Protein AF-0000000076920485 (afdb_homodimer)

Structure (mmCIF, N/CA/C/O backbone):
data_AF-0000000076920485-model_v1
#
loop_
_entity.id
_entity.type
_entity.pdbx_description
1 polymer 'UDENN domain-containing protein'
#
loop_
_atom_site.group_PDB
_atom_site.id
_atom_site.type_symbol
_atom_site.label_atom_id
_atom_site.label_alt_id
_atom_site.label_comp_id
_atom_site.label_asym_id
_atom_site.label_entity_id
_atom_site.label_seq_id
_atom_site.pdbx_PDB_ins_code
_atom_site.Cartn_x
_atom_site.Cartn_y
_atom_site.Cartn_z
_atom_site.occupancy
_atom_site.B_iso_or_equiv
_atom_site.auth_seq_id
_atom_site.auth_comp_id
_atom_site.auth_asym_id
_atom_site.auth_atom_id
_atom_site.pdbx_PDB_model_num
ATOM 1 N N . MET A 1 1 ? -26.672 44.281 3.887 1 27.25 1 MET A N 1
ATOM 2 C CA . MET A 1 1 ? -25.656 43.719 2.992 1 27.25 1 MET A CA 1
ATOM 3 C C . MET A 1 1 ? -25.281 42.312 3.418 1 27.25 1 MET A C 1
ATOM 5 O O . MET A 1 1 ? -24.922 42.094 4.574 1 27.25 1 MET A O 1
ATOM 9 N N . ALA A 1 2 ? -25.828 41.281 2.961 1 38.94 2 ALA A N 1
ATOM 10 C CA . ALA A 1 2 ? -25.734 39.875 3.312 1 38.94 2 ALA A CA 1
ATOM 11 C C . ALA A 1 2 ? -24.297 39.469 3.551 1 38.94 2 ALA A C 1
ATOM 13 O O . ALA A 1 2 ? -23.438 39.625 2.68 1 38.94 2 ALA A O 1
ATOM 14 N N . SER A 1 3 ? -23.688 39.5 4.605 1 44.69 3 SER A N 1
ATOM 15 C CA . SER A 1 3 ? -22.328 39.188 5.043 1 44.69 3 SER A CA 1
ATOM 16 C C . SER A 1 3 ? -21.781 37.969 4.312 1 44.69 3 SER A C 1
ATOM 18 O O . SER A 1 3 ? -22.266 36.844 4.516 1 44.69 3 SER A O 1
ATOM 20 N N . THR A 1 4 ? -21.484 38.062 2.986 1 57.53 4 THR A N 1
ATOM 21 C CA . THR A 1 4 ? -21.016 37.031 2.053 1 57.53 4 THR A CA 1
ATOM 22 C C . THR A 1 4 ? -19.859 36.25 2.66 1 57.53 4 THR A C 1
ATOM 24 O O . THR A 1 4 ? -18.875 36.844 3.127 1 57.53 4 THR A O 1
ATOM 27 N N . SER A 1 5 ? -20.031 35 3.072 1 82.06 5 SER A N 1
ATOM 28 C CA . SER A 1 5 ? -19.047 34.094 3.629 1 82.06 5 SER A CA 1
ATOM 29 C C . SER A 1 5 ? -17.844 33.938 2.701 1 82.06 5 SER A C 1
ATOM 31 O O . SER A 1 5 ? -17.984 34 1.479 1 82.06 5 SER A O 1
ATOM 33 N N . ARG A 1 6 ? -16.672 34.312 3.15 1 90.19 6 ARG A N 1
ATOM 34 C CA . ARG A 1 6 ? -15.406 34.25 2.428 1 90.19 6 ARG A CA 1
ATOM 35 C C . ARG A 1 6 ? -14.648 32.969 2.727 1 90.19 6 ARG A C 1
ATOM 37 O O . ARG A 1 6 ? -14.82 32.375 3.793 1 90.19 6 ARG A O 1
ATOM 44 N N . ILE A 1 7 ? -13.836 32.562 1.721 1 93.25 7 ILE A N 1
ATOM 45 C CA . ILE A 1 7 ? -13.016 31.391 1.906 1 93.25 7 ILE A CA 1
ATOM 46 C C . ILE A 1 7 ? -11.898 31.688 2.904 1 93.25 7 ILE A C 1
ATOM 48 O O . ILE A 1 7 ? -11.711 30.953 3.879 1 93.25 7 ILE A O 1
ATOM 52 N N . PHE A 1 8 ? -11.234 32.844 2.59 1 94.69 8 PHE A N 1
ATOM 53 C CA . PHE A 1 8 ? -10.148 33.281 3.453 1 94.69 8 PHE A CA 1
ATOM 54 C C . PHE A 1 8 ? -10.648 34.312 4.453 1 94.69 8 PHE A C 1
ATOM 56 O O . PHE A 1 8 ? -11.188 35.344 4.062 1 94.69 8 PHE A O 1
ATOM 63 N N . GLU A 1 9 ? -10.391 34.062 5.664 1 92 9 GLU A N 1
ATOM 64 C CA . GLU A 1 9 ? -10.906 34.969 6.668 1 92 9 GLU A CA 1
ATOM 65 C C . GLU A 1 9 ? -9.773 35.781 7.301 1 92 9 GLU A C 1
ATOM 67 O O . GLU A 1 9 ? -9.922 36.969 7.551 1 92 9 GLU A O 1
ATOM 72 N N . TYR A 1 10 ? -8.656 35 7.59 1 92.5 10 TYR A N 1
ATOM 73 C CA . TYR A 1 10 ? -7.5 35.688 8.172 1 92.5 10 TYR A CA 1
ATOM 74 C C . TYR A 1 10 ? -6.207 35.219 7.52 1 92.5 10 TYR A C 1
ATOM 76 O O . TYR A 1 10 ? -6.121 34.094 7.051 1 92.5 10 TYR A O 1
ATOM 84 N N . PHE A 1 11 ? -5.352 36.188 7.383 1 96.31 11 PHE A N 1
ATOM 85 C CA . PHE A 1 11 ? -3.943 35.844 7.176 1 96.31 11 PHE A CA 1
ATOM 86 C C . PHE A 1 11 ? -3.119 36.25 8.398 1 96.31 11 PHE A C 1
ATOM 88 O O . PHE A 1 11 ? -3.156 37.375 8.852 1 96.31 11 PHE A O 1
ATOM 95 N N . VAL A 1 12 ? -2.434 35.281 8.938 1 95.81 12 VAL A N 1
ATOM 96 C CA . VAL A 1 12 ? -1.739 35.5 10.203 1 95.81 12 VAL A CA 1
ATOM 97 C C . VAL A 1 12 ? -0.276 35.094 10.07 1 95.81 12 VAL A C 1
ATOM 99 O O . VAL A 1 12 ? 0.039 34.125 9.375 1 95.81 12 VAL A O 1
ATOM 102 N N . VAL A 1 13 ? 0.6 35.844 10.648 1 97.19 13 VAL A N 1
ATOM 103 C CA . VAL A 1 13 ? 2.018 35.531 10.758 1 97.19 13 VAL A CA 1
ATOM 104 C C . VAL A 1 13 ? 2.385 35.281 12.219 1 97.19 13 VAL A C 1
ATOM 106 O O . VAL A 1 13 ? 2.115 36.125 13.078 1 97.19 13 VAL A O 1
ATOM 109 N N . CYS A 1 14 ? 2.934 34.125 12.445 1 97.44 14 CYS A N 1
ATOM 110 C CA . CYS A 1 14 ? 3.342 33.75 13.805 1 97.44 14 CYS A CA 1
ATOM 111 C C . CYS A 1 14 ? 4.836 33.469 13.859 1 97.44 14 CYS A C 1
ATOM 113 O O . CYS A 1 14 ? 5.438 33.094 12.852 1 97.44 14 CYS A O 1
ATOM 115 N N . GLY A 1 15 ? 5.48 33.625 14.992 1 97.38 15 GLY A N 1
ATOM 116 C CA . GLY A 1 15 ? 6.898 33.375 15.195 1 97.38 15 GLY A CA 1
ATOM 117 C C . GLY A 1 15 ? 7.43 33.938 16.5 1 97.38 15 GLY A C 1
ATOM 118 O O . GLY A 1 15 ? 6.734 33.906 17.516 1 97.38 15 GLY A O 1
ATOM 119 N N . LEU A 1 16 ? 8.688 34.375 16.438 1 95.75 16 LEU A N 1
ATOM 120 C CA . LEU A 1 16 ? 9.336 34.938 17.609 1 95.75 16 LEU A CA 1
ATOM 121 C C . LEU A 1 16 ? 8.891 36.375 17.828 1 95.75 16 LEU A C 1
ATOM 123 O O . LEU A 1 16 ? 9.188 37.25 17.016 1 95.75 16 LEU A O 1
ATOM 127 N N . GLY A 1 17 ? 8.156 36.625 18.891 1 92.62 17 GLY A N 1
ATOM 128 C CA . GLY A 1 17 ? 7.707 37.969 19.234 1 92.62 17 GLY A CA 1
ATOM 129 C C . GLY A 1 17 ? 8.719 38.781 20.031 1 92.62 17 GLY A C 1
ATOM 130 O O . GLY A 1 17 ? 9.805 38.281 20.344 1 92.62 17 GLY A O 1
ATOM 131 N N . PRO A 1 18 ? 8.359 39.969 20.281 1 91.81 18 PRO A N 1
ATOM 132 C CA . PRO A 1 18 ? 9.266 40.812 21.062 1 91.81 18 PRO A CA 1
ATOM 133 C C . PRO A 1 18 ? 9.453 40.344 22.5 1 91.81 18 PRO A C 1
ATOM 135 O O . PRO A 1 18 ? 10.484 40.625 23.109 1 91.81 18 PRO A O 1
ATOM 138 N N . GLU A 1 19 ? 8.453 39.75 23.031 1 92.56 19 GLU A N 1
ATOM 139 C CA . GLU A 1 19 ? 8.586 39.156 24.359 1 92.56 19 GLU A CA 1
ATOM 140 C C . GLU A 1 19 ? 8.984 37.688 24.25 1 92.56 19 GLU A C 1
ATOM 142 O O . GLU A 1 19 ? 8.117 36.812 24.125 1 92.56 19 GLU A O 1
ATOM 147 N N . ILE A 1 20 ? 10.227 37.438 24.484 1 94.38 20 ILE A N 1
ATOM 148 C CA . ILE A 1 20 ? 10.734 36.094 24.312 1 94.38 20 ILE A CA 1
ATOM 149 C C . ILE A 1 20 ? 10.547 35.312 25.609 1 94.38 20 ILE A C 1
ATOM 151 O O . ILE A 1 20 ? 10.906 35.781 26.688 1 94.38 20 ILE A O 1
ATOM 155 N N . ARG A 1 21 ? 9.906 34.188 25.484 1 93.44 21 ARG A N 1
ATOM 156 C CA . ARG A 1 21 ? 9.703 33.281 26.609 1 93.44 21 ARG A CA 1
ATOM 157 C C . ARG A 1 21 ? 9.969 31.844 26.203 1 93.44 21 ARG A C 1
ATOM 159 O O . ARG A 1 21 ? 9.555 31.406 25.125 1 93.44 21 ARG A O 1
ATOM 166 N N . ALA A 1 22 ? 10.734 31.172 27.062 1 93.44 22 ALA A N 1
ATOM 167 C CA . ALA A 1 22 ? 10.945 29.75 26.828 1 93.44 22 ALA A CA 1
ATOM 168 C C . ALA A 1 22 ? 9.648 28.969 27 1 93.44 22 ALA A C 1
ATOM 170 O O . ALA A 1 22 ? 8.68 29.469 27.578 1 93.44 22 ALA A O 1
ATOM 171 N N . LEU A 1 23 ? 9.586 27.734 26.531 1 90.25 23 LEU A N 1
ATOM 172 C CA . LEU A 1 23 ? 8.383 26.906 26.594 1 90.25 23 LEU A CA 1
ATOM 173 C C . LEU A 1 23 ? 7.992 26.641 28.047 1 90.25 23 LEU A C 1
ATOM 175 O O . LEU A 1 23 ? 6.816 26.438 28.359 1 90.25 23 LEU A O 1
ATOM 179 N N . ASP A 1 24 ? 9.039 26.641 28.891 1 85.25 24 ASP A N 1
ATOM 180 C CA . ASP A 1 24 ? 8.781 26.375 30.297 1 85.25 24 ASP A CA 1
ATOM 181 C C . ASP A 1 24 ? 8.32 27.641 31.016 1 85.25 24 ASP A C 1
ATOM 183 O O . ASP A 1 24 ? 7.969 27.594 32.188 1 85.25 24 ASP A O 1
ATOM 187 N N . GLY A 1 25 ? 8.32 28.797 30.375 1 85.81 25 GLY A N 1
ATOM 188 C CA . GLY A 1 25 ? 7.781 30.016 30.969 1 85.81 25 GLY A CA 1
ATOM 189 C C . GLY A 1 25 ? 8.852 31.016 31.344 1 85.81 25 GLY A C 1
ATOM 190 O O . GLY A 1 25 ? 8.547 32.156 31.672 1 85.81 25 GLY A O 1
ATOM 191 N N . LEU A 1 26 ? 10.078 30.672 31.25 1 90.62 26 LEU A N 1
ATOM 192 C CA . LEU A 1 26 ? 11.172 31.562 31.609 1 90.62 26 LEU A CA 1
ATOM 193 C C . LEU A 1 26 ? 11.32 32.688 30.594 1 90.62 26 LEU A C 1
ATOM 195 O O . LEU A 1 26 ? 11.406 32.438 29.391 1 90.62 26 LEU A O 1
ATOM 199 N N . LYS A 1 27 ? 11.359 33.844 31.156 1 91.38 27 LYS A N 1
ATOM 200 C CA . LYS A 1 27 ? 11.453 35.031 30.281 1 91.38 27 LYS A CA 1
ATOM 201 C C . LYS A 1 27 ? 12.891 35.25 29.828 1 91.38 27 LYS A C 1
ATOM 203 O O . LYS A 1 27 ? 13.836 35.031 30.594 1 91.38 27 LYS A O 1
ATOM 208 N N . GLY A 1 28 ? 13.016 35.656 28.562 1 91.88 28 GLY A N 1
ATOM 209 C CA . GLY A 1 28 ? 14.336 36 28.047 1 91.88 28 GLY A CA 1
ATOM 210 C C . GLY A 1 28 ? 14.891 34.969 27.078 1 91.88 28 GLY A C 1
ATOM 211 O O . GLY A 1 28 ? 14.219 34 26.734 1 91.88 28 GLY A O 1
ATOM 212 N N . PHE A 1 29 ? 16.078 35.312 26.516 1 93.69 29 PHE A N 1
ATOM 213 C CA . PHE A 1 29 ? 16.781 34.438 25.594 1 93.69 29 PHE A CA 1
ATOM 214 C C . PHE A 1 29 ? 17.719 33.5 26.344 1 93.69 29 PHE A C 1
ATOM 216 O O . PHE A 1 29 ? 18.625 33.938 27.062 1 93.69 29 PHE A O 1
ATOM 223 N N . HIS A 1 30 ? 17.594 32.25 26.297 1 92.94 30 HIS A N 1
ATOM 224 C CA . HIS A 1 30 ? 18.359 31.25 27.062 1 92.94 30 HIS A CA 1
ATOM 225 C C . HIS A 1 30 ? 19.203 30.375 26.141 1 92.94 30 HIS A C 1
ATOM 227 O O . HIS A 1 30 ? 19.516 29.234 26.484 1 92.94 30 HIS A O 1
ATOM 233 N N . GLY A 1 31 ? 19.391 30.844 24.922 1 91.94 31 GLY A N 1
ATOM 234 C CA . GLY A 1 31 ? 20.234 30.094 24 1 91.94 31 GLY A CA 1
ATOM 235 C C . GLY A 1 31 ? 19.484 29.625 22.766 1 91.94 31 GLY A C 1
ATOM 236 O O . GLY A 1 31 ? 18.266 29.578 22.766 1 91.94 31 GLY A O 1
ATOM 237 N N . ALA A 1 32 ? 20.234 29.172 21.781 1 90.69 32 ALA A N 1
ATOM 238 C CA . ALA A 1 32 ? 19.672 28.781 20.484 1 90.69 32 ALA A CA 1
ATOM 239 C C . ALA A 1 32 ? 19.109 27.359 20.547 1 90.69 32 ALA A C 1
ATOM 241 O O . ALA A 1 32 ? 18.266 26.984 19.734 1 90.69 32 ALA A O 1
ATOM 242 N N . GLU A 1 33 ? 19.547 26.578 21.453 1 89.94 33 GLU A N 1
ATOM 243 C CA . GLU A 1 33 ? 19.141 25.172 21.547 1 89.94 33 GLU A CA 1
ATOM 244 C C . GLU A 1 33 ? 17.797 25.047 22.266 1 89.94 33 GLU A C 1
ATOM 246 O O . GLU A 1 33 ? 17.141 24 22.172 1 89.94 33 GLU A O 1
ATOM 251 N N . GLU A 1 34 ? 17.375 26.156 22.797 1 92.06 34 GLU A N 1
ATOM 252 C CA . GLU A 1 34 ? 16.109 26.141 23.547 1 92.06 34 GLU A CA 1
ATOM 253 C C . GLU A 1 34 ? 14.93 26.422 22.625 1 92.06 34 GLU A C 1
ATOM 255 O O . GLU A 1 34 ? 15.094 27.016 21.547 1 92.06 34 GLU A O 1
ATOM 260 N N . MET A 1 35 ? 13.789 25.922 23.078 1 94.88 35 MET A N 1
ATOM 261 C CA . MET A 1 35 ? 12.547 26.219 22.375 1 94.88 35 MET A CA 1
ATOM 262 C C . MET A 1 35 ? 11.797 27.375 23.031 1 94.88 35 MET A C 1
ATOM 264 O O . MET A 1 35 ? 11.75 27.469 24.266 1 94.88 35 MET A O 1
ATOM 268 N N . TYR A 1 36 ? 11.25 28.234 22.203 1 96.19 36 TYR A N 1
ATOM 269 C CA . TYR A 1 36 ? 10.586 29.438 22.703 1 96.19 36 TYR A CA 1
ATOM 270 C C . TYR A 1 36 ? 9.109 29.453 22.312 1 96.19 36 TYR A C 1
ATOM 272 O O . TYR A 1 36 ? 8.711 28.766 21.375 1 96.19 36 TYR A O 1
ATOM 280 N N . MET A 1 37 ? 8.336 30.219 23.031 1 95.19 37 MET A N 1
ATOM 281 C CA . MET A 1 37 ? 6.906 30.328 22.781 1 95.19 37 MET A CA 1
ATOM 282 C C . MET A 1 37 ? 6.629 31.188 21.562 1 95.19 37 MET A C 1
ATOM 284 O O . MET A 1 37 ? 7.191 32.281 21.422 1 95.19 37 MET A O 1
ATOM 288 N N . PRO A 1 38 ? 5.82 30.609 20.672 1 96.5 38 PRO A N 1
ATOM 289 C CA . PRO A 1 38 ? 5.445 31.438 19.516 1 96.5 38 PRO A CA 1
ATOM 290 C C . PRO A 1 38 ? 4.461 32.531 19.875 1 96.5 38 PRO A C 1
ATOM 292 O O . PRO A 1 38 ? 3.703 32.406 20.844 1 96.5 38 PRO A O 1
ATOM 295 N N . ALA A 1 39 ? 4.449 33.594 19.094 1 95 39 ALA A N 1
ATOM 296 C CA . ALA A 1 39 ? 3.564 34.75 19.297 1 95 39 ALA A CA 1
ATOM 297 C C . ALA A 1 39 ? 3.025 35.281 17.953 1 95 39 ALA A C 1
ATOM 299 O O . ALA A 1 39 ? 3.547 34.906 16.891 1 95 39 ALA A O 1
ATOM 300 N N . PHE A 1 40 ? 1.935 36.062 18.047 1 93.81 40 PHE A N 1
ATOM 301 C CA . PHE A 1 40 ? 1.434 36.781 16.875 1 93.81 40 PHE A CA 1
ATOM 302 C C . PHE A 1 40 ? 2.418 37.844 16.438 1 93.81 40 PHE A C 1
ATOM 304 O O . PHE A 1 40 ? 2.902 38.625 17.25 1 93.81 40 PHE A O 1
ATOM 311 N N . ILE A 1 41 ? 2.725 37.812 15.18 1 93.56 41 ILE A N 1
ATOM 312 C CA . ILE A 1 41 ? 3.637 38.812 14.641 1 93.56 41 ILE A CA 1
ATOM 313 C C . ILE A 1 41 ? 2.857 39.812 13.797 1 93.56 41 ILE A C 1
ATOM 315 O O . ILE A 1 41 ? 3.027 41.031 13.961 1 93.56 41 ILE A O 1
ATOM 319 N N . ASP A 1 42 ? 2.1 39.344 12.805 1 92.75 42 ASP A N 1
ATOM 320 C CA . ASP A 1 42 ? 1.286 40.188 11.922 1 92.75 42 ASP A CA 1
ATOM 321 C C . ASP A 1 42 ? -0.025 39.469 11.57 1 92.75 42 ASP A C 1
ATOM 323 O O . ASP A 1 42 ? -0.145 38.25 11.719 1 92.75 42 ASP A O 1
ATOM 327 N N . GLN A 1 43 ? -0.914 40.281 11.188 1 92.06 43 GLN A N 1
ATOM 328 C CA . GLN A 1 43 ? -2.186 39.688 10.773 1 92.06 43 GLN A CA 1
ATOM 329 C C . GLN A 1 43 ? -2.949 40.625 9.844 1 92.06 43 GLN A C 1
ATOM 331 O O . GLN A 1 43 ? -2.734 41.844 9.859 1 92.06 43 GLN A O 1
ATOM 336 N N . PHE A 1 44 ? -3.734 40.062 9.062 1 92 44 PHE A N 1
ATOM 337 C CA . PHE A 1 44 ? -4.734 40.781 8.266 1 92 44 PHE A CA 1
ATOM 338 C C . PHE A 1 44 ? -6.059 40.031 8.273 1 92 44 PHE A C 1
ATOM 340 O O . PHE A 1 44 ? -6.094 38.812 8.047 1 92 44 PHE A O 1
ATOM 347 N N . PRO A 1 45 ? -7.266 40.562 8.406 1 88.88 45 PRO A N 1
ATOM 348 C CA . PRO A 1 45 ? -7.445 42 8.758 1 88.88 45 PRO A CA 1
ATOM 349 C C . PRO A 1 45 ? -6.926 42.312 10.148 1 88.88 45 PRO A C 1
ATOM 351 O O . PRO A 1 45 ? -6.688 41.438 10.961 1 88.88 45 PRO A O 1
ATOM 354 N N . HIS A 1 46 ? -6.738 43.594 10.406 1 83.19 46 HIS A N 1
ATOM 355 C CA . HIS A 1 46 ? -6.215 44 11.703 1 83.19 46 HIS A CA 1
ATOM 356 C C . HIS A 1 46 ? -7.211 43.719 12.82 1 83.19 46 HIS A C 1
ATOM 358 O O . HIS A 1 46 ? -8.422 43.656 12.578 1 83.19 46 HIS A O 1
ATOM 364 N N . SER A 1 47 ? -6.82 43.312 13.984 1 69.19 47 SER A N 1
ATOM 365 C CA . SER A 1 47 ? -7.621 42.875 15.125 1 69.19 47 SER A CA 1
ATOM 366 C C . SER A 1 47 ? -8.773 43.844 15.391 1 69.19 47 SER A C 1
ATOM 368 O O . SER A 1 47 ? -9.867 43.438 15.773 1 69.19 47 SER A O 1
ATOM 370 N N . GLY A 1 48 ? -8.641 45 15.203 1 62.75 48 GLY A N 1
ATOM 371 C CA . GLY A 1 48 ? -9.664 45.969 15.531 1 62.75 48 GLY A CA 1
ATOM 372 C C . GLY A 1 48 ? -10.719 46.125 14.453 1 62.75 48 GLY A C 1
ATOM 373 O O . GLY A 1 48 ? -11.57 47 14.523 1 62.75 48 GLY A O 1
ATOM 374 N N . HIS A 1 49 ? -10.586 45.062 13.656 1 59.38 49 HIS A N 1
ATOM 375 C CA . HIS A 1 49 ? -11.562 45.219 12.578 1 59.38 49 HIS A CA 1
ATOM 376 C C . HIS A 1 49 ? -12.93 44.688 13 1 59.38 49 HIS A C 1
ATOM 378 O O . HIS A 1 49 ? -13.047 43.625 13.617 1 59.38 49 HIS A O 1
ATOM 384 N N . ALA A 1 50 ? -13.859 45.469 13.086 1 53.5 50 ALA A N 1
ATOM 385 C CA . ALA A 1 50 ? -15.227 45.25 13.562 1 53.5 50 ALA A CA 1
ATOM 386 C C . ALA A 1 50 ? -15.859 44.031 12.922 1 53.5 50 ALA A C 1
ATOM 388 O O . ALA A 1 50 ? -16.656 43.344 13.555 1 53.5 50 ALA A O 1
ATOM 389 N N . LEU A 1 51 ? -15.492 43.719 11.758 1 56.62 51 LEU A N 1
ATOM 390 C CA . LEU A 1 51 ? -16.266 42.75 10.992 1 56.62 51 LEU A CA 1
ATOM 391 C C . LEU A 1 51 ? -15.734 41.344 11.234 1 56.62 51 LEU A C 1
ATOM 393 O O . LEU A 1 51 ? -16.453 40.375 11.008 1 56.62 51 LEU A O 1
ATOM 397 N N . TYR A 1 52 ? -14.477 41.344 11.797 1 64.06 52 TYR A N 1
ATOM 398 C CA . TYR A 1 52 ? -13.914 40 11.898 1 64.06 52 TYR A CA 1
ATOM 399 C C . TYR A 1 52 ? -13.531 39.688 13.336 1 64.06 52 TYR A C 1
ATOM 401 O O . TYR A 1 52 ? -12.828 40.469 13.984 1 64.06 52 TYR A O 1
ATOM 409 N N . PRO A 1 53 ? -14.195 38.656 13.836 1 70.69 53 PRO A N 1
ATOM 410 C CA . PRO A 1 53 ? -13.719 38.219 15.156 1 70.69 53 PRO A CA 1
ATOM 411 C C . PRO A 1 53 ? -12.234 37.875 15.156 1 70.69 53 PRO A C 1
ATOM 413 O O . PRO A 1 53 ? -11.695 37.438 14.141 1 70.69 53 PRO A O 1
ATOM 416 N N . PRO A 1 54 ? -11.562 38.25 16.172 1 77.88 54 PRO A N 1
ATOM 417 C CA . PRO A 1 54 ? -10.133 37.969 16.25 1 77.88 54 PRO A CA 1
ATOM 418 C C . PRO A 1 54 ? -9.836 36.469 16.203 1 77.88 54 PRO A C 1
ATOM 420 O O . PRO A 1 54 ? -10.68 35.656 16.594 1 77.88 54 PRO A O 1
ATOM 423 N N . PRO A 1 55 ? -8.68 36.156 15.57 1 82.5 55 PRO A N 1
ATOM 424 C CA . PRO A 1 55 ? -8.289 34.75 15.602 1 82.5 55 PRO A CA 1
ATOM 425 C C . PRO A 1 55 ? -8.109 34.219 17.016 1 82.5 55 PRO A C 1
ATOM 427 O O . PRO A 1 55 ? -7.91 35 17.953 1 82.5 55 PRO A O 1
ATOM 430 N N . PRO A 1 56 ? -8.234 32.969 17.172 1 84.31 56 PRO A N 1
ATOM 431 C CA . PRO A 1 56 ? -8.055 32.375 18.5 1 84.31 56 PRO A CA 1
ATOM 432 C C . PRO A 1 56 ? -6.676 32.688 19.094 1 84.31 56 PRO A C 1
ATOM 434 O O . PRO A 1 56 ? -5.664 32.562 18.391 1 84.31 56 PRO A O 1
ATOM 437 N N . PRO A 1 57 ? -6.672 33.031 20.344 1 84.94 57 PRO A N 1
ATOM 438 C CA . PRO A 1 57 ? -5.41 33.406 20.969 1 84.94 57 PRO A CA 1
ATOM 439 C C . PRO A 1 57 ? -4.391 32.281 20.984 1 84.94 57 PRO A C 1
ATOM 441 O O . PRO A 1 57 ? -3.182 32.531 21.031 1 84.94 57 PRO A O 1
ATOM 444 N N . GLN A 1 58 ? -4.762 31.047 20.906 1 89 58 GLN A N 1
ATOM 445 C CA . GLN A 1 58 ? -3.869 29.906 20.969 1 89 58 GLN A CA 1
ATOM 446 C C . GLN A 1 58 ? -3.305 29.562 19.578 1 89 58 GLN A C 1
ATOM 448 O O . GLN A 1 58 ? -2.482 28.656 19.453 1 89 58 GLN A O 1
ATOM 453 N N . LEU A 1 59 ? -3.678 30.312 18.625 1 93.69 59 LEU A N 1
ATOM 454 C CA . LEU A 1 59 ? -3.348 29.984 17.234 1 93.69 59 LEU A CA 1
ATOM 455 C C . LEU A 1 59 ? -1.838 29.859 17.062 1 93.69 59 LEU A C 1
ATOM 457 O O . LEU A 1 59 ? -1.361 28.922 16.422 1 93.69 59 LEU A O 1
ATOM 461 N N . PRO A 1 60 ? -1.026 30.797 17.656 1 95.56 60 PRO A N 1
ATOM 462 C CA . PRO A 1 60 ? 0.419 30.672 17.453 1 95.56 60 PRO A CA 1
ATOM 463 C C . PRO A 1 60 ? 0.984 29.359 17.984 1 95.56 60 PRO A C 1
ATOM 465 O O . PRO A 1 60 ? 1.813 28.719 17.312 1 95.56 60 PRO A O 1
ATOM 468 N N . THR A 1 61 ? 0.491 28.891 19.078 1 94.88 61 THR A N 1
ATOM 469 C CA . THR A 1 61 ? 0.951 27.641 19.672 1 94.88 61 THR A CA 1
ATOM 470 C C . THR A 1 61 ? 0.51 26.453 18.828 1 94.88 61 THR A C 1
ATOM 472 O O . THR A 1 61 ? 1.208 25.438 18.766 1 94.88 61 THR A O 1
ATOM 475 N N . CYS A 1 62 ? -0.608 26.609 18.203 1 95.44 62 CYS A N 1
ATOM 476 C CA . CYS A 1 62 ? -1.165 25.516 17.422 1 95.44 62 CYS A CA 1
ATOM 477 C C . CYS A 1 62 ? -0.463 25.391 16.078 1 95.44 62 CYS A C 1
ATOM 479 O O . CYS A 1 62 ? -0.277 24.281 15.562 1 95.44 62 CYS A O 1
ATOM 481 N N . VAL A 1 63 ? -0.057 26.516 15.461 1 97.31 63 VAL A N 1
ATOM 482 C CA . VAL A 1 63 ? 0.503 26.484 14.117 1 97.31 63 VAL A CA 1
ATOM 483 C C . VAL A 1 63 ? 1.994 26.172 14.18 1 97.31 63 VAL A C 1
ATOM 485 O O . VAL A 1 63 ? 2.582 25.719 13.195 1 97.31 63 VAL A O 1
ATOM 488 N N . LEU A 1 64 ? 2.621 26.422 15.273 1 97.75 64 LEU A N 1
ATOM 489 C CA . LEU A 1 64 ? 3.982 26 15.578 1 97.75 64 LEU A CA 1
ATOM 490 C C . LEU A 1 64 ? 4 25.078 16.797 1 97.75 64 LEU A C 1
ATOM 492 O O . LEU A 1 64 ? 4.488 25.453 17.859 1 97.75 64 LEU A O 1
ATOM 496 N N . PRO A 1 65 ? 3.611 23.859 16.516 1 95.88 65 PRO A N 1
ATOM 497 C CA . PRO A 1 65 ? 3.34 22.953 17.641 1 95.88 65 PRO A CA 1
ATOM 498 C C . PRO A 1 65 ? 4.598 22.609 18.438 1 95.88 65 PRO A C 1
ATOM 500 O O . PRO A 1 65 ? 4.508 22.281 19.625 1 95.88 65 PRO A O 1
ATOM 503 N N . ALA A 1 66 ? 5.758 22.641 17.906 1 94.75 66 ALA A N 1
ATOM 504 C CA . ALA A 1 66 ? 7.004 22.328 18.609 1 94.75 66 ALA A CA 1
ATOM 505 C C . ALA A 1 66 ? 7.562 23.562 19.312 1 94.75 66 ALA A C 1
ATOM 507 O O . ALA A 1 66 ? 8.438 23.453 20.172 1 94.75 66 ALA A O 1
ATOM 508 N N . GLY A 1 67 ? 7.008 24.719 18.969 1 95.38 67 GLY A N 1
ATOM 509 C CA . GLY A 1 67 ? 7.582 25.984 19.422 1 95.38 67 GLY A CA 1
ATOM 510 C C . GLY A 1 67 ? 8.477 26.641 18.375 1 95.38 67 GLY A C 1
ATOM 511 O O . GLY A 1 67 ? 8.367 26.344 17.188 1 95.38 67 GLY A O 1
ATOM 512 N N . VAL A 1 68 ? 9.219 27.625 18.844 1 96.81 68 VAL A N 1
ATOM 513 C CA . VAL A 1 68 ? 10.102 28.375 17.953 1 96.81 68 VAL A CA 1
ATOM 514 C C . VAL A 1 68 ? 11.562 28.109 18.312 1 96.81 68 VAL A C 1
ATOM 516 O O . VAL A 1 68 ? 11.945 28.219 19.469 1 96.81 68 VAL A O 1
ATOM 519 N N . ARG A 1 69 ? 12.281 27.719 17.344 1 95.12 69 ARG A N 1
ATOM 520 C CA . ARG A 1 69 ? 13.711 27.484 17.516 1 95.12 69 ARG A CA 1
ATOM 521 C C . ARG A 1 69 ? 14.531 28.547 16.781 1 95.12 69 ARG A C 1
ATOM 523 O O . ARG A 1 69 ? 14.078 29.094 15.773 1 95.12 69 ARG A O 1
ATOM 530 N N . ILE A 1 70 ? 15.711 28.859 17.328 1 95.5 70 ILE A N 1
ATOM 531 C CA . ILE A 1 70 ? 16.625 29.812 16.719 1 95.5 70 ILE A CA 1
ATOM 532 C C . ILE A 1 70 ? 17.766 29.062 16.031 1 95.5 70 ILE A C 1
ATOM 534 O O . ILE A 1 70 ? 18.281 28.078 16.562 1 95.5 70 ILE A O 1
ATOM 538 N N . TYR A 1 71 ? 18.062 29.469 14.82 1 94.62 71 TYR A N 1
ATOM 539 C CA . TYR A 1 71 ? 19.062 28.781 14 1 94.62 71 TYR A CA 1
ATOM 540 C C . TYR A 1 71 ? 20.188 29.719 13.586 1 94.62 71 TYR A C 1
ATOM 542 O O . TYR A 1 71 ? 19.984 30.938 13.547 1 94.62 71 TYR A O 1
ATOM 550 N N . SER A 1 72 ? 21.328 29.125 13.25 1 91.19 72 SER A N 1
ATOM 551 C CA . SER A 1 72 ? 22.469 29.906 12.75 1 91.19 72 SER A CA 1
ATOM 552 C C . SER A 1 72 ? 22.453 29.969 11.227 1 91.19 72 SER A C 1
ATOM 554 O O . SER A 1 72 ? 23.188 30.766 10.633 1 91.19 72 SER A O 1
ATOM 556 N N . SER A 1 73 ? 21.641 29.078 10.695 1 88.31 73 SER A N 1
ATOM 557 C CA . SER A 1 73 ? 21.562 29.078 9.234 1 88.31 73 SER A CA 1
ATOM 558 C C . SER A 1 73 ? 20.109 29.016 8.758 1 88.31 73 SER A C 1
ATOM 560 O O . SER A 1 73 ? 19.25 28.469 9.453 1 88.31 73 SER A O 1
ATOM 562 N N . ARG A 1 74 ? 19.922 29.656 7.578 1 85.69 74 ARG A N 1
ATOM 563 C CA . ARG A 1 74 ? 18.578 29.703 7.016 1 85.69 74 ARG A CA 1
ATOM 564 C C . ARG A 1 74 ? 18.234 28.406 6.281 1 85.69 74 ARG A C 1
ATOM 566 O O . ARG A 1 74 ? 17.375 27.656 6.719 1 85.69 74 ARG A O 1
ATOM 573 N N . LEU A 1 75 ? 18.859 28.203 5.086 1 84 75 LEU A N 1
ATOM 574 C CA . LEU A 1 75 ? 18.609 27.062 4.215 1 84 75 LEU A CA 1
ATOM 575 C C . LEU A 1 75 ? 19.906 26.328 3.883 1 84 75 LEU A C 1
ATOM 577 O O . LEU A 1 75 ? 20.906 26.953 3.555 1 84 75 LEU A O 1
ATOM 581 N N . ASP A 1 76 ? 19.844 25.047 4.242 1 82.12 76 ASP A N 1
ATOM 582 C CA . ASP A 1 76 ? 20.922 24.172 3.82 1 82.12 76 ASP A CA 1
ATOM 583 C C . ASP A 1 76 ? 20.453 23.203 2.736 1 82.12 76 ASP A C 1
ATOM 585 O O . ASP A 1 76 ? 19.609 22.328 2.988 1 82.12 76 ASP A O 1
ATOM 589 N N . ALA A 1 77 ? 20.984 23.328 1.617 1 77.44 77 ALA A N 1
ATOM 590 C CA . ALA A 1 77 ? 20.594 22.531 0.468 1 77.44 77 ALA A CA 1
ATOM 591 C C . ALA A 1 77 ? 20.781 21.031 0.747 1 77.44 77 ALA A C 1
ATOM 593 O O . ALA A 1 77 ? 20.062 20.203 0.203 1 77.44 77 ALA A O 1
ATOM 594 N N . ASN A 1 78 ? 21.641 20.719 1.564 1 78.56 78 ASN A N 1
ATOM 595 C CA . ASN A 1 78 ? 21.984 19.328 1.803 1 78.56 78 ASN A CA 1
ATOM 596 C C . ASN A 1 78 ? 21.234 18.766 3.004 1 78.56 78 ASN A C 1
ATOM 598 O O . ASN A 1 78 ? 21.359 17.578 3.322 1 78.56 78 ASN A O 1
ATOM 602 N N . ASP A 1 79 ? 20.406 19.641 3.531 1 81.94 79 ASP A N 1
ATOM 603 C CA . ASP A 1 79 ? 19.656 19.219 4.707 1 81.94 79 ASP A CA 1
ATOM 604 C C . ASP A 1 79 ? 18.172 19.531 4.555 1 81.94 79 ASP A C 1
ATOM 606 O O . ASP A 1 79 ? 17.734 20.641 4.844 1 81.94 79 ASP A O 1
ATOM 610 N N . VAL A 1 80 ? 17.438 18.547 4.285 1 79.25 80 VAL A N 1
ATOM 611 C CA . VAL A 1 80 ? 16.016 18.656 3.973 1 79.25 80 VAL A CA 1
ATOM 612 C C . VAL A 1 80 ? 15.258 19.172 5.195 1 79.25 80 VAL A C 1
ATOM 614 O O . VAL A 1 80 ? 14.188 19.766 5.066 1 79.25 80 VAL A O 1
ATOM 617 N N . SER A 1 81 ? 15.852 19.047 6.316 1 80.25 81 SER A N 1
ATOM 618 C CA . SER A 1 81 ? 15.18 19.469 7.539 1 80.25 81 SER A CA 1
ATOM 619 C C . SER A 1 81 ? 15.086 20.984 7.625 1 80.25 81 SER A C 1
ATOM 621 O O . SER A 1 81 ? 14.297 21.531 8.406 1 80.25 81 SER A O 1
ATOM 623 N N . THR A 1 82 ? 15.836 21.688 6.801 1 88.25 82 THR A N 1
ATOM 624 C CA . THR A 1 82 ? 15.852 23.141 6.84 1 88.25 82 THR A CA 1
ATOM 625 C C . THR A 1 82 ? 14.812 23.719 5.875 1 88.25 82 THR A C 1
ATOM 627 O O . THR A 1 82 ? 14.555 24.922 5.879 1 88.25 82 THR A O 1
ATOM 630 N N . TYR A 1 83 ? 14.156 22.875 5.121 1 88.62 83 TYR A N 1
ATOM 631 C CA . TYR A 1 83 ? 13.203 23.328 4.113 1 88.62 83 TYR A CA 1
ATOM 632 C C . TYR A 1 83 ? 11.883 23.75 4.75 1 88.62 83 TYR A C 1
ATOM 634 O O . TYR A 1 83 ? 11.531 23.25 5.824 1 88.62 83 TYR A O 1
ATOM 642 N N . PRO A 1 84 ? 11.234 24.656 4.047 1 93.06 84 PRO A N 1
ATOM 643 C CA . PRO A 1 84 ? 9.906 25.016 4.543 1 93.06 84 PRO A CA 1
ATOM 644 C C . PRO A 1 84 ? 8.938 23.844 4.574 1 93.06 84 PRO A C 1
ATOM 646 O O . PRO A 1 84 ? 8.984 22.984 3.693 1 93.06 84 PRO A O 1
ATOM 649 N N . ARG A 1 85 ? 8.102 23.875 5.531 1 94.25 85 ARG A N 1
ATOM 650 C CA . ARG A 1 85 ? 7.109 22.812 5.699 1 94.25 85 ARG A CA 1
ATOM 651 C C . ARG A 1 85 ? 5.695 23.359 5.551 1 94.25 85 ARG A C 1
ATOM 653 O O . ARG A 1 85 ? 5.398 24.469 6.008 1 94.25 85 ARG A O 1
ATOM 660 N N . SER A 1 86 ? 4.891 22.656 4.848 1 96.12 86 SER A N 1
ATOM 661 C CA . SER A 1 86 ? 3.486 23 4.66 1 96.12 86 SER A CA 1
ATOM 662 C C . SER A 1 86 ? 2.57 21.953 5.273 1 96.12 86 SER A C 1
ATOM 664 O O . SER A 1 86 ? 2.707 20.75 4.988 1 96.12 86 SER A O 1
ATOM 666 N N . TYR A 1 87 ? 1.668 22.344 6.164 1 97 87 TYR A N 1
ATOM 667 C CA . TYR A 1 87 ? 0.774 21.375 6.789 1 97 87 TYR A CA 1
ATOM 668 C C . TYR A 1 87 ? -0.537 22.031 7.203 1 97 87 TYR A C 1
ATOM 670 O O . TYR A 1 87 ? -0.564 23.219 7.547 1 97 87 TYR A O 1
ATOM 678 N N . PRO A 1 88 ? -1.615 21.312 7.102 1 97.94 88 PRO A N 1
ATOM 679 C CA . PRO A 1 88 ? -2.912 21.797 7.586 1 97.94 88 PRO A CA 1
ATOM 680 C C . PRO A 1 88 ? -3.15 21.469 9.055 1 97.94 88 PRO A C 1
ATOM 682 O O . PRO A 1 88 ? -2.646 20.469 9.562 1 97.94 88 PRO A O 1
ATOM 685 N N . ILE A 1 89 ? -3.914 22.312 9.711 1 97 89 ILE A N 1
ATOM 686 C CA . ILE A 1 89 ? -4.355 22.031 11.07 1 97 89 ILE A CA 1
ATOM 687 C C . ILE A 1 89 ? -5.836 22.375 11.219 1 97 89 ILE A C 1
ATOM 689 O O . ILE A 1 89 ? -6.383 23.141 10.414 1 97 89 ILE A O 1
ATOM 693 N N . VAL A 1 90 ? -6.461 21.781 12.133 1 96.81 90 VAL A N 1
ATOM 694 C CA . VAL A 1 90 ? -7.859 22.047 12.445 1 96.81 90 VAL A CA 1
ATOM 695 C C . VAL A 1 90 ? -7.996 22.375 13.93 1 96.81 90 VAL A C 1
ATOM 697 O O . VAL A 1 90 ? -7.504 21.641 14.781 1 96.81 90 VAL A O 1
ATOM 700 N N . LEU A 1 91 ? -8.578 23.5 14.156 1 93.5 91 LEU A N 1
ATOM 701 C CA . LEU A 1 91 ? -8.867 23.891 15.531 1 93.5 91 LEU A CA 1
ATOM 702 C C . LEU A 1 91 ? -10.352 23.75 15.836 1 93.5 91 LEU A C 1
ATOM 704 O O . LEU A 1 91 ? -11.188 23.828 14.93 1 93.5 91 LEU A O 1
ATOM 708 N N . THR A 1 92 ? -10.648 23.484 17 1 88.94 92 THR A N 1
ATOM 709 C CA . THR A 1 92 ? -12.031 23.406 17.438 1 88.94 92 THR A CA 1
ATOM 710 C C . THR A 1 92 ? -12.328 24.484 18.469 1 88.94 92 THR A C 1
ATOM 712 O O . THR A 1 92 ? -11.656 24.594 19.5 1 88.94 92 THR A O 1
ATOM 715 N N . GLU A 1 93 ? -13.32 25.234 18.141 1 81.75 93 GLU A N 1
ATOM 716 C CA . GLU A 1 93 ? -13.734 26.297 19.047 1 81.75 93 GLU A CA 1
ATOM 717 C C . GLU A 1 93 ? -14.625 25.766 20.156 1 81.75 93 GLU A C 1
ATOM 719 O O . GLU A 1 93 ? -15 24.594 20.156 1 81.75 93 GLU A O 1
ATOM 724 N N . GLY A 1 94 ? -14.922 26.688 21.141 1 73.31 94 GLY A N 1
ATOM 725 C CA . GLY A 1 94 ? -15.742 26.297 22.266 1 73.31 94 GLY A CA 1
ATOM 726 C C . GLY A 1 94 ? -17.125 25.828 21.875 1 73.31 94 GLY A C 1
ATOM 727 O O . GLY A 1 94 ? -17.703 24.938 22.516 1 73.31 94 GLY A O 1
ATOM 728 N N . ASP A 1 95 ? -17.625 26.406 20.781 1 75.44 95 ASP A N 1
ATOM 729 C CA . ASP A 1 95 ? -18.969 26.047 20.344 1 75.44 95 ASP A CA 1
ATOM 730 C C . ASP A 1 95 ? -18.953 24.797 19.469 1 75.44 95 ASP A C 1
ATOM 732 O O . ASP A 1 95 ? -19.984 24.375 18.953 1 75.44 95 ASP A O 1
ATOM 736 N N . GLY A 1 96 ? -17.766 24.25 19.297 1 77.81 96 GLY A N 1
ATOM 737 C CA . GLY A 1 96 ? -17.656 23.016 18.516 1 77.81 96 GLY A CA 1
ATOM 738 C C . GLY A 1 96 ? -17.375 23.281 17.047 1 77.81 96 GLY A C 1
ATOM 739 O O . GLY A 1 96 ? -17.078 22.344 16.297 1 77.81 96 GLY A O 1
ATOM 740 N N . SER A 1 97 ? -17.453 24.516 16.719 1 85.5 97 SER A N 1
ATOM 741 C CA . SER A 1 97 ? -17.156 24.844 15.328 1 85.5 97 SER A CA 1
ATOM 742 C C . SER A 1 97 ? -15.68 24.641 15.008 1 85.5 97 SER A C 1
ATOM 744 O O . SER A 1 97 ? -14.82 24.797 15.883 1 85.5 97 SER A O 1
ATOM 746 N N . LYS A 1 98 ? -15.445 24.312 13.82 1 91.44 98 LYS A N 1
ATOM 747 C CA . LYS A 1 98 ? -14.078 24 13.422 1 91.44 98 LYS A CA 1
ATOM 748 C C . LYS A 1 98 ? -13.469 25.156 12.625 1 91.44 98 LYS A C 1
ATOM 750 O O . LYS A 1 98 ? -14.172 25.844 11.891 1 91.44 98 LYS A O 1
ATOM 755 N N . ILE A 1 99 ? -12.25 25.422 12.867 1 93.44 99 ILE A N 1
ATOM 756 C CA . ILE A 1 99 ? -11.445 26.359 12.102 1 93.44 99 ILE A CA 1
ATOM 757 C C . ILE A 1 99 ? -10.352 25.625 11.344 1 93.44 99 ILE A C 1
ATOM 759 O O . ILE A 1 99 ? -9.617 24.812 11.922 1 93.44 99 ILE A O 1
ATOM 763 N N . TYR A 1 100 ? -10.312 25.891 10.078 1 95.94 100 TYR A N 1
ATOM 764 C CA . TYR A 1 100 ? -9.336 25.234 9.219 1 95.94 100 TYR A CA 1
ATOM 765 C C . TYR A 1 100 ? -8.188 26.188 8.891 1 95.94 100 TYR A C 1
ATOM 767 O O . TYR A 1 100 ? -8.414 27.328 8.5 1 95.94 100 TYR A O 1
ATOM 775 N N . VAL A 1 101 ? -7 25.688 9.117 1 97.38 101 VAL A N 1
ATOM 776 C CA . VAL A 1 101 ? -5.836 26.547 8.945 1 97.38 101 VAL A CA 1
ATOM 777 C C . VAL A 1 101 ? -4.805 25.859 8.055 1 97.38 101 VAL A C 1
ATOM 779 O O . VAL A 1 101 ? -4.535 24.672 8.219 1 97.38 101 VAL A O 1
ATOM 782 N N . SER A 1 102 ? -4.297 26.5 7.078 1 97.75 102 SER A N 1
ATOM 783 C CA . SER A 1 102 ? -3.127 26.062 6.324 1 97.75 102 SER A CA 1
ATOM 784 C C . SER A 1 102 ? -1.867 26.797 6.785 1 97.75 102 SER A C 1
ATOM 786 O O . SER A 1 102 ? -1.875 28.016 6.945 1 97.75 102 SER A O 1
ATOM 788 N N . CYS A 1 103 ? -0.82 26.047 6.961 1 98 103 CYS A N 1
ATOM 789 C CA . CYS A 1 103 ? 0.383 26.609 7.555 1 98 103 CYS A CA 1
ATOM 790 C C . CYS A 1 103 ? 1.601 26.359 6.676 1 98 103 CYS A C 1
ATOM 792 O O . CYS A 1 103 ? 1.716 25.297 6.059 1 98 103 CYS A O 1
ATOM 794 N N . ILE A 1 104 ? 2.486 27.328 6.609 1 97.25 104 ILE A N 1
ATOM 795 C CA . ILE A 1 104 ? 3.842 27.141 6.105 1 97.25 104 ILE A CA 1
ATOM 796 C C . ILE A 1 104 ? 4.848 27.625 7.145 1 97.25 104 ILE A C 1
ATOM 798 O O . ILE A 1 104 ? 4.855 28.812 7.504 1 97.25 104 ILE A O 1
ATOM 802 N N . ALA A 1 105 ? 5.609 26.719 7.641 1 96.88 105 ALA A N 1
ATOM 803 C CA . ALA A 1 105 ? 6.66 27.047 8.602 1 96.88 105 ALA A CA 1
ATOM 804 C C . ALA A 1 105 ? 8.031 27.078 7.926 1 96.88 105 ALA A C 1
ATOM 806 O O . ALA A 1 105 ? 8.352 26.203 7.121 1 96.88 105 ALA A O 1
ATOM 807 N N . PHE A 1 106 ? 8.82 28.078 8.203 1 95.31 106 PHE A N 1
ATOM 808 C CA . PHE A 1 106 ? 10.125 28.25 7.578 1 95.31 106 PHE A CA 1
ATOM 809 C C . PHE A 1 106 ? 11.047 29.078 8.469 1 95.31 106 PHE A C 1
ATOM 811 O O . PHE A 1 106 ? 10.602 29.672 9.445 1 95.31 106 PHE A O 1
ATOM 818 N N . ARG A 1 107 ? 12.32 29.047 8.172 1 95.31 107 ARG A N 1
ATOM 819 C CA . ARG A 1 107 ? 13.305 29.844 8.898 1 95.31 107 ARG A CA 1
ATOM 820 C C . ARG A 1 107 ? 13.406 31.25 8.312 1 95.31 107 ARG A C 1
ATOM 822 O O . ARG A 1 107 ? 13.617 31.422 7.113 1 95.31 107 ARG A O 1
ATOM 829 N N . ASP A 1 108 ? 13.164 32.188 9.086 1 96.19 108 ASP A N 1
ATOM 830 C CA . ASP A 1 108 ? 13.227 33.594 8.664 1 96.19 108 ASP A CA 1
ATOM 831 C C . ASP A 1 108 ? 14.156 34.406 9.57 1 96.19 108 ASP A C 1
ATOM 833 O O . ASP A 1 108 ? 14.289 34.094 10.758 1 96.19 108 ASP A O 1
ATOM 837 N N . PRO A 1 109 ? 14.859 35.438 9.008 1 95.81 109 PRO A N 1
ATOM 838 C CA . PRO A 1 109 ? 15.75 36.25 9.828 1 95.81 109 PRO A CA 1
ATOM 839 C C . PRO A 1 109 ? 15.023 36.906 10.992 1 95.81 109 PRO A C 1
ATOM 841 O O . PRO A 1 109 ? 13.891 37.375 10.828 1 95.81 109 PRO A O 1
ATOM 844 N N . ILE A 1 110 ? 15.719 37 12.172 1 95.31 110 ILE A N 1
ATOM 845 C CA . ILE A 1 110 ? 15.156 37.688 13.336 1 95.31 110 ILE A CA 1
ATOM 846 C C . ILE A 1 110 ? 15.305 39.188 13.172 1 95.31 110 ILE A C 1
ATOM 848 O O . ILE A 1 110 ? 16.312 39.688 12.656 1 95.31 110 ILE A O 1
ATOM 852 N N . CYS A 1 111 ? 14.289 39.906 13.633 1 91.81 111 CYS A N 1
ATOM 853 C CA . CYS A 1 111 ? 14.32 41.375 13.531 1 91.81 111 CYS A CA 1
ATOM 854 C C . CYS A 1 111 ? 15.516 41.938 14.281 1 91.81 111 CYS A C 1
ATOM 856 O O . CYS A 1 111 ? 15.859 41.469 15.359 1 91.81 111 CYS A O 1
ATOM 858 N N . GLU A 1 112 ? 16.062 42.938 13.805 1 90.88 112 GLU A N 1
ATOM 859 C CA . GLU A 1 112 ? 17.281 43.562 14.352 1 90.88 112 GLU A CA 1
ATOM 860 C C . GLU A 1 112 ? 17.031 44.094 15.758 1 90.88 112 GLU A C 1
ATOM 862 O O . GLU A 1 112 ? 17.906 44.031 16.625 1 90.88 112 GLU A O 1
ATOM 867 N N . ASP A 1 113 ? 15.898 44.688 15.984 1 90.69 113 ASP A N 1
ATOM 868 C CA . ASP A 1 113 ? 15.594 45.25 17.297 1 90.69 113 ASP A CA 1
ATOM 869 C C . ASP A 1 113 ? 15.539 44.156 18.359 1 90.69 113 ASP A C 1
ATOM 871 O O . ASP A 1 113 ? 15.953 44.375 19.5 1 90.69 113 ASP A O 1
ATOM 875 N N . ILE A 1 114 ? 15.062 43 17.969 1 92.88 114 ILE A N 1
ATOM 876 C CA . ILE A 1 114 ? 15 41.875 18.891 1 92.88 114 ILE A CA 1
ATOM 877 C C . ILE A 1 114 ? 16.406 41.344 19.141 1 92.88 114 ILE A C 1
ATOM 879 O O . ILE A 1 114 ? 16.75 41 20.281 1 92.88 114 ILE A O 1
ATOM 883 N N . ILE A 1 115 ? 17.234 41.281 18.109 1 93.12 115 ILE A N 1
ATOM 884 C CA . ILE A 1 115 ? 18.609 40.781 18.203 1 93.12 115 ILE A CA 1
ATOM 885 C C . ILE A 1 115 ? 19.391 41.656 19.172 1 93.12 115 ILE A C 1
ATOM 887 O O . ILE A 1 115 ? 20.109 41.156 20.031 1 93.12 115 ILE A O 1
ATOM 891 N N . GLU A 1 116 ? 19.203 42.938 19.031 1 91.75 116 GLU A N 1
ATOM 892 C CA . GLU A 1 116 ? 19.922 43.906 19.859 1 91.75 116 GLU A CA 1
ATOM 893 C C . GLU A 1 116 ? 19.438 43.844 21.312 1 91.75 116 GLU A C 1
ATOM 895 O O . GLU A 1 116 ? 20.25 43.875 22.234 1 91.75 116 GLU A O 1
ATOM 900 N N . ALA A 1 117 ? 18.141 43.812 21.453 1 92.12 117 ALA A N 1
ATOM 901 C CA . ALA A 1 117 ? 17.562 43.875 22.781 1 92.12 117 ALA A CA 1
ATOM 902 C C . ALA A 1 117 ? 17.953 42.625 23.594 1 92.12 117 ALA A C 1
ATOM 904 O O . ALA A 1 117 ? 18.281 42.719 24.781 1 92.12 117 ALA A O 1
ATOM 905 N N . TYR A 1 118 ? 17.969 41.469 23.016 1 93.81 118 TYR A N 1
ATOM 906 C CA . TYR A 1 118 ? 18.203 40.219 23.734 1 93.81 118 TYR A CA 1
ATOM 907 C C . TYR A 1 118 ? 19.625 39.719 23.516 1 93.81 118 TYR A C 1
ATOM 909 O O . TYR A 1 118 ? 20 38.656 24 1 93.81 118 TYR A O 1
ATOM 917 N N . GLN A 1 119 ? 20.453 40.469 22.734 1 92.19 119 GLN A N 1
ATOM 918 C CA . GLN A 1 119 ? 21.844 40.125 22.453 1 92.19 119 GLN A CA 1
ATOM 919 C C . GLN A 1 119 ? 21.969 38.75 21.812 1 92.19 119 GLN A C 1
ATOM 921 O O . GLN A 1 119 ? 22.766 37.938 22.25 1 92.19 119 GLN A O 1
ATOM 926 N N . ILE A 1 120 ? 21.125 38.5 20.891 1 93.81 120 ILE A N 1
ATOM 927 C CA . ILE A 1 120 ? 21.188 37.281 20.094 1 93.81 120 ILE A CA 1
ATOM 928 C C . ILE A 1 120 ? 22.281 37.406 19.047 1 93.81 120 ILE A C 1
ATOM 930 O O . ILE A 1 120 ? 22.562 38.5 18.562 1 93.81 120 ILE A O 1
ATOM 934 N N . PRO A 1 121 ? 22.984 36.312 18.766 1 92.31 121 PRO A N 1
ATOM 935 C CA . PRO A 1 121 ? 24 36.375 17.719 1 92.31 121 PRO A CA 1
ATOM 936 C C . PRO A 1 121 ? 23.469 37 16.422 1 92.31 121 PRO A C 1
ATOM 938 O O . PRO A 1 121 ? 22.328 36.688 16.016 1 92.31 121 PRO A O 1
ATOM 941 N N . VAL A 1 122 ? 24.328 37.688 15.758 1 89.75 122 VAL A N 1
ATOM 942 C CA . VAL A 1 122 ? 23.953 38.375 14.523 1 89.75 122 VAL A CA 1
ATOM 943 C C . VAL A 1 122 ? 23.656 37.344 13.438 1 89.75 122 VAL A C 1
ATOM 945 O O . VAL A 1 122 ? 24.266 36.281 13.406 1 89.75 122 VAL A O 1
ATOM 948 N N . ASN A 1 123 ? 22.75 37.594 12.562 1 90.38 123 ASN A N 1
ATOM 949 C CA . ASN A 1 123 ? 22.375 36.75 11.43 1 90.38 123 ASN A CA 1
ATOM 950 C C . ASN A 1 123 ? 21.719 35.469 11.891 1 90.38 123 ASN A C 1
ATOM 952 O O . ASN A 1 123 ? 22.047 34.375 11.375 1 90.38 123 ASN A O 1
ATOM 956 N N . SER A 1 124 ? 21 35.562 12.953 1 95.06 124 SER A N 1
ATOM 957 C CA . SER A 1 124 ? 20.25 34.438 13.445 1 95.06 124 SER A CA 1
ATOM 958 C C . SER A 1 124 ? 18.859 34.344 12.797 1 95.06 124 SER A C 1
ATOM 960 O O . SER A 1 124 ? 18.328 35.375 12.352 1 95.06 124 SER A O 1
ATOM 962 N N . PHE A 1 125 ? 18.406 33.125 12.664 1 96 125 PHE A N 1
ATOM 963 C CA . PHE A 1 125 ? 17.109 32.875 12.07 1 96 125 PHE A CA 1
ATOM 964 C C . PHE A 1 125 ? 16.172 32.188 13.07 1 96 125 PHE A C 1
ATOM 966 O O . PHE A 1 125 ? 16.641 31.516 13.992 1 96 125 PHE A O 1
ATOM 973 N N . ALA A 1 126 ? 14.922 32.438 12.93 1 96.56 126 ALA A N 1
ATOM 974 C CA . ALA A 1 126 ? 13.93 31.812 13.789 1 96.56 126 ALA A CA 1
ATOM 975 C C . ALA A 1 126 ? 12.789 31.219 12.961 1 96.56 126 ALA A C 1
ATOM 977 O O . ALA A 1 126 ? 12.539 31.656 11.844 1 96.56 126 ALA A O 1
ATOM 978 N N . ASP A 1 127 ? 12.164 30.234 13.547 1 96.81 127 ASP A N 1
ATOM 979 C CA . ASP A 1 127 ? 10.977 29.672 12.914 1 96.81 127 ASP A CA 1
ATOM 980 C C . ASP A 1 127 ? 9.875 30.719 12.789 1 96.81 127 ASP A C 1
ATOM 982 O O . ASP A 1 127 ? 9.586 31.438 13.742 1 96.81 127 ASP A O 1
ATOM 986 N N . LYS A 1 128 ? 9.375 30.875 11.68 1 97.31 128 LYS A N 1
ATOM 987 C CA . LYS A 1 128 ? 8.219 31.719 11.367 1 97.31 128 LYS A CA 1
ATOM 988 C C . LYS A 1 128 ? 7.152 30.922 10.617 1 97.31 128 LYS A C 1
ATOM 990 O O . LYS A 1 128 ? 7.465 29.969 9.906 1 97.31 128 LYS A O 1
ATOM 995 N N . CYS A 1 129 ? 5.895 31.203 10.867 1 98.19 129 CYS A N 1
ATOM 996 C CA . CYS A 1 129 ? 4.797 30.484 10.227 1 98.19 129 CYS A CA 1
ATOM 997 C C . CYS A 1 129 ? 3.77 31.453 9.656 1 98.19 129 CYS A C 1
ATOM 999 O O . CYS A 1 129 ? 3.287 32.344 10.359 1 98.19 129 CYS A O 1
ATOM 1001 N N . ILE A 1 130 ? 3.484 31.359 8.383 1 98.12 130 ILE A N 1
ATOM 1002 C CA . ILE A 1 130 ? 2.389 32.094 7.77 1 98.12 130 ILE A CA 1
ATOM 1003 C C . ILE A 1 130 ? 1.18 31.188 7.594 1 98.12 130 ILE A C 1
ATOM 1005 O O . ILE A 1 130 ? 1.331 30 7.309 1 98.12 130 ILE A O 1
ATOM 1009 N N . CYS A 1 131 ? -0.023 31.766 7.758 1 97.5 131 CYS A N 1
ATOM 1010 C CA . CYS A 1 131 ? -1.2 30.906 7.766 1 97.5 131 CYS A CA 1
ATOM 1011 C C . CYS A 1 131 ? -2.391 31.594 7.117 1 97.5 131 CYS A C 1
ATOM 1013 O O . CYS A 1 131 ? -2.559 32.812 7.262 1 97.5 131 CYS A O 1
ATOM 1015 N N . PHE A 1 132 ? -3.148 30.844 6.383 1 97.25 132 PHE A N 1
ATOM 1016 C CA . PHE A 1 132 ? -4.516 31.219 6.043 1 97.25 132 PHE A CA 1
ATOM 1017 C C . PHE A 1 132 ? -5.508 30.547 6.992 1 97.25 132 PHE A C 1
ATOM 1019 O O . PHE A 1 132 ? -5.344 29.391 7.348 1 97.25 132 PHE A O 1
ATOM 1026 N N . VAL A 1 133 ? -6.469 31.281 7.457 1 95.19 133 VAL A N 1
ATOM 1027 C CA . VAL A 1 133 ? -7.492 30.781 8.367 1 95.19 133 VAL A CA 1
ATOM 1028 C C . VAL A 1 133 ? -8.859 30.828 7.695 1 95.19 133 VAL A C 1
ATOM 1030 O O . VAL A 1 133 ? -9.188 31.812 7.02 1 95.19 133 VAL A O 1
ATOM 1033 N N . SER A 1 134 ? -9.617 29.734 7.832 1 94.12 134 SER A N 1
ATOM 1034 C CA . SER A 1 134 ? -10.953 29.672 7.25 1 94.12 134 SER A CA 1
ATOM 1035 C C . SER A 1 134 ? -11.898 28.859 8.133 1 94.12 134 SER A C 1
ATOM 1037 O O . SER A 1 134 ? -11.461 27.969 8.867 1 94.12 134 SER A O 1
ATOM 1039 N N . HIS A 1 135 ? -13.195 29.219 8.07 1 91.94 135 HIS A N 1
ATOM 1040 C CA . HIS A 1 135 ? -14.195 28.391 8.742 1 91.94 135 HIS A CA 1
ATOM 1041 C C . HIS A 1 135 ? -14.805 27.375 7.793 1 91.94 135 HIS A C 1
ATOM 1043 O O . HIS A 1 135 ? -15.641 26.562 8.195 1 91.94 135 HIS A O 1
ATOM 1049 N N . SER A 1 136 ? -14.297 27.391 6.582 1 91.69 136 SER A N 1
ATOM 1050 C CA . SER A 1 136 ? -14.727 26.391 5.598 1 91.69 136 SER A CA 1
ATOM 1051 C C . SER A 1 136 ? -13.641 25.359 5.359 1 91.69 136 SER A C 1
ATOM 1053 O O . SER A 1 136 ? -12.445 25.672 5.34 1 91.69 136 SER A O 1
ATOM 1055 N N . PRO A 1 137 ? -14.102 24.141 5.18 1 92.81 137 PRO A N 1
ATOM 1056 C CA . PRO A 1 137 ? -13.117 23.062 5.012 1 92.81 137 PRO A CA 1
ATOM 1057 C C . PRO A 1 137 ? -12.508 23.031 3.615 1 92.81 137 PRO A C 1
ATOM 1059 O O . PRO A 1 137 ? -12.516 22 2.949 1 92.81 137 PRO A O 1
ATOM 1062 N N . CYS A 1 138 ? -11.844 24.094 3.215 1 93.44 138 CYS A N 1
ATOM 1063 C CA . CYS A 1 138 ? -11.195 24.234 1.917 1 93.44 138 CYS A CA 1
ATOM 1064 C C . CYS A 1 138 ? -9.688 24 2.039 1 93.44 138 CYS A C 1
ATOM 1066 O O . CYS A 1 138 ? -8.898 24.906 1.747 1 93.44 138 CYS A O 1
ATOM 1068 N N . PHE A 1 139 ? -9.344 22.781 2.289 1 95.56 139 PHE A N 1
ATOM 1069 C CA . PHE A 1 139 ? -7.957 22.438 2.59 1 95.56 139 PHE A CA 1
ATOM 1070 C C . PHE A 1 139 ? -7.062 22.703 1.384 1 95.56 139 PHE A C 1
ATOM 1072 O O . PHE A 1 139 ? -6.023 23.359 1.506 1 95.56 139 PHE A O 1
ATOM 1079 N N . GLN A 1 140 ? -7.465 22.297 0.258 1 93.06 140 GLN A N 1
ATOM 1080 C CA . GLN A 1 140 ? -6.621 22.359 -0.931 1 93.06 140 GLN A CA 1
ATOM 1081 C C . GLN A 1 140 ? -6.414 23.812 -1.385 1 93.06 140 GLN A C 1
ATOM 1083 O O . GLN A 1 140 ? -5.293 24.203 -1.696 1 93.06 140 GLN A O 1
ATOM 1088 N N . VAL A 1 141 ? -7.453 24.516 -1.453 1 94.25 141 VAL A N 1
ATOM 1089 C CA . VAL A 1 141 ? -7.375 25.891 -1.928 1 94.25 141 VAL A CA 1
ATOM 1090 C C . VAL A 1 141 ? -6.527 26.719 -0.969 1 94.25 141 VAL A C 1
ATOM 1092 O O . VAL A 1 141 ? -5.75 27.578 -1.399 1 94.25 141 VAL A O 1
ATOM 1095 N N . LEU A 1 142 ? -6.742 26.484 0.31 1 96.75 142 LEU A N 1
ATOM 1096 C CA . LEU A 1 142 ? -5.941 27.188 1.305 1 96.75 142 LEU A CA 1
ATOM 1097 C C . LEU A 1 142 ? -4.457 26.891 1.131 1 96.75 142 LEU A C 1
ATOM 1099 O O . LEU A 1 142 ? -3.625 27.797 1.163 1 96.75 142 LEU A O 1
ATOM 1103 N N . ARG A 1 143 ? -4.188 25.688 0.948 1 95.62 143 ARG A N 1
ATOM 1104 C CA . ARG A 1 143 ? -2.805 25.25 0.781 1 95.62 143 ARG A CA 1
ATOM 1105 C C . ARG A 1 143 ? -2.195 25.844 -0.484 1 95.62 143 ARG A C 1
ATOM 1107 O O . ARG A 1 143 ? -1.1 26.406 -0.445 1 95.62 143 ARG A O 1
ATOM 1114 N N . ASP A 1 144 ? -2.873 25.75 -1.591 1 93 144 ASP A N 1
ATOM 1115 C CA . ASP A 1 144 ? -2.365 26.234 -2.871 1 93 144 ASP A CA 1
ATOM 1116 C C . ASP A 1 144 ? -2.135 27.75 -2.83 1 93 144 ASP A C 1
ATOM 1118 O O . ASP A 1 144 ? -1.122 28.234 -3.334 1 93 144 ASP A O 1
ATOM 1122 N N . ALA A 1 145 ? -3.084 28.391 -2.311 1 95.56 145 ALA A N 1
ATOM 1123 C CA . ALA A 1 145 ? -2.975 29.844 -2.215 1 95.56 145 ALA A CA 1
ATOM 1124 C C . ALA A 1 145 ? -1.785 30.25 -1.349 1 95.56 145 ALA A C 1
ATOM 1126 O O . ALA A 1 145 ? -1.029 31.156 -1.706 1 95.56 145 ALA A O 1
ATOM 1127 N N . LEU A 1 146 ? -1.669 29.609 -0.219 1 96.69 146 LEU A N 1
ATOM 1128 C CA . LEU A 1 146 ? -0.588 29.938 0.703 1 96.69 146 LEU A CA 1
ATOM 1129 C C . LEU A 1 146 ? 0.77 29.625 0.08 1 96.69 146 LEU A C 1
ATOM 1131 O O . LEU A 1 146 ? 1.724 30.391 0.257 1 96.69 146 LEU A O 1
ATOM 1135 N N . GLU A 1 147 ? 0.87 28.547 -0.562 1 94.25 147 GLU A N 1
ATOM 1136 C CA . GLU A 1 147 ? 2.117 28.172 -1.224 1 94.25 147 GLU A CA 1
ATOM 1137 C C . GLU A 1 147 ? 2.486 29.188 -2.311 1 94.25 147 GLU A C 1
ATOM 1139 O O . GLU A 1 147 ? 3.66 29.516 -2.48 1 94.25 147 GLU A O 1
ATOM 1144 N N . GLU A 1 148 ? 1.479 29.625 -3.006 1 92.25 148 GLU A N 1
ATOM 1145 C CA . GLU A 1 148 ? 1.736 30.625 -4.031 1 92.25 148 GLU A CA 1
ATOM 1146 C C . GLU A 1 148 ? 2.244 31.922 -3.414 1 92.25 148 GLU A C 1
ATOM 1148 O O . GLU A 1 148 ? 3.143 32.562 -3.959 1 92.25 148 GLU A O 1
ATOM 1153 N N . ILE A 1 149 ? 1.634 32.344 -2.352 1 94.25 149 ILE A N 1
ATOM 1154 C CA . ILE A 1 149 ? 2.068 33.531 -1.653 1 94.25 149 ILE A CA 1
ATOM 1155 C C . ILE A 1 149 ? 3.525 33.375 -1.218 1 94.25 149 ILE A C 1
ATOM 1157 O O . ILE A 1 149 ? 4.324 34.312 -1.368 1 94.25 149 ILE A O 1
ATOM 1161 N N . PHE A 1 150 ? 3.844 32.25 -0.692 1 94.31 150 PHE A N 1
ATOM 1162 C CA . PHE A 1 150 ? 5.195 31.984 -0.216 1 94.31 150 PHE A CA 1
ATOM 1163 C C . PHE A 1 150 ? 6.195 32.031 -1.365 1 94.31 150 PHE A C 1
ATOM 1165 O O . PHE A 1 150 ? 7.266 32.625 -1.238 1 94.31 150 PHE A O 1
ATOM 1172 N N . VAL A 1 151 ? 5.84 31.391 -2.453 1 90.5 151 VAL A N 1
ATOM 1173 C CA . VAL A 1 151 ? 6.715 31.359 -3.619 1 90.5 151 VAL A CA 1
ATOM 1174 C C . VAL A 1 151 ? 6.914 32.781 -4.16 1 90.5 151 VAL A C 1
ATOM 1176 O O . VAL A 1 151 ? 8.023 33.156 -4.543 1 90.5 151 VAL A O 1
ATOM 1179 N N . LEU A 1 152 ? 5.887 33.5 -4.172 1 89.56 152 LEU A N 1
ATOM 1180 C CA . LEU A 1 152 ? 5.941 34.875 -4.652 1 89.56 152 LEU A CA 1
ATOM 1181 C C . LEU A 1 152 ? 6.859 35.719 -3.771 1 89.56 152 LEU A C 1
ATOM 1183 O O . LEU A 1 152 ? 7.59 36.594 -4.273 1 89.56 152 LEU A O 1
ATOM 1187 N N . CYS A 1 153 ? 6.797 35.531 -2.531 1 91.94 153 CYS A N 1
ATOM 1188 C CA . CYS A 1 153 ? 7.578 36.281 -1.567 1 91.94 153 CYS A CA 1
ATOM 1189 C C . CYS A 1 153 ? 9.07 36.094 -1.784 1 91.94 153 CYS A C 1
ATOM 1191 O O . CYS A 1 153 ? 9.852 37.031 -1.729 1 91.94 153 CYS A O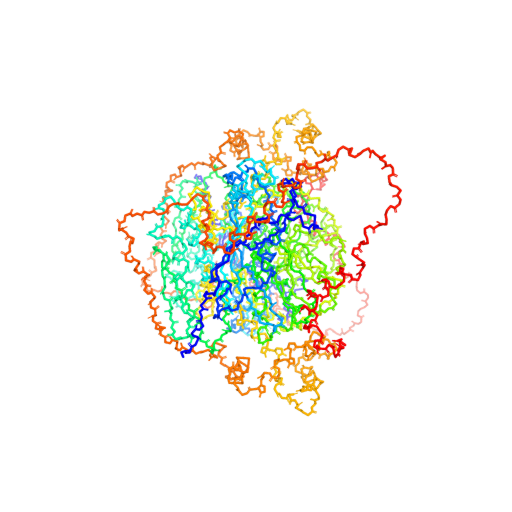 1
ATOM 1193 N N . PHE A 1 154 ? 9.453 34.844 -2.066 1 88.88 154 PHE A N 1
ATOM 1194 C CA . PHE A 1 154 ? 10.875 34.562 -2.066 1 88.88 154 PHE A CA 1
ATOM 1195 C C . PHE A 1 154 ? 11.375 34.281 -3.48 1 88.88 154 PHE A C 1
ATOM 1197 O O . PHE A 1 154 ? 12.516 33.844 -3.672 1 88.88 154 PHE A O 1
ATOM 1204 N N . SER A 1 155 ? 10.539 34.531 -4.438 1 85.62 155 SER A N 1
ATOM 1205 C CA . SER A 1 155 ? 10.953 34.406 -5.832 1 85.62 155 SER A CA 1
ATOM 1206 C C . SER A 1 155 ? 11.906 35.531 -6.234 1 85.62 155 SER A C 1
ATOM 1208 O O . SER A 1 155 ? 11.719 36.688 -5.848 1 85.62 155 SER A O 1
ATOM 1210 N N . PRO A 1 156 ? 12.891 35.125 -7.059 1 85.19 156 PRO A N 1
ATOM 1211 C CA . PRO A 1 156 ? 13.789 36.156 -7.555 1 85.19 156 PRO A CA 1
ATOM 1212 C C . PRO A 1 156 ? 13.117 37.094 -8.547 1 85.19 156 PRO A C 1
ATOM 1214 O O . PRO A 1 156 ? 13.547 38.25 -8.711 1 85.19 156 PRO A O 1
ATOM 1217 N N . ALA A 1 157 ? 12.078 36.625 -9.18 1 83.44 157 ALA A N 1
ATOM 1218 C CA . ALA A 1 157 ? 11.359 37.438 -10.156 1 83.44 157 ALA A CA 1
ATOM 1219 C C . ALA A 1 157 ? 10.531 38.5 -9.461 1 83.44 157 ALA A C 1
ATOM 1221 O O . ALA A 1 157 ? 10.172 39.531 -10.07 1 83.44 157 ALA A O 1
ATOM 1222 N N . GLY A 1 158 ? 10.344 38.375 -8.203 1 82.44 158 GLY A N 1
ATOM 1223 C CA . GLY A 1 158 ? 9.617 39.344 -7.406 1 82.44 158 GLY A CA 1
ATOM 1224 C C . GLY A 1 158 ? 8.125 39.344 -7.703 1 82.44 158 GLY A C 1
ATOM 1225 O O . GLY A 1 158 ? 7.656 38.656 -8.594 1 82.44 158 GLY A O 1
ATOM 1226 N N . CYS A 1 159 ? 7.363 40.219 -6.922 1 87.38 159 CYS A N 1
ATOM 1227 C CA . CYS A 1 159 ? 5.922 40.375 -7.051 1 87.38 159 CYS A CA 1
ATOM 1228 C C . CYS A 1 159 ? 5.586 41.656 -7.816 1 87.38 159 CYS A C 1
ATOM 1230 O O . CYS A 1 159 ? 6.332 42.625 -7.758 1 87.38 159 CYS A O 1
ATOM 1232 N N . SER A 1 160 ? 4.48 41.594 -8.539 1 86.31 160 SER A N 1
ATOM 1233 C CA . SER A 1 160 ? 4.023 42.781 -9.281 1 86.31 160 SER A CA 1
ATOM 1234 C C . SER A 1 160 ? 3.484 43.844 -8.336 1 86.31 160 SER A C 1
ATOM 1236 O O . SER A 1 160 ? 3.436 45.031 -8.695 1 86.31 160 SER A O 1
ATOM 1238 N N . LYS A 1 161 ? 3.037 43.406 -7.188 1 89.31 161 LYS A N 1
ATOM 1239 C CA . LYS A 1 161 ? 2.516 44.281 -6.121 1 89.31 161 LYS A CA 1
ATOM 1240 C C . LYS A 1 161 ? 3.129 43.906 -4.773 1 89.31 161 LYS A C 1
ATOM 1242 O O . LYS A 1 161 ? 3.678 42.812 -4.609 1 89.31 161 LYS A O 1
ATOM 1247 N N . PRO A 1 162 ? 3.066 45 -3.898 1 91.12 162 PRO A N 1
ATOM 1248 C CA . PRO A 1 162 ? 3.521 44.594 -2.564 1 91.12 162 PRO A CA 1
ATOM 1249 C C . PRO A 1 162 ? 2.791 43.375 -2.037 1 91.12 162 PRO A C 1
ATOM 1251 O O . PRO A 1 162 ? 1.576 43.25 -2.215 1 91.12 162 PRO A O 1
ATOM 1254 N N . LEU A 1 163 ? 3.482 42.5 -1.443 1 93.88 163 LEU A N 1
ATOM 1255 C CA . LEU A 1 163 ? 2.961 41.219 -1.033 1 93.88 163 LEU A CA 1
ATOM 1256 C C . LEU A 1 163 ? 1.699 41.375 -0.19 1 93.88 163 LEU A C 1
ATOM 1258 O O . LEU A 1 163 ? 0.72 40.656 -0.384 1 93.88 163 LEU A O 1
ATOM 1262 N N . TRP A 1 164 ? 1.646 42.312 0.749 1 94.12 164 TRP A N 1
ATOM 1263 C CA . TRP A 1 164 ? 0.521 42.469 1.661 1 94.12 164 TRP A CA 1
ATOM 1264 C C . TRP A 1 164 ? -0.711 42.969 0.917 1 94.12 164 TRP A C 1
ATOM 1266 O O . TRP A 1 164 ? -1.842 42.75 1.36 1 94.12 164 TRP A O 1
ATOM 1276 N N . ASP A 1 165 ? -0.537 43.688 -0.198 1 92.69 165 ASP A N 1
ATOM 1277 C CA . ASP A 1 165 ? -1.668 44.094 -1.033 1 92.69 165 ASP A CA 1
ATOM 1278 C C . ASP A 1 165 ? -2.311 42.875 -1.696 1 92.69 165 ASP A C 1
ATOM 1280 O O . ASP A 1 165 ? -3.535 42.812 -1.832 1 92.69 165 ASP A O 1
ATOM 1284 N N . ILE A 1 166 ? -1.419 42 -2.125 1 93.19 166 ILE A N 1
ATOM 1285 C CA . ILE A 1 166 ? -1.9 40.781 -2.725 1 93.19 166 ILE A CA 1
ATOM 1286 C C . ILE A 1 166 ? -2.686 39.969 -1.69 1 93.19 166 ILE A C 1
ATOM 1288 O O . ILE A 1 166 ? -3.785 39.5 -1.975 1 93.19 166 ILE A O 1
ATOM 1292 N N . ILE A 1 167 ? -2.127 39.844 -0.5 1 95.25 167 ILE A N 1
ATOM 1293 C CA . ILE A 1 167 ? -2.75 39.094 0.589 1 95.25 167 ILE A CA 1
ATOM 1294 C C . ILE A 1 167 ? -4.094 39.719 0.942 1 95.25 167 ILE A C 1
ATOM 1296 O O . ILE A 1 167 ? -5.102 39.031 1.072 1 95.25 167 ILE A O 1
ATOM 1300 N N . SER A 1 168 ? -4.098 41.031 1.119 1 93.06 168 SER A N 1
ATOM 1301 C CA . SER A 1 168 ? -5.32 41.75 1.48 1 93.06 168 SER A CA 1
ATOM 1302 C C . SER A 1 168 ? -6.406 41.531 0.43 1 93.06 168 SER A C 1
ATOM 1304 O O . SER A 1 168 ? -7.586 41.406 0.768 1 93.06 168 SER A O 1
ATOM 1306 N N . HIS A 1 169 ? -6.016 41.531 -0.787 1 92.44 169 HIS A N 1
ATOM 1307 C CA . HIS A 1 169 ? -6.973 41.344 -1.874 1 92.44 169 HIS A CA 1
ATOM 1308 C C . HIS A 1 169 ? -7.617 39.969 -1.812 1 92.44 169 HIS A C 1
ATOM 1310 O O . HIS A 1 169 ? -8.836 39.844 -1.964 1 92.44 169 HIS A O 1
ATOM 1316 N N . VAL A 1 170 ? -6.824 38.969 -1.662 1 94.12 170 VAL A N 1
ATOM 1317 C CA . VAL A 1 170 ? -7.312 37.594 -1.63 1 94.12 170 VAL A CA 1
ATOM 1318 C C . VAL A 1 170 ? -8.266 37.406 -0.45 1 94.12 170 VAL A C 1
ATOM 1320 O O . VAL A 1 170 ? -9.359 36.844 -0.606 1 94.12 170 VAL A O 1
ATOM 1323 N N . VAL A 1 171 ? -7.887 37.875 0.724 1 93.75 171 VAL A N 1
ATOM 1324 C CA . VAL A 1 171 ? -8.656 37.688 1.95 1 93.75 171 VAL A CA 1
ATOM 1325 C C . VAL A 1 171 ? -9.961 38.469 1.862 1 93.75 171 VAL A C 1
ATOM 1327 O O . VAL A 1 171 ? -11.008 38.031 2.334 1 93.75 171 VAL A O 1
ATOM 1330 N N . SER A 1 172 ? -9.977 39.594 1.167 1 91.44 172 SER A N 1
ATOM 1331 C CA . SER A 1 172 ? -11.117 40.5 1.18 1 91.44 172 SER A CA 1
ATOM 1332 C C . SER A 1 172 ? -12.094 40.188 0.049 1 91.44 172 SER A C 1
ATOM 1334 O O . SER A 1 172 ? -13.281 40.5 0.137 1 91.44 172 SER A O 1
ATOM 1336 N N . ASN A 1 173 ? -11.648 39.531 -0.973 1 92.31 173 ASN A N 1
ATOM 1337 C CA . ASN A 1 173 ? -12.484 39.594 -2.17 1 92.31 173 ASN A CA 1
ATOM 1338 C C . ASN A 1 173 ? -12.898 38.188 -2.605 1 92.31 173 ASN A C 1
ATOM 1340 O O . ASN A 1 173 ? -13.828 38.031 -3.4 1 92.31 173 ASN A O 1
ATOM 1344 N N . VAL A 1 174 ? -12.289 37.188 -2.186 1 93.88 174 VAL A N 1
ATOM 1345 C CA . VAL A 1 174 ? -12.594 35.844 -2.682 1 93.88 174 VAL A CA 1
ATOM 1346 C C . VAL A 1 174 ? -13.773 35.281 -1.9 1 93.88 174 VAL A C 1
ATOM 1348 O O . VAL A 1 174 ? -13.625 34.906 -0.73 1 93.88 174 VAL A O 1
ATOM 1351 N N . PRO A 1 175 ? -14.883 35.062 -2.467 1 93.75 175 PRO A N 1
ATOM 1352 C CA . PRO A 1 175 ? -16.062 34.562 -1.771 1 93.75 175 PRO A CA 1
ATOM 1353 C C . PRO A 1 175 ? -16.078 33.031 -1.67 1 93.75 175 PRO A C 1
ATOM 1355 O O . PRO A 1 175 ? -15.359 32.375 -2.402 1 93.75 175 PRO A O 1
ATOM 1358 N N . LEU A 1 176 ? -16.859 32.562 -0.787 1 93.38 176 LEU A N 1
ATOM 1359 C CA . LEU A 1 176 ? -17.141 31.125 -0.709 1 93.38 176 LEU A CA 1
ATOM 1360 C C . LEU A 1 176 ? -18.062 30.688 -1.84 1 93.38 176 LEU A C 1
ATOM 1362 O O . LEU A 1 176 ? -19.109 31.297 -2.064 1 93.38 176 LEU A O 1
ATOM 1366 N N . PRO A 1 177 ? -17.656 29.688 -2.553 1 92.69 177 PRO A N 1
ATOM 1367 C CA . PRO A 1 177 ? -18.531 29.219 -3.629 1 92.69 177 PRO A CA 1
ATOM 1368 C C . PRO A 1 177 ? -19.859 28.656 -3.109 1 92.69 177 PRO A C 1
ATOM 1370 O O . PRO A 1 177 ? -19.875 28 -2.064 1 92.69 177 PRO A O 1
ATOM 1373 N N . THR A 1 178 ? -20.875 28.906 -3.865 1 91.31 178 THR A N 1
ATOM 1374 C CA . THR A 1 178 ? -22.156 28.281 -3.572 1 91.31 178 THR A CA 1
ATOM 1375 C C . THR A 1 178 ? -22.141 26.797 -3.965 1 91.31 178 THR A C 1
ATOM 1377 O O . THR A 1 178 ? -21.812 26.453 -5.105 1 91.31 178 THR A O 1
ATOM 1380 N N . PRO A 1 179 ? -22.5 26 -3.104 1 88.5 179 PRO A N 1
ATOM 1381 C CA . PRO A 1 179 ? -22.438 24.562 -3.359 1 88.5 179 PRO A CA 1
ATOM 1382 C C . PRO A 1 179 ? -23.188 24.156 -4.637 1 88.5 179 PRO A C 1
ATOM 1384 O O . PRO A 1 179 ? -24.375 24.422 -4.773 1 88.5 179 PRO A O 1
ATOM 1387 N N . GLY A 1 180 ? -22.469 23.547 -5.496 1 87.69 180 GLY A N 1
ATOM 1388 C CA . GLY A 1 180 ? -23.031 23 -6.719 1 87.69 180 GLY A CA 1
ATOM 1389 C C . GLY A 1 180 ? -23.422 24.047 -7.73 1 87.69 180 GLY A C 1
ATOM 1390 O O . GLY A 1 180 ? -23.906 23.734 -8.812 1 87.69 180 GLY A O 1
ATOM 1391 N N . LYS A 1 181 ? -23.141 25.266 -7.496 1 89.25 181 LYS A N 1
ATOM 1392 C CA . LYS A 1 181 ? -23.656 26.328 -8.359 1 89.25 181 LYS A CA 1
ATOM 1393 C C . LYS A 1 181 ? -22.531 27.078 -9.055 1 89.25 181 LYS A C 1
ATOM 1395 O O . LYS A 1 181 ? -22.625 27.391 -10.242 1 89.25 181 LYS A O 1
ATOM 1400 N N . ASP A 1 182 ? -21.562 27.297 -8.242 1 91.06 182 ASP A N 1
ATOM 1401 C CA . ASP A 1 182 ? -20.578 28.156 -8.875 1 91.06 182 ASP A CA 1
ATOM 1402 C C . ASP A 1 182 ? -19.156 27.656 -8.586 1 91.06 182 ASP A C 1
ATOM 1404 O O . ASP A 1 182 ? -18.938 26.891 -7.645 1 91.06 182 ASP A O 1
ATOM 1408 N N . ARG A 1 183 ? -18.281 28.062 -9.484 1 93.38 183 ARG A N 1
ATOM 1409 C CA . ARG A 1 183 ? -16.828 27.922 -9.352 1 93.38 183 ARG A CA 1
ATOM 1410 C C . ARG A 1 183 ? -16.156 29.297 -9.32 1 93.38 183 ARG A C 1
ATOM 1412 O O . ARG A 1 183 ? -16.375 30.125 -10.211 1 93.38 183 ARG A O 1
ATOM 1419 N N . VAL A 1 184 ? -15.391 29.5 -8.281 1 94.94 184 VAL A N 1
ATOM 1420 C CA . VAL A 1 184 ? -14.766 30.812 -8.102 1 94.94 184 VAL A CA 1
ATOM 1421 C C . VAL A 1 184 ? -13.328 30.766 -8.617 1 94.94 184 VAL A C 1
ATOM 1423 O O . VAL A 1 184 ? -12.539 29.906 -8.195 1 94.94 184 VAL A O 1
ATOM 1426 N N . LEU A 1 185 ? -13.039 31.641 -9.562 1 95.5 185 LEU A N 1
ATOM 1427 C CA . LEU A 1 185 ? -11.688 31.781 -10.094 1 95.5 185 LEU A CA 1
ATOM 1428 C C . LEU A 1 185 ? -11.039 33.062 -9.578 1 95.5 185 LEU A C 1
ATOM 1430 O O . LEU A 1 185 ? -11.656 34.125 -9.609 1 95.5 185 LEU A O 1
ATOM 1434 N N . PHE A 1 186 ? -9.875 32.969 -9.039 1 94.56 186 PHE A N 1
ATOM 1435 C CA . PHE A 1 186 ? -9.148 34.125 -8.562 1 94.56 186 PHE A CA 1
ATOM 1436 C C . PHE A 1 186 ? -7.656 34 -8.812 1 94.56 186 PHE A C 1
ATOM 1438 O O . PHE A 1 186 ? -7.164 32.875 -9.062 1 94.56 186 PHE A O 1
ATOM 1445 N N . ALA A 1 187 ? -6.977 35.062 -8.828 1 91.88 187 ALA A N 1
ATOM 1446 C CA . ALA A 1 187 ? -5.555 35 -9.164 1 91.88 187 ALA A CA 1
ATOM 1447 C C . ALA A 1 187 ? -4.703 35.531 -8.008 1 91.88 187 ALA A C 1
ATOM 1449 O O . ALA A 1 187 ? -5.113 36.438 -7.293 1 91.88 187 ALA A O 1
ATOM 1450 N N . ILE A 1 188 ? -3.66 34.906 -7.75 1 91.81 188 ILE A N 1
ATOM 1451 C CA . ILE A 1 188 ? -2.564 35.406 -6.926 1 91.81 188 ILE A CA 1
ATOM 1452 C C . ILE A 1 188 ? -1.364 35.75 -7.809 1 91.81 188 ILE A C 1
ATOM 1454 O O . ILE A 1 188 ? -0.615 34.844 -8.219 1 91.81 188 ILE A O 1
ATOM 1458 N N . ASP A 1 189 ? -1.23 37.031 -8.031 1 88.19 189 ASP A N 1
ATOM 1459 C CA . ASP A 1 189 ? -0.263 37.5 -9.008 1 88.19 189 ASP A CA 1
ATOM 1460 C C . ASP A 1 189 ? -0.473 36.844 -10.367 1 88.19 189 ASP A C 1
ATOM 1462 O O . ASP A 1 189 ? -1.537 36.969 -10.977 1 88.19 189 ASP A O 1
ATOM 1466 N N . ASN A 1 190 ? 0.411 35.844 -10.828 1 82.56 190 ASN A N 1
ATOM 1467 C CA . ASN A 1 190 ? 0.297 35.219 -12.141 1 82.56 190 ASN A CA 1
ATOM 1468 C C . ASN A 1 190 ? -0.234 33.812 -12.047 1 82.56 190 ASN A C 1
ATOM 1470 O O . ASN A 1 190 ? -0.361 33.125 -13.062 1 82.56 190 ASN A O 1
ATOM 1474 N N . CYS A 1 191 ? -0.688 33.469 -10.867 1 88.44 191 CYS A N 1
ATOM 1475 C CA . CYS A 1 191 ? -1.166 32.094 -10.688 1 88.44 191 CYS A CA 1
ATOM 1476 C C . CYS A 1 191 ? -2.682 32.062 -10.547 1 88.44 191 CYS A C 1
ATOM 1478 O O . CYS A 1 191 ? -3.236 32.719 -9.648 1 88.44 191 CYS A O 1
ATOM 1480 N N . LEU A 1 192 ? -3.332 31.312 -11.398 1 93 192 LEU A N 1
ATOM 1481 C CA . LEU A 1 192 ? -4.785 31.188 -11.359 1 93 192 LEU A CA 1
ATOM 1482 C C . LEU A 1 192 ? -5.203 30 -10.5 1 93 192 LEU A C 1
ATOM 1484 O O . LEU A 1 192 ? -4.695 28.891 -10.672 1 93 192 LEU A O 1
ATOM 1488 N N . LEU A 1 193 ? -6.023 30.234 -9.555 1 94.25 193 LEU A N 1
ATOM 1489 C CA . LEU A 1 193 ? -6.551 29.219 -8.664 1 94.25 193 LEU A CA 1
ATOM 1490 C C . LEU A 1 193 ? -8.07 29.141 -8.758 1 94.25 193 LEU A C 1
ATOM 1492 O O . LEU A 1 193 ? -8.711 30.062 -9.266 1 94.25 193 LEU A O 1
ATOM 1496 N N . SER A 1 194 ? -8.617 28.062 -8.391 1 94.5 194 SER A N 1
ATOM 1497 C CA . SER A 1 194 ? -10.062 27.875 -8.43 1 94.5 194 SER A CA 1
ATOM 1498 C C . SER A 1 194 ? -10.555 27.156 -7.18 1 94.5 194 SER A C 1
ATOM 1500 O O . SER A 1 194 ? -9.805 26.406 -6.543 1 94.5 194 SER A O 1
ATOM 1502 N N . ALA A 1 195 ? -11.766 27.422 -6.809 1 93.62 195 ALA A N 1
ATOM 1503 C CA . ALA A 1 195 ? -12.43 26.766 -5.684 1 93.62 195 ALA A CA 1
ATOM 1504 C C . ALA A 1 195 ? -13.859 26.375 -6.039 1 93.62 195 ALA A C 1
ATOM 1506 O O . ALA A 1 195 ? -14.562 27.125 -6.723 1 93.62 195 ALA A O 1
ATOM 1507 N N . GLU A 1 196 ? -14.211 25.188 -5.691 1 91.5 196 GLU A N 1
ATOM 1508 C CA . GLU A 1 196 ? -15.562 24.688 -5.906 1 91.5 196 GLU A CA 1
ATOM 1509 C C . GLU A 1 196 ? -16 23.781 -4.762 1 91.5 196 GLU A C 1
ATOM 1511 O O . GLU A 1 196 ? -15.172 23.203 -4.055 1 91.5 196 GLU A O 1
ATOM 1516 N N . THR A 1 197 ? -17.281 23.766 -4.527 1 89.44 197 THR A N 1
ATOM 1517 C CA . THR A 1 197 ? -17.875 22.891 -3.525 1 89.44 197 THR A CA 1
ATOM 1518 C C . THR A 1 197 ? -18.969 22.031 -4.141 1 89.44 197 THR A C 1
ATOM 1520 O O . THR A 1 197 ? -19.781 22.516 -4.938 1 89.44 197 THR A O 1
ATOM 1523 N N . PRO A 1 198 ? -18.984 20.781 -3.791 1 87.44 198 PRO A N 1
ATOM 1524 C CA . PRO A 1 198 ? -20.031 19.922 -4.332 1 87.44 198 PRO A CA 1
ATOM 1525 C C . PRO A 1 198 ? -21.422 20.297 -3.836 1 87.44 198 PRO A C 1
ATOM 1527 O O . PRO A 1 198 ? -21.562 20.984 -2.822 1 87.44 198 PRO A O 1
ATOM 1530 N N . PRO A 1 199 ? -22.422 19.797 -4.551 1 87.31 199 PRO A N 1
ATOM 1531 C CA . PRO A 1 199 ? -23.797 20.062 -4.109 1 87.31 199 PRO A CA 1
ATOM 1532 C C . PRO A 1 199 ? -24.109 19.438 -2.75 1 87.31 199 PRO A C 1
ATOM 1534 O O . PRO A 1 199 ? -23.469 18.453 -2.352 1 87.31 199 PRO A O 1
ATOM 1537 N N . LYS A 1 200 ? -25.125 19.906 -2.148 1 84.38 200 LYS A N 1
ATOM 1538 C CA . LYS A 1 200 ? -25.516 19.469 -0.814 1 84.38 200 LYS A CA 1
ATOM 1539 C C . LYS A 1 200 ? -26.062 18.047 -0.854 1 84.38 200 LYS A C 1
ATOM 1541 O O . LYS A 1 200 ? -26.078 17.344 0.161 1 84.38 200 LYS A O 1
ATOM 1546 N N . GLU A 1 201 ? -26.484 17.656 -2.016 1 86.56 201 GLU A N 1
ATOM 1547 C CA . GLU A 1 201 ? -27.109 16.344 -2.176 1 86.56 201 GLU A CA 1
ATOM 1548 C C . GLU A 1 201 ? -26.047 15.25 -2.301 1 86.56 201 GLU A C 1
ATOM 1550 O O . GLU A 1 201 ? -26.359 14.055 -2.266 1 86.56 201 GLU A O 1
ATOM 1555 N N . TRP A 1 202 ? -24.891 15.664 -2.291 1 89.19 202 TRP A N 1
ATOM 1556 C CA . TRP A 1 202 ? -23.797 14.719 -2.402 1 89.19 202 TRP A CA 1
ATOM 1557 C C . TRP A 1 202 ? -23.188 14.406 -1.032 1 89.19 202 TRP A C 1
ATOM 1559 O O . TRP A 1 202 ? -23.75 14.82 -0.005 1 89.19 202 TRP A O 1
ATOM 1569 N N . LEU A 1 203 ? -22.125 13.594 -1.05 1 92.62 203 LEU A N 1
ATOM 1570 C CA . LEU A 1 203 ? -21.391 13.367 0.188 1 92.62 203 LEU A CA 1
ATOM 1571 C C . LEU A 1 203 ? -20.812 14.664 0.725 1 92.62 203 LEU A C 1
ATOM 1573 O O . LEU A 1 203 ? -20.5 15.578 -0.046 1 92.62 203 LEU A O 1
ATOM 1577 N N . PRO A 1 204 ? -20.781 14.75 2.035 1 92.25 204 PRO A N 1
ATOM 1578 C CA . PRO A 1 204 ? -20.188 15.969 2.59 1 92.25 204 PRO A CA 1
ATOM 1579 C C . PRO A 1 204 ? -18.844 16.328 1.94 1 92.25 204 PRO A C 1
ATOM 1581 O O . PRO A 1 204 ? -18.047 15.438 1.632 1 92.25 204 PRO A O 1
ATOM 1584 N N . HIS A 1 205 ? -18.609 17.547 1.786 1 91.25 205 HIS A N 1
ATOM 1585 C CA . HIS A 1 205 ? -17.422 18.031 1.094 1 91.25 205 HIS A CA 1
ATOM 1586 C C . HIS A 1 205 ? -16.156 17.625 1.836 1 91.25 205 HIS A C 1
ATOM 1588 O O . HIS A 1 205 ? -15.969 17.984 3 1 91.25 205 HIS A O 1
ATOM 1594 N N . ALA A 1 206 ? -15.422 16.828 1.16 1 91.62 206 ALA A N 1
ATOM 1595 C CA . ALA A 1 206 ? -14.094 16.453 1.654 1 91.62 206 ALA A CA 1
ATOM 1596 C C . ALA A 1 206 ? -13 17 0.742 1 91.62 206 ALA A C 1
ATOM 1598 O O . ALA A 1 206 ? -12.719 16.422 -0.312 1 91.62 206 ALA A O 1
ATOM 1599 N N . ASP A 1 207 ? -12.375 18.047 1.031 1 93.56 207 ASP A N 1
ATOM 1600 C CA . ASP A 1 207 ? -11.336 18.656 0.208 1 93.56 207 ASP A CA 1
ATOM 1601 C C . ASP A 1 207 ? -9.961 18.094 0.559 1 93.56 207 ASP A C 1
ATOM 1603 O O . ASP A 1 207 ? -9 18.844 0.724 1 93.56 207 ASP A O 1
ATOM 1607 N N . ILE A 1 208 ? -9.898 16.766 0.825 1 95.19 208 ILE A N 1
ATOM 1608 C CA . ILE A 1 208 ? -8.641 16.094 1.122 1 95.19 208 ILE A CA 1
ATOM 1609 C C . ILE A 1 208 ? -8.562 14.781 0.341 1 95.19 208 ILE A C 1
ATOM 1611 O O . ILE A 1 208 ? -9.586 14.25 -0.092 1 95.19 208 ILE A O 1
ATOM 1615 N N . SER A 1 209 ? -7.348 14.367 0.14 1 95.81 209 SER A N 1
ATOM 1616 C CA . SER A 1 209 ? -7.148 13.031 -0.416 1 95.81 209 SER A CA 1
ATOM 1617 C C . SER A 1 209 ? -7.168 11.969 0.678 1 95.81 209 SER A C 1
ATOM 1619 O O . SER A 1 209 ? -6.617 12.18 1.761 1 95.81 209 SER A O 1
ATOM 1621 N N . PHE A 1 210 ? -7.766 10.867 0.389 1 97.88 210 PHE A N 1
ATOM 1622 C CA . PHE A 1 210 ? -7.812 9.758 1.335 1 97.88 210 PHE A CA 1
ATOM 1623 C C . PHE A 1 210 ? -6.645 8.805 1.111 1 97.88 210 PHE A C 1
ATOM 1625 O O . PHE A 1 210 ? -6.449 7.867 1.882 1 97.88 210 PHE A O 1
ATOM 1632 N N . GLN A 1 211 ? -5.859 9.07 0.096 1 96.19 211 GLN A N 1
ATOM 1633 C CA . GLN A 1 211 ? -4.773 8.18 -0.302 1 96.19 211 GLN A CA 1
ATOM 1634 C C . GLN A 1 211 ? -3.77 7.992 0.833 1 96.19 211 GLN A C 1
ATOM 1636 O O . GLN A 1 211 ? -3.357 6.867 1.125 1 96.19 211 GLN A O 1
ATOM 1641 N N . PRO A 1 212 ? -3.357 9.07 1.543 1 97.38 212 PRO A N 1
ATOM 1642 C CA . PRO A 1 212 ? -2.383 8.875 2.619 1 97.38 212 PRO A CA 1
ATOM 1643 C C . PRO A 1 212 ? -2.883 7.922 3.703 1 97.38 212 PRO A C 1
ATOM 1645 O O . PRO A 1 212 ? -2.096 7.16 4.27 1 97.38 212 PRO A O 1
ATOM 1648 N N . LEU A 1 213 ? -4.129 7.961 3.955 1 98.44 213 LEU A N 1
ATOM 1649 C CA . LEU A 1 213 ? -4.711 7.078 4.961 1 98.44 213 LEU A CA 1
ATOM 1650 C C . LEU A 1 213 ? -4.5 5.617 4.59 1 98.44 213 LEU A C 1
ATOM 1652 O O . LEU A 1 213 ? -4.023 4.824 5.406 1 98.44 213 LEU A O 1
ATOM 1656 N N . VAL A 1 214 ? -4.75 5.297 3.309 1 97.69 214 VAL A N 1
ATOM 1657 C CA . VAL A 1 214 ? -4.719 3.904 2.877 1 97.69 214 VAL A CA 1
ATOM 1658 C C . VAL A 1 214 ? -3.283 3.498 2.545 1 97.69 214 VAL A C 1
ATOM 1660 O O . VAL A 1 214 ? -3.008 2.322 2.289 1 97.69 214 VAL A O 1
ATOM 1663 N N . GLN A 1 215 ? -2.41 4.418 2.502 1 96.25 215 GLN A N 1
ATOM 1664 C CA . GLN A 1 215 ? -0.995 4.113 2.32 1 96.25 215 GLN A CA 1
ATOM 1665 C C . GLN A 1 215 ? -0.312 3.855 3.66 1 96.25 215 GLN A C 1
ATOM 1667 O O . GLN A 1 215 ? 0.626 3.059 3.744 1 96.25 215 GLN A O 1
ATOM 1672 N N . CYS A 1 216 ? -0.814 4.531 4.73 1 97.75 216 CYS A N 1
ATOM 1673 C CA . CYS A 1 216 ? -0.194 4.418 6.047 1 97.75 216 CYS A CA 1
ATOM 1674 C C . CYS A 1 216 ? -0.717 3.197 6.793 1 97.75 216 CYS A C 1
ATOM 1676 O O . CYS A 1 216 ? 0.012 2.584 7.574 1 97.75 216 CYS A O 1
ATOM 1678 N N . LEU A 1 217 ? -1.955 2.891 6.547 1 98 217 LEU A N 1
ATOM 1679 C CA . LEU A 1 217 ? -2.582 1.766 7.23 1 98 217 LEU A CA 1
ATOM 1680 C C . LEU A 1 217 ? -3.076 0.728 6.227 1 98 217 LEU A C 1
ATOM 1682 O O . LEU A 1 217 ? -3.74 1.072 5.246 1 98 217 LEU A O 1
ATOM 1686 N N . ASP A 1 218 ? -2.729 -0.523 6.508 1 96.94 218 ASP A N 1
ATOM 1687 C CA . ASP A 1 218 ? -3.303 -1.565 5.664 1 96.94 218 ASP A CA 1
ATOM 1688 C C . ASP A 1 218 ? -4.797 -1.73 5.934 1 96.94 218 ASP A C 1
ATOM 1690 O O . ASP A 1 218 ? -5.348 -1.078 6.82 1 96.94 218 ASP A O 1
ATOM 1694 N N . VAL A 1 219 ? -5.445 -2.561 5.195 1 97.69 219 VAL A N 1
ATOM 1695 C CA . VAL A 1 219 ? -6.902 -2.643 5.191 1 97.69 219 VAL A CA 1
ATOM 1696 C C . VAL A 1 219 ? -7.398 -3.057 6.574 1 97.69 219 VAL A C 1
ATOM 1698 O O . VAL A 1 219 ? -8.383 -2.506 7.078 1 97.69 219 VAL A O 1
ATOM 1701 N N . ASP A 1 220 ? -6.77 -3.957 7.215 1 97.38 220 ASP A N 1
ATOM 1702 C CA . ASP A 1 220 ? -7.219 -4.457 8.508 1 97.38 220 ASP A CA 1
ATOM 1703 C C . ASP A 1 220 ? -7.039 -3.4 9.602 1 97.38 220 ASP A C 1
ATOM 1705 O O . ASP A 1 220 ? -7.902 -3.24 10.461 1 97.38 220 ASP A O 1
ATOM 1709 N N . LYS A 1 221 ? -5.926 -2.693 9.547 1 98 221 LYS A N 1
ATOM 1710 C CA . LYS A 1 221 ? -5.695 -1.625 10.516 1 98 221 LYS A CA 1
ATOM 1711 C C . LYS A 1 221 ? -6.637 -0.449 10.273 1 98 221 LYS A C 1
ATOM 1713 O O . LYS A 1 221 ? -7.059 0.225 11.211 1 98 221 LYS A O 1
ATOM 1718 N N . LEU A 1 222 ? -6.898 -0.178 9.008 1 98.56 222 LEU A N 1
ATOM 1719 C CA . LEU A 1 222 ? -7.871 0.861 8.688 1 98.56 222 LEU A CA 1
ATOM 1720 C C . LEU A 1 222 ? -9.234 0.538 9.289 1 98.56 222 LEU A C 1
ATOM 1722 O O . LEU A 1 222 ? -9.859 1.396 9.914 1 98.56 222 LEU A O 1
ATOM 1726 N N . ILE A 1 223 ? -9.664 -0.693 9.156 1 98.56 223 ILE A N 1
ATOM 1727 C CA . ILE A 1 223 ? -10.953 -1.109 9.68 1 98.56 223 ILE A CA 1
ATOM 1728 C C . ILE A 1 223 ? -10.938 -1.054 11.203 1 98.56 223 ILE A C 1
ATOM 1730 O O . ILE A 1 223 ? -11.93 -0.666 11.828 1 98.56 223 ILE A O 1
ATOM 1734 N N . GLN A 1 224 ? -9.828 -1.412 11.758 1 98.38 224 GLN A N 1
ATOM 1735 C CA . GLN A 1 224 ? -9.688 -1.354 13.203 1 98.38 224 GLN A CA 1
ATOM 1736 C C . GLN A 1 224 ? -9.797 0.082 13.711 1 98.38 224 GLN A C 1
ATOM 1738 O O . GLN A 1 224 ? -10.484 0.347 14.695 1 98.38 224 GLN A O 1
ATOM 1743 N N . LEU A 1 225 ? -9.078 0.954 13.078 1 98.75 225 LEU A N 1
ATOM 1744 C CA . LEU A 1 225 ? -9.164 2.365 13.438 1 98.75 225 LEU A CA 1
ATOM 1745 C C . LEU A 1 225 ? -10.586 2.887 13.258 1 98.75 225 LEU A C 1
ATOM 1747 O O . LEU A 1 225 ? -11.117 3.568 14.141 1 98.75 225 LEU A O 1
ATOM 1751 N N . PHE A 1 226 ? -11.148 2.529 12.156 1 98.75 226 PHE A N 1
ATOM 1752 C CA . PHE A 1 226 ? -12.523 2.922 11.859 1 98.75 226 PHE A CA 1
ATOM 1753 C C . PHE A 1 226 ? -13.469 2.473 12.977 1 98.75 226 PHE A C 1
ATOM 1755 O O . PHE A 1 226 ? -14.289 3.254 13.445 1 98.75 226 PHE A O 1
ATOM 1762 N N . THR A 1 227 ? -13.328 1.26 13.391 1 98.75 227 THR A N 1
ATOM 1763 C CA . THR A 1 227 ? -14.188 0.691 14.43 1 98.75 227 THR A CA 1
ATOM 1764 C C . THR A 1 227 ? -13.961 1.395 15.766 1 98.75 227 THR A C 1
ATOM 1766 O O . THR A 1 227 ? -14.914 1.687 16.484 1 98.75 227 THR A O 1
ATOM 1769 N N . ALA A 1 228 ? -12.742 1.625 16.031 1 98.69 228 ALA A N 1
ATOM 1770 C CA . ALA A 1 228 ? -12.414 2.316 17.281 1 98.69 228 ALA A CA 1
ATOM 1771 C C . ALA A 1 228 ? -13.039 3.705 17.328 1 98.69 228 ALA A C 1
ATOM 1773 O O . ALA A 1 228 ? -13.562 4.129 18.359 1 98.69 228 ALA A O 1
ATOM 1774 N N . VAL A 1 229 ? -12.977 4.438 16.219 1 98.69 229 VAL A N 1
ATOM 1775 C CA . VAL A 1 229 ? -13.555 5.777 16.125 1 98.69 229 VAL A CA 1
ATOM 1776 C C . VAL A 1 229 ? -15.07 5.699 16.219 1 98.69 229 VAL A C 1
ATOM 1778 O O . VAL A 1 229 ? -15.695 6.488 16.938 1 98.69 229 VAL A O 1
ATOM 1781 N N . LEU A 1 230 ? -15.594 4.75 15.523 1 98.44 230 LEU A N 1
ATOM 1782 C CA . LEU A 1 230 ? -17.047 4.566 15.523 1 98.44 230 LEU A CA 1
ATOM 1783 C C . LEU A 1 230 ? -17.562 4.305 16.938 1 98.44 230 LEU A C 1
ATOM 1785 O O . LEU A 1 230 ? -18.641 4.758 17.297 1 98.44 230 LEU A O 1
ATOM 1789 N N . LEU A 1 231 ? -16.812 3.6 17.719 1 98.25 231 LEU A N 1
ATOM 1790 C CA . LEU A 1 231 ? -17.203 3.227 19.078 1 98.25 231 LEU A CA 1
ATOM 1791 C C . LEU A 1 231 ? -16.75 4.273 20.078 1 98.25 231 LEU A C 1
ATOM 1793 O O . LEU A 1 231 ? -16.812 4.047 21.297 1 98.25 231 LEU A O 1
ATOM 1797 N N . GLU A 1 232 ? -16.266 5.34 19.609 1 97.94 232 GLU A N 1
ATOM 1798 C CA . GLU A 1 232 ? -15.922 6.516 20.406 1 97.94 232 GLU A CA 1
ATOM 1799 C C . GLU A 1 232 ? -14.875 6.184 21.469 1 97.94 232 GLU A C 1
ATOM 1801 O O . GLU A 1 232 ? -15.062 6.496 22.656 1 97.94 232 GLU A O 1
ATOM 1806 N N . ARG A 1 233 ? -13.781 5.523 21.016 1 97.94 233 ARG A N 1
ATOM 1807 C CA . ARG A 1 233 ? -12.633 5.27 21.891 1 97.94 233 ARG A CA 1
ATOM 1808 C C . ARG A 1 233 ? -11.727 6.488 21.969 1 97.94 233 ARG A C 1
ATOM 1810 O O . ARG A 1 233 ? -11.961 7.492 21.297 1 97.94 233 ARG A O 1
ATOM 1817 N N . ARG A 1 234 ? -10.773 6.449 22.906 1 97.69 234 ARG A N 1
ATOM 1818 C CA . ARG A 1 234 ? -9.703 7.441 22.938 1 97.69 234 ARG A CA 1
ATOM 1819 C C . ARG A 1 234 ? -8.625 7.129 21.906 1 97.69 234 ARG A C 1
ATOM 1821 O O . ARG A 1 234 ? -7.836 6.203 22.094 1 97.69 234 ARG A O 1
ATOM 1828 N N . ILE A 1 235 ? -8.57 7.949 20.875 1 98.5 235 ILE A N 1
ATOM 1829 C CA . ILE A 1 235 ? -7.703 7.656 19.734 1 98.5 235 ILE A CA 1
ATOM 1830 C C . ILE A 1 235 ? -6.539 8.641 19.719 1 98.5 235 ILE A C 1
ATOM 1832 O O . ILE A 1 235 ? -6.746 9.859 19.703 1 98.5 235 ILE A O 1
ATOM 1836 N N . LEU A 1 236 ? -5.332 8.148 19.672 1 98.5 236 LEU A N 1
ATOM 1837 C CA . LEU A 1 236 ? -4.133 8.969 19.547 1 98.5 236 LEU A CA 1
ATOM 1838 C C . LEU A 1 236 ? -3.357 8.594 18.281 1 98.5 236 LEU A C 1
ATOM 1840 O O . LEU A 1 236 ? -2.795 7.5 18.203 1 98.5 236 LEU A O 1
ATOM 1844 N N . LEU A 1 237 ? -3.316 9.445 17.312 1 98.69 237 LEU A N 1
ATOM 1845 C CA . LEU A 1 237 ? -2.531 9.25 16.094 1 98.69 237 LEU A CA 1
ATOM 1846 C C . LEU A 1 237 ? -1.105 9.758 16.281 1 98.69 237 LEU A C 1
ATOM 1848 O O . LEU A 1 237 ? -0.894 10.844 16.828 1 98.69 237 LEU A O 1
ATOM 1852 N N . ARG A 1 238 ? -0.158 9 15.875 1 98.38 238 ARG A N 1
ATOM 1853 C CA . ARG A 1 238 ? 1.252 9.367 15.969 1 98.38 238 ARG A CA 1
ATOM 1854 C C . ARG A 1 238 ? 1.916 9.328 14.594 1 98.38 238 ARG A C 1
ATOM 1856 O O . ARG A 1 238 ? 1.703 8.398 13.82 1 98.38 238 ARG A O 1
ATOM 1863 N N . SER A 1 239 ? 2.656 10.359 14.273 1 98.19 239 SER A N 1
ATOM 1864 C CA . SER A 1 239 ? 3.402 10.445 13.023 1 98.19 239 SER A CA 1
ATOM 1865 C C . SER A 1 239 ? 4.508 11.492 13.109 1 98.19 239 SER A C 1
ATOM 1867 O O . SER A 1 239 ? 4.441 12.406 13.93 1 98.19 239 SER A O 1
ATOM 1869 N N . ASN A 1 240 ? 5.504 11.359 12.297 1 96.31 240 ASN A N 1
ATOM 1870 C CA . ASN A 1 240 ? 6.551 12.375 12.227 1 96.31 240 ASN A CA 1
ATOM 1871 C C . ASN A 1 240 ? 6.238 13.43 11.164 1 96.31 240 ASN A C 1
ATOM 1873 O O . ASN A 1 240 ? 7.07 14.289 10.867 1 96.31 240 ASN A O 1
ATOM 1877 N N . LYS A 1 241 ? 5.07 13.359 10.578 1 96.75 241 LYS A N 1
ATOM 1878 C CA . LYS A 1 241 ? 4.562 14.336 9.617 1 96.75 241 LYS A CA 1
ATOM 1879 C C . LYS A 1 241 ? 3.291 15.008 10.133 1 96.75 241 LYS A C 1
ATOM 1881 O O . LYS A 1 241 ? 2.303 14.328 10.422 1 96.75 241 LYS A O 1
ATOM 1886 N N . TYR A 1 242 ? 3.27 16.25 10.195 1 97.31 242 TYR A N 1
ATOM 1887 C CA . TYR A 1 242 ? 2.102 16.969 10.688 1 97.31 242 TYR A CA 1
ATOM 1888 C C . TYR A 1 242 ? 0.917 16.797 9.742 1 97.31 242 TYR A C 1
ATOM 1890 O O . TYR A 1 242 ? -0.216 16.609 10.188 1 97.31 242 TYR A O 1
ATOM 1898 N N . THR A 1 243 ? 1.165 16.844 8.492 1 97.5 243 THR A N 1
ATOM 1899 C CA . THR A 1 243 ? 0.102 16.766 7.492 1 97.5 243 THR A CA 1
ATOM 1900 C C . THR A 1 243 ? -0.67 15.453 7.645 1 97.5 243 THR A C 1
ATOM 1902 O O . THR A 1 243 ? -1.896 15.43 7.516 1 97.5 243 THR A O 1
ATOM 1905 N N . LEU A 1 244 ? 0.015 14.398 7.934 1 98.38 244 LEU A N 1
ATOM 1906 C CA . LEU A 1 244 ? -0.63 13.094 8.062 1 98.38 244 LEU A CA 1
ATOM 1907 C C . LEU A 1 244 ? -1.602 13.086 9.234 1 98.38 244 LEU A C 1
ATOM 1909 O O . LEU A 1 244 ? -2.664 12.461 9.164 1 98.38 244 LEU A O 1
ATOM 1913 N N . LEU A 1 245 ? -1.186 13.688 10.266 1 98.56 245 LEU A N 1
ATOM 1914 C CA . LEU A 1 245 ? -2.033 13.719 11.453 1 98.56 245 LEU A CA 1
ATOM 1915 C C . LEU A 1 245 ? -3.389 14.336 11.141 1 98.56 245 LEU A C 1
ATOM 1917 O O . LEU A 1 245 ? -4.43 13.789 11.508 1 98.56 245 LEU A O 1
ATOM 1921 N N . THR A 1 246 ? -3.365 15.398 10.445 1 98.31 246 THR A N 1
ATOM 1922 C CA . THR A 1 246 ? -4.602 16.094 10.109 1 98.31 246 THR A CA 1
ATOM 1923 C C . THR A 1 246 ? -5.375 15.336 9.031 1 98.31 246 THR A C 1
ATOM 1925 O O . THR A 1 246 ? -6.59 15.148 9.148 1 98.31 246 THR A O 1
ATOM 1928 N N . LEU A 1 247 ? -4.707 14.898 8.016 1 98.12 247 LEU A N 1
ATOM 1929 C CA . LEU A 1 247 ? -5.379 14.258 6.891 1 98.12 247 LEU A CA 1
ATOM 1930 C C . LEU A 1 247 ? -6.059 12.969 7.328 1 98.12 247 LEU A C 1
ATOM 1932 O O . LEU A 1 247 ? -7.191 12.688 6.93 1 98.12 247 LEU A O 1
ATOM 1936 N N . VAL A 1 248 ? -5.367 12.188 8.109 1 98.62 248 VAL A N 1
ATOM 1937 C CA . VAL A 1 248 ? -5.926 10.914 8.555 1 98.62 248 VAL A CA 1
ATOM 1938 C C . VAL A 1 248 ? -7.109 11.164 9.484 1 98.62 248 VAL A C 1
ATOM 1940 O O . VAL A 1 248 ? -8.133 10.484 9.383 1 98.62 248 VAL A O 1
ATOM 1943 N N . SER A 1 249 ? -6.973 12.117 10.375 1 98.44 249 SER A N 1
ATOM 1944 C CA . SER A 1 249 ? -8.078 12.453 11.258 1 98.44 249 SER A CA 1
ATOM 1945 C C . SER A 1 249 ? -9.305 12.898 10.469 1 98.44 249 SER A C 1
ATOM 1947 O O . SER A 1 249 ? -10.422 12.438 10.734 1 98.44 249 SER A O 1
ATOM 1949 N N . GLU A 1 250 ? -9.094 13.766 9.547 1 97.88 250 GLU A N 1
ATOM 1950 C CA . GLU A 1 250 ? -10.195 14.25 8.719 1 97.88 250 GLU A CA 1
ATOM 1951 C C . GLU A 1 250 ? -10.805 13.125 7.891 1 97.88 250 GLU A C 1
ATOM 1953 O O . GLU A 1 250 ? -12.023 13.039 7.762 1 97.88 250 GLU A O 1
ATOM 1958 N N . ALA A 1 251 ? -9.953 12.328 7.336 1 98.5 251 ALA A N 1
ATOM 1959 C CA . ALA A 1 251 ? -10.43 11.242 6.477 1 98.5 251 ALA A CA 1
ATOM 1960 C C . ALA A 1 251 ? -11.344 10.297 7.246 1 98.5 251 ALA A C 1
ATOM 1962 O O . ALA A 1 251 ? -12.414 9.93 6.762 1 98.5 251 ALA A O 1
ATOM 1963 N N . ILE A 1 252 ? -10.898 9.891 8.391 1 98.56 252 ILE A N 1
ATOM 1964 C CA . ILE A 1 252 ? -11.68 8.93 9.164 1 98.56 252 ILE A CA 1
ATOM 1965 C C . ILE A 1 252 ? -13.016 9.562 9.562 1 98.56 252 ILE A C 1
ATOM 1967 O O . ILE A 1 252 ? -14.039 8.875 9.625 1 98.56 252 ILE A O 1
ATOM 1971 N N . CYS A 1 253 ? -13.031 10.852 9.875 1 97.69 253 CYS A N 1
ATOM 1972 C CA . CYS A 1 253 ? -14.266 11.547 10.195 1 97.69 253 CYS A CA 1
ATOM 1973 C C . CYS A 1 253 ? -15.242 11.492 9.031 1 97.69 253 CYS A C 1
ATOM 1975 O O . CYS A 1 253 ? -16.453 11.414 9.234 1 97.69 253 CYS A O 1
ATOM 1977 N N . HIS A 1 254 ? -14.719 11.531 7.832 1 97.81 254 HIS A N 1
ATOM 1978 C CA . HIS A 1 254 ? -15.578 11.445 6.656 1 97.81 254 HIS A CA 1
ATOM 1979 C C . HIS A 1 254 ? -16.047 10.016 6.43 1 97.81 254 HIS A C 1
ATOM 1981 O O . HIS A 1 254 ? -17.156 9.797 5.926 1 97.81 254 HIS A O 1
ATOM 1987 N N . LEU A 1 255 ? -15.25 9.094 6.832 1 98.62 255 LEU A N 1
ATOM 1988 C CA . LEU A 1 255 ? -15.586 7.695 6.562 1 98.62 255 LEU A CA 1
ATOM 1989 C C . LEU A 1 255 ? -16.672 7.207 7.516 1 98.62 255 LEU A C 1
ATOM 1991 O O . LEU A 1 255 ? -17.359 6.234 7.215 1 98.62 255 LEU A O 1
ATOM 1995 N N . ILE A 1 256 ? -16.844 7.84 8.648 1 98.44 256 ILE A N 1
ATOM 1996 C CA . ILE A 1 256 ? -17.875 7.375 9.57 1 98.44 256 ILE A CA 1
ATOM 1997 C C . ILE A 1 256 ? -19.203 8.008 9.203 1 98.44 256 ILE A C 1
ATOM 1999 O O . ILE A 1 256 ? -20.234 7.727 9.836 1 98.44 256 ILE A O 1
ATOM 2003 N N . TYR A 1 257 ? -19.219 8.883 8.195 1 96.94 257 TYR A N 1
ATOM 2004 C CA . TYR A 1 257 ? -20.484 9.391 7.695 1 96.94 257 TYR A CA 1
ATOM 2005 C C . TYR A 1 257 ? -21.453 8.242 7.418 1 96.94 257 TYR A C 1
ATOM 2007 O O . TYR A 1 257 ? -21.078 7.242 6.801 1 96.94 257 TYR A O 1
ATOM 2015 N N . PRO A 1 258 ? -22.688 8.375 7.914 1 96.06 258 PRO A N 1
ATOM 2016 C CA . PRO A 1 258 ? -23.438 9.578 8.281 1 96.06 258 PRO A CA 1
ATOM 2017 C C . PRO A 1 258 ? -23.297 9.93 9.766 1 96.06 258 PRO A C 1
ATOM 2019 O O . PRO A 1 258 ? -23.844 10.945 10.219 1 96.06 258 PRO A O 1
ATOM 2022 N N . ILE A 1 259 ? -22.562 9.117 10.469 1 97.25 259 ILE A N 1
ATOM 2023 C CA . ILE A 1 259 ? -22.297 9.43 11.867 1 97.25 259 ILE A CA 1
ATOM 2024 C C . ILE A 1 259 ? -21.266 10.547 11.953 1 97.25 259 ILE A C 1
ATOM 2026 O O . ILE A 1 259 ? -20.391 10.664 11.086 1 97.25 259 ILE A O 1
ATOM 2030 N N . ARG A 1 260 ? -21.453 11.367 12.945 1 95.56 260 ARG A N 1
ATOM 2031 C CA . ARG A 1 260 ? -20.516 12.461 13.148 1 95.56 260 ARG A CA 1
ATOM 2032 C C . ARG A 1 260 ? -19.75 12.289 14.461 1 95.56 260 ARG A C 1
ATOM 2034 O O . ARG A 1 260 ? -20.328 11.852 15.461 1 95.56 260 ARG A O 1
ATOM 2041 N N . TRP A 1 261 ? -18.531 12.594 14.398 1 95.75 261 TRP A N 1
ATOM 2042 C CA . TRP A 1 261 ? -17.75 12.602 15.641 1 95.75 261 TRP A CA 1
ATOM 2043 C C . TRP A 1 261 ? -18.219 13.719 16.562 1 95.75 261 TRP A C 1
ATOM 2045 O O . TRP A 1 261 ? -18.234 14.891 16.172 1 95.75 261 TRP A O 1
ATOM 2055 N N . GLN A 1 262 ? -18.578 13.383 17.766 1 92.19 262 GLN A N 1
ATOM 2056 C CA . GLN A 1 262 ? -19.234 14.312 18.672 1 92.19 262 GLN A CA 1
ATOM 2057 C C . GLN A 1 262 ? -18.297 14.719 19.812 1 92.19 262 GLN A C 1
ATOM 2059 O O . GLN A 1 262 ? -18.688 15.477 20.703 1 92.19 262 GLN A O 1
ATOM 2064 N N . HIS A 1 263 ? -17.109 14.266 19.75 1 94.12 263 HIS A N 1
ATOM 2065 C CA . HIS A 1 263 ? -16.234 14.414 20.906 1 94.12 263 HIS A CA 1
ATOM 2066 C C . HIS A 1 263 ? -15.008 15.258 20.562 1 94.12 263 HIS A C 1
ATOM 2068 O O . HIS A 1 263 ? -14.969 15.906 19.516 1 94.12 263 HIS A O 1
ATOM 2074 N N . VAL A 1 264 ? -14.078 15.281 21.453 1 93.75 264 VAL A N 1
ATOM 2075 C CA . VAL A 1 264 ? -12.891 16.109 21.328 1 93.75 264 VAL A CA 1
ATOM 2076 C C . VAL A 1 264 ? -12.141 15.742 20.047 1 93.75 264 VAL A C 1
ATOM 2078 O O . VAL A 1 264 ? -11.93 14.555 19.766 1 93.75 264 VAL A O 1
ATOM 2081 N N . TYR A 1 265 ? -11.805 16.828 19.359 1 96 265 TYR A N 1
ATOM 2082 C CA . TYR A 1 265 ? -11.133 16.641 18.078 1 96 265 TYR A CA 1
ATOM 2083 C C . TYR A 1 265 ? -9.961 17.609 17.953 1 96 265 TYR A C 1
ATOM 2085 O O . TYR A 1 265 ? -10.164 18.812 17.734 1 96 265 TYR A O 1
ATOM 2093 N N . ILE A 1 266 ? -8.711 17.094 18.062 1 95.44 266 ILE A N 1
ATOM 2094 C CA . ILE A 1 266 ? -7.492 17.891 17.953 1 95.44 266 ILE A CA 1
ATOM 2095 C C . ILE A 1 266 ? -6.465 17.141 17.109 1 95.44 266 ILE A C 1
ATOM 2097 O O . ILE A 1 266 ? -5.566 16.484 17.641 1 95.44 266 ILE A O 1
ATOM 2101 N N . PRO A 1 267 ? -6.438 17.344 15.859 1 97 267 PRO A N 1
ATOM 2102 C CA . PRO A 1 267 ? -5.574 16.562 14.977 1 97 267 PRO A CA 1
ATOM 2103 C C . PRO A 1 267 ? -4.09 16.75 15.281 1 97 267 PRO A C 1
ATOM 2105 O O . PRO A 1 267 ? -3.281 15.852 15.016 1 97 267 PRO A O 1
ATOM 2108 N N . ILE A 1 268 ? -3.734 17.953 15.781 1 97.44 268 ILE A N 1
ATOM 2109 C CA . ILE A 1 268 ? -2.344 18.203 16.141 1 97.44 268 ILE A CA 1
ATOM 2110 C C . ILE A 1 268 ? -2.283 18.875 17.516 1 97.44 268 ILE A C 1
ATOM 2112 O O . ILE A 1 268 ? -2.68 20.031 17.672 1 97.44 268 ILE A O 1
ATOM 2116 N N . ILE A 1 269 ? -1.756 18.141 18.422 1 95.38 269 ILE A N 1
ATOM 2117 C CA . ILE A 1 269 ? -1.516 18.703 19.734 1 95.38 269 ILE A CA 1
ATOM 2118 C C . ILE A 1 269 ? -0.118 19.312 19.797 1 95.38 269 ILE A C 1
ATOM 2120 O O . ILE A 1 269 ? 0.836 18.75 19.266 1 95.38 269 ILE A O 1
ATOM 2124 N N . PHE A 1 270 ? -0.032 20.453 20.328 1 92.5 270 PHE A N 1
ATOM 2125 C CA . PHE A 1 270 ? 1.282 21.047 20.547 1 92.5 270 PHE A CA 1
ATOM 2126 C C . PHE A 1 270 ? 2.016 20.328 21.688 1 92.5 270 PHE A C 1
ATOM 2128 O O . PHE A 1 270 ? 1.393 19.672 22.516 1 92.5 270 PHE A O 1
ATOM 2135 N N . SER A 1 271 ? 3.291 20.484 21.719 1 88.62 271 SER A N 1
ATOM 2136 C CA . SER A 1 271 ? 4.164 19.734 22.609 1 88.62 271 SER A CA 1
ATOM 2137 C C . SER A 1 271 ? 3.811 19.984 24.078 1 88.62 271 SER A C 1
ATOM 2139 O O . SER A 1 271 ? 3.857 19.062 24.891 1 88.62 271 SER A O 1
ATOM 2141 N N . SER A 1 272 ? 3.414 21.188 24.438 1 84.81 272 SER A N 1
ATOM 2142 C CA . SER A 1 272 ? 3.096 21.531 25.812 1 84.81 272 SER A CA 1
ATOM 2143 C C . SER A 1 272 ? 1.717 21.016 26.203 1 84.81 272 SER A C 1
ATOM 2145 O O . SER A 1 272 ? 1.348 21.047 27.391 1 84.81 272 SER A O 1
ATOM 2147 N N . GLY A 1 273 ? 0.979 20.484 25.266 1 88 273 GLY A N 1
ATOM 2148 C CA . GLY A 1 273 ? -0.364 19.984 25.516 1 88 273 GLY A CA 1
ATOM 2149 C C . GLY A 1 273 ? -0.431 18.469 25.625 1 88 273 GLY A C 1
ATOM 2150 O O . GLY A 1 273 ? -1.502 17.875 25.453 1 88 273 GLY A O 1
ATOM 2151 N N . VAL A 1 274 ? 0.653 17.828 25.922 1 90.69 274 VAL A N 1
ATOM 2152 C CA . VAL A 1 274 ? 0.737 16.375 25.969 1 90.69 274 VAL A CA 1
ATOM 2153 C C . VAL A 1 274 ? -0.18 15.836 27.062 1 90.69 274 VAL A C 1
ATOM 2155 O O . VAL A 1 274 ? -0.722 14.734 26.922 1 90.69 274 VAL A O 1
ATOM 2158 N N . ASP A 1 275 ? -0.474 16.578 28.016 1 89.5 275 ASP A N 1
ATOM 2159 C CA . ASP A 1 275 ? -1.292 16.156 29.156 1 89.5 275 ASP A CA 1
ATOM 2160 C C . ASP A 1 275 ? -2.744 15.945 28.734 1 89.5 275 ASP A C 1
ATOM 2162 O O . ASP A 1 275 ? -3.51 15.289 29.438 1 89.5 275 ASP A O 1
ATOM 2166 N N . TYR A 1 276 ? -3.131 16.484 27.594 1 90.25 276 TYR A N 1
ATOM 2167 C CA . TYR A 1 276 ? -4.484 16.281 27.078 1 90.25 276 TYR A CA 1
ATOM 2168 C C . TYR A 1 276 ? -4.793 14.812 26.891 1 90.25 276 TYR A C 1
ATOM 2170 O O . TYR A 1 276 ? -5.957 14.406 26.906 1 90.25 276 TYR A O 1
ATOM 2178 N N . ILE A 1 277 ? -3.816 14 26.75 1 93.75 277 ILE A N 1
ATOM 2179 C CA . ILE A 1 277 ? -3.955 12.578 26.469 1 93.75 277 ILE A CA 1
ATOM 2180 C C . ILE A 1 277 ? -4.566 11.875 27.688 1 93.75 277 ILE A C 1
ATOM 2182 O O . ILE A 1 277 ? -5.215 10.836 27.547 1 93.75 277 ILE A O 1
ATOM 2186 N N . ASP A 1 278 ? -4.504 12.422 28.859 1 91.75 278 ASP A N 1
ATOM 2187 C CA . ASP A 1 278 ? -4.98 11.805 30.094 1 91.75 278 ASP A CA 1
ATOM 2188 C C . ASP A 1 278 ? -6.48 12.031 30.281 1 91.75 278 ASP A C 1
ATOM 2190 O O . ASP A 1 278 ? -7.082 11.516 31.219 1 91.75 278 ASP A O 1
ATOM 2194 N N . ALA A 1 279 ? -7.043 12.766 29.359 1 89.81 279 ALA A N 1
ATOM 2195 C CA . ALA A 1 279 ? -8.477 13.023 29.453 1 89.81 279 ALA A CA 1
ATOM 2196 C C . ALA A 1 279 ? -9.266 11.719 29.469 1 89.81 279 ALA A C 1
ATOM 2198 O O . ALA A 1 279 ? -8.945 10.781 28.734 1 89.81 279 ALA A O 1
ATOM 2199 N N . PRO A 1 280 ? -10.328 11.57 30.266 1 89.88 280 PRO A N 1
ATOM 2200 C CA . PRO A 1 280 ? -11.07 10.32 30.422 1 89.88 280 PRO A CA 1
ATOM 2201 C C . PRO A 1 280 ? -12.203 10.172 29.406 1 89.88 280 PRO A C 1
ATOM 2203 O O . PRO A 1 280 ? -12.852 9.125 29.344 1 89.88 280 PRO A O 1
ATOM 2206 N N . THR A 1 281 ? -12.453 11.172 28.625 1 93.62 281 THR A N 1
ATOM 2207 C CA . THR A 1 281 ? -13.516 11.156 27.625 1 93.62 281 THR A CA 1
ATOM 2208 C C . THR A 1 281 ? -12.961 10.781 26.25 1 93.62 281 THR A C 1
ATOM 2210 O O . THR A 1 281 ? -11.758 10.898 26.016 1 93.62 281 THR A O 1
ATOM 2213 N N . PRO A 1 282 ? -13.875 10.328 25.406 1 95.81 282 PRO A N 1
ATOM 2214 C CA . PRO A 1 282 ? -13.406 10 24.062 1 95.81 282 PRO A CA 1
ATOM 2215 C C . PRO A 1 282 ? -12.797 11.195 23.328 1 95.81 282 PRO A C 1
ATOM 2217 O O . PRO A 1 282 ? -13.25 12.328 23.5 1 95.81 282 PRO A O 1
ATOM 2220 N N . TYR A 1 283 ? -11.727 10.938 22.594 1 97 283 TYR A N 1
ATOM 2221 C CA . TYR A 1 283 ? -11.086 11.984 21.812 1 97 283 TYR A CA 1
ATOM 2222 C C . TYR A 1 283 ? -10.414 11.414 20.578 1 97 283 TYR A C 1
ATOM 2224 O O . TYR A 1 283 ? -10.188 10.203 20.484 1 97 283 TYR A O 1
ATOM 2232 N N . MET A 1 284 ? -10.242 12.188 19.641 1 97.44 284 MET A N 1
ATOM 2233 C CA . MET A 1 284 ? -9.359 11.961 18.5 1 97.44 284 MET A CA 1
ATOM 2234 C C . MET A 1 284 ? -8.266 13.023 18.438 1 97.44 284 MET A C 1
ATOM 2236 O O . MET A 1 284 ? -8.547 14.18 18.109 1 97.44 284 MET A O 1
ATOM 2240 N N . MET A 1 285 ? -7.074 12.625 18.75 1 97.75 285 MET A N 1
ATOM 2241 C CA . MET A 1 285 ? -5.961 13.57 18.859 1 97.75 285 MET A CA 1
ATOM 2242 C C . MET A 1 285 ? -4.75 13.062 18.078 1 97.75 285 MET A C 1
ATOM 2244 O O . MET A 1 285 ? -4.625 11.859 17.828 1 97.75 285 MET A O 1
ATOM 2248 N N . GLY A 1 286 ? -3.943 13.961 17.594 1 98.25 286 GLY A N 1
ATOM 2249 C CA . GLY A 1 286 ? -2.68 13.648 16.938 1 98.25 286 GLY A CA 1
ATOM 2250 C C . GLY A 1 286 ? -1.479 14.242 17.641 1 98.25 286 GLY A C 1
ATOM 2251 O O . GLY A 1 286 ? -1.55 15.359 18.172 1 98.25 286 GLY A O 1
ATOM 2252 N N . LEU A 1 287 ? -0.464 13.539 17.719 1 97.75 287 LEU A N 1
ATOM 2253 C CA . LEU A 1 287 ? 0.773 13.969 18.359 1 97.75 287 LEU A CA 1
ATOM 2254 C C . LEU A 1 287 ? 1.987 13.547 17.547 1 97.75 287 LEU A C 1
ATOM 2256 O O . LEU A 1 287 ? 2.104 12.383 17.156 1 97.75 287 LEU A O 1
ATOM 2260 N N . HIS A 1 288 ? 2.828 14.523 17.297 1 97.44 288 HIS A N 1
ATOM 2261 C CA . HIS A 1 288 ? 4.062 14.227 16.578 1 97.44 288 HIS A CA 1
ATOM 2262 C C . HIS A 1 288 ? 4.875 13.156 17.297 1 97.44 288 HIS A C 1
ATOM 2264 O O . HIS A 1 288 ? 4.98 13.164 18.531 1 97.44 288 HIS A O 1
ATOM 2270 N N . SER A 1 289 ?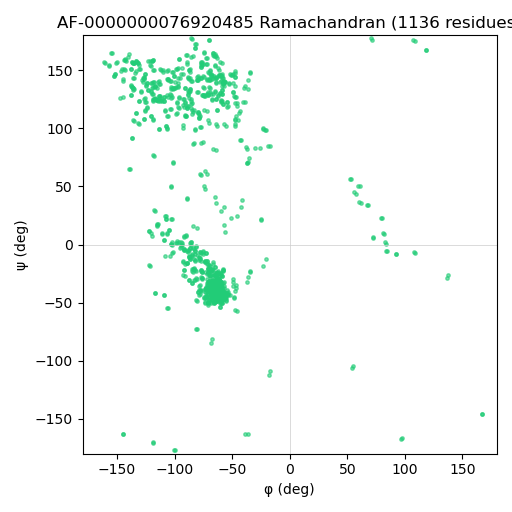 5.461 12.273 16.547 1 96 289 SER A N 1
ATOM 2271 C CA . SER A 1 289 ? 6.148 11.117 17.109 1 96 289 SER A CA 1
ATOM 2272 C C . SER A 1 289 ? 7.395 11.547 17.891 1 96 289 SER A C 1
ATOM 2274 O O . SER A 1 289 ? 7.883 10.805 18.75 1 96 289 SER A O 1
ATOM 2276 N N . GLY A 1 290 ? 7.926 12.695 17.625 1 93.88 290 GLY A N 1
ATOM 2277 C CA . GLY A 1 290 ? 9.102 13.195 18.328 1 93.88 290 GLY A CA 1
ATOM 2278 C C . GLY A 1 290 ? 8.805 13.648 19.734 1 93.88 290 GLY A C 1
ATOM 2279 O O . GLY A 1 290 ? 9.727 13.836 20.531 1 93.88 290 GLY A O 1
ATOM 2280 N N . VAL A 1 291 ? 7.547 13.828 20.031 1 94.5 291 VAL A N 1
ATOM 2281 C CA . VAL A 1 291 ? 7.168 14.289 21.375 1 94.5 291 VAL A CA 1
ATOM 2282 C C . VAL A 1 291 ? 7.188 13.117 22.344 1 94.5 291 VAL A C 1
ATOM 2284 O O . VAL A 1 291 ? 6.609 12.062 22.078 1 94.5 291 VAL A O 1
ATOM 2287 N N . ASP A 1 292 ? 7.816 13.305 23.438 1 92.75 292 ASP A N 1
ATOM 2288 C CA . ASP A 1 292 ? 7.945 12.281 24.469 1 92.75 292 ASP A CA 1
ATOM 2289 C C . ASP A 1 292 ? 6.613 12.062 25.188 1 92.75 292 ASP A C 1
ATOM 2291 O O . ASP A 1 292 ? 5.984 13.016 25.641 1 92.75 292 ASP A O 1
ATOM 2295 N N . THR A 1 293 ? 6.203 10.836 25.297 1 92.75 293 THR A N 1
ATOM 2296 C CA . THR A 1 293 ? 4.934 10.5 25.922 1 92.75 293 THR A CA 1
ATOM 2297 C C . THR A 1 293 ? 5.16 9.68 27.203 1 92.75 293 THR A C 1
ATOM 2299 O O . THR A 1 293 ? 4.254 9 27.672 1 92.75 293 THR A O 1
ATOM 2302 N N . SER A 1 294 ? 6.289 9.656 27.781 1 90.5 294 SER A N 1
ATOM 2303 C CA . SER A 1 294 ? 6.633 8.844 28.938 1 90.5 294 SER A CA 1
ATOM 2304 C C . SER A 1 294 ? 5.891 9.312 30.188 1 90.5 294 SER A C 1
ATOM 2306 O O . SER A 1 294 ? 5.688 8.539 31.125 1 90.5 294 SER A O 1
ATOM 2308 N N . THR A 1 295 ? 5.465 10.5 30.234 1 87.06 295 THR A N 1
ATOM 2309 C CA . THR A 1 295 ? 4.84 11.086 31.406 1 87.06 295 THR A CA 1
ATOM 2310 C C . THR A 1 295 ? 3.338 10.812 31.422 1 87.06 295 THR A C 1
ATOM 2312 O O . THR A 1 295 ? 2.648 11.133 32.406 1 87.06 295 THR A O 1
ATOM 2315 N N . VAL A 1 296 ? 2.826 10.312 30.328 1 89.06 296 VAL A N 1
ATOM 2316 C CA . VAL A 1 296 ? 1.383 10.109 30.25 1 89.06 296 VAL A CA 1
ATOM 2317 C C . VAL A 1 296 ? 1.067 8.617 30.219 1 89.06 296 VAL A C 1
ATOM 2319 O O . VAL A 1 296 ? 1.899 7.812 29.797 1 89.06 296 VAL A O 1
ATOM 2322 N N . THR A 1 297 ? -0.098 8.297 30.75 1 87.81 297 THR A N 1
ATOM 2323 C CA . THR A 1 297 ? -0.566 6.918 30.75 1 87.81 297 THR A CA 1
ATOM 2324 C C . THR A 1 297 ? -1.329 6.609 29.453 1 87.81 297 THR A C 1
ATOM 2326 O O . THR A 1 297 ? -2.211 7.371 29.062 1 87.81 297 THR A O 1
ATOM 2329 N N . MET A 1 298 ? -1.001 5.586 28.922 1 91.62 298 MET A N 1
ATOM 2330 C CA . MET A 1 298 ? -1.61 5.227 27.641 1 91.62 298 MET A CA 1
ATOM 2331 C C . MET A 1 298 ? -2.645 4.121 27.828 1 91.62 298 MET A C 1
ATOM 2333 O O . MET A 1 298 ? -3.137 3.555 26.844 1 91.62 298 MET A O 1
ATOM 2337 N N . ASP A 1 299 ? -3.004 3.85 29.016 1 92.44 299 ASP A N 1
ATOM 2338 C CA . ASP A 1 299 ? -3.99 2.807 29.281 1 92.44 299 ASP A CA 1
ATOM 2339 C C . ASP A 1 299 ? -5.348 3.17 28.688 1 92.44 299 ASP A C 1
ATOM 2341 O O . ASP A 1 299 ? -5.867 4.262 28.922 1 92.44 299 ASP A O 1
ATOM 2345 N N . GLY A 1 300 ? -5.883 2.311 27.891 1 94.31 300 GLY A N 1
ATOM 2346 C CA . GLY A 1 300 ? -7.188 2.518 27.281 1 94.31 300 GLY A CA 1
ATOM 2347 C C . GLY A 1 300 ? -7.125 3.355 26.016 1 94.31 300 GLY A C 1
ATOM 2348 O O . GLY A 1 300 ? -8.148 3.58 25.359 1 94.31 300 GLY A O 1
ATOM 2349 N N . VAL A 1 301 ? -5.961 3.859 25.719 1 97.44 301 VAL A N 1
ATOM 2350 C CA . VAL A 1 301 ? -5.801 4.695 24.531 1 97.44 301 VAL A CA 1
ATOM 2351 C C . VAL A 1 301 ? -5.469 3.822 23.328 1 97.44 301 VAL A C 1
ATOM 2353 O O . VAL A 1 301 ? -4.66 2.895 23.438 1 97.44 301 VAL A O 1
ATOM 2356 N N . VAL A 1 302 ? -6.195 4.004 22.266 1 98.44 302 VAL A N 1
ATOM 2357 C CA . VAL A 1 302 ? -5.855 3.359 21 1 98.44 302 VAL A CA 1
ATOM 2358 C C . VAL A 1 302 ? -4.789 4.176 20.281 1 98.44 302 VAL A C 1
ATOM 2360 O O . VAL A 1 302 ? -5.098 5.16 19.609 1 98.44 302 VAL A O 1
ATOM 2363 N N . VAL A 1 303 ? -3.568 3.791 20.375 1 98.44 303 VAL A N 1
ATOM 2364 C CA . VAL A 1 303 ? -2.453 4.504 19.766 1 98.44 303 VAL A CA 1
ATOM 2365 C C . VAL A 1 303 ? -2.227 3.986 18.344 1 98.44 303 VAL A C 1
ATOM 2367 O O . VAL A 1 303 ? -1.942 2.803 18.141 1 98.44 303 VAL A O 1
ATOM 2370 N N . VAL A 1 304 ? -2.375 4.82 17.406 1 98.75 304 VAL A N 1
ATOM 2371 C CA . VAL A 1 304 ? -2.203 4.477 16 1 98.75 304 VAL A CA 1
ATOM 2372 C C . VAL A 1 304 ? -0.896 5.066 15.477 1 98.75 304 VAL A C 1
ATOM 2374 O O . VAL A 1 304 ? -0.774 6.285 15.328 1 98.75 304 VAL A O 1
ATOM 2377 N N . ASP A 1 305 ? 0.03 4.262 15.203 1 98.19 305 ASP A N 1
ATOM 2378 C CA . ASP A 1 305 ? 1.301 4.684 14.625 1 98.19 305 ASP A CA 1
ATOM 2379 C C . ASP A 1 305 ? 1.235 4.668 13.094 1 98.19 305 ASP A C 1
ATOM 2381 O O . ASP A 1 305 ? 1.283 3.604 12.477 1 98.19 305 ASP A O 1
ATOM 2385 N N . LEU A 1 306 ? 1.256 5.809 12.484 1 98.31 306 LEU A N 1
ATOM 2386 C CA . LEU A 1 306 ? 1.049 5.926 11.047 1 98.31 306 LEU A CA 1
ATOM 2387 C C . LEU A 1 306 ? 2.34 5.645 10.289 1 98.31 306 LEU A C 1
ATOM 2389 O O . LEU A 1 306 ? 2.314 5.406 9.078 1 98.31 306 LEU A O 1
ATOM 2393 N N . GLU A 1 307 ? 3.451 5.629 10.961 1 96.06 307 GLU A N 1
ATOM 2394 C CA . GLU A 1 307 ? 4.738 5.375 10.32 1 96.06 307 GLU A CA 1
ATOM 2395 C C . GLU A 1 307 ? 4.98 3.881 10.141 1 96.06 307 GLU A C 1
ATOM 2397 O O . GLU A 1 307 ? 5.605 3.461 9.164 1 96.06 307 GLU A O 1
ATOM 2402 N N . TYR A 1 308 ? 4.426 3.098 11.047 1 95.56 308 TYR A N 1
ATOM 2403 C CA . TYR A 1 308 ? 4.812 1.69 11.062 1 95.56 308 TYR A CA 1
ATOM 2404 C C . TYR A 1 308 ? 3.594 0.791 10.891 1 95.56 308 TYR A C 1
ATOM 2406 O O . TYR A 1 308 ? 3.68 -0.424 11.086 1 95.56 308 TYR A O 1
ATOM 2414 N N . ASN A 1 309 ? 2.475 1.359 10.539 1 96.62 309 ASN A N 1
ATOM 2415 C CA . ASN A 1 309 ? 1.272 0.557 10.344 1 96.62 309 ASN A CA 1
ATOM 2416 C C . ASN A 1 309 ? 0.975 -0.317 11.555 1 96.62 309 ASN A C 1
ATOM 2418 O O . ASN A 1 309 ? 0.851 -1.536 11.43 1 96.62 309 ASN A O 1
ATOM 2422 N N . ARG A 1 310 ? 0.86 0.38 12.719 1 97.06 310 ARG A N 1
ATOM 2423 C CA . ARG A 1 310 ? 0.693 -0.368 13.953 1 97.06 310 ARG A CA 1
ATOM 2424 C C . ARG A 1 310 ? -0.367 0.275 14.844 1 97.06 310 ARG A C 1
ATOM 2426 O O . ARG A 1 310 ? -0.434 1.502 14.953 1 97.06 310 ARG A O 1
ATOM 2433 N N . ILE A 1 311 ? -1.216 -0.505 15.391 1 97.88 311 ILE A N 1
ATOM 2434 C CA . ILE A 1 311 ? -2.191 -0.058 16.375 1 97.88 311 ILE A CA 1
ATOM 2435 C C . ILE A 1 311 ? -1.966 -0.797 17.703 1 97.88 311 ILE A C 1
ATOM 2437 O O . ILE A 1 311 ? -1.919 -2.029 17.719 1 97.88 311 ILE A O 1
ATOM 2441 N N . THR A 1 312 ? -1.775 -0.065 18.734 1 97.06 312 THR A N 1
ATOM 2442 C CA . THR A 1 312 ? -1.581 -0.625 20.078 1 97.06 312 THR A CA 1
ATOM 2443 C C . THR A 1 312 ? -2.682 -0.158 21.016 1 97.06 312 THR A C 1
ATOM 2445 O O . THR A 1 312 ? -3.014 1.028 21.062 1 97.06 312 THR A O 1
ATOM 2448 N N . THR A 1 313 ? -3.277 -1.043 21.672 1 96.31 313 THR A N 1
ATOM 2449 C CA . THR A 1 313 ? -4.305 -0.712 22.656 1 96.31 313 THR A CA 1
ATOM 2450 C C . THR A 1 313 ? -4.363 -1.771 23.75 1 96.31 313 THR A C 1
ATOM 2452 O O . THR A 1 313 ? -4 -2.928 23.531 1 96.31 313 THR A O 1
ATOM 2455 N N . THR A 1 314 ? -4.672 -1.389 24.969 1 93.75 314 THR A N 1
ATOM 2456 C CA . THR A 1 314 ? -4.824 -2.311 26.094 1 93.75 314 THR A CA 1
ATOM 2457 C C . THR A 1 314 ? -6.262 -2.814 26.188 1 93.75 314 THR A C 1
ATOM 2459 O O . THR A 1 314 ? -6.531 -3.822 26.828 1 93.75 314 THR A O 1
ATOM 2462 N N . GLU A 1 315 ? -7.133 -2.098 25.5 1 91.69 315 GLU A N 1
ATOM 2463 C CA . GLU A 1 315 ? -8.539 -2.498 25.516 1 91.69 315 GLU A CA 1
ATOM 2464 C C . GLU A 1 315 ? -8.938 -3.146 24.203 1 91.69 315 GLU A C 1
ATOM 2466 O O . GLU A 1 315 ? -8.523 -2.697 23.125 1 91.69 315 GLU A O 1
ATOM 2471 N N . ASP A 1 316 ? -9.703 -4.098 24.375 1 90.88 316 ASP A N 1
ATOM 2472 C CA . ASP A 1 316 ? -10.133 -4.82 23.188 1 90.88 316 ASP A CA 1
ATOM 2473 C C . ASP A 1 316 ? -11.164 -4.012 22.391 1 90.88 316 ASP A C 1
ATOM 2475 O O . ASP A 1 316 ? -12.031 -3.363 22.984 1 90.88 316 ASP A O 1
ATOM 2479 N N . ILE A 1 317 ? -11.023 -3.951 21.141 1 95.94 317 ILE A N 1
ATOM 2480 C CA . ILE A 1 317 ? -12.016 -3.389 20.234 1 95.94 317 ILE A CA 1
ATOM 2481 C C . ILE A 1 317 ? -12.852 -4.512 19.625 1 95.94 317 ILE A C 1
ATOM 2483 O O . ILE A 1 317 ? -12.328 -5.348 18.875 1 95.94 317 ILE A O 1
ATOM 2487 N N . PRO A 1 318 ? -14.109 -4.535 19.984 1 96.12 318 PRO A N 1
ATOM 2488 C CA . PRO A 1 318 ? -14.938 -5.609 19.422 1 96.12 318 PRO A CA 1
ATOM 2489 C C . PRO A 1 318 ? -14.961 -5.602 17.891 1 96.12 318 PRO A C 1
ATOM 2491 O O . PRO A 1 318 ? -15.055 -4.535 17.281 1 96.12 318 PRO A O 1
ATOM 2494 N N . PRO A 1 319 ? -14.891 -6.738 17.359 1 93.5 319 PRO A N 1
ATOM 2495 C CA . PRO A 1 319 ? -14.852 -6.793 15.891 1 93.5 319 PRO A CA 1
ATOM 2496 C C . PRO A 1 319 ? -16.219 -6.57 15.258 1 93.5 319 PRO A C 1
ATOM 2498 O O . PRO A 1 319 ? -17.25 -6.867 15.875 1 93.5 319 PRO A O 1
ATOM 2501 N N . ILE A 1 320 ? -16.172 -6.094 14.039 1 96.56 320 ILE A N 1
ATOM 2502 C CA . ILE A 1 320 ? -17.359 -6.004 13.195 1 96.56 320 ILE A CA 1
ATOM 2503 C C . ILE A 1 320 ? -17.891 -7.402 12.898 1 96.56 320 ILE A C 1
ATOM 2505 O O . ILE A 1 320 ? -17.109 -8.352 12.742 1 96.56 320 ILE A O 1
ATOM 2509 N N . PRO A 1 321 ? -19.219 -7.555 12.93 1 95.06 321 PRO A N 1
ATOM 2510 C CA . PRO A 1 321 ? -19.766 -8.859 12.539 1 95.06 321 PRO A CA 1
ATOM 2511 C C . PRO A 1 321 ? -19.156 -9.383 11.242 1 95.06 321 PRO A C 1
ATOM 2513 O O . PRO A 1 321 ? -18.891 -8.609 10.32 1 95.06 321 PRO A O 1
ATOM 2516 N N . GLU A 1 322 ? -19.047 -10.633 11.094 1 93.62 322 GLU A N 1
ATOM 2517 C CA . GLU A 1 322 ? -18.25 -11.305 10.062 1 93.62 322 GLU A CA 1
ATOM 2518 C C . GLU A 1 322 ? -18.75 -10.938 8.672 1 93.62 322 GLU A C 1
ATOM 2520 O O . GLU A 1 322 ? -17.953 -10.656 7.773 1 93.62 322 GLU A O 1
ATOM 2525 N N . SER A 1 323 ? -20.016 -11.008 8.469 1 93.25 323 SER A N 1
ATOM 2526 C CA . SER A 1 323 ? -20.578 -10.734 7.145 1 93.25 323 SER A CA 1
ATOM 2527 C C . SER A 1 323 ? -20.234 -9.328 6.684 1 93.25 323 SER A C 1
ATOM 2529 O O . SER A 1 323 ? -19.766 -9.133 5.555 1 93.25 323 SER A O 1
ATOM 2531 N N . GLU A 1 324 ? -20.484 -8.312 7.559 1 96.19 324 GLU A N 1
ATOM 2532 C CA . GLU A 1 324 ? -20.203 -6.918 7.223 1 96.19 324 GLU A CA 1
ATOM 2533 C C . GLU A 1 324 ? -18.703 -6.668 7.148 1 96.19 324 GLU A C 1
ATOM 2535 O O . GLU A 1 324 ? -18.234 -5.863 6.336 1 96.19 324 GLU A O 1
ATOM 2540 N N . HIS A 1 325 ? -17.969 -7.375 8.023 1 97.06 325 HIS A N 1
ATOM 2541 C CA . HIS A 1 325 ? -16.516 -7.262 7.996 1 97.06 325 HIS A CA 1
ATOM 2542 C C . HIS A 1 325 ? -15.953 -7.746 6.664 1 97.06 325 HIS A C 1
ATOM 2544 O O . HIS A 1 325 ? -15.102 -7.082 6.07 1 97.06 325 HIS A O 1
ATOM 2550 N N . SER A 1 326 ? -16.438 -8.906 6.199 1 96.25 326 SER A N 1
ATOM 2551 C CA . SER A 1 326 ? -16 -9.484 4.938 1 96.25 326 SER A CA 1
ATOM 2552 C C . SER A 1 326 ? -16.359 -8.594 3.758 1 96.25 326 SER A C 1
ATOM 2554 O O . SER A 1 326 ? -15.57 -8.445 2.82 1 96.25 326 SER A O 1
ATOM 2556 N N . PHE A 1 327 ? -17.516 -8.039 3.84 1 96.69 327 PHE A N 1
ATOM 2557 C CA . PHE A 1 327 ? -17.938 -7.102 2.809 1 96.69 327 PHE A CA 1
ATOM 2558 C C . PHE A 1 327 ? -17 -5.902 2.74 1 96.69 327 PHE A C 1
ATOM 2560 O O . PHE A 1 327 ? -16.5 -5.566 1.669 1 96.69 327 PHE A O 1
ATOM 2567 N N . LEU A 1 328 ? -16.797 -5.258 3.898 1 98.06 328 LEU A N 1
ATOM 2568 C CA . LEU A 1 328 ? -15.992 -4.047 3.984 1 98.06 328 LEU A CA 1
ATOM 2569 C C . LEU A 1 328 ? -14.562 -4.316 3.521 1 98.06 328 LEU A C 1
ATOM 2571 O O . LEU A 1 328 ? -14.039 -3.594 2.67 1 98.06 328 LEU A O 1
ATOM 2575 N N . ARG A 1 329 ? -13.961 -5.336 4.035 1 97.94 329 ARG A N 1
ATOM 2576 C CA . ARG A 1 329 ? -12.586 -5.695 3.693 1 97.94 329 ARG A CA 1
ATOM 2577 C C . ARG A 1 329 ? -12.461 -6.02 2.209 1 97.94 329 ARG A C 1
ATOM 2579 O O . ARG A 1 329 ? -11.523 -5.57 1.547 1 97.94 329 ARG A O 1
ATOM 2586 N N . GLY A 1 330 ? -13.438 -6.82 1.709 1 96.44 330 GLY A N 1
ATOM 2587 C CA . GLY A 1 330 ? -13.422 -7.203 0.307 1 96.44 330 GLY A CA 1
ATOM 2588 C C . GLY A 1 330 ? -13.523 -6.023 -0.639 1 96.44 330 GLY A C 1
ATOM 2589 O O . GLY A 1 330 ? -12.773 -5.938 -1.615 1 96.44 330 GLY A O 1
ATOM 2590 N N . GLU A 1 331 ? -14.414 -5.082 -0.347 1 97.56 331 GLU A N 1
ATOM 2591 C CA . GLU A 1 331 ? -14.633 -3.92 -1.204 1 97.56 331 GLU A CA 1
ATOM 2592 C C . GLU A 1 331 ? -13.438 -2.973 -1.163 1 97.56 331 GLU A C 1
ATOM 2594 O O . GLU A 1 331 ? -13.078 -2.373 -2.18 1 97.56 331 GLU A O 1
ATOM 2599 N N . ILE A 1 332 ? -12.859 -2.809 0.018 1 98.12 332 ILE A N 1
ATOM 2600 C CA . ILE A 1 332 ? -11.695 -1.935 0.139 1 98.12 332 ILE A CA 1
ATOM 2601 C C . ILE A 1 332 ? -10.523 -2.525 -0.64 1 98.12 332 ILE A C 1
ATOM 2603 O O . ILE A 1 332 ? -9.812 -1.807 -1.345 1 98.12 332 ILE A O 1
ATOM 2607 N N . LEU A 1 333 ? -10.32 -3.846 -0.526 1 96.62 333 LEU A N 1
ATOM 2608 C CA . LEU A 1 333 ? -9.227 -4.504 -1.231 1 96.62 333 LEU A CA 1
ATOM 2609 C C . LEU A 1 333 ? -9.406 -4.391 -2.742 1 96.62 333 LEU A C 1
ATOM 2611 O O . LEU A 1 333 ? -8.438 -4.172 -3.473 1 96.62 333 LEU A O 1
ATOM 2615 N N . LYS A 1 334 ? -10.625 -4.562 -3.201 1 94.88 334 LYS A N 1
ATOM 2616 C CA . LYS A 1 334 ? -10.906 -4.422 -4.625 1 94.88 334 LYS A CA 1
ATOM 2617 C C . LYS A 1 334 ? -10.555 -3.023 -5.121 1 94.88 334 LYS A C 1
ATOM 2619 O O . LYS A 1 334 ? -10.094 -2.859 -6.254 1 94.88 334 LYS A O 1
ATOM 2624 N N . LEU A 1 335 ? -10.812 -2.07 -4.266 1 95.62 335 LEU A N 1
ATOM 2625 C CA . LEU A 1 335 ? -10.508 -0.686 -4.617 1 95.62 335 LEU A CA 1
ATOM 2626 C C . LEU A 1 335 ? -9.008 -0.438 -4.617 1 95.62 335 LEU A C 1
ATOM 2628 O O . LEU A 1 335 ? -8.477 0.196 -5.535 1 95.62 335 LEU A O 1
ATOM 2632 N N . LEU A 1 336 ? -8.328 -0.931 -3.617 1 94.69 336 LEU A N 1
ATOM 2633 C CA . LEU A 1 336 ? -6.922 -0.604 -3.396 1 94.69 336 LEU A CA 1
ATOM 2634 C C . LEU A 1 336 ? -6.023 -1.426 -4.312 1 94.69 336 LEU A C 1
ATOM 2636 O O . LEU A 1 336 ? -5.016 -0.923 -4.812 1 94.69 336 LEU A O 1
ATOM 2640 N N . GLN A 1 337 ? -6.402 -2.705 -4.449 1 93.06 337 GLN A N 1
ATOM 2641 C CA . GLN A 1 337 ? -5.52 -3.627 -5.152 1 93.06 337 GLN A CA 1
ATOM 2642 C C . GLN A 1 337 ? -6.312 -4.566 -6.059 1 93.06 337 GLN A C 1
ATOM 2644 O O . GLN A 1 337 ? -6.27 -5.785 -5.887 1 93.06 337 GLN A O 1
ATOM 2649 N N . PRO A 1 338 ? -6.93 -4.004 -7.031 1 91.44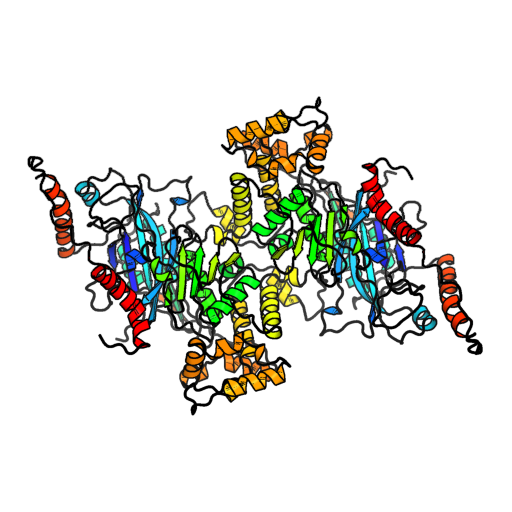 338 PRO A N 1
ATOM 2650 C CA . PRO A 1 338 ? -7.715 -4.844 -7.934 1 91.44 338 PRO A CA 1
ATOM 2651 C C . PRO A 1 338 ? -6.871 -5.895 -8.648 1 91.44 338 PRO A C 1
ATOM 2653 O O . PRO A 1 338 ? -7.348 -6.996 -8.922 1 91.44 338 PRO A O 1
ATOM 2656 N N . ASN A 1 339 ? -5.59 -5.59 -8.93 1 90.94 339 ASN A N 1
ATOM 2657 C CA . ASN A 1 339 ? -4.695 -6.523 -9.602 1 90.94 339 ASN A CA 1
ATOM 2658 C C . ASN A 1 339 ? -4.414 -7.754 -8.742 1 90.94 339 ASN A C 1
ATOM 2660 O O . ASN A 1 339 ? -4.293 -8.867 -9.258 1 90.94 339 ASN A O 1
ATOM 2664 N N . VAL A 1 340 ? -4.336 -7.582 -7.484 1 93.38 340 VAL A N 1
ATOM 2665 C CA . VAL A 1 340 ? -4.062 -8.688 -6.574 1 93.38 340 VAL A CA 1
ATOM 2666 C C . VAL A 1 340 ? -5.324 -9.523 -6.379 1 93.38 340 VAL A C 1
ATOM 2668 O O . VAL A 1 340 ? -5.262 -10.758 -6.352 1 93.38 340 VAL A O 1
ATOM 2671 N N . VAL A 1 341 ? -6.453 -8.844 -6.277 1 91.81 341 VAL A N 1
ATOM 2672 C CA . VAL A 1 341 ? -7.727 -9.523 -6.043 1 91.81 341 VAL A CA 1
ATOM 2673 C C . VAL A 1 341 ? -8.039 -10.445 -7.219 1 91.81 341 VAL A C 1
ATOM 2675 O O . VAL A 1 341 ? -8.508 -11.57 -7.02 1 91.81 341 VAL A O 1
ATOM 2678 N N . ALA A 1 342 ? -7.691 -10.023 -8.406 1 89.19 342 ALA A N 1
ATOM 2679 C CA . ALA A 1 342 ? -8.039 -10.781 -9.602 1 89.19 342 ALA A CA 1
ATOM 2680 C C . ALA A 1 342 ? -6.809 -11.469 -10.195 1 89.19 342 ALA A C 1
ATOM 2682 O O . ALA A 1 342 ? -6.785 -11.797 -11.383 1 89.19 342 ALA A O 1
ATOM 2683 N N . ILE A 1 343 ? -5.84 -11.672 -9.445 1 92.06 343 ILE A N 1
ATOM 2684 C CA . ILE A 1 343 ? -4.52 -12.023 -9.961 1 92.06 343 ILE A CA 1
ATOM 2685 C C . ILE A 1 343 ? -4.562 -13.414 -10.594 1 92.06 343 ILE A C 1
ATOM 2687 O O . ILE A 1 343 ? -3.814 -13.695 -11.531 1 92.06 343 ILE A O 1
ATOM 2691 N N . ASP A 1 344 ? -5.398 -14.305 -10.117 1 92.38 344 ASP A N 1
ATOM 2692 C CA . ASP A 1 344 ? -5.473 -15.664 -10.656 1 92.38 344 ASP A CA 1
ATOM 2693 C C . ASP A 1 344 ? -6.43 -15.727 -11.844 1 92.38 344 ASP A C 1
ATOM 2695 O O . ASP A 1 344 ? -6.457 -16.719 -12.57 1 92.38 344 ASP A O 1
ATOM 2699 N N . TYR A 1 345 ? -7.172 -14.688 -12.07 1 86.31 345 TYR A N 1
ATOM 2700 C CA . TYR A 1 345 ? -8.203 -14.758 -13.094 1 86.31 345 TYR A CA 1
ATOM 2701 C C . TYR A 1 345 ? -7.645 -14.359 -14.461 1 86.31 345 TYR A C 1
ATOM 2703 O O . TYR A 1 345 ? -6.766 -13.5 -14.547 1 86.31 345 TYR A O 1
ATOM 2711 N N . MET A 1 346 ? -8.141 -15.023 -15.461 1 80.62 346 MET A N 1
ATOM 2712 C CA . MET A 1 346 ? -7.691 -14.734 -16.828 1 80.62 346 MET A CA 1
ATOM 2713 C C . MET A 1 346 ? -8.219 -13.375 -17.281 1 80.62 346 MET A C 1
ATOM 2715 O O . MET A 1 346 ? -9.328 -12.977 -16.922 1 80.62 346 MET A O 1
ATOM 2719 N N . LYS A 1 347 ? -7.359 -12.562 -17.812 1 62.88 347 LYS A N 1
ATOM 2720 C CA . LYS A 1 347 ? -7.75 -11.266 -18.375 1 62.88 347 LYS A CA 1
ATOM 2721 C C . LYS A 1 347 ? -8.797 -11.43 -19.469 1 62.88 347 LYS A C 1
ATOM 2723 O O . LYS A 1 347 ? -8.477 -11.383 -20.656 1 62.88 347 LYS A O 1
ATOM 2728 N N . ILE A 1 348 ? -9.438 -12.445 -19.594 1 55.47 348 ILE A N 1
ATOM 2729 C CA . ILE A 1 348 ? -10.312 -12.68 -20.75 1 55.47 348 ILE A CA 1
ATOM 2730 C C . ILE A 1 348 ? -11.344 -11.562 -20.844 1 55.47 348 ILE A C 1
ATOM 2732 O O . ILE A 1 348 ? -11.93 -11.164 -19.844 1 55.47 348 ILE A O 1
ATOM 2736 N N . ASN A 1 349 ? -11.148 -10.609 -21.797 1 45.78 349 ASN A N 1
ATOM 2737 C CA . ASN A 1 349 ? -12.273 -9.797 -22.25 1 45.78 349 ASN A CA 1
ATOM 2738 C C . ASN A 1 349 ? -13.602 -10.523 -22.047 1 45.78 349 ASN A C 1
ATOM 2740 O O . ASN A 1 349 ? -14.234 -10.938 -23.016 1 45.78 349 ASN A O 1
ATOM 2744 N N . LEU A 1 350 ? -13.625 -11.422 -21.219 1 41.62 350 LEU A N 1
ATOM 2745 C CA . LEU A 1 350 ? -15.008 -11.891 -21.297 1 41.62 350 LEU A CA 1
ATOM 2746 C C . LEU A 1 350 ? -15.984 -10.727 -21.219 1 41.62 350 LEU A C 1
ATOM 2748 O O . LEU A 1 350 ? -15.688 -9.695 -20.625 1 41.62 350 LEU A O 1
ATOM 2752 N N . GLY A 1 351 ? -16.953 -10.609 -21.859 1 37.19 351 GLY A N 1
ATOM 2753 C CA . GLY A 1 351 ? -17.953 -9.555 -21.906 1 37.19 351 GLY A CA 1
ATOM 2754 C C . GLY A 1 351 ? -17.922 -8.656 -20.688 1 37.19 351 GLY A C 1
ATOM 2755 O O . GLY A 1 351 ? -17.375 -7.555 -20.734 1 37.19 351 GLY A O 1
ATOM 2756 N N . SER A 1 352 ? -19.047 -8.688 -19.75 1 37.5 352 SER A N 1
ATOM 2757 C CA . SER A 1 352 ? -19.656 -7.852 -18.703 1 37.5 352 SER A CA 1
ATOM 2758 C C . SER A 1 352 ? -18.719 -7.691 -17.516 1 37.5 352 SER A C 1
ATOM 2760 O O . SER A 1 352 ? -18.953 -6.871 -16.625 1 37.5 352 SER A O 1
ATOM 2762 N N . MET A 1 353 ? -18.219 -8.711 -17.062 1 37.72 353 MET A N 1
ATOM 2763 C CA . MET A 1 353 ? -17.875 -8.641 -15.656 1 37.72 353 MET A CA 1
ATOM 2764 C C . MET A 1 353 ? -16.734 -7.66 -15.422 1 37.72 353 MET A C 1
ATOM 2766 O O . MET A 1 353 ? -16.797 -6.832 -14.508 1 37.72 353 MET A O 1
ATOM 2770 N N . GLY A 1 354 ? -15.336 -7.992 -15.625 1 40.59 354 GLY A N 1
ATOM 2771 C CA . GLY A 1 354 ? -14.125 -7.516 -14.984 1 40.59 354 GLY A CA 1
ATOM 2772 C C . GLY A 1 354 ? -13.609 -6.211 -15.562 1 40.59 354 GLY A C 1
ATOM 2773 O O . GLY A 1 354 ? -12.484 -5.801 -15.281 1 40.59 354 GLY A O 1
ATOM 2774 N N . ASP A 1 355 ? -13.992 -5.727 -16.578 1 41.62 355 ASP A N 1
ATOM 2775 C CA . ASP A 1 355 ? -13.492 -4.535 -17.25 1 41.62 355 ASP A CA 1
ATOM 2776 C C . ASP A 1 355 ? -13.336 -3.373 -16.281 1 41.62 355 ASP A C 1
ATOM 2778 O O . ASP A 1 355 ? -12.391 -2.592 -16.375 1 41.62 355 ASP A O 1
ATOM 2782 N N . TYR A 1 356 ? -14.438 -3.113 -15.68 1 40.59 356 TYR A N 1
ATOM 2783 C CA . TYR A 1 356 ? -14.422 -1.909 -14.859 1 40.59 356 TYR A CA 1
ATOM 2784 C C . TYR A 1 356 ? -13.273 -1.944 -13.859 1 40.59 356 TYR A C 1
ATOM 2786 O O . TYR A 1 356 ? -12.617 -0.925 -13.617 1 40.59 356 TYR A O 1
ATOM 2794 N N . SER A 1 357 ? -13.109 -3.084 -13.266 1 44.81 357 SER A N 1
ATOM 2795 C CA . SER A 1 357 ? -12.133 -3.189 -12.18 1 44.81 357 SER A CA 1
ATOM 2796 C C . SER A 1 357 ? -10.703 -3.08 -12.711 1 44.81 357 SER A C 1
ATOM 2798 O O . SER A 1 357 ? -9.836 -2.5 -12.055 1 44.81 357 SER A O 1
ATOM 2800 N N . LEU A 1 358 ? -10.531 -3.607 -13.969 1 49.41 358 LEU A N 1
ATOM 2801 C CA . LEU A 1 358 ? -9.188 -3.625 -14.539 1 49.41 358 LEU A CA 1
ATOM 2802 C C . LEU A 1 358 ? -8.75 -2.225 -14.953 1 49.41 358 LEU A C 1
ATOM 2804 O O . LEU A 1 358 ? -7.578 -1.873 -14.836 1 49.41 358 LEU A O 1
ATOM 2808 N N . ARG A 1 359 ? -9.695 -1.564 -15.641 1 46.88 359 ARG A N 1
ATOM 2809 C CA . ARG A 1 359 ? -9.367 -0.213 -16.078 1 46.88 359 ARG A CA 1
ATOM 2810 C C . ARG A 1 359 ? -8.969 0.669 -14.898 1 46.88 359 ARG A C 1
ATOM 2812 O O . ARG A 1 359 ? -8.094 1.529 -15.023 1 46.88 359 ARG A O 1
ATOM 2819 N N . THR A 1 360 ? -9.727 0.585 -13.836 1 47.16 360 THR A N 1
ATOM 2820 C CA . THR A 1 360 ? -9.43 1.394 -12.664 1 47.16 360 THR A CA 1
ATOM 2821 C C . THR A 1 360 ? -8.078 1.003 -12.062 1 47.16 360 THR A C 1
ATOM 2823 O O . THR A 1 360 ? -7.5 1.757 -11.281 1 47.16 360 THR A O 1
ATOM 2826 N N . ALA A 1 361 ? -7.68 -0.371 -12.32 1 53.59 361 ALA A N 1
ATOM 2827 C CA . ALA A 1 361 ? -6.477 -0.924 -11.703 1 53.59 361 ALA A CA 1
ATOM 2828 C C . ALA A 1 361 ? -5.23 -0.167 -12.148 1 53.59 361 ALA A C 1
ATOM 2830 O O . ALA A 1 361 ? -4.262 -0.052 -11.391 1 53.59 361 ALA A O 1
ATOM 2831 N N . THR A 1 362 ? -5.375 0.454 -13.344 1 62.03 362 THR A N 1
ATOM 2832 C CA . THR A 1 362 ? -4.125 1.019 -13.836 1 62.03 362 THR A CA 1
ATOM 2833 C C . THR A 1 362 ? -4.043 2.51 -13.516 1 62.03 362 THR A C 1
ATOM 2835 O O . THR A 1 362 ? -3.016 3.146 -13.766 1 62.03 362 THR A O 1
ATOM 2838 N N . LYS A 1 363 ? -5.168 2.863 -12.828 1 74.69 363 LYS A N 1
ATOM 2839 C CA . LYS A 1 363 ? -5.16 4.316 -12.688 1 74.69 363 LYS A CA 1
ATOM 2840 C C . LYS A 1 363 ? -4.594 4.738 -11.336 1 74.69 363 LYS A C 1
ATOM 2842 O O . LYS A 1 363 ? -4.734 4.016 -10.352 1 74.69 363 LYS A O 1
ATOM 2847 N N . SER A 1 364 ? -3.896 5.805 -11.375 1 85.88 364 SER A N 1
ATOM 2848 C CA . SER A 1 364 ? -3.385 6.41 -10.148 1 85.88 364 SER A CA 1
ATOM 2849 C C . SER A 1 364 ? -4.523 6.898 -9.258 1 85.88 364 SER A C 1
ATOM 2851 O O . SER A 1 364 ? -5.625 7.164 -9.734 1 85.88 364 SER A O 1
ATOM 2853 N N . TRP A 1 365 ? -4.383 7.008 -7.969 1 91 365 TRP A N 1
ATOM 2854 C CA . TRP A 1 365 ? -5.398 7.434 -7.008 1 91 365 TRP A CA 1
ATOM 2855 C C . TRP A 1 365 ? -5.898 8.836 -7.332 1 91 365 TRP A C 1
ATOM 2857 O O . TRP A 1 365 ? -5.105 9.75 -7.582 1 91 365 TRP A O 1
ATOM 2867 N N . GLY A 1 366 ? -7.191 9.023 -7.41 1 91.12 366 GLY A N 1
ATOM 2868 C CA . GLY A 1 366 ? -7.801 10.312 -7.691 1 91.12 366 GLY A CA 1
ATOM 2869 C C . GLY A 1 366 ? -9.109 10.523 -6.949 1 91.12 366 GLY A C 1
ATOM 2870 O O . GLY A 1 366 ? -9.383 9.859 -5.953 1 91.12 366 GLY A O 1
ATOM 2871 N N . GLN A 1 367 ? -9.82 11.438 -7.383 1 91.75 367 GLN A N 1
ATOM 2872 C CA . GLN A 1 367 ? -11.086 11.812 -6.75 1 91.75 367 GLN A CA 1
ATOM 2873 C C . GLN A 1 367 ? -12.094 10.672 -6.809 1 91.75 367 GLN A C 1
ATOM 2875 O O . GLN A 1 367 ? -12.898 10.492 -5.891 1 91.75 367 GLN A O 1
ATOM 2880 N N . ASP A 1 368 ? -12 9.969 -7.832 1 92.56 368 ASP A N 1
ATOM 2881 C CA . ASP A 1 368 ? -12.906 8.836 -7.969 1 92.56 368 ASP A CA 1
ATOM 2882 C C . ASP A 1 368 ? -12.648 7.789 -6.891 1 92.56 368 ASP A C 1
ATOM 2884 O O . ASP A 1 368 ? -13.578 7.184 -6.367 1 92.56 368 ASP A O 1
ATOM 2888 N N . HIS A 1 369 ? -11.375 7.516 -6.637 1 95.38 369 HIS A N 1
ATOM 2889 C CA . HIS A 1 369 ? -11.031 6.574 -5.578 1 95.38 369 HIS A CA 1
ATOM 2890 C C . HIS A 1 369 ? -11.523 7.062 -4.219 1 95.38 369 HIS A C 1
ATOM 2892 O O . HIS A 1 369 ? -12.039 6.277 -3.422 1 95.38 369 HIS A O 1
ATOM 2898 N N . ASP A 1 370 ? -11.352 8.367 -3.984 1 97 370 ASP A N 1
ATOM 2899 C CA . ASP A 1 370 ? -11.844 8.945 -2.742 1 97 370 ASP A CA 1
ATOM 2900 C C . ASP A 1 370 ? -13.352 8.742 -2.598 1 97 370 ASP A C 1
ATOM 2902 O O . ASP A 1 370 ? -13.828 8.367 -1.527 1 97 370 ASP A O 1
ATOM 2906 N N . PHE A 1 371 ? -14.031 9.023 -3.67 1 96.06 371 PHE A N 1
ATOM 2907 C CA . PHE A 1 371 ? -15.484 8.883 -3.689 1 96.06 371 PHE A CA 1
ATOM 2908 C C . PHE A 1 371 ? -15.883 7.43 -3.438 1 96.06 371 PHE A C 1
ATOM 2910 O O . PHE A 1 371 ? -16.781 7.16 -2.629 1 96.06 371 PHE A O 1
ATOM 2917 N N . GLN A 1 372 ? -15.219 6.504 -4.105 1 96.69 372 GLN A N 1
ATOM 2918 C CA . GLN A 1 372 ? -15.555 5.09 -3.977 1 96.69 372 GLN A CA 1
ATOM 2919 C C . GLN A 1 372 ? -15.305 4.594 -2.557 1 96.69 372 GLN A C 1
ATOM 2921 O O . GLN A 1 372 ? -16.078 3.797 -2.023 1 96.69 372 GLN A O 1
ATOM 2926 N N . LEU A 1 373 ? -14.211 5.023 -2.006 1 98.38 373 LEU A N 1
ATOM 2927 C CA . LEU A 1 373 ? -13.906 4.621 -0.638 1 98.38 373 LEU A CA 1
ATOM 2928 C C . LEU A 1 373 ? -15.008 5.066 0.318 1 98.38 373 LEU A C 1
ATOM 2930 O O . LEU A 1 373 ? -15.461 4.285 1.157 1 98.38 373 LEU A O 1
ATOM 2934 N N . ARG A 1 374 ? -15.422 6.281 0.202 1 98.31 374 ARG A N 1
ATOM 2935 C CA . ARG A 1 374 ? -16.484 6.809 1.05 1 98.31 374 ARG A CA 1
ATOM 2936 C C . ARG A 1 374 ? -17.797 6.07 0.812 1 98.31 374 ARG A C 1
ATOM 2938 O O . ARG A 1 374 ? -18.547 5.797 1.755 1 98.31 374 ARG A O 1
ATOM 2945 N N . LEU A 1 375 ? -18.062 5.793 -0.43 1 97.94 375 LEU A N 1
ATOM 2946 C CA . LEU A 1 375 ? -19.281 5.066 -0.763 1 97.94 375 LEU A CA 1
ATOM 2947 C C . LEU A 1 375 ? -19.266 3.668 -0.157 1 97.94 375 LEU A C 1
ATOM 2949 O O . LEU A 1 375 ? -20.297 3.164 0.28 1 97.94 375 LEU A O 1
ATOM 2953 N N . ILE A 1 376 ? -18.109 3.023 -0.138 1 98.44 376 ILE A N 1
ATOM 2954 C CA . ILE A 1 376 ? -17.969 1.698 0.453 1 98.44 376 ILE A CA 1
ATOM 2955 C C . ILE A 1 376 ? -18.375 1.742 1.925 1 98.44 376 ILE A C 1
ATOM 2957 O O . ILE A 1 376 ? -19.125 0.881 2.395 1 98.44 376 ILE A O 1
ATOM 2961 N N . PHE A 1 377 ? -17.938 2.73 2.645 1 98.69 377 PHE A N 1
ATOM 2962 C CA . PHE A 1 377 ? -18.25 2.832 4.062 1 98.69 377 PHE A CA 1
ATOM 2963 C C . PHE A 1 377 ? -19.719 3.186 4.27 1 98.69 377 PHE A C 1
ATOM 2965 O O . PHE A 1 377 ? -20.344 2.734 5.23 1 98.69 377 PHE A O 1
ATOM 2972 N N . LEU A 1 378 ? -20.25 4.008 3.338 1 98.38 378 LEU A N 1
ATOM 2973 C CA . LEU A 1 378 ? -21.688 4.289 3.418 1 98.38 378 LEU A CA 1
ATOM 2974 C C . LEU A 1 378 ? -22.5 3.014 3.215 1 98.38 378 LEU A C 1
ATOM 2976 O O . LEU A 1 378 ? -23.516 2.807 3.887 1 98.38 378 LEU A O 1
ATOM 2980 N N . ARG A 1 379 ? -22.094 2.186 2.289 1 97.94 379 ARG A N 1
ATOM 2981 C CA . ARG A 1 379 ? -22.75 0.907 2.053 1 97.94 379 ARG A CA 1
ATOM 2982 C C . ARG A 1 379 ? -22.641 -0.002 3.271 1 97.94 379 ARG A C 1
ATOM 2984 O O . ARG A 1 379 ? -23.562 -0.752 3.584 1 97.94 379 ARG A O 1
ATOM 2991 N N . PHE A 1 380 ? -21.562 0.033 3.941 1 98.19 380 PHE A N 1
ATOM 2992 C CA . PHE A 1 380 ? -21.375 -0.69 5.195 1 98.19 380 PHE A CA 1
ATOM 2993 C C . PHE A 1 380 ? -22.438 -0.275 6.215 1 98.19 380 PHE A C 1
ATOM 2995 O O . PHE A 1 380 ? -23.062 -1.125 6.852 1 98.19 380 PHE A O 1
ATOM 3002 N N . PHE A 1 381 ? -22.641 0.984 6.348 1 98.12 381 PHE A N 1
ATOM 3003 C CA . PHE A 1 381 ? -23.625 1.489 7.293 1 98.12 381 PHE A CA 1
ATOM 3004 C C . PHE A 1 381 ? -25.031 1.071 6.875 1 98.12 381 PHE A C 1
ATOM 3006 O O . PHE A 1 381 ? -25.891 0.814 7.727 1 98.12 381 PHE A O 1
ATOM 3013 N N . ALA A 1 382 ? -25.203 1.058 5.559 1 97.12 382 ALA A N 1
ATOM 3014 C CA . ALA A 1 382 ? -26.516 0.615 5.066 1 97.12 382 ALA A CA 1
ATOM 3015 C C . ALA A 1 382 ? -26.797 -0.824 5.488 1 97.12 382 ALA A C 1
ATOM 3017 O O . ALA A 1 382 ? -27.938 -1.186 5.746 1 97.12 382 ALA A O 1
ATOM 3018 N N . GLN A 1 383 ? -25.734 -1.597 5.613 1 95.31 383 GLN A N 1
ATOM 3019 C CA . GLN A 1 383 ? -25.891 -2.996 6 1 95.31 383 GLN A CA 1
ATOM 3020 C C . GLN A 1 383 ? -26.062 -3.135 7.508 1 95.31 383 GLN A C 1
ATOM 3022 O O . GLN A 1 383 ? -27 -3.787 7.973 1 95.31 383 GLN A O 1
ATOM 3027 N N . ILE A 1 384 ? -25.25 -2.508 8.25 1 95.31 384 ILE A N 1
ATOM 3028 C CA . ILE A 1 384 ? -25.25 -2.689 9.695 1 95.31 384 ILE A CA 1
ATOM 3029 C C . ILE A 1 384 ? -26.516 -2.084 10.297 1 95.31 384 ILE A C 1
ATOM 3031 O O . ILE A 1 384 ? -27.016 -2.568 11.312 1 95.31 384 ILE A O 1
ATOM 3035 N N . MET A 1 385 ? -27.078 -1.08 9.633 1 95.69 385 MET A N 1
ATOM 3036 C CA . MET A 1 385 ? -28.266 -0.382 10.141 1 95.69 385 MET A CA 1
ATOM 3037 C C . MET A 1 385 ? -29.5 -0.752 9.336 1 95.69 385 MET A C 1
ATOM 3039 O O . MET A 1 385 ? -30.469 0.015 9.281 1 95.69 385 MET A O 1
ATOM 3043 N N . SER A 1 386 ? -29.438 -1.843 8.773 1 93.81 386 SER A N 1
ATOM 3044 C CA . SER A 1 386 ? -30.594 -2.266 7.977 1 93.81 386 SER A CA 1
ATOM 3045 C C . SER A 1 386 ? -31.859 -2.311 8.82 1 93.81 386 SER A C 1
ATOM 3047 O O . SER A 1 386 ? -31.891 -2.961 9.867 1 93.81 386 SER A O 1
ATOM 3049 N N . GLY A 1 387 ? -32.875 -1.542 8.43 1 92.62 387 GLY A N 1
ATOM 3050 C CA . GLY A 1 387 ? -34.156 -1.58 9.078 1 92.62 387 GLY A CA 1
ATOM 3051 C C . GLY A 1 387 ? -34.219 -0.77 10.359 1 92.62 387 GLY A C 1
ATOM 3052 O O . GLY A 1 387 ? -35.219 -0.846 11.102 1 92.62 387 GLY A O 1
ATOM 3053 N N . TYR A 1 388 ? -33.25 0.006 10.664 1 94.75 388 TYR A N 1
ATOM 3054 C CA . TYR A 1 388 ? -33.156 0.715 11.938 1 94.75 388 TYR A CA 1
ATOM 3055 C C . TYR A 1 388 ? -34.344 1.657 12.102 1 94.75 388 TYR A C 1
ATOM 3057 O O . TYR A 1 388 ? -34.781 1.933 13.219 1 94.75 388 TYR A O 1
ATOM 3065 N N . ARG A 1 389 ? -34.938 2.139 11.016 1 91.94 389 ARG A N 1
ATOM 3066 C CA . ARG A 1 389 ? -36.031 3.115 11.031 1 91.94 389 ARG A CA 1
ATOM 3067 C C . ARG A 1 389 ? -37.281 2.543 11.711 1 91.94 389 ARG A C 1
ATOM 3069 O O . ARG A 1 389 ? -38.062 3.285 12.289 1 91.94 389 ARG A O 1
ATOM 3076 N N . ASN A 1 390 ? -37.406 1.241 11.711 1 93.62 390 ASN A N 1
ATOM 3077 C CA . ASN A 1 390 ? -38.531 0.568 12.305 1 93.62 390 ASN A CA 1
ATOM 3078 C C . ASN A 1 390 ? -38.469 0.545 13.828 1 93.62 390 ASN A C 1
ATOM 3080 O O . ASN A 1 390 ? -39.469 0.256 14.5 1 93.62 390 ASN A O 1
ATOM 3084 N N . PHE A 1 391 ? -37.406 0.956 14.289 1 94.62 391 PHE A N 1
ATOM 3085 C CA . PHE A 1 391 ? -37.188 0.801 15.727 1 94.62 391 PHE A CA 1
ATOM 3086 C C . PHE A 1 391 ? -37 2.154 16.391 1 94.62 391 PHE A C 1
ATOM 3088 O O . PHE A 1 391 ? -36.562 2.225 17.547 1 94.62 391 PHE A O 1
ATOM 3095 N N . ILE A 1 392 ? -37.219 3.15 15.609 1 91.5 392 ILE A N 1
ATOM 3096 C CA . ILE A 1 392 ? -37.188 4.496 16.172 1 91.5 392 ILE A CA 1
ATOM 3097 C C . ILE A 1 392 ? -38.469 4.719 17 1 91.5 392 ILE A C 1
ATOM 3099 O O . ILE A 1 392 ? -39.594 4.5 16.516 1 91.5 392 ILE A O 1
ATOM 3103 N N . ASP A 1 393 ? -38.312 4.898 18.219 1 87.94 393 ASP A N 1
ATOM 3104 C CA . ASP A 1 393 ? -39.438 5.082 19.156 1 87.94 393 ASP A CA 1
ATOM 3105 C C . ASP A 1 393 ? -39.25 6.363 19.969 1 87.94 393 ASP A C 1
ATOM 3107 O O . ASP A 1 393 ? -38.531 6.383 20.953 1 87.94 393 ASP A O 1
ATOM 3111 N N . ASN A 1 394 ? -40.031 7.301 19.656 1 80.94 394 ASN A N 1
ATOM 3112 C CA . ASN A 1 394 ? -39.906 8.602 20.297 1 80.94 394 ASN A CA 1
ATOM 3113 C C . ASN A 1 394 ? -40.469 8.57 21.719 1 80.94 394 ASN A C 1
ATOM 3115 O O . ASN A 1 394 ? -40.219 9.492 22.516 1 80.94 394 ASN A O 1
ATOM 3119 N N . ALA A 1 395 ? -41.031 7.535 22.078 1 84.44 395 ALA A N 1
ATOM 3120 C CA . ALA A 1 395 ? -41.594 7.387 23.438 1 84.44 395 ALA A CA 1
ATOM 3121 C C . ALA A 1 395 ? -40.5 6.957 24.422 1 84.44 395 ALA A C 1
ATOM 3123 O O . ALA A 1 395 ? -40.656 7.168 25.625 1 84.44 395 ALA A O 1
ATOM 3124 N N . LEU A 1 396 ? -39.531 6.434 23.906 1 85.25 396 LEU A N 1
ATOM 3125 C CA . LEU A 1 396 ? -38.406 5.988 24.734 1 85.25 396 LEU A CA 1
ATOM 3126 C C . LEU A 1 396 ? -37.438 7.121 24.953 1 85.25 396 LEU A C 1
ATOM 3128 O O . LEU A 1 396 ? -37.188 7.941 24.062 1 85.25 396 LEU A O 1
ATOM 3132 N N . PRO A 1 397 ? -36.938 7.113 26.094 1 82 397 PRO A N 1
ATOM 3133 C CA . PRO A 1 397 ? -35.969 8.164 26.391 1 82 397 PRO A CA 1
ATOM 3134 C C . PRO A 1 397 ? -34.781 8.148 25.422 1 82 397 PRO A C 1
ATOM 3136 O O . PRO A 1 397 ? -34.25 9.211 25.078 1 82 397 PRO A O 1
ATOM 3139 N N . THR A 1 398 ? -34.406 7.02 24.984 1 82.88 398 THR A N 1
ATOM 3140 C CA . THR A 1 398 ? -33.281 6.93 24.094 1 82.88 398 THR A CA 1
ATOM 3141 C C . THR A 1 398 ? -33.688 7.199 22.656 1 82.88 398 THR A C 1
ATOM 3143 O O . THR A 1 398 ? -32.844 7.484 21.797 1 82.88 398 THR A O 1
ATOM 3146 N N . GLY A 1 399 ? -34.938 7.059 22.375 1 87.38 399 GLY A N 1
ATOM 3147 C CA . GLY A 1 399 ? -35.469 7.293 21.047 1 87.38 399 GLY A CA 1
ATOM 3148 C C . GLY A 1 399 ? -35.312 6.102 20.125 1 87.38 399 GLY A C 1
ATOM 3149 O O . GLY A 1 399 ? -35.656 6.18 18.938 1 87.38 399 GLY A O 1
ATOM 3150 N N . PHE A 1 400 ? -34.75 5 20.672 1 93.5 400 PHE A N 1
ATOM 3151 C CA . PHE A 1 400 ? -34.438 3.84 19.844 1 93.5 400 PHE A CA 1
ATOM 3152 C C . PHE A 1 400 ? -34.594 2.549 20.625 1 93.5 400 PHE A C 1
ATOM 3154 O O . PHE A 1 400 ? -34.125 2.432 21.75 1 93.5 400 PHE A O 1
ATOM 3161 N N . ASN A 1 401 ? -35.344 1.652 20.125 1 94.31 401 ASN A N 1
ATOM 3162 C CA . ASN A 1 401 ? -35.531 0.344 20.75 1 94.31 401 ASN A CA 1
ATOM 3163 C C . ASN A 1 401 ? -34.406 -0.612 20.375 1 94.31 401 ASN A C 1
ATOM 3165 O O . ASN A 1 401 ? -34.562 -1.477 19.516 1 94.31 401 ASN A O 1
ATOM 3169 N N . ALA A 1 402 ? -33.375 -0.542 21.141 1 93.56 402 ALA A N 1
ATOM 3170 C CA . ALA A 1 402 ? -32.125 -1.275 20.859 1 93.56 402 ALA A CA 1
ATOM 3171 C C . ALA A 1 402 ? -32.375 -2.781 20.938 1 93.56 402 ALA A C 1
ATOM 3173 O O . ALA A 1 402 ? -31.859 -3.541 20.109 1 93.56 402 ALA A O 1
ATOM 3174 N N . GLN A 1 403 ? -33.062 -3.232 21.828 1 92.81 403 GLN A N 1
ATOM 3175 C CA . GLN A 1 403 ? -33.281 -4.656 22.062 1 92.81 403 GLN A CA 1
ATOM 3176 C C . GLN A 1 403 ? -34.031 -5.293 20.906 1 92.81 403 GLN A C 1
ATOM 3178 O O . GLN A 1 403 ? -33.656 -6.363 20.422 1 92.81 403 GLN A O 1
ATOM 3183 N N . ALA A 1 404 ? -35.062 -4.625 20.531 1 94.69 404 ALA A N 1
ATOM 3184 C CA . ALA A 1 404 ? -35.844 -5.145 19.438 1 94.69 404 ALA A CA 1
ATOM 3185 C C . ALA A 1 404 ? -35.062 -5.168 18.141 1 94.69 404 ALA A C 1
ATOM 3187 O O . ALA A 1 404 ? -35.188 -6.086 17.328 1 94.69 404 ALA A O 1
ATOM 3188 N N . PHE A 1 405 ? -34.312 -4.145 17.938 1 95.94 405 PHE A N 1
ATOM 3189 C CA . PHE A 1 405 ? -33.469 -4.055 16.75 1 95.94 405 PHE A CA 1
ATOM 3190 C C . PHE A 1 405 ? -32.469 -5.203 16.719 1 95.94 405 PHE A C 1
ATOM 3192 O O . PHE A 1 405 ? -32.312 -5.863 15.68 1 95.94 405 PHE A O 1
ATOM 3199 N N . LEU A 1 406 ? -31.812 -5.539 17.859 1 95.75 406 LEU A N 1
ATOM 3200 C CA . LEU A 1 406 ? -30.797 -6.586 17.953 1 95.75 406 LEU A CA 1
ATOM 3201 C C . LEU A 1 406 ? -31.422 -7.965 17.781 1 95.75 406 LEU A C 1
ATOM 3203 O O . LEU A 1 406 ? -30.828 -8.852 17.172 1 95.75 406 LEU A O 1
ATOM 3207 N N . LYS A 1 407 ? -32.594 -8.117 18.281 1 95.56 407 LYS A N 1
ATOM 3208 C CA . LYS A 1 407 ? -33.312 -9.383 18.125 1 95.56 407 LYS A CA 1
ATOM 3209 C C . LYS A 1 407 ? -33.656 -9.656 16.672 1 95.56 407 LYS A C 1
ATOM 3211 O O . LYS A 1 407 ? -33.531 -10.789 16.203 1 95.56 407 LYS A O 1
ATOM 3216 N N . LYS A 1 408 ? -34.094 -8.664 16.031 1 95.06 408 LYS A N 1
ATOM 3217 C CA . LYS A 1 408 ? -34.406 -8.805 14.617 1 95.06 408 LYS A CA 1
ATOM 3218 C C . LYS A 1 408 ? -33.156 -9.18 13.828 1 95.06 408 LYS A C 1
ATOM 3220 O O . LYS A 1 408 ? -33.188 -10.055 12.961 1 95.06 408 LYS A O 1
ATOM 3225 N N . ARG A 1 409 ? -32.062 -8.508 14.141 1 93.81 409 ARG A N 1
ATOM 3226 C CA . ARG A 1 409 ? -30.812 -8.797 13.453 1 93.81 409 ARG A CA 1
ATOM 3227 C C . ARG A 1 409 ? -30.344 -10.211 13.75 1 93.81 409 ARG A C 1
ATOM 3229 O O . ARG A 1 409 ? -29.828 -10.898 12.867 1 93.81 409 ARG A O 1
ATOM 3236 N N . SER A 1 410 ? -30.469 -10.602 14.953 1 94.44 410 SER A N 1
ATOM 3237 C CA . SER A 1 410 ? -30.094 -11.953 15.367 1 94.44 410 SER A CA 1
ATOM 3238 C C . SER A 1 410 ? -30.828 -13.008 14.539 1 94.44 410 SER A C 1
ATOM 3240 O O . SER A 1 410 ? -30.219 -13.992 14.109 1 94.44 410 SER A O 1
ATOM 3242 N N . ARG A 1 411 ? -32.062 -12.828 14.273 1 94 411 ARG A N 1
ATOM 3243 C CA . ARG A 1 411 ? -32.875 -13.75 13.477 1 94 411 ARG A CA 1
ATOM 3244 C C . ARG A 1 411 ? -32.438 -13.734 12.016 1 94 411 ARG A C 1
ATOM 3246 O O . ARG A 1 411 ? -32.344 -14.789 11.375 1 94 411 ARG A O 1
ATOM 3253 N N . ALA A 1 412 ? -32.125 -12.594 11.547 1 91.44 412 ALA A N 1
ATOM 3254 C CA . ALA A 1 412 ? -31.797 -12.43 10.141 1 91.44 412 ALA A CA 1
ATOM 3255 C C . ALA A 1 412 ? -30.422 -13.023 9.836 1 91.44 412 ALA A C 1
ATOM 3257 O O . ALA A 1 412 ? -30.203 -13.562 8.75 1 91.44 412 ALA A O 1
ATOM 3258 N N . THR A 1 413 ? -29.453 -12.906 10.75 1 90.81 413 THR A N 1
ATOM 3259 C CA . THR A 1 413 ? -28.078 -13.32 10.484 1 90.81 413 THR A CA 1
ATOM 3260 C C . THR A 1 413 ? -27.781 -14.664 11.141 1 90.81 413 THR A C 1
ATOM 3262 O O . THR A 1 413 ? -26.703 -15.234 10.945 1 90.81 413 THR A O 1
ATOM 3265 N N . ASN A 1 414 ? -28.609 -15.164 11.898 1 91.88 414 ASN A N 1
ATOM 3266 C CA . ASN A 1 414 ? -28.453 -16.422 12.625 1 91.88 414 ASN A CA 1
ATOM 3267 C C . ASN A 1 414 ? -27.281 -16.359 13.594 1 91.88 414 ASN A C 1
ATOM 3269 O O . ASN A 1 414 ? -26.5 -17.312 13.68 1 91.88 414 ASN A O 1
ATOM 3273 N N . GLN A 1 415 ? -27.078 -15.18 14.188 1 91.25 415 GLN A N 1
ATOM 3274 C CA . GLN A 1 415 ? -26.047 -14.961 15.195 1 91.25 415 GLN A CA 1
ATOM 3275 C C . GLN A 1 415 ? -26.656 -14.531 16.531 1 91.25 415 GLN A C 1
ATOM 3277 O O . GLN A 1 415 ? -27.625 -13.766 16.547 1 91.25 415 GLN A O 1
ATOM 3282 N N . PRO A 1 416 ? -26.156 -15.125 17.516 1 92.19 416 PRO A N 1
ATOM 3283 C CA . PRO A 1 416 ? -26.688 -14.711 18.828 1 92.19 416 PRO A CA 1
ATOM 3284 C C . PRO A 1 416 ? -26.438 -13.242 19.125 1 92.19 416 PRO A C 1
ATOM 3286 O O . PRO A 1 416 ? -25.422 -12.68 18.688 1 92.19 416 PRO A O 1
ATOM 3289 N N . VAL A 1 417 ? -27.312 -12.641 19.891 1 91.44 417 VAL A N 1
ATOM 3290 C CA . VAL A 1 417 ? -27.25 -11.219 20.234 1 91.44 417 VAL A CA 1
ATOM 3291 C C . VAL A 1 417 ? -25.953 -10.93 20.984 1 91.44 417 VAL A C 1
ATOM 3293 O O . VAL A 1 417 ? -25.344 -9.875 20.812 1 91.44 417 VAL A O 1
ATOM 3296 N N . GLU A 1 418 ? -25.453 -11.898 21.703 1 88.88 418 GLU A N 1
ATOM 3297 C CA . GLU A 1 418 ? -24.266 -11.742 22.547 1 88.88 418 GLU A CA 1
ATOM 3298 C C . GLU A 1 418 ? -23 -11.594 21.703 1 88.88 418 GLU A C 1
ATOM 3300 O O . GLU A 1 418 ? -22 -11.023 22.156 1 88.88 418 GLU A O 1
ATOM 3305 N N . SER A 1 419 ? -23.141 -12.039 20.469 1 89.38 419 SER A N 1
ATOM 3306 C CA . SER A 1 419 ? -21.969 -12 19.594 1 89.38 419 SER A CA 1
ATOM 3307 C C . SER A 1 419 ? -21.875 -10.656 18.875 1 89.38 419 SER A C 1
ATOM 3309 O O . SER A 1 419 ? -20.828 -10.344 18.297 1 89.38 419 SER A O 1
ATOM 3311 N N . MET A 1 420 ? -22.859 -9.812 19.062 1 92.56 420 MET A N 1
ATOM 3312 C CA . MET A 1 420 ? -22.906 -8.539 18.344 1 92.56 420 MET A CA 1
ATOM 3313 C C . MET A 1 420 ? -22.484 -7.387 19.234 1 92.56 420 MET A C 1
ATOM 3315 O O . MET A 1 420 ? -23.156 -6.363 19.297 1 92.56 420 MET A O 1
ATOM 3319 N N . LEU A 1 421 ? -21.391 -7.562 19.875 1 94.62 421 LEU A N 1
ATOM 3320 C CA . LEU A 1 421 ? -20.922 -6.59 20.844 1 94.62 421 LEU A CA 1
ATOM 3321 C C . LEU A 1 421 ? -20.656 -5.242 20.188 1 94.62 421 LEU A C 1
ATOM 3323 O O . LEU A 1 421 ? -20.938 -4.191 20.781 1 94.62 421 LEU A O 1
ATOM 3327 N N . MET A 1 422 ? -20.062 -5.246 19.047 1 97.06 422 MET A N 1
ATOM 3328 C CA . MET A 1 422 ? -19.719 -4.012 18.344 1 97.06 422 MET A CA 1
ATOM 3329 C C . MET A 1 422 ? -20.984 -3.203 18.016 1 97.06 422 MET A C 1
ATOM 3331 O O . MET A 1 422 ? -21 -1.983 18.203 1 97.06 422 MET A O 1
ATOM 3335 N N . ILE A 1 423 ? -22.062 -3.83 17.609 1 96.75 423 ILE A N 1
ATOM 3336 C CA . ILE A 1 423 ? -23.312 -3.152 17.266 1 96.75 423 ILE A CA 1
ATOM 3337 C C . ILE A 1 423 ? -23.969 -2.617 18.531 1 96.75 423 ILE A C 1
ATOM 3339 O O . ILE A 1 423 ? -24.516 -1.509 18.547 1 96.75 423 ILE A O 1
ATOM 3343 N N . MET A 1 424 ? -23.938 -3.432 19.562 1 96 424 MET A N 1
ATOM 3344 C CA . MET A 1 424 ? -24.5 -3.025 20.844 1 96 424 MET A CA 1
ATOM 3345 C C . MET A 1 424 ? -23.844 -1.747 21.344 1 96 424 MET A C 1
ATOM 3347 O O . MET A 1 424 ? -24.531 -0.825 21.797 1 96 424 MET A O 1
ATOM 3351 N N . GLN A 1 425 ? -22.531 -1.697 21.234 1 96.88 425 GLN A N 1
ATOM 3352 C CA . GLN A 1 425 ? -21.797 -0.515 21.672 1 96.88 425 GLN A CA 1
ATOM 3353 C C . GLN A 1 425 ? -22.047 0.666 20.734 1 96.88 425 GLN A C 1
ATOM 3355 O O . GLN A 1 425 ? -22.156 1.809 21.172 1 96.88 425 GLN A O 1
ATOM 3360 N N . PHE A 1 426 ? -22.234 0.379 19.547 1 97.88 426 PHE A N 1
ATOM 3361 C CA . PHE A 1 426 ? -22.422 1.413 18.531 1 97.88 426 PHE A CA 1
ATOM 3362 C C . PHE A 1 426 ? -23.734 2.146 18.75 1 97.88 426 PHE A C 1
ATOM 3364 O O . PHE A 1 426 ? -23.781 3.379 18.719 1 97.88 426 PHE A O 1
ATOM 3371 N N . ILE A 1 427 ? -24.766 1.445 19 1 96.06 427 ILE A N 1
ATOM 3372 C CA . ILE A 1 427 ? -26.109 2.031 19.094 1 96.06 427 ILE A CA 1
ATOM 3373 C C . ILE A 1 427 ? -26.219 2.834 20.391 1 96.06 427 ILE A C 1
ATOM 3375 O O . ILE A 1 427 ? -27.172 3.611 20.562 1 96.06 427 ILE A O 1
ATOM 3379 N N . GLU A 1 428 ? -25.203 2.725 21.219 1 94.94 428 GLU A N 1
ATOM 3380 C CA . GLU A 1 428 ? -25.219 3.471 22.469 1 94.94 428 GLU A CA 1
ATOM 3381 C C . GLU A 1 428 ? -24.297 4.695 22.391 1 94.94 428 GLU A C 1
ATOM 3383 O O . GLU A 1 428 ? -24.25 5.5 23.328 1 94.94 428 GLU A O 1
ATOM 3388 N N . THR A 1 429 ? -23.688 4.898 21.312 1 96.75 429 THR A N 1
ATOM 3389 C CA . THR A 1 429 ? -22.75 6.004 21.156 1 96.75 429 THR A CA 1
ATOM 3390 C C . THR A 1 429 ? -23.484 7.328 20.984 1 96.75 429 THR A C 1
ATOM 3392 O O . THR A 1 429 ? -24.656 7.344 20.609 1 96.75 429 THR A O 1
ATOM 3395 N N . GLN A 1 430 ? -22.797 8.344 21.297 1 96.25 430 GLN A N 1
ATOM 3396 C CA . GLN A 1 430 ? -23.359 9.68 21.094 1 96.25 430 GLN A CA 1
ATOM 3397 C C . GLN A 1 430 ? -23.547 9.977 19.609 1 96.25 430 GLN A C 1
ATOM 3399 O O . GLN A 1 430 ? -24.469 10.688 19.219 1 96.25 430 GLN A O 1
ATOM 3404 N N . GLY A 1 431 ? -22.672 9.453 18.844 1 96.56 431 GLY A N 1
ATOM 3405 C CA . GLY A 1 431 ? -22.781 9.625 17.406 1 96.56 431 GLY A CA 1
ATOM 3406 C C . GLY A 1 431 ? -24.062 9.055 16.828 1 96.56 431 GLY A C 1
ATOM 3407 O O . GLY A 1 431 ? -24.703 9.695 15.992 1 96.56 431 GLY A O 1
ATOM 3408 N N . PHE A 1 432 ? -24.406 7.914 17.281 1 96.56 432 PHE A N 1
ATOM 3409 C CA . PHE A 1 432 ? -25.625 7.281 16.797 1 96.56 432 PHE A CA 1
ATOM 3410 C C . PHE A 1 432 ? -26.859 8.062 17.266 1 96.56 432 PHE A C 1
ATOM 3412 O O . PHE A 1 432 ? -27.781 8.297 16.469 1 96.56 432 PHE A O 1
ATOM 3419 N N . LEU A 1 433 ? -26.859 8.445 18.469 1 94 433 LEU A N 1
ATOM 3420 C CA . LEU A 1 433 ? -27.984 9.18 19.016 1 94 433 LEU A CA 1
ATOM 3421 C C . LEU A 1 433 ? -28.141 10.531 18.328 1 94 433 LEU A C 1
ATOM 3423 O O . LEU A 1 433 ? -29.266 10.961 18.047 1 94 433 LEU A O 1
ATOM 3427 N N . ASP A 1 434 ? -27.031 11.141 18.078 1 93.94 434 ASP A N 1
ATOM 3428 C CA . ASP A 1 434 ? -27.062 12.391 17.328 1 93.94 434 ASP A CA 1
ATOM 3429 C C . ASP A 1 434 ? -27.656 12.18 15.938 1 93.94 434 ASP A C 1
ATOM 3431 O O . ASP A 1 434 ? -28.422 13.008 15.461 1 93.94 434 ASP A O 1
ATOM 3435 N N . TYR A 1 435 ? -27.266 11.141 15.336 1 94.5 435 TYR A N 1
ATOM 3436 C CA . TYR A 1 435 ? -27.781 10.82 14.008 1 94.5 435 TYR A CA 1
ATOM 3437 C C . TYR A 1 435 ? -29.297 10.648 14.031 1 94.5 435 TYR A C 1
ATOM 3439 O O . TYR A 1 435 ? -30 11.164 13.164 1 94.5 435 TYR A O 1
ATOM 3447 N N . LEU A 1 436 ? -29.828 9.992 15.031 1 92.12 436 LEU A N 1
ATOM 3448 C CA . LEU A 1 436 ? -31.266 9.773 15.164 1 92.12 436 LEU A CA 1
ATOM 3449 C C . LEU A 1 436 ? -32 11.094 15.352 1 92.12 436 LEU A C 1
ATOM 3451 O O . LEU A 1 436 ? -33.094 11.297 14.789 1 92.12 436 LEU A O 1
ATOM 3455 N N . GLU A 1 437 ? -31.359 11.883 16.062 1 89.81 437 GLU A N 1
ATOM 3456 C CA . GLU A 1 437 ? -31.953 13.195 16.297 1 89.81 437 GLU A CA 1
ATOM 3457 C C . GLU A 1 437 ? -32 14.023 15.023 1 89.81 437 GLU A C 1
ATOM 3459 O O . GLU A 1 437 ? -33 14.719 14.766 1 89.81 437 GLU A O 1
ATOM 3464 N N . ARG A 1 438 ? -31.016 13.953 14.281 1 89.19 438 ARG A N 1
ATOM 3465 C CA . ARG A 1 438 ? -30.953 14.703 13.031 1 89.19 438 ARG A CA 1
ATOM 3466 C C . ARG A 1 438 ? -31.953 14.172 12.023 1 89.19 438 ARG A C 1
ATOM 3468 O O . ARG A 1 438 ? -32.531 14.945 11.234 1 89.19 438 ARG A O 1
ATOM 3475 N N . CYS A 1 439 ? -32.156 12.93 12.031 1 85.25 439 CYS A N 1
ATOM 3476 C CA . CYS A 1 439 ? -33.125 12.32 11.109 1 85.25 439 CYS A CA 1
ATOM 3477 C C . CYS A 1 439 ? -34.531 12.781 11.406 1 85.25 439 CYS A C 1
ATOM 3479 O O . CYS A 1 439 ? -35.406 12.766 10.523 1 85.25 439 CYS A O 1
ATOM 3481 N N . ASN A 1 440 ? -34.75 13.141 12.594 1 79.88 440 ASN A N 1
ATOM 3482 C CA . ASN A 1 440 ? -36.062 13.609 12.984 1 79.88 440 ASN A CA 1
ATOM 3483 C C . ASN A 1 440 ? -36.312 15.047 12.531 1 79.88 440 ASN A C 1
ATOM 3485 O O . ASN A 1 440 ? -37.469 15.5 12.492 1 79.88 440 ASN A O 1
ATOM 3489 N N . ASN A 1 441 ? -35.219 15.602 12.133 1 77.5 441 ASN A N 1
ATOM 3490 C CA . ASN A 1 441 ? -35.344 16.953 11.609 1 77.5 441 ASN A CA 1
ATOM 3491 C C . ASN A 1 441 ? -35.656 16.953 10.117 1 77.5 441 ASN A C 1
ATOM 3493 O O . ASN A 1 441 ? -35.125 16.141 9.367 1 77.5 441 ASN A O 1
ATOM 3497 N N . ALA A 1 442 ? -36.625 17.703 9.711 1 64.62 442 ALA A N 1
ATOM 3498 C CA . ALA A 1 442 ? -37.188 17.703 8.367 1 64.62 442 ALA A CA 1
ATOM 3499 C C . ALA A 1 442 ? -36.125 17.938 7.312 1 64.62 442 ALA A C 1
ATOM 3501 O O . ALA A 1 442 ? -36.094 17.25 6.285 1 64.62 442 ALA A O 1
ATOM 3502 N N . GLU A 1 443 ? -35.281 18.875 7.418 1 64.69 443 GLU A N 1
ATOM 3503 C CA . GLU A 1 443 ? -34.281 19.234 6.398 1 64.69 443 GLU A CA 1
ATOM 3504 C C . GLU A 1 443 ? -33.312 18.094 6.164 1 64.69 443 GLU A C 1
ATOM 3506 O O . GLU A 1 443 ? -32.969 17.766 5.02 1 64.69 443 GLU A O 1
ATOM 3511 N N . GLU A 1 444 ? -32.938 17.531 7.223 1 65.56 444 GLU A N 1
ATOM 3512 C CA . GLU A 1 444 ? -31.953 16.469 7.129 1 65.56 444 GLU A CA 1
ATOM 3513 C C . GLU A 1 444 ? -32.594 15.18 6.609 1 65.56 444 GLU A C 1
ATOM 3515 O O . GLU A 1 444 ? -31.906 14.375 5.965 1 65.56 444 GLU A O 1
ATOM 3520 N N . PHE A 1 445 ? -33.75 15.156 6.812 1 67.75 445 PHE A N 1
ATOM 3521 C CA . PHE A 1 445 ? -34.469 13.953 6.395 1 67.75 445 PHE A CA 1
ATOM 3522 C C . PHE A 1 445 ? -34.5 13.836 4.875 1 67.75 445 PHE A C 1
ATOM 3524 O O . PHE A 1 445 ? -34.312 12.75 4.324 1 67.75 445 PHE A O 1
ATOM 3531 N N . THR A 1 446 ? -34.562 14.969 4.336 1 70.56 446 THR A N 1
ATOM 3532 C CA . THR A 1 446 ? -34.688 14.938 2.887 1 70.56 446 THR A CA 1
ATOM 3533 C C . THR A 1 446 ? -33.375 14.539 2.221 1 70.56 446 THR A C 1
ATOM 3535 O O . THR A 1 446 ? -33.375 13.914 1.156 1 70.56 446 THR A O 1
ATOM 3538 N N . ASN A 1 447 ? -32.344 14.727 2.832 1 83.12 447 ASN A N 1
ATOM 3539 C CA . ASN A 1 447 ? -31.062 14.461 2.188 1 83.12 447 ASN A CA 1
ATOM 3540 C C . ASN A 1 447 ? -30.297 13.352 2.9 1 83.12 447 ASN A C 1
ATOM 3542 O O . ASN A 1 447 ? -29.062 13.32 2.85 1 83.12 447 ASN A O 1
ATOM 3546 N N . ASN A 1 448 ? -31.031 12.5 3.488 1 90.38 448 ASN A N 1
ATOM 3547 C CA . ASN A 1 448 ? -30.375 11.398 4.184 1 90.38 448 ASN A CA 1
ATOM 3548 C C . ASN A 1 448 ? -29.891 10.328 3.211 1 90.38 448 ASN A C 1
ATOM 3550 O O . ASN A 1 448 ? -30.672 9.484 2.768 1 90.38 448 ASN A O 1
ATOM 3554 N N . LEU A 1 449 ? -28.672 10.312 2.92 1 93.62 449 LEU A N 1
ATOM 3555 C CA . LEU A 1 449 ? -28.078 9.438 1.908 1 93.62 449 LEU A CA 1
ATOM 3556 C C . LEU A 1 449 ? -28.156 7.98 2.342 1 93.62 449 LEU A C 1
ATOM 3558 O O . LEU A 1 449 ? -28.25 7.082 1.502 1 93.62 449 LEU A O 1
ATOM 3562 N N . LEU A 1 450 ? -28.094 7.754 3.66 1 95.69 450 LEU A N 1
ATOM 3563 C CA . LEU A 1 450 ? -28.188 6.383 4.152 1 95.69 450 LEU A CA 1
ATOM 3564 C C . LEU A 1 450 ? -29.547 5.781 3.83 1 95.69 450 LEU A C 1
ATOM 3566 O O . LEU A 1 450 ? -29.641 4.652 3.334 1 95.69 450 LEU A O 1
ATOM 3570 N N . ASP A 1 451 ? -30.594 6.512 4.125 1 93.81 451 ASP A N 1
ATOM 3571 C CA . ASP A 1 451 ? -31.953 6.051 3.84 1 93.81 451 ASP A CA 1
ATOM 3572 C C . ASP A 1 451 ? -32.156 5.844 2.342 1 93.81 451 ASP A C 1
ATOM 3574 O O . ASP A 1 451 ? -32.75 4.852 1.924 1 93.81 451 ASP A O 1
ATOM 3578 N N . LYS A 1 452 ? -31.688 6.844 1.608 1 93.69 452 LYS A N 1
ATOM 3579 C CA . LYS A 1 452 ? -31.797 6.734 0.157 1 93.69 452 LYS A CA 1
ATOM 3580 C C . LYS A 1 452 ? -31.078 5.48 -0.352 1 93.69 452 LYS A C 1
ATOM 3582 O O . LYS A 1 452 ? -31.578 4.801 -1.251 1 93.69 452 LYS A O 1
ATOM 3587 N N . LEU A 1 453 ? -29.953 5.207 0.212 1 96.38 453 LEU A N 1
ATOM 3588 C CA . LEU A 1 453 ? -29.172 4.047 -0.198 1 96.38 453 LEU A CA 1
ATOM 3589 C C . LEU A 1 453 ? -29.875 2.752 0.175 1 96.38 453 LEU A C 1
ATOM 3591 O O . LEU A 1 453 ? -29.906 1.806 -0.616 1 96.38 453 LEU A O 1
ATOM 3595 N N . GLN A 1 454 ? -30.406 2.656 1.379 1 95.25 454 GLN A N 1
ATOM 3596 C CA . GLN A 1 454 ? -31.141 1.475 1.812 1 95.25 454 GLN A CA 1
ATOM 3597 C C . GLN A 1 454 ? -32.375 1.241 0.933 1 95.25 454 GLN A C 1
ATOM 3599 O O . GLN A 1 454 ? -32.688 0.102 0.576 1 95.25 454 GLN A O 1
ATOM 3604 N N . ASP A 1 455 ? -33.031 2.295 0.589 1 94.44 455 ASP A N 1
ATOM 3605 C CA . ASP A 1 455 ? -34.188 2.197 -0.287 1 94.44 455 ASP A CA 1
ATOM 3606 C C . ASP A 1 455 ? -33.812 1.717 -1.681 1 94.44 455 ASP A C 1
ATOM 3608 O O . ASP A 1 455 ? -34.469 0.868 -2.268 1 94.44 455 ASP A O 1
ATOM 3612 N N . ALA A 1 456 ? -32.781 2.301 -2.178 1 94.38 456 ALA A N 1
ATOM 3613 C CA . ALA A 1 456 ? -32.281 1.917 -3.502 1 94.38 456 ALA A CA 1
ATOM 3614 C C . ALA A 1 456 ? -31.875 0.447 -3.531 1 94.38 456 ALA A C 1
ATOM 3616 O O . ALA A 1 456 ? -32.188 -0.27 -4.484 1 94.38 456 ALA A O 1
ATOM 3617 N N . THR A 1 457 ? -31.203 -0.003 -2.559 1 92.44 457 THR A N 1
ATOM 3618 C CA . THR A 1 457 ? -30.75 -1.39 -2.463 1 92.44 457 THR A CA 1
ATOM 3619 C C . THR A 1 457 ? -31.953 -2.334 -2.369 1 92.44 457 THR A C 1
ATOM 3621 O O . THR A 1 457 ? -31.938 -3.416 -2.957 1 92.44 457 THR A O 1
ATOM 3624 N N . GLY A 1 458 ? -32.938 -1.96 -1.608 1 91.75 458 GLY A N 1
ATOM 3625 C CA . GLY A 1 458 ? -34.156 -2.748 -1.498 1 91.75 458 GLY A CA 1
ATOM 3626 C C . GLY A 1 458 ? -34.875 -2.924 -2.822 1 91.75 458 GLY A C 1
ATOM 3627 O O . GLY A 1 458 ? -35.531 -3.945 -3.049 1 91.75 458 GLY A O 1
ATOM 3628 N N . ARG A 1 459 ? -34.688 -1.982 -3.736 1 93.69 459 ARG A N 1
ATOM 3629 C CA . ARG A 1 459 ? -35.312 -2.021 -5.047 1 93.69 459 ARG A CA 1
ATOM 3630 C C . ARG A 1 459 ? -34.375 -2.656 -6.086 1 93.69 459 ARG A C 1
ATOM 3632 O O . ARG A 1 459 ? -34.719 -2.693 -7.273 1 93.69 459 ARG A O 1
ATOM 3639 N N . GLY A 1 460 ? -33.219 -2.994 -5.656 1 91.19 460 GLY A N 1
ATOM 3640 C CA . GLY A 1 460 ? -32.25 -3.619 -6.559 1 91.19 460 GLY A CA 1
ATOM 3641 C C . GLY A 1 460 ? -31.547 -2.625 -7.461 1 91.19 460 GLY A C 1
ATOM 3642 O O . GLY A 1 460 ? -31.078 -2.988 -8.539 1 91.19 460 GLY A O 1
ATOM 3643 N N . GLN A 1 461 ? -31.531 -1.362 -6.996 1 91.75 461 GLN A N 1
ATOM 3644 C CA . GLN A 1 461 ? -30.875 -0.32 -7.781 1 91.75 461 GLN A CA 1
ATOM 3645 C C . GLN A 1 461 ? -29.406 -0.195 -7.422 1 91.75 461 GLN A C 1
ATOM 3647 O O . GLN A 1 461 ? -28.969 -0.682 -6.375 1 91.75 461 GLN A O 1
ATOM 3652 N N . SER A 1 462 ? -28.672 0.462 -8.32 1 91.69 462 SER A N 1
ATOM 3653 C CA . SER A 1 462 ? -27.266 0.725 -8.078 1 91.69 462 SER A CA 1
ATOM 3654 C C . SER A 1 462 ? -27.062 1.748 -6.961 1 91.69 462 SER A C 1
ATOM 3656 O O . SER A 1 462 ? -27.859 2.691 -6.836 1 91.69 462 SER A O 1
ATOM 3658 N N . PRO A 1 463 ? -26.094 1.525 -6.207 1 91.88 463 PRO A N 1
ATOM 3659 C CA . PRO A 1 463 ? -25.797 2.49 -5.145 1 91.88 463 PRO A CA 1
ATOM 3660 C C . PRO A 1 463 ? -25.531 3.895 -5.68 1 91.88 463 PRO A C 1
ATOM 3662 O O . PRO A 1 463 ? -25.719 4.879 -4.957 1 91.88 463 PRO A O 1
ATOM 3665 N N . LEU A 1 464 ? -25.188 4.059 -6.875 1 91.69 464 LEU A N 1
ATOM 3666 C CA . LEU A 1 464 ? -24.859 5.348 -7.469 1 91.69 464 LEU A CA 1
ATOM 3667 C C . LEU A 1 464 ? -26.125 6.125 -7.809 1 91.69 464 LEU A C 1
ATOM 3669 O O . LEU A 1 464 ? -26.078 7.332 -8.047 1 91.69 464 LEU A O 1
ATOM 3673 N N . ALA A 1 465 ? -27.219 5.457 -7.723 1 91.25 465 ALA A N 1
ATOM 3674 C CA . ALA A 1 465 ? -28.5 6.055 -8.094 1 91.25 465 ALA A CA 1
ATOM 3675 C C . ALA A 1 465 ? -28.938 7.098 -7.074 1 91.25 465 ALA A C 1
ATOM 3677 O O . ALA A 1 465 ? -29.812 7.922 -7.355 1 91.25 465 ALA A O 1
ATOM 3678 N N . ILE A 1 466 ? -28.328 7.047 -5.941 1 92.56 466 ILE A N 1
ATOM 3679 C CA . ILE A 1 466 ? -28.781 7.941 -4.879 1 92.56 466 ILE A CA 1
ATOM 3680 C C . ILE A 1 466 ? -28.234 9.344 -5.125 1 92.56 466 ILE A C 1
ATOM 3682 O O . ILE A 1 466 ? -28.672 10.312 -4.492 1 92.56 466 ILE A O 1
ATOM 3686 N N . PHE A 1 467 ? -27.281 9.477 -6.027 1 90.56 467 PHE A N 1
ATOM 3687 C CA . PHE A 1 467 ? -26.688 10.773 -6.344 1 90.56 467 PHE A CA 1
ATOM 3688 C C . PHE A 1 467 ? -27.312 11.367 -7.598 1 90.56 467 PHE A C 1
ATOM 3690 O O . PHE A 1 467 ? -27.766 10.633 -8.477 1 90.56 467 PHE A O 1
ATOM 3697 N N . PRO A 1 468 ? -27.297 12.633 -7.59 1 82.94 468 PRO A N 1
ATOM 3698 C CA . PRO A 1 468 ? -27.891 13.25 -8.781 1 82.94 468 PRO A CA 1
ATOM 3699 C C . PRO A 1 468 ? -27.109 12.938 -10.055 1 82.94 468 PRO A C 1
ATOM 3701 O O . PRO A 1 468 ? -25.875 12.859 -10.031 1 82.94 468 PRO A O 1
ATOM 3704 N N . SER A 1 469 ? -27.719 12.523 -11.133 1 74.56 469 SER A N 1
ATOM 3705 C CA . SER A 1 469 ? -27.109 12.125 -12.398 1 74.56 469 SER A CA 1
ATOM 3706 C C . SER A 1 469 ? -26.5 13.32 -13.125 1 74.56 469 SER A C 1
ATOM 3708 O O . SER A 1 469 ? -25.422 13.203 -13.711 1 74.56 469 SER A O 1
ATOM 3710 N N . HIS A 1 470 ? -27.344 14.359 -13.211 1 67.94 470 HIS A N 1
ATOM 3711 C CA . HIS A 1 470 ? -26.906 15.484 -14.016 1 67.94 470 HIS A CA 1
ATOM 3712 C C . HIS A 1 470 ? -26.5 16.672 -13.141 1 67.94 470 HIS A C 1
ATOM 3714 O O . HIS A 1 470 ? -27.297 17.141 -12.336 1 67.94 470 HIS A O 1
ATOM 3720 N N . VAL A 1 471 ? -25.141 16.766 -12.977 1 65.75 471 VAL A N 1
ATOM 3721 C CA . VAL A 1 471 ? -24.719 17.984 -12.297 1 65.75 471 VAL A CA 1
ATOM 3722 C C . VAL A 1 471 ? -24.438 19.078 -13.32 1 65.75 471 VAL A C 1
ATOM 3724 O O . VAL A 1 471 ? -23.656 18.875 -14.258 1 65.75 471 VAL A O 1
ATOM 3727 N N . ALA A 1 472 ? -25.297 20.125 -13.32 1 73.88 472 ALA A N 1
ATOM 3728 C CA . ALA A 1 472 ? -25.078 21.266 -14.203 1 73.88 472 ALA A CA 1
ATOM 3729 C C . ALA A 1 472 ? -23.656 21.797 -14.047 1 73.88 472 ALA A C 1
ATOM 3731 O O . ALA A 1 472 ? -23.031 21.656 -12.992 1 73.88 472 ALA A O 1
ATOM 3732 N N . ASP A 1 473 ? -23.172 22.281 -15.195 1 83.69 473 ASP A N 1
ATOM 3733 C CA . ASP A 1 473 ? -21.859 22.938 -15.133 1 83.69 473 ASP A CA 1
ATOM 3734 C C . ASP A 1 473 ? -21.891 24.141 -14.211 1 83.69 473 ASP A C 1
ATOM 3736 O O . ASP A 1 473 ? -22.812 24.969 -14.281 1 83.69 473 ASP A O 1
ATOM 3740 N N . PRO A 1 474 ? -21 24.234 -13.344 1 87.19 474 PRO A N 1
ATOM 3741 C CA . PRO A 1 474 ? -20.984 25.359 -12.406 1 87.19 474 PRO A CA 1
ATOM 3742 C C . PRO A 1 474 ? -20.766 26.703 -13.102 1 87.19 474 PRO A C 1
ATOM 3744 O O . PRO A 1 474 ? -20.047 26.766 -14.102 1 87.19 474 PRO A O 1
ATOM 3747 N N . GLU A 1 475 ? -21.391 27.672 -12.633 1 92.06 475 GLU A N 1
ATOM 3748 C CA . GLU A 1 475 ? -21.156 29.047 -13.094 1 92.06 475 GLU A CA 1
ATOM 3749 C C . GLU A 1 475 ? -19.797 29.547 -12.641 1 92.06 475 GLU A C 1
ATOM 3751 O O . GLU A 1 475 ? -19.422 29.406 -11.477 1 92.06 475 GLU A O 1
ATOM 3756 N N . ILE A 1 476 ? -19.141 30.156 -13.555 1 93 476 ILE A N 1
ATOM 3757 C CA . ILE A 1 476 ? -17.797 30.625 -13.234 1 93 476 ILE A CA 1
ATOM 3758 C C . ILE A 1 476 ? -17.859 32.062 -12.719 1 93 476 ILE A C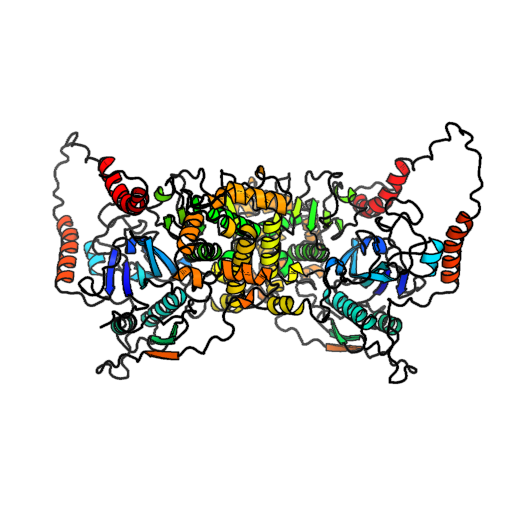 1
ATOM 3760 O O . ILE A 1 476 ? -18.375 32.938 -13.398 1 93 476 ILE A O 1
ATOM 3764 N N . ILE A 1 477 ? -17.453 32.281 -11.547 1 92.38 477 ILE A N 1
ATOM 3765 C CA . ILE A 1 477 ? -17.297 33.625 -10.961 1 92.38 477 ILE A CA 1
ATOM 3766 C C . ILE A 1 477 ? -15.82 34 -10.945 1 92.38 477 ILE A C 1
ATOM 3768 O O . ILE A 1 477 ? -15.008 33.344 -10.289 1 92.38 477 ILE A O 1
ATOM 3772 N N . THR A 1 478 ? -15.461 35 -11.641 1 93.06 478 THR A N 1
ATOM 3773 C CA . THR A 1 478 ? -14.07 35.438 -11.719 1 93.06 478 THR A CA 1
ATOM 3774 C C . THR A 1 478 ? -13.852 36.688 -10.844 1 93.06 478 THR A C 1
ATOM 3776 O O . THR A 1 478 ? -14.586 37.656 -10.953 1 93.06 478 THR A O 1
ATOM 3779 N N . ILE A 1 479 ? -12.898 36.594 -9.992 1 90.12 479 ILE A N 1
ATOM 3780 C CA . ILE A 1 479 ? -12.531 37.719 -9.156 1 90.12 479 ILE A CA 1
ATOM 3781 C C . ILE A 1 479 ? -11.445 38.531 -9.844 1 90.12 479 ILE A C 1
ATOM 3783 O O . ILE A 1 479 ? -10.375 38.031 -10.172 1 90.12 479 ILE A O 1
ATOM 3787 N N . ALA A 1 480 ? -11.773 39.812 -10.055 1 80.44 480 ALA A N 1
ATOM 3788 C CA . ALA A 1 480 ? -10.883 40.688 -10.781 1 80.44 480 ALA A CA 1
ATOM 3789 C C . ALA A 1 480 ? -9.633 41.031 -9.969 1 80.44 480 ALA A C 1
ATOM 3791 O O . ALA A 1 480 ? -9.68 41.031 -8.734 1 80.44 480 ALA A O 1
ATOM 3792 N N . ASP A 1 481 ? -8.586 41.219 -10.719 1 77.19 481 ASP A N 1
ATOM 3793 C CA . ASP A 1 481 ? -7.332 41.594 -10.07 1 77.19 481 ASP A CA 1
ATOM 3794 C C . ASP A 1 481 ? -7.402 43 -9.523 1 77.19 481 ASP A C 1
ATOM 3796 O O . ASP A 1 481 ? 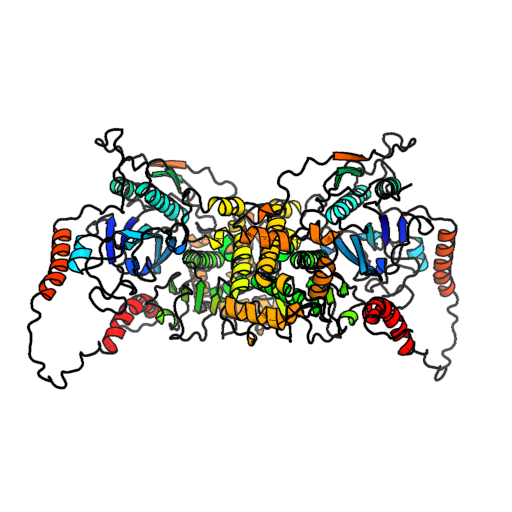-8.172 43.844 -10.023 1 77.19 481 ASP A O 1
ATOM 3800 N N . SER A 1 482 ? -6.82 43.219 -8.352 1 67.88 482 SER A N 1
ATOM 3801 C CA . SER A 1 482 ? -6.809 44.562 -7.766 1 67.88 482 SER A CA 1
ATOM 3802 C C . SER A 1 482 ? -6.027 45.531 -8.641 1 67.88 482 SER A C 1
ATOM 3804 O O . SER A 1 482 ? -4.91 45.25 -9.07 1 67.88 482 SER A O 1
ATOM 3806 N N . GLU A 1 483 ? -6.59 46.406 -9.445 1 61.72 483 GLU A N 1
ATOM 3807 C CA . GLU A 1 483 ? -5.875 47.469 -10.164 1 61.72 483 GLU A CA 1
ATOM 3808 C C . GLU A 1 483 ? -5.25 48.469 -9.203 1 61.72 483 GLU A C 1
ATOM 3810 O O . GLU A 1 483 ? -5.949 49.062 -8.375 1 61.72 483 GLU A O 1
ATOM 3815 N N . ILE A 1 484 ? -4.168 48.25 -8.633 1 57.69 484 ILE A N 1
ATOM 3816 C CA . ILE A 1 484 ? -3.598 49.375 -7.867 1 57.69 484 ILE A CA 1
ATOM 3817 C C . ILE A 1 484 ? -3.107 50.438 -8.82 1 57.69 484 ILE A C 1
ATOM 3819 O O . ILE A 1 484 ? -2.303 50.188 -9.719 1 57.69 484 ILE A O 1
ATOM 3823 N N . GLU A 1 485 ? -3.752 51.531 -8.953 1 53.53 485 GLU A N 1
ATOM 3824 C CA . GLU A 1 485 ? -3.494 52.719 -9.758 1 53.53 485 GLU A CA 1
ATOM 3825 C C . GLU A 1 485 ? -2.002 53.031 -9.82 1 53.53 485 GLU A C 1
ATOM 3827 O O . GLU A 1 485 ? -1.516 53.594 -10.812 1 53.53 485 GLU A O 1
ATOM 3832 N N . GLY A 1 486 ? -1.187 52.75 -8.805 1 50.16 486 GLY A N 1
ATOM 3833 C CA . GLY A 1 486 ? 0.147 53.312 -8.695 1 50.16 486 GLY A CA 1
ATOM 3834 C C . GLY A 1 486 ? 1.246 52.312 -9.055 1 50.16 486 GLY A C 1
ATOM 3835 O O . GLY A 1 486 ? 2.426 52.594 -8.82 1 50.16 486 GLY A O 1
ATOM 3836 N N . SER A 1 487 ? 0.95 51.156 -9.211 1 54.81 487 SER A N 1
ATOM 3837 C CA . SER A 1 487 ? 2.078 50.281 -9.469 1 54.81 487 SER A CA 1
ATOM 3838 C C . SER A 1 487 ? 2.584 50.406 -10.898 1 54.81 487 SER A C 1
ATOM 3840 O O . SER A 1 487 ? 1.818 50.25 -11.852 1 54.81 487 SER A O 1
ATOM 3842 N N . GLU A 1 488 ? 3.467 51.344 -11.117 1 54.25 488 GLU A N 1
ATOM 3843 C CA . GLU A 1 488 ? 4.117 51.469 -12.422 1 54.25 488 GLU A CA 1
ATOM 3844 C C . GLU A 1 488 ? 4.441 50.094 -13.008 1 54.25 488 GLU A C 1
ATOM 3846 O O . GLU A 1 488 ? 4.992 49.219 -12.32 1 54.25 488 GLU A O 1
ATOM 3851 N N . PRO A 1 489 ? 3.943 49.875 -14.109 1 58.16 489 PRO A N 1
ATOM 3852 C CA . PRO A 1 489 ? 4.312 48.688 -14.867 1 58.16 489 PRO A CA 1
ATOM 3853 C C . PRO A 1 489 ? 5.824 48.469 -14.93 1 58.16 489 PRO A C 1
ATOM 3855 O O . PRO A 1 489 ? 6.566 49.375 -15.266 1 58.16 489 PRO A O 1
ATOM 3858 N N . GLY A 1 490 ? 6.43 47.5 -14.156 1 65.5 490 GLY A N 1
ATOM 3859 C CA . GLY A 1 490 ? 7.852 47.219 -14.203 1 65.5 490 GLY A CA 1
ATOM 3860 C C . GLY A 1 490 ? 8.477 47.031 -12.828 1 65.5 490 GLY A C 1
ATOM 3861 O O . GLY A 1 490 ? 9.57 46.5 -12.703 1 65.5 490 GLY A O 1
ATOM 3862 N N . ASN A 1 491 ? 7.848 47.719 -11.805 1 75.38 491 ASN A N 1
ATOM 3863 C CA . ASN A 1 491 ? 8.523 47.656 -10.516 1 75.38 491 ASN A CA 1
ATOM 3864 C C . ASN A 1 491 ? 8.219 46.312 -9.812 1 75.38 491 ASN A C 1
ATOM 3866 O O . ASN A 1 491 ? 7.051 45.969 -9.648 1 75.38 491 ASN A O 1
ATOM 3870 N N . ARG A 1 492 ? 9.148 45.562 -9.664 1 85.75 492 ARG A N 1
ATOM 3871 C CA . ARG A 1 492 ? 9.023 44.25 -8.984 1 85.75 492 ARG A CA 1
ATOM 3872 C C . ARG A 1 492 ? 9.5 44.344 -7.539 1 85.75 492 ARG A C 1
ATOM 3874 O O . ARG A 1 492 ? 10.422 45.125 -7.23 1 85.75 492 ARG A O 1
ATOM 3881 N N . HIS A 1 493 ? 8.742 43.781 -6.664 1 89.12 493 HIS A N 1
ATOM 3882 C CA . HIS A 1 493 ? 9.07 43.75 -5.242 1 89.12 493 HIS A CA 1
ATOM 3883 C C . HIS A 1 493 ? 9.734 42.438 -4.848 1 89.12 493 HIS A C 1
ATOM 3885 O O . HIS A 1 493 ? 9.148 41.375 -5.02 1 89.12 493 HIS A O 1
ATOM 3891 N N . CYS A 1 494 ? 10.93 42.531 -4.383 1 88.94 494 CYS A N 1
ATOM 3892 C CA . CYS A 1 494 ? 11.664 41.375 -3.926 1 88.94 494 CYS A CA 1
ATOM 3893 C C . CYS A 1 494 ? 11.898 41.406 -2.422 1 88.94 494 CYS A C 1
ATOM 3895 O O . CYS A 1 494 ? 12.172 42.5 -1.871 1 88.94 494 CYS A O 1
ATOM 3897 N N . TYR A 1 495 ? 11.727 40.281 -1.815 1 91.38 495 TYR A N 1
ATOM 3898 C CA . TYR A 1 495 ? 11.875 40.25 -0.365 1 91.38 495 TYR A CA 1
ATOM 3899 C C . TYR A 1 495 ? 12.914 39.219 0.051 1 91.38 495 TYR A C 1
ATOM 3901 O O . TYR A 1 495 ? 12.992 38.125 -0.535 1 91.38 495 TYR A O 1
ATOM 3909 N N . LYS A 1 496 ? 13.758 39.562 1.03 1 88.19 496 LYS A N 1
ATOM 3910 C CA . LYS A 1 496 ? 14.711 38.625 1.62 1 88.19 496 LYS A CA 1
ATOM 3911 C C . LYS A 1 496 ? 14.117 37.906 2.836 1 88.19 496 LYS A C 1
ATOM 3913 O O . LYS A 1 496 ? 14.594 36.844 3.246 1 88.19 496 LYS A O 1
ATOM 3918 N N . SER A 1 497 ? 13.211 38.594 3.43 1 92.94 497 SER A N 1
ATOM 3919 C CA . SER A 1 497 ? 12.422 38.062 4.543 1 92.94 497 SER A CA 1
ATOM 3920 C C . SER A 1 497 ? 10.938 38.375 4.352 1 92.94 497 SER A C 1
ATOM 3922 O O . SER A 1 497 ? 10.57 39.188 3.504 1 92.94 497 SER A O 1
ATOM 3924 N N . PHE A 1 498 ? 10.172 37.625 4.98 1 94.94 498 PHE A N 1
ATOM 3925 C CA . PHE A 1 498 ? 8.75 37.938 4.871 1 94.94 498 PHE A CA 1
ATOM 3926 C C . PHE A 1 498 ? 8.461 39.344 5.383 1 94.94 498 PHE A C 1
ATOM 3928 O O . PHE A 1 498 ? 8.797 39.688 6.523 1 94.94 498 PHE A O 1
ATOM 3935 N N . PRO A 1 499 ? 7.906 40.062 4.59 1 93.31 499 PRO A N 1
ATOM 3936 C CA . PRO A 1 499 ? 7.746 41.469 4.949 1 93.31 499 PRO A CA 1
ATOM 3937 C C . PRO A 1 499 ? 6.766 41.688 6.102 1 93.31 499 PRO A C 1
ATOM 3939 O O . PRO A 1 499 ? 5.797 40.938 6.238 1 93.31 499 PRO A O 1
ATOM 3942 N N . ALA A 1 500 ? 7.051 42.656 6.883 1 90.94 500 ALA A N 1
ATOM 3943 C CA . ALA A 1 500 ? 6.141 43.031 7.961 1 90.94 500 ALA A CA 1
ATOM 3944 C C . ALA A 1 500 ? 4.988 43.906 7.438 1 90.94 500 ALA A C 1
ATOM 3946 O O . ALA A 1 500 ? 5.156 44.656 6.484 1 90.94 500 ALA A O 1
ATOM 3947 N N . ASN A 1 501 ? 3.91 43.656 8.031 1 88.81 501 ASN A N 1
ATOM 3948 C CA . ASN A 1 501 ? 2.762 44.5 7.703 1 88.81 501 ASN A CA 1
ATOM 3949 C C . ASN A 1 501 ? 2.875 45.875 8.359 1 88.81 501 ASN A C 1
ATOM 3951 O O . ASN A 1 501 ? 3.629 46.031 9.312 1 88.81 501 ASN A O 1
ATOM 3955 N N . ALA A 1 502 ? 2.236 46.812 7.773 1 82.81 502 ALA A N 1
ATOM 3956 C CA . ALA A 1 502 ? 2.242 48.156 8.344 1 82.81 502 ALA A CA 1
ATOM 3957 C C . ALA A 1 502 ? 1.66 48.156 9.758 1 82.81 502 ALA A C 1
ATOM 3959 O O . ALA A 1 502 ? 0.551 47.656 9.977 1 82.81 502 ALA A O 1
ATOM 3960 N N . ARG A 1 503 ? 2.502 48.656 10.727 1 84 503 ARG A N 1
ATOM 3961 C CA . ARG A 1 503 ? 2.061 48.719 12.117 1 84 503 ARG A CA 1
ATOM 3962 C C . ARG A 1 503 ? 1.444 50.062 12.453 1 84 503 ARG A C 1
ATOM 3964 O O . ARG A 1 503 ? 1.868 51.094 11.93 1 84 503 ARG A O 1
ATOM 3971 N N . THR A 1 504 ? 0.485 50 13.32 1 82.69 504 THR A N 1
ATOM 3972 C CA . THR A 1 504 ? -0.072 51.219 13.836 1 82.69 504 THR A CA 1
ATOM 3973 C C . THR A 1 504 ? 0.888 51.875 14.828 1 82.69 504 THR A C 1
ATOM 3975 O O . THR A 1 504 ? 1.833 51.25 15.297 1 82.69 504 THR A O 1
ATOM 3978 N N . GLU A 1 505 ? 0.651 53.094 15.133 1 86.19 505 GLU A N 1
ATOM 3979 C CA . GLU A 1 505 ? 1.485 53.812 16.094 1 86.19 505 GLU A CA 1
ATOM 3980 C C . GLU A 1 505 ? 1.427 53.156 17.469 1 86.19 505 GLU A C 1
ATOM 3982 O O . GLU A 1 505 ? 2.438 53.094 18.172 1 86.19 505 GLU A O 1
ATOM 3987 N N . GLU A 1 506 ? 0.28 52.781 17.766 1 84.88 506 GLU A N 1
ATOM 3988 C CA . GLU A 1 506 ? 0.093 52.156 19.062 1 84.88 506 GLU A CA 1
ATOM 3989 C C . GLU A 1 506 ? 0.875 50.844 19.156 1 84.88 506 GLU A C 1
ATOM 3991 O O . GLU A 1 506 ? 1.461 50.531 20.203 1 84.88 506 GLU A O 1
ATOM 3996 N N . GLN A 1 507 ? 0.848 50.094 18.125 1 83.5 507 GLN A N 1
ATOM 3997 C CA . GLN A 1 507 ? 1.559 48.812 18.094 1 83.5 507 GLN A CA 1
ATOM 3998 C C . GLN A 1 507 ? 3.068 49.031 18.156 1 83.5 507 GLN A C 1
ATOM 4000 O O . GLN A 1 507 ? 3.777 48.281 18.812 1 83.5 507 GLN A O 1
ATOM 4005 N N . GLU A 1 508 ? 3.463 50.031 17.531 1 86.94 508 GLU A N 1
ATOM 4006 C CA . GLU A 1 508 ? 4.887 50.344 17.516 1 86.94 508 GLU A CA 1
ATOM 4007 C C . GLU A 1 508 ? 5.367 50.812 18.891 1 86.94 508 GLU A C 1
ATOM 4009 O O . GLU A 1 508 ? 6.457 50.438 19.328 1 86.94 508 GLU A O 1
ATOM 4014 N N . GLU A 1 509 ? 4.555 51.594 19.5 1 89.12 509 GLU A N 1
ATOM 4015 C CA . GLU A 1 509 ? 4.906 52.062 20.828 1 89.12 509 GLU A CA 1
ATOM 4016 C C . GLU A 1 509 ? 4.957 50.906 21.844 1 89.12 509 GLU A C 1
ATOM 4018 O O . GLU A 1 509 ? 5.836 50.875 22.703 1 89.12 509 GLU A O 1
ATOM 4023 N N . LYS A 1 510 ? 4.047 50.125 21.719 1 87.88 510 LYS A N 1
ATOM 4024 C CA . LYS A 1 510 ? 4.02 48.969 22.609 1 87.88 510 LYS A CA 1
ATOM 4025 C C . LYS A 1 510 ? 5.242 48.094 22.406 1 87.88 510 LYS A C 1
ATOM 4027 O O . LYS A 1 510 ? 5.84 47.625 23.359 1 87.88 510 LYS A O 1
ATOM 4032 N N . ARG A 1 511 ? 5.562 47.812 21.203 1 89.5 511 ARG A N 1
ATOM 4033 C CA . ARG A 1 511 ? 6.727 47.031 20.875 1 89.5 511 ARG A CA 1
ATOM 4034 C C . ARG A 1 511 ? 8.008 47.625 21.422 1 89.5 511 ARG A C 1
ATOM 4036 O O . ARG A 1 511 ? 8.828 46.938 22.031 1 89.5 511 ARG A O 1
ATOM 4043 N N . LYS A 1 512 ? 8.117 48.906 21.328 1 89.19 512 LYS A N 1
ATOM 4044 C CA . LYS A 1 512 ? 9.289 49.625 21.828 1 89.19 512 LYS A CA 1
ATOM 4045 C C . LYS A 1 512 ? 9.383 49.531 23.344 1 89.19 512 LYS A C 1
ATOM 4047 O O . LYS A 1 512 ? 10.477 49.406 23.906 1 89.19 512 LYS A O 1
ATOM 4052 N N . SER A 1 513 ? 8.227 49.625 23.891 1 90.38 513 SER A N 1
ATOM 4053 C CA . SER A 1 513 ? 8.188 49.594 25.344 1 90.38 513 SER A CA 1
ATOM 4054 C C . SER A 1 513 ? 8.617 48.219 25.859 1 90.38 513 SER A C 1
ATOM 4056 O O . SER A 1 513 ? 9.336 48.125 26.859 1 90.38 513 SER A O 1
ATOM 4058 N N . ILE A 1 514 ? 8.203 47.219 25.188 1 88.62 514 ILE A N 1
ATOM 4059 C CA . ILE A 1 514 ? 8.539 45.844 25.594 1 88.62 514 ILE A CA 1
ATOM 4060 C C . ILE A 1 514 ? 10.047 45.625 25.453 1 88.62 514 ILE A C 1
ATOM 4062 O O . ILE A 1 514 ? 10.68 45.062 26.359 1 88.62 514 ILE A O 1
ATOM 4066 N N . LEU A 1 515 ? 10.625 46.125 24.438 1 89.94 515 LEU A N 1
ATOM 4067 C CA . LEU A 1 515 ? 12.039 45.906 24.141 1 89.94 515 LEU A CA 1
ATOM 4068 C C . LEU A 1 515 ? 12.922 46.75 25.031 1 89.94 515 LEU A C 1
ATOM 4070 O O . LEU A 1 515 ? 14.047 46.375 25.375 1 89.94 515 LEU A O 1
ATOM 4074 N N . ALA A 1 516 ? 12.406 47.875 25.453 1 87.44 516 ALA A N 1
ATOM 4075 C CA . ALA A 1 516 ? 13.141 48.75 26.359 1 87.44 516 ALA A CA 1
ATOM 4076 C C . ALA A 1 516 ? 13.281 48.125 27.734 1 87.44 516 ALA A C 1
ATOM 4078 O O . ALA A 1 516 ? 14.289 48.344 28.422 1 87.44 516 ALA A O 1
ATOM 4079 N N . LEU A 1 517 ? 12.273 47.5 28.109 1 83.62 517 LEU A N 1
ATOM 4080 C CA . LEU A 1 517 ? 12.273 46.844 29.406 1 83.62 517 LEU A CA 1
ATOM 4081 C C . LEU A 1 517 ? 13.32 45.75 29.469 1 83.62 517 LEU A C 1
ATOM 4083 O O . LEU A 1 517 ? 13.867 45.438 30.531 1 83.62 517 LEU A O 1
ATOM 4087 N N . VAL A 1 518 ? 13.578 45.125 28.422 1 81.31 518 VAL A N 1
ATOM 4088 C CA . VAL A 1 518 ? 14.57 44.062 28.344 1 81.31 518 VAL A CA 1
ATOM 4089 C C . VAL A 1 518 ? 15.977 44.656 28.422 1 81.31 518 VAL A C 1
ATOM 4091 O O . VAL A 1 518 ? 16.844 44.125 29.141 1 81.31 518 VAL A O 1
ATOM 4094 N N . GLY A 1 519 ? 16.359 45.906 27.781 1 64.81 519 GLY A N 1
ATOM 4095 C CA . GLY A 1 519 ? 17.641 46.562 27.781 1 64.81 519 GLY A CA 1
ATOM 4096 C C . GLY A 1 519 ? 17.984 47.219 29.109 1 64.81 519 GLY A C 1
ATOM 4097 O O . GLY A 1 519 ? 19.156 47.25 29.5 1 64.81 519 GLY A O 1
ATOM 4098 N N . GLY A 1 520 ? 17.062 48.094 29.781 1 56.78 520 GLY A N 1
ATOM 4099 C CA . GLY A 1 520 ? 17.312 48.719 31.062 1 56.78 520 GLY A CA 1
ATOM 4100 C C . GLY A 1 520 ? 17.609 47.75 32.188 1 56.78 520 GLY A C 1
ATOM 4101 O O . GLY A 1 520 ? 18.344 48.062 33.125 1 56.78 520 GLY A O 1
ATOM 4102 N N . ALA A 1 521 ? 17.016 46.719 32.156 1 49.75 521 ALA A N 1
ATOM 4103 C CA . ALA A 1 521 ? 17.266 45.719 33.219 1 49.75 521 ALA A CA 1
ATOM 4104 C C . ALA A 1 521 ? 18.672 45.188 33.125 1 49.75 521 ALA A C 1
ATOM 4106 O O . ALA A 1 521 ? 19.219 44.688 34.094 1 49.75 521 ALA A O 1
ATOM 4107 N N . SER A 1 522 ? 19.328 45.438 31.969 1 44.28 522 SER A N 1
ATOM 4108 C CA . SER A 1 522 ? 20.672 44.906 31.891 1 44.28 522 SER A CA 1
ATOM 4109 C C . SER A 1 522 ? 21.688 45.812 32.594 1 44.28 522 SER A C 1
ATOM 4111 O O . SER A 1 522 ? 22.844 45.438 32.781 1 44.28 522 SER A O 1
ATOM 4113 N N . LYS A 1 523 ? 21.641 47.281 32.781 1 41.75 523 LYS A N 1
ATOM 4114 C CA . LYS A 1 523 ? 22.688 48.094 33.406 1 41.75 523 LYS A CA 1
ATOM 4115 C C . LYS A 1 523 ? 22.719 47.906 34.906 1 41.75 523 LYS A C 1
ATOM 4117 O O . LYS A 1 523 ? 23.672 48.312 35.562 1 41.75 523 LYS A O 1
ATOM 4122 N N . GLN A 1 524 ? 21.766 47.969 35.75 1 36.12 524 GLN A N 1
ATOM 4123 C CA . GLN A 1 524 ? 21.906 48.031 37.219 1 36.12 524 GLN A CA 1
ATOM 4124 C C . GLN A 1 524 ? 22.328 46.688 37.781 1 36.12 524 GLN A C 1
ATOM 4126 O O . GLN A 1 524 ? 21.5 45.969 38.375 1 36.12 524 GLN A O 1
ATOM 4131 N N . VAL A 1 525 ? 23.312 46.031 37.25 1 34.56 525 VAL A N 1
ATOM 4132 C CA . VAL A 1 525 ? 23.75 44.938 38.125 1 34.56 525 VAL A CA 1
ATOM 4133 C C . VAL A 1 525 ? 24.516 45.5 39.312 1 34.56 525 VAL A C 1
ATOM 4135 O O . VAL A 1 525 ? 25.625 46.031 39.156 1 34.56 525 VAL A O 1
ATOM 4138 N N . PRO A 1 526 ? 24 46.312 40.25 1 30.53 526 PRO A N 1
ATOM 4139 C CA . PRO A 1 526 ? 24.734 46.562 41.5 1 30.53 526 PRO A CA 1
ATOM 4140 C C . PRO A 1 526 ? 25.422 45.312 42.031 1 30.53 526 PRO A C 1
ATOM 4142 O O . PRO A 1 526 ? 24.984 44.188 41.719 1 30.53 526 PRO A O 1
ATOM 4145 N N . SER A 1 527 ? 26.75 45.5 42.5 1 32.19 527 SER A N 1
ATOM 4146 C CA . SER A 1 527 ? 27.609 44.562 43.219 1 32.19 527 SER A CA 1
ATOM 4147 C C . SER A 1 527 ? 26.969 44.156 44.531 1 32.19 527 SER A C 1
ATOM 4149 O O . SER A 1 527 ? 27.25 44.75 45.594 1 32.19 527 SER A O 1
ATOM 4151 N N . SER A 1 528 ? 25.75 44.094 44.812 1 26.98 528 SER A N 1
ATOM 4152 C CA . SER A 1 528 ? 25.297 43.812 46.188 1 26.98 528 SER A CA 1
ATOM 4153 C C . SER A 1 528 ? 26.094 42.688 46.812 1 26.98 528 SER A C 1
ATOM 4155 O O . SER A 1 528 ? 26.438 41.688 46.156 1 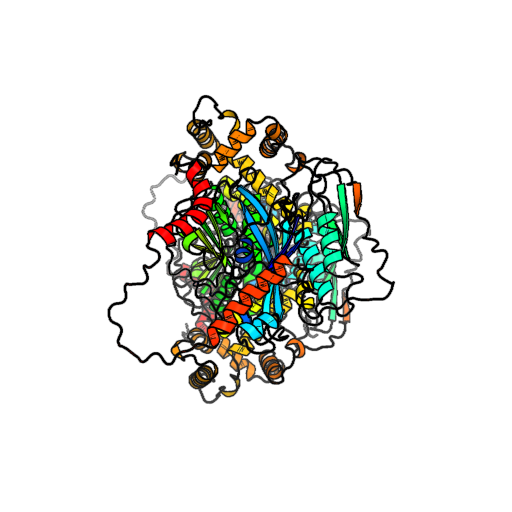26.98 528 SER A O 1
ATOM 4157 N N . PRO A 1 529 ? 26.969 43 47.938 1 31.06 529 PRO A N 1
ATOM 4158 C CA . PRO A 1 529 ? 27.625 41.938 48.75 1 31.06 529 PRO A CA 1
ATOM 4159 C C . PRO A 1 529 ? 26.75 40.719 48.938 1 31.06 529 PRO A C 1
ATOM 4161 O O . PRO A 1 529 ? 25.516 40.812 48.812 1 31.06 529 PRO A O 1
ATOM 4164 N N . ALA A 1 530 ? 27.312 39.5 48.906 1 28.33 530 ALA A N 1
ATOM 4165 C CA . ALA A 1 530 ? 26.719 38.188 49.094 1 28.33 530 ALA A CA 1
ATOM 4166 C C . ALA A 1 530 ? 25.891 38.125 50.375 1 28.33 530 ALA A C 1
ATOM 4168 O O . ALA A 1 530 ? 26.391 37.812 51.438 1 28.33 530 ALA A O 1
ATOM 4169 N N . VAL A 1 531 ? 25.391 39.25 50.938 1 27.98 531 VAL A N 1
ATOM 4170 C CA . VAL A 1 531 ? 24.734 38.781 52.156 1 27.98 531 VAL A CA 1
ATOM 4171 C C . VAL A 1 531 ? 23.906 37.562 51.844 1 27.98 531 VAL A C 1
ATOM 4173 O O . VAL A 1 531 ? 23.188 37.5 50.844 1 27.98 531 VAL A O 1
ATOM 4176 N N . ARG A 1 532 ? 24.266 36.375 52.531 1 27.56 532 ARG A N 1
ATOM 4177 C CA . ARG A 1 532 ? 23.672 35.062 52.719 1 27.56 532 ARG A CA 1
ATOM 4178 C C . ARG A 1 532 ? 22.172 35.156 52.969 1 27.56 532 ARG A C 1
ATOM 4180 O O . ARG A 1 532 ? 21.734 35.375 54.094 1 27.56 532 ARG A O 1
ATOM 4187 N N . ILE A 1 533 ? 21.578 36.094 52.25 1 25.34 533 ILE A N 1
ATOM 4188 C CA . ILE A 1 533 ? 20.172 36.25 52.594 1 25.34 533 ILE A CA 1
ATOM 4189 C C . ILE A 1 533 ? 19.5 34.906 52.719 1 25.34 533 ILE A C 1
ATOM 4191 O O . ILE A 1 533 ? 19.641 34.062 51.844 1 25.34 533 ILE A O 1
ATOM 4195 N N . SER A 1 534 ? 19.188 34.5 53.938 1 24.73 534 SER A N 1
ATOM 4196 C CA . SER A 1 534 ? 18.422 33.375 54.531 1 24.73 534 SER A CA 1
ATOM 4197 C C . SER A 1 534 ? 17.219 33.031 53.656 1 24.73 534 SER A C 1
ATOM 4199 O O . SER A 1 534 ? 16.859 33.781 52.75 1 24.73 534 SER A O 1
ATOM 4201 N N . GLY A 1 535 ? 16.234 32.25 54.281 1 24.3 535 GLY A N 1
ATOM 4202 C CA . GLY A 1 535 ? 15.211 31.359 53.75 1 24.3 535 GLY A CA 1
ATOM 4203 C C . GLY A 1 535 ? 14.172 32.062 52.906 1 24.3 535 GLY A C 1
ATOM 4204 O O . GLY A 1 535 ? 13.109 32.438 53.375 1 24.3 535 GLY A O 1
ATOM 4205 N N . GLY A 1 536 ? 14.5 33.031 52.156 1 24.16 536 GLY A N 1
ATOM 4206 C CA . GLY A 1 536 ? 13.422 33.844 51.594 1 24.16 536 GLY A CA 1
ATOM 4207 C C . GLY A 1 536 ? 12.336 33 50.969 1 24.16 536 GLY A C 1
ATOM 4208 O O . GLY A 1 536 ? 12.578 31.875 50.531 1 24.16 536 GLY A O 1
ATOM 4209 N N . PRO A 1 537 ? 11.117 33.312 51.438 1 26 537 PRO A N 1
ATOM 4210 C CA . PRO A 1 537 ? 10.031 32.375 51.094 1 26 537 PRO A CA 1
ATOM 4211 C C . PRO A 1 537 ? 10.023 32 49.625 1 26 537 PRO A C 1
ATOM 4213 O O . PRO A 1 537 ? 10.539 32.75 48.781 1 26 537 PRO A O 1
ATOM 4216 N N . LYS A 1 538 ? 10.023 30.75 49.375 1 27.09 538 LYS A N 1
ATOM 4217 C CA . LYS A 1 538 ? 9.789 29.891 48.219 1 27.09 538 LYS A CA 1
ATOM 4218 C C . LYS A 1 538 ? 8.875 30.562 47.188 1 27.09 538 LYS A C 1
ATOM 4220 O O . LYS A 1 538 ? 7.758 30.969 47.531 1 27.09 538 LYS A O 1
ATOM 4225 N N . ALA A 1 539 ? 9.422 31.312 46.438 1 31.09 539 ALA A N 1
ATOM 4226 C CA . ALA A 1 539 ? 8.617 31.75 45.312 1 31.09 539 ALA A CA 1
ATOM 4227 C C . ALA A 1 539 ? 7.41 30.844 45.094 1 31.09 539 ALA A C 1
ATOM 4229 O O . ALA A 1 539 ? 7.562 29.625 44.906 1 31.09 539 ALA A O 1
ATOM 4230 N N . GLU A 1 540 ? 6.406 31.188 45.844 1 27.39 540 GLU A N 1
ATOM 4231 C CA . GLU A 1 540 ? 5.188 30.391 45.844 1 27.39 540 GLU A CA 1
ATOM 4232 C C . GLU A 1 540 ? 4.883 29.859 44.438 1 27.39 540 GLU A C 1
ATOM 4234 O O . GLU A 1 540 ? 4.762 30.641 43.5 1 27.39 540 GLU A O 1
ATOM 4239 N N . SER A 1 541 ? 5.562 28.75 44.125 1 29.45 541 SER A N 1
ATOM 4240 C CA . SER A 1 541 ? 5.207 27.875 43.031 1 29.45 541 SER A CA 1
ATOM 4241 C C . SER A 1 541 ? 3.74 28.031 42.625 1 29.45 541 SER A C 1
ATOM 4243 O O . SER A 1 541 ? 2.871 28.125 43.5 1 29.45 541 SER A O 1
ATOM 4245 N N . LEU A 1 542 ? 3.629 28.781 41.625 1 31.17 542 LEU A N 1
ATOM 4246 C CA . LEU A 1 542 ? 2.193 28.812 41.344 1 31.17 542 LEU A CA 1
ATOM 4247 C C . LEU A 1 542 ? 1.513 27.594 41.969 1 31.17 542 LEU A C 1
ATOM 4249 O O . LEU A 1 542 ? 2.061 26.484 41.938 1 31.17 542 LEU A O 1
ATOM 4253 N N . SER A 1 543 ? 0.915 27.734 43.094 1 32.78 543 SER A N 1
ATOM 4254 C CA . SER A 1 543 ? 0.296 26.609 43.781 1 32.78 543 SER A CA 1
ATOM 4255 C C . SER A 1 543 ? -0.313 25.609 42.781 1 32.78 543 SER A C 1
ATOM 4257 O O . SER A 1 543 ? -0.541 25.953 41.625 1 32.78 543 SER A O 1
ATOM 4259 N N . PRO A 1 544 ? -0.301 24.406 43.094 1 35.91 544 PRO A N 1
ATOM 4260 C CA . PRO A 1 544 ? -1.046 23.422 42.312 1 35.91 544 PRO A CA 1
ATOM 4261 C C . PRO A 1 544 ? -2.357 23.984 41.75 1 35.91 544 PRO A C 1
ATOM 4263 O O . PRO A 1 544 ? -2.844 23.516 40.719 1 35.91 544 PRO A O 1
ATOM 4266 N N . ARG A 1 545 ? -2.855 25.016 42.406 1 33.97 545 ARG A N 1
ATOM 4267 C CA . ARG A 1 545 ? -4.172 25.531 42.062 1 33.97 545 ARG A CA 1
ATOM 4268 C C . ARG A 1 545 ? -4.102 26.406 40.781 1 33.97 545 ARG A C 1
ATOM 4270 O O . ARG A 1 545 ? -4.992 26.344 39.938 1 33.97 545 ARG A O 1
ATOM 4277 N N . GLU A 1 546 ? -3.037 27.156 40.719 1 39.69 546 GLU A N 1
ATOM 4278 C CA . GLU A 1 546 ? -3.014 28.109 39.594 1 39.69 546 GLU A CA 1
ATOM 4279 C C . GLU A 1 546 ? -2.643 27.422 38.312 1 39.69 546 GLU A C 1
ATOM 4281 O O . GLU A 1 546 ? -3.176 27.75 37.25 1 39.69 546 GLU A O 1
ATOM 4286 N N . ARG A 1 547 ? -1.701 26.562 38.281 1 37.94 547 ARG A N 1
ATOM 4287 C CA . ARG A 1 547 ? -1.449 25.688 37.125 1 37.94 547 ARG A CA 1
ATOM 4288 C C . ARG A 1 547 ? -2.707 24.906 36.75 1 37.94 547 ARG A C 1
ATOM 4290 O O . ARG A 1 547 ? -2.963 24.688 35.562 1 37.94 547 ARG A O 1
ATOM 4297 N N . ALA A 1 548 ? -3.51 24.422 37.812 1 36.69 548 ALA A N 1
ATOM 4298 C CA . ALA A 1 548 ? -4.816 23.812 37.594 1 36.69 548 ALA A CA 1
ATOM 4299 C C . ALA A 1 548 ? -5.785 24.797 36.938 1 36.69 548 ALA A C 1
ATOM 4301 O O . ALA A 1 548 ? -6.586 24.406 36.094 1 36.69 548 ALA A O 1
ATOM 4302 N N . ALA A 1 549 ? -5.652 26.078 37.281 1 35.69 549 ALA A N 1
ATOM 4303 C CA . ALA A 1 549 ? -6.613 27.016 36.719 1 35.69 549 ALA A CA 1
ATOM 4304 C C . ALA A 1 549 ? -6.348 27.25 35.25 1 35.69 549 ALA A C 1
ATOM 4306 O O . ALA A 1 549 ? -7.285 27.344 34.438 1 35.69 549 ALA A O 1
ATOM 4307 N N . GLU A 1 550 ? -5.074 27.453 34.875 1 37.34 550 GLU A N 1
ATOM 4308 C CA . GLU A 1 550 ? -4.777 27.641 33.469 1 37.34 550 GLU A CA 1
ATOM 4309 C C . GLU A 1 550 ? -5.039 26.359 32.656 1 37.34 550 GLU A C 1
ATOM 4311 O O . GLU A 1 550 ? -5.5 26.422 31.531 1 37.34 550 GLU A O 1
ATOM 4316 N N . ARG A 1 551 ? -4.633 25.234 33.25 1 34.94 551 ARG A N 1
ATOM 4317 C CA . ARG A 1 551 ? -5.117 23.969 32.719 1 34.94 551 ARG A CA 1
ATOM 4318 C C . ARG A 1 551 ? -6.641 23.938 32.656 1 34.94 551 ARG A C 1
ATOM 4320 O O . ARG A 1 551 ? -7.227 23.391 31.719 1 34.94 551 ARG A O 1
ATOM 4327 N N . GLU A 1 552 ? -7.27 24.438 33.719 1 37.22 552 GLU A N 1
ATOM 4328 C CA . GLU A 1 552 ? -8.727 24.453 33.812 1 37.22 552 GLU A CA 1
ATOM 4329 C C . GLU A 1 552 ? -9.32 25.375 32.75 1 37.22 552 GLU A C 1
ATOM 4331 O O . GLU A 1 552 ? -10.398 25.094 32.219 1 37.22 552 GLU A O 1
ATOM 4336 N N . ARG A 1 553 ? -8.727 26.531 32.438 1 37.28 553 ARG A N 1
ATOM 4337 C CA . ARG A 1 553 ? -9.273 27.344 31.375 1 37.28 553 ARG A CA 1
ATOM 4338 C C . ARG A 1 553 ? -9.141 26.641 30.016 1 37.28 553 ARG A C 1
ATOM 4340 O O . ARG A 1 553 ? -10.055 26.688 29.203 1 37.28 553 ARG A O 1
ATOM 4347 N N . MET A 1 554 ? -7.961 26.156 29.656 1 37.16 554 MET A N 1
ATOM 4348 C CA . MET A 1 554 ? -7.832 25.391 28.406 1 37.16 554 MET A CA 1
ATOM 4349 C C . MET A 1 554 ? -8.609 24.094 28.5 1 37.16 554 MET A C 1
ATOM 4351 O O . MET A 1 554 ? -9.25 23.672 27.531 1 37.16 554 MET A O 1
ATOM 4355 N N . VAL A 1 555 ? -8.539 23.359 29.641 1 37.28 555 VAL A N 1
ATOM 4356 C CA . VAL A 1 555 ? -9.453 22.266 29.984 1 37.28 555 VAL A CA 1
ATOM 4357 C C . VAL A 1 555 ? -10.875 22.812 30.109 1 37.28 555 VAL A C 1
ATOM 4359 O O . VAL A 1 555 ? -11.844 22.125 29.797 1 37.28 555 VAL A O 1
ATOM 4362 N N . LEU A 1 556 ? -11.109 24 30.656 1 34.75 556 LEU A N 1
ATOM 4363 C CA . LEU A 1 556 ? -12.438 24.594 30.641 1 34.75 556 LEU A CA 1
ATOM 4364 C C . LEU A 1 556 ? -12.969 24.734 29.219 1 34.75 556 LEU A C 1
ATOM 4366 O O . LEU A 1 556 ? -14.148 24.484 28.969 1 34.75 556 LEU A O 1
ATOM 4370 N N . ASP A 1 557 ? -12.055 25.172 28.312 1 36.25 557 ASP A N 1
ATOM 4371 C CA . ASP A 1 557 ? -12.539 25.156 26.938 1 36.25 557 ASP A CA 1
ATOM 4372 C C . ASP A 1 557 ? -12.75 23.719 26.453 1 36.25 557 ASP A C 1
ATOM 4374 O O . ASP A 1 557 ? -13.719 23.438 25.75 1 36.25 557 ASP A O 1
ATOM 4378 N N . ILE A 1 558 ? -11.852 22.891 26.672 1 35.94 558 ILE A N 1
ATOM 4379 C CA . ILE A 1 558 ? -12.141 21.469 26.453 1 35.94 558 ILE A CA 1
ATOM 4380 C C . ILE A 1 558 ? -13.18 20.984 27.453 1 35.94 558 ILE A C 1
ATOM 4382 O O . ILE A 1 558 ? -14.07 20.203 27.109 1 35.94 558 ILE A O 1
ATOM 4386 N N . LYS A 1 559 ? -13.148 21.344 28.734 1 33.78 559 LYS A N 1
ATOM 4387 C CA . LYS A 1 559 ? -14.094 21.062 29.812 1 33.78 559 LYS A CA 1
ATOM 4388 C C . LYS A 1 559 ? -15.43 21.766 29.562 1 33.78 559 LYS A C 1
ATOM 4390 O O . LYS A 1 559 ? -16.469 21.328 30.062 1 33.78 559 LYS A O 1
ATOM 4395 N N . VAL A 1 560 ? -15.43 23.062 29.125 1 34.78 560 VAL A N 1
ATOM 4396 C CA . VAL A 1 560 ? -16.766 23.578 28.906 1 34.78 560 VAL A CA 1
ATOM 4397 C C . VAL A 1 560 ? -17.578 22.594 28.078 1 34.78 560 VAL A C 1
ATOM 4399 O O . VAL A 1 560 ? -18.766 22.359 28.344 1 34.78 560 VAL A O 1
ATOM 4402 N N . LYS A 1 561 ? -16.922 22.125 27.031 1 31.94 561 LYS A N 1
ATOM 4403 C CA . LYS A 1 561 ? -17.766 21.156 26.344 1 31.94 561 LYS A CA 1
ATOM 4404 C C . LYS A 1 561 ? -17.891 19.875 27.156 1 31.94 561 LYS A C 1
ATOM 4406 O O . LYS A 1 561 ? -18.844 19.109 26.969 1 31.94 561 LYS A O 1
ATOM 4411 N N . LEU A 1 562 ? -16.875 19.547 27.922 1 31.22 562 LEU A N 1
ATOM 4412 C CA . LEU A 1 562 ? -17.188 18.438 28.828 1 31.22 562 LEU A CA 1
ATOM 4413 C C . LEU A 1 562 ? -18.234 18.859 29.859 1 31.22 562 LEU A C 1
ATOM 4415 O O . LEU A 1 562 ? -18.953 18.031 30.406 1 31.22 562 LEU A O 1
ATOM 4419 N N . GLN A 1 563 ? -18.156 20.078 30.406 1 30.59 563 GLN A N 1
ATOM 4420 C CA . GLN A 1 563 ? -19.109 20.5 31.438 1 30.59 563 GLN A CA 1
ATOM 4421 C C . GLN A 1 563 ? -20.531 20.5 30.891 1 30.59 563 GLN A C 1
ATOM 4423 O O . GLN A 1 563 ? -21.484 20.453 31.672 1 30.59 563 GLN A O 1
ATOM 4428 N N . ARG A 1 564 ? -20.719 21.109 29.719 1 30.09 564 ARG A N 1
ATOM 4429 C CA . ARG A 1 564 ? -22.172 21.094 29.516 1 30.09 564 ARG A CA 1
ATOM 4430 C C . ARG A 1 564 ? -22.75 19.703 29.781 1 30.09 564 ARG A C 1
ATOM 4432 O O . ARG A 1 564 ? -23.922 19.578 30.109 1 30.09 564 ARG A O 1
ATOM 4439 N N . ASP A 1 565 ? -22.047 18.672 29.344 1 29.97 565 ASP A N 1
ATOM 4440 C CA . ASP A 1 565 ? -22.859 17.516 29.703 1 29.97 565 ASP A CA 1
ATOM 4441 C C . ASP A 1 565 ? -22.812 17.266 31.203 1 29.97 565 ASP A C 1
ATOM 4443 O O . ASP A 1 565 ? -23.625 16.516 31.734 1 29.97 565 ASP A O 1
ATOM 4447 N N . TYR A 1 566 ? -21.703 17.359 32 1 28.2 566 TYR A N 1
ATOM 4448 C CA . TYR A 1 566 ? -22.094 17.266 33.406 1 28.2 566 TYR A CA 1
ATOM 4449 C C . TYR A 1 566 ? -22.484 18.625 33.938 1 28.2 566 TYR A C 1
ATOM 4451 O O . TYR A 1 566 ? -21.953 19.656 33.531 1 28.2 566 TYR A O 1
ATOM 4459 N N . GLY A 1 567 ? -23.766 19.031 34.438 1 23.97 567 GLY A N 1
ATOM 4460 C CA . GLY A 1 567 ? -24.438 20.047 35.25 1 23.97 567 GLY A CA 1
ATOM 4461 C C . GLY A 1 567 ? -23.5 20.766 36.188 1 23.97 567 GLY A C 1
ATOM 4462 O O . GLY A 1 567 ? -23.938 21.531 37.062 1 23.97 567 GLY A O 1
ATOM 4463 N N . PHE A 1 568 ? -22.203 20.484 36.562 1 21.33 568 PHE A N 1
ATOM 4464 C CA . PHE A 1 568 ? -21.828 21.281 37.75 1 21.33 568 PHE A CA 1
ATOM 4465 C C . PHE A 1 568 ? -21.5 22.719 37.312 1 21.33 568 PHE A C 1
ATOM 4467 O O . PHE A 1 568 ? -20.828 22.938 36.312 1 21.33 568 PHE A O 1
ATOM 4474 N N . VAL A 1 569 ? -22.406 23.875 37.688 1 19.03 569 VAL A N 1
ATOM 4475 C CA . VAL A 1 569 ? -22.438 25.297 37.969 1 19.03 569 VAL A CA 1
ATOM 4476 C C . VAL A 1 569 ? -21.156 25.703 38.688 1 19.03 569 VAL A C 1
ATOM 4478 O O . VAL A 1 569 ? -20.828 25.125 39.719 1 19.03 569 VAL A O 1
ATOM 4481 N N . PHE A 1 570 ? -19.875 25.906 38.406 1 19.47 570 PHE A N 1
ATOM 4482 C CA . PHE A 1 570 ? -19.406 26.953 39.312 1 19.47 570 PHE A CA 1
ATOM 4483 C C . PHE A 1 570 ? -19.828 28.328 38.812 1 19.47 570 PHE A C 1
ATOM 4485 O O . PHE A 1 570 ? -19.844 28.594 37.625 1 19.47 570 PHE A O 1
ATOM 4492 N N . MET B 1 1 ? 23.906 -29.703 -35.656 1 27.69 1 MET B N 1
ATOM 4493 C CA . MET B 1 1 ? 22.875 -28.672 -35.625 1 27.69 1 MET B CA 1
ATOM 4494 C C . MET B 1 1 ? 22.672 -28.125 -34.219 1 27.69 1 MET B C 1
ATOM 4496 O O . MET B 1 1 ? 22.469 -28.906 -33.281 1 27.69 1 MET B O 1
ATOM 4500 N N . ALA B 1 2 ? 23.234 -27.125 -33.75 1 38.94 2 ALA B N 1
ATOM 4501 C CA . ALA B 1 2 ? 23.297 -26.531 -32.438 1 38.94 2 ALA B CA 1
ATOM 4502 C C . ALA B 1 2 ? 21.922 -26.531 -31.766 1 38.94 2 ALA B C 1
ATOM 4504 O O . ALA B 1 2 ? 20.953 -26 -32.344 1 38.94 2 ALA B O 1
ATOM 4505 N N . SER B 1 3 ? 21.438 -27.391 -31.062 1 44.88 3 SER B N 1
ATOM 4506 C CA . SER B 1 3 ? 20.172 -27.594 -30.375 1 44.88 3 SER B CA 1
ATOM 4507 C C . SER B 1 3 ? 19.641 -26.281 -29.828 1 44.88 3 SER B C 1
ATOM 4509 O O . SER B 1 3 ? 20.219 -25.688 -28.906 1 44.88 3 SER B O 1
ATOM 4511 N N . THR B 1 4 ? 19.172 -25.328 -30.688 1 57.38 4 THR B N 1
ATOM 4512 C CA . THR B 1 4 ? 18.672 -24 -30.422 1 57.38 4 THR B CA 1
ATOM 4513 C C . THR B 1 4 ? 17.656 -24.016 -29.281 1 57.38 4 THR B C 1
ATOM 4515 O O . THR B 1 4 ? 16.703 -24.797 -29.297 1 57.38 4 THR B O 1
ATOM 4518 N N . SER B 1 5 ? 17.984 -23.531 -28.094 1 82.19 5 SER B N 1
ATOM 4519 C CA . SER B 1 5 ? 17.156 -23.438 -26.906 1 82.19 5 SER B CA 1
ATOM 4520 C C . SER B 1 5 ? 15.844 -22.703 -27.203 1 82.19 5 SER B C 1
ATOM 4522 O O . SER B 1 5 ? 15.82 -21.781 -28 1 82.19 5 SER B O 1
ATOM 4524 N N . ARG B 1 6 ? 14.734 -23.344 -27.016 1 90.25 6 ARG B N 1
ATOM 4525 C CA . ARG B 1 6 ? 13.383 -22.844 -27.266 1 90.25 6 ARG B CA 1
ATOM 4526 C C . ARG B 1 6 ? 12.758 -22.312 -25.969 1 90.25 6 ARG B C 1
ATOM 4528 O O . ARG B 1 6 ? 13.117 -22.766 -24.875 1 90.25 6 ARG B O 1
ATOM 4535 N N . ILE B 1 7 ? 11.852 -21.344 -26.188 1 93.25 7 ILE B N 1
ATOM 4536 C CA . ILE B 1 7 ? 11.133 -20.797 -25.047 1 93.25 7 ILE B CA 1
ATOM 4537 C C . ILE B 1 7 ? 10.148 -21.828 -24.516 1 93.25 7 ILE B C 1
ATOM 4539 O O . ILE B 1 7 ? 10.148 -22.141 -23.312 1 93.25 7 ILE B O 1
ATOM 4543 N N . PHE B 1 8 ? 9.367 -22.359 -25.5 1 94.69 8 PHE B N 1
ATOM 4544 C CA . PHE B 1 8 ? 8.383 -23.375 -25.172 1 94.69 8 PHE B CA 1
ATOM 4545 C C . PHE B 1 8 ? 8.945 -24.766 -25.422 1 94.69 8 PHE B C 1
ATOM 4547 O O . PHE B 1 8 ? 9.367 -25.078 -26.531 1 94.69 8 PHE B O 1
ATOM 4554 N N . GLU B 1 9 ? 8.867 -25.562 -24.422 1 92 9 GLU B N 1
ATOM 4555 C CA . GLU B 1 9 ? 9.445 -26.891 -24.578 1 92 9 GLU B CA 1
ATOM 4556 C C . GLU B 1 9 ? 8.359 -27.953 -24.656 1 92 9 GLU B C 1
ATOM 4558 O O . GLU B 1 9 ? 8.469 -28.891 -25.453 1 92 9 GLU B O 1
ATOM 4563 N N . TYR B 1 10 ? 7.344 -27.781 -23.734 1 92.5 10 TYR B N 1
ATOM 4564 C CA . TYR B 1 10 ? 6.234 -28.719 -23.734 1 92.5 10 TYR B CA 1
ATOM 4565 C C . TYR B 1 10 ? 4.898 -28 -23.609 1 92.5 10 TYR B C 1
ATOM 4567 O O . TYR B 1 10 ? 4.824 -26.922 -23 1 92.5 10 TYR B O 1
ATOM 4575 N N . PHE B 1 11 ? 3.977 -28.562 -24.312 1 96.31 11 PHE B N 1
ATOM 4576 C CA . PHE B 1 11 ? 2.576 -28.297 -24 1 96.31 11 PHE B CA 1
ATOM 4577 C C . PHE B 1 11 ? 1.902 -29.531 -23.422 1 96.31 11 PHE B C 1
ATOM 4579 O O . PHE B 1 11 ? 1.929 -30.594 -24.047 1 96.31 11 PHE B O 1
ATOM 4586 N N . VAL B 1 12 ? 1.353 -29.375 -22.25 1 95.94 12 VAL B N 1
ATOM 4587 C CA . VAL B 1 12 ? 0.822 -30.547 -21.562 1 95.94 12 VAL B CA 1
ATOM 4588 C C . VAL B 1 12 ? -0.616 -30.266 -21.125 1 95.94 12 VAL B C 1
ATOM 4590 O O . VAL B 1 12 ? -0.961 -29.141 -20.766 1 95.94 12 VAL B O 1
ATOM 4593 N N . VAL B 1 13 ? -1.448 -31.25 -21.219 1 97.31 13 VAL B N 1
ATOM 4594 C CA . VAL B 1 13 ? -2.816 -31.219 -20.719 1 97.31 13 VAL B CA 1
ATOM 4595 C C . VAL B 1 13 ? -2.967 -32.219 -19.578 1 97.31 13 VAL B C 1
ATOM 4597 O O . VAL B 1 13 ? -2.637 -33.406 -19.719 1 97.31 13 VAL B O 1
ATOM 4600 N N . CYS B 1 14 ? -3.398 -31.703 -18.469 1 97.5 14 CYS B N 1
ATOM 4601 C CA . CYS B 1 14 ? -3.598 -32.562 -17.297 1 97.5 14 CYS B CA 1
ATOM 4602 C C . CYS B 1 14 ? -5.047 -32.5 -16.828 1 97.5 14 CYS B C 1
ATOM 4604 O O . CYS B 1 14 ? -5.754 -31.531 -17.094 1 97.5 14 CYS B O 1
ATOM 4606 N N . GLY B 1 15 ? -5.539 -33.531 -16.156 1 97.38 15 GLY B N 1
ATOM 4607 C CA . GLY B 1 15 ? -6.898 -33.625 -15.641 1 97.38 15 GLY B CA 1
ATOM 4608 C C . GLY B 1 15 ? -7.281 -35 -15.203 1 97.38 15 GLY B C 1
ATOM 4609 O O . GLY B 1 15 ? -6.461 -35.75 -14.648 1 97.38 15 GLY B O 1
ATOM 4610 N N . LEU B 1 16 ? -8.562 -35.312 -15.414 1 95.81 16 LEU B N 1
ATOM 4611 C CA . LEU B 1 16 ? -9.078 -36.625 -15.031 1 95.81 16 LEU B CA 1
ATOM 4612 C C . LEU B 1 16 ? -8.711 -37.688 -16.078 1 95.81 16 LEU B C 1
ATOM 4614 O O . LEU B 1 16 ? -9.172 -37.625 -17.219 1 95.81 16 LEU B O 1
ATOM 4618 N N . GLY B 1 17 ? -7.863 -38.625 -15.711 1 92.69 17 GLY B N 1
ATOM 4619 C CA . GLY B 1 17 ? -7.457 -39.688 -16.594 1 92.69 17 GLY B CA 1
ATOM 4620 C C . GLY B 1 17 ? -8.398 -40.875 -16.578 1 92.69 17 GLY B C 1
ATOM 4621 O O . GLY B 1 17 ? -9.398 -40.875 -15.844 1 92.69 17 GLY B O 1
ATOM 4622 N N . PRO B 1 18 ? -8.086 -41.812 -17.391 1 91.88 18 PRO B N 1
ATOM 4623 C CA . PRO B 1 18 ? -8.93 -43 -17.453 1 91.88 18 PRO B CA 1
ATOM 4624 C C . PRO B 1 18 ? -8.891 -43.812 -16.172 1 91.88 18 PRO B C 1
ATOM 4626 O O . PRO B 1 18 ? -9.844 -44.531 -15.859 1 91.88 18 PRO B O 1
ATOM 4629 N N . GLU B 1 19 ? -7.789 -43.781 -15.508 1 92.56 19 GLU B N 1
ATOM 4630 C CA . GLU B 1 19 ? -7.699 -44.438 -14.203 1 92.56 19 GLU B CA 1
ATOM 4631 C C . GLU B 1 19 ? -8.016 -43.469 -13.07 1 92.56 19 GLU B C 1
ATOM 4633 O O . GLU B 1 19 ? -7.129 -42.75 -12.609 1 92.56 19 GLU B O 1
ATOM 4638 N N . ILE B 1 20 ? -9.203 -43.562 -12.586 1 94.38 20 ILE B N 1
ATOM 4639 C CA . ILE B 1 20 ? -9.648 -42.625 -11.57 1 94.38 20 ILE B CA 1
ATOM 4640 C C . ILE B 1 20 ? -9.234 -43.125 -10.188 1 94.38 20 ILE B C 1
ATOM 4642 O O . ILE B 1 20 ? -9.484 -44.281 -9.836 1 94.38 20 ILE B O 1
ATOM 4646 N N . ARG B 1 21 ? -8.539 -42.281 -9.5 1 93.38 21 ARG B N 1
ATOM 4647 C CA . ARG B 1 21 ? -8.125 -42.562 -8.133 1 93.38 21 ARG B CA 1
ATOM 4648 C C . ARG B 1 21 ? -8.359 -41.344 -7.234 1 93.38 21 ARG B C 1
ATOM 4650 O O . ARG B 1 21 ? -8.07 -40.219 -7.625 1 93.38 21 ARG B O 1
ATOM 4657 N N . ALA B 1 22 ? -8.953 -41.656 -6.074 1 93.38 22 ALA B N 1
ATOM 4658 C CA . ALA B 1 22 ? -9.109 -40.594 -5.098 1 93.38 22 ALA B CA 1
ATOM 4659 C C . ALA B 1 22 ? -7.75 -40.125 -4.559 1 93.38 22 ALA B C 1
ATOM 4661 O O . ALA B 1 22 ? -6.75 -40.844 -4.73 1 93.38 22 ALA B O 1
ATOM 4662 N N . LEU B 1 23 ? -7.676 -39 -3.904 1 90.38 23 LEU B N 1
ATOM 4663 C CA . LEU B 1 23 ? -6.422 -38.438 -3.391 1 90.38 23 LEU B CA 1
ATOM 4664 C C . LEU B 1 23 ? -5.82 -39.375 -2.336 1 90.38 23 LEU B C 1
ATOM 4666 O O . LEU B 1 23 ? -4.602 -39.406 -2.148 1 90.38 23 LEU B O 1
ATOM 4670 N N . ASP B 1 24 ? -6.742 -40.094 -1.675 1 85.25 24 ASP B N 1
ATOM 4671 C CA . ASP B 1 24 ? -6.273 -41 -0.632 1 85.25 24 ASP B CA 1
ATOM 4672 C C . ASP B 1 24 ? -5.801 -42.312 -1.228 1 85.25 24 ASP B C 1
ATOM 4674 O O . ASP B 1 24 ? -5.293 -43.188 -0.509 1 85.25 24 ASP B O 1
ATOM 4678 N N . GLY B 1 25 ? -5.957 -42.531 -2.506 1 85.88 25 GLY B N 1
ATOM 4679 C CA . GLY B 1 25 ? -5.426 -43.719 -3.158 1 85.88 25 GLY B CA 1
ATOM 4680 C C . GLY B 1 25 ? -6.5 -44.719 -3.559 1 85.88 25 GLY B C 1
ATOM 4681 O O . GLY B 1 25 ? -6.23 -45.656 -4.293 1 85.88 25 GLY B O 1
ATOM 4682 N N . LEU B 1 26 ? -7.699 -44.5 -3.182 1 90.56 26 LEU B N 1
ATOM 4683 C CA . LEU B 1 26 ? -8.789 -45.406 -3.492 1 90.56 26 LEU B CA 1
ATOM 4684 C C . LEU B 1 26 ? -9.148 -45.344 -4.973 1 90.56 26 LEU B C 1
ATOM 4686 O O . LEU B 1 26 ? -9.383 -44.281 -5.516 1 90.56 26 LEU B O 1
ATOM 4690 N N . LYS B 1 27 ? -9.188 -46.531 -5.527 1 91.31 27 LYS B N 1
ATOM 4691 C CA . LYS B 1 27 ? -9.477 -46.594 -6.957 1 91.31 27 LYS B CA 1
ATOM 4692 C C . LYS B 1 27 ? -10.977 -46.469 -7.219 1 91.31 27 LYS B C 1
ATOM 4694 O O . LYS B 1 27 ? -11.789 -47 -6.449 1 91.31 27 LYS B O 1
ATOM 4699 N N . GLY B 1 28 ? -11.297 -45.75 -8.289 1 91.81 28 GLY B N 1
ATOM 4700 C CA . GLY B 1 28 ? -12.688 -45.688 -8.703 1 91.81 28 GLY B CA 1
ATOM 4701 C C . GLY B 1 28 ? -13.305 -44.312 -8.445 1 91.81 28 GLY B C 1
ATOM 4702 O O . GLY B 1 28 ? -12.617 -43.406 -7.992 1 91.81 28 GLY B O 1
ATOM 4703 N N . PHE B 1 29 ? -14.57 -44.156 -8.898 1 93.56 29 PHE B N 1
ATOM 4704 C CA . PHE B 1 29 ? -15.344 -42.938 -8.695 1 93.56 29 PHE B CA 1
ATOM 4705 C C . PHE B 1 29 ? -16.109 -43 -7.379 1 93.56 29 PHE B C 1
ATOM 4707 O O . PHE B 1 29 ? -16.922 -43.875 -7.16 1 93.56 29 PHE B O 1
ATOM 4714 N N . HIS B 1 30 ? -15.914 -42.156 -6.453 1 92.81 30 HIS B N 1
ATOM 4715 C CA . HIS B 1 30 ? -16.5 -42.156 -5.113 1 92.81 30 HIS B CA 1
ATOM 4716 C C . HIS B 1 30 ? -17.406 -40.969 -4.895 1 92.81 30 HIS B C 1
ATOM 4718 O O . HIS B 1 30 ? -17.609 -40.531 -3.756 1 92.81 30 HIS B O 1
ATOM 4724 N N . GLY B 1 31 ? -17.781 -40.344 -5.984 1 91.88 31 GLY B N 1
ATOM 4725 C CA . GLY B 1 31 ? -18.688 -39.188 -5.863 1 91.88 31 GLY B CA 1
ATOM 4726 C C . GLY B 1 31 ? -18.094 -37.906 -6.359 1 91.88 31 GLY B C 1
ATOM 4727 O O . GLY B 1 31 ? -16.875 -37.781 -6.492 1 91.88 31 GLY B O 1
ATOM 4728 N N . ALA B 1 32 ? -18.922 -36.906 -6.52 1 90.56 32 ALA B N 1
ATOM 4729 C CA . ALA B 1 32 ? -18.516 -35.625 -7.086 1 90.56 32 ALA B CA 1
ATOM 4730 C C . ALA B 1 32 ? -17.859 -34.75 -6.027 1 90.56 32 ALA B C 1
ATOM 4732 O O . ALA B 1 32 ? -17.109 -33.812 -6.355 1 90.56 32 ALA B O 1
ATOM 4733 N N . GLU B 1 33 ? -18.125 -34.969 -4.797 1 89.94 33 GLU B N 1
ATOM 4734 C CA . GLU B 1 33 ? -17.609 -34.156 -3.717 1 89.94 33 GLU B CA 1
ATOM 4735 C C . GLU B 1 33 ? -16.188 -34.531 -3.352 1 89.94 33 GLU B C 1
ATOM 4737 O O . GLU B 1 33 ? -15.484 -33.75 -2.678 1 89.94 33 GLU B O 1
ATOM 4742 N N . GLU B 1 34 ? -15.758 -35.625 -3.947 1 92.06 34 GLU B N 1
ATOM 4743 C CA . GLU B 1 34 ? -14.414 -36.094 -3.643 1 92.06 34 GLU B CA 1
ATOM 4744 C C . GLU B 1 34 ? -13.391 -35.469 -4.598 1 92.06 34 GLU B C 1
ATOM 4746 O O . GLU B 1 34 ? -13.734 -35.031 -5.691 1 92.06 34 GLU B O 1
ATOM 4751 N N . MET B 1 35 ? -12.172 -35.469 -4.078 1 94.88 35 MET B N 1
ATOM 4752 C CA . MET B 1 35 ? -11.062 -35.031 -4.918 1 94.88 35 MET B CA 1
ATOM 4753 C C . MET B 1 35 ? -10.305 -36.219 -5.5 1 94.88 35 MET B C 1
ATOM 4755 O O . MET B 1 35 ? -10.094 -37.219 -4.82 1 94.88 35 MET B O 1
ATOM 4759 N N . TYR B 1 36 ? -9.93 -36.062 -6.75 1 96.25 36 TYR B N 1
ATOM 4760 C CA . TYR B 1 36 ? -9.281 -37.156 -7.457 1 96.25 36 TYR B CA 1
ATOM 4761 C C . TYR B 1 36 ? -7.879 -36.781 -7.91 1 96.25 36 TYR B C 1
ATOM 4763 O O . TYR B 1 36 ? -7.566 -35.594 -8.023 1 96.25 36 TYR B O 1
ATOM 4771 N N . MET B 1 37 ? -7.062 -37.781 -8.164 1 95.25 37 MET B N 1
ATOM 4772 C CA . MET B 1 37 ? -5.684 -37.562 -8.602 1 95.25 37 MET B CA 1
ATOM 4773 C C . MET B 1 37 ? -5.633 -37.125 -10.062 1 95.25 37 MET B C 1
ATOM 4775 O O . MET B 1 37 ? -6.277 -37.75 -10.914 1 95.25 37 MET B O 1
ATOM 4779 N N . PRO B 1 38 ? -4.918 -36.031 -10.273 1 96.62 38 PRO B N 1
ATOM 4780 C CA . PRO B 1 38 ? -4.754 -35.625 -11.672 1 96.62 38 PRO B CA 1
ATOM 4781 C C . PRO B 1 38 ? -3.803 -36.562 -12.438 1 96.62 38 PRO B C 1
ATOM 4783 O O . PRO B 1 38 ? -2.914 -37.156 -11.844 1 96.62 38 PRO B O 1
ATOM 4786 N N . ALA B 1 39 ? -3.965 -36.625 -13.758 1 95.06 39 ALA B N 1
ATOM 4787 C CA . ALA B 1 39 ? -3.137 -37.438 -14.633 1 95.06 39 ALA B CA 1
ATOM 4788 C C . ALA B 1 39 ? -2.818 -36.688 -15.93 1 95.06 39 ALA B C 1
ATOM 4790 O O . ALA B 1 39 ? -3.455 -35.688 -16.25 1 95.06 39 ALA B O 1
ATOM 4791 N N . PHE B 1 40 ? -1.785 -37.219 -16.641 1 93.88 40 PHE B N 1
ATOM 4792 C CA . PHE B 1 40 ? -1.495 -36.719 -17.969 1 93.88 40 PHE B CA 1
ATOM 4793 C C . PHE B 1 40 ? -2.6 -37.094 -18.953 1 93.88 40 PHE B C 1
ATOM 4795 O O . PHE B 1 40 ? -3.018 -38.25 -18.984 1 93.88 40 PHE B O 1
ATOM 4802 N N . ILE B 1 41 ? -3.07 -36.125 -19.656 1 93.62 41 ILE B N 1
ATOM 4803 C CA . ILE B 1 41 ? -4.109 -36.406 -20.641 1 93.62 41 ILE B CA 1
ATOM 4804 C C . ILE B 1 41 ? -3.518 -36.344 -22.047 1 93.62 41 ILE B C 1
ATOM 4806 O O . ILE B 1 41 ? -3.738 -37.25 -22.859 1 93.62 41 ILE B O 1
ATOM 4810 N N . ASP B 1 42 ? -2.871 -35.219 -22.406 1 92.81 42 ASP B N 1
ATOM 4811 C CA . ASP B 1 42 ? -2.242 -35 -23.703 1 92.81 42 ASP B CA 1
ATOM 4812 C C . ASP B 1 42 ? -0.946 -34.219 -23.562 1 92.81 42 ASP B C 1
ATOM 4814 O O . ASP B 1 42 ? -0.728 -33.562 -22.547 1 92.81 42 ASP B O 1
ATOM 4818 N N . GLN B 1 43 ? -0.175 -34.375 -24.531 1 92.06 43 GLN B N 1
ATOM 4819 C CA . GLN B 1 43 ? 1.067 -33.594 -24.516 1 92.06 43 GLN B CA 1
ATOM 4820 C C . GLN B 1 43 ? 1.633 -33.406 -25.922 1 92.06 43 GLN B C 1
ATOM 4822 O O . GLN B 1 43 ? 1.34 -34.219 -26.812 1 92.06 43 GLN B O 1
ATOM 4827 N N . PHE B 1 44 ? 2.346 -32.406 -26.062 1 92.06 44 PHE B N 1
ATOM 4828 C CA . PHE B 1 44 ? 3.18 -32.156 -27.234 1 92.06 44 PHE B CA 1
ATOM 4829 C C . PHE B 1 44 ? 4.539 -31.609 -26.828 1 92.06 44 PHE B C 1
ATOM 4831 O O . PHE B 1 44 ? 4.621 -30.672 -26.031 1 92.06 44 PHE B O 1
ATOM 4838 N N . PRO B 1 45 ? 5.711 -32 -27.344 1 88.81 45 PRO B N 1
ATOM 4839 C CA . PRO B 1 45 ? 5.855 -33.156 -28.234 1 88.81 45 PRO B CA 1
ATOM 4840 C C . PRO B 1 45 ? 5.516 -34.469 -27.562 1 88.81 45 PRO B C 1
ATOM 4842 O O . PRO B 1 45 ? 5.449 -34.531 -26.328 1 88.81 45 PRO B O 1
ATOM 4845 N N . HIS B 1 46 ? 5.277 -35.469 -28.359 1 83.19 46 HIS B N 1
ATOM 4846 C CA . HIS B 1 46 ? 4.918 -36.781 -27.812 1 83.19 46 HIS B CA 1
ATOM 4847 C C . HIS B 1 46 ? 6.078 -37.406 -27.031 1 83.19 46 HIS B C 1
ATOM 4849 O O . HIS B 1 46 ? 7.242 -37.062 -27.281 1 83.19 46 HIS B O 1
ATOM 4855 N N . SER B 1 47 ? 5.863 -38.094 -25.969 1 69.12 47 SER B N 1
ATOM 4856 C CA . SER B 1 47 ? 6.848 -38.625 -25.047 1 69.12 47 SER B CA 1
ATOM 4857 C C . SER B 1 47 ? 7.957 -39.375 -25.797 1 69.12 47 SER B C 1
ATOM 4859 O O . SER B 1 47 ? 9.117 -39.344 -25.375 1 69.12 47 SER B O 1
ATOM 4861 N N . GLY B 1 48 ? 7.707 -40 -26.766 1 62.72 48 GLY B N 1
ATOM 4862 C CA . GLY B 1 48 ? 8.703 -40.781 -27.453 1 62.72 48 GLY B CA 1
ATOM 4863 C C . GLY B 1 48 ? 9.594 -39.969 -28.375 1 62.72 48 GLY B C 1
ATOM 4864 O O . GLY B 1 48 ? 10.391 -40.531 -29.141 1 62.72 48 GLY B O 1
ATOM 4865 N N . HIS B 1 49 ? 9.398 -38.688 -28.047 1 59.97 49 HIS B N 1
ATOM 4866 C CA . HIS B 1 49 ? 10.211 -37.875 -28.953 1 59.97 49 HIS B CA 1
ATOM 4867 C C . HIS B 1 49 ? 11.656 -37.781 -28.469 1 59.97 49 HIS B C 1
ATOM 4869 O O . HIS B 1 49 ? 11.906 -37.625 -27.266 1 59.97 49 HIS B O 1
ATOM 4875 N N . ALA B 1 50 ? 12.547 -38.25 -29.125 1 53.66 50 ALA B N 1
ATOM 4876 C CA . ALA B 1 50 ? 13.977 -38.406 -28.859 1 53.66 50 ALA B CA 1
ATOM 4877 C C . ALA B 1 50 ? 14.586 -37.094 -28.375 1 53.66 50 ALA B C 1
ATOM 4879 O O . ALA B 1 50 ? 15.492 -37.094 -27.547 1 53.66 50 ALA B O 1
ATOM 4880 N N . LEU B 1 51 ? 14.094 -36.031 -28.828 1 57.25 51 LEU B N 1
ATOM 4881 C CA . LEU B 1 51 ? 14.82 -34.781 -28.641 1 57.25 51 LEU B CA 1
ATOM 4882 C C . LEU B 1 51 ? 14.422 -34.094 -27.328 1 57.25 51 LEU B C 1
ATOM 4884 O O . LEU B 1 51 ? 15.156 -33.281 -26.812 1 57.25 51 LEU B O 1
ATOM 4888 N N . TYR B 1 52 ? 13.242 -34.625 -26.812 1 64.69 52 TYR B N 1
ATOM 4889 C CA . TYR B 1 52 ? 12.789 -33.906 -25.641 1 64.69 52 TYR B CA 1
ATOM 4890 C C . TYR B 1 52 ? 12.617 -34.844 -24.438 1 64.69 52 TYR B C 1
ATOM 4892 O O . TYR B 1 52 ? 11.953 -35.875 -24.531 1 64.69 52 TYR B O 1
ATOM 4900 N N . PRO B 1 53 ? 13.43 -34.531 -23.438 1 71.12 53 PRO B N 1
ATOM 4901 C CA . PRO B 1 53 ? 13.156 -35.312 -22.234 1 71.12 53 PRO B CA 1
ATOM 4902 C C . PRO B 1 53 ? 11.719 -35.188 -21.75 1 71.12 53 PRO B C 1
ATOM 4904 O O . PRO B 1 53 ? 11.094 -34.125 -21.938 1 71.12 53 PRO B O 1
ATOM 4907 N N . PRO B 1 54 ? 11.156 -36.25 -21.328 1 78.12 54 PRO B N 1
ATOM 4908 C CA . PRO B 1 54 ? 9.766 -36.219 -20.859 1 78.12 54 PRO B CA 1
ATOM 4909 C C . PRO B 1 54 ? 9.578 -35.25 -19.688 1 78.12 54 PRO B C 1
ATOM 4911 O O . PRO B 1 54 ? 10.523 -35 -18.922 1 78.12 54 PRO B O 1
ATOM 4914 N N . PRO B 1 55 ? 8.375 -34.656 -19.672 1 83 55 PRO B N 1
ATOM 4915 C CA . PRO B 1 55 ? 8.086 -33.812 -18.516 1 83 55 PRO B CA 1
ATOM 4916 C C . PRO B 1 55 ? 8.133 -34.594 -17.203 1 83 55 PRO B C 1
ATOM 4918 O O . PRO B 1 55 ? 8.008 -35.812 -17.188 1 83 55 PRO B O 1
ATOM 4921 N N . PRO B 1 56 ? 8.352 -33.906 -16.156 1 84.62 56 PRO B N 1
ATOM 4922 C CA . PRO B 1 56 ? 8.383 -34.594 -14.852 1 84.62 56 PRO B CA 1
ATOM 4923 C C . PRO B 1 56 ? 7.082 -35.312 -14.531 1 84.62 56 PRO B C 1
ATOM 4925 O O . PRO B 1 56 ? 5.996 -34.781 -14.75 1 84.62 56 PRO B O 1
ATOM 4928 N N . PRO B 1 57 ? 7.219 -36.5 -14.031 1 85.25 57 PRO B N 1
ATOM 4929 C CA . PRO B 1 57 ? 6.031 -37.312 -13.758 1 85.25 57 PRO B CA 1
ATOM 4930 C C . PRO B 1 57 ? 5.098 -36.656 -12.742 1 85.25 57 PRO B C 1
ATOM 4932 O O . PRO B 1 57 ? 3.895 -36.938 -12.734 1 85.25 57 PRO B O 1
ATOM 4935 N N . GLN B 1 58 ? 5.535 -35.812 -11.906 1 89.06 58 GLN B N 1
ATOM 4936 C CA . GLN B 1 58 ? 4.738 -35.188 -10.859 1 89.06 58 GLN B CA 1
ATOM 4937 C C . GLN B 1 58 ? 4.012 -33.938 -11.383 1 89.06 58 GLN B C 1
ATOM 4939 O O . GLN B 1 58 ? 3.242 -33.312 -10.656 1 89.06 58 GLN B O 1
ATOM 4944 N N . LEU B 1 59 ? 4.215 -33.656 -12.602 1 93.75 59 LEU B N 1
ATOM 4945 C CA . LEU B 1 59 ? 3.721 -32.406 -13.172 1 93.75 59 LEU B CA 1
ATOM 4946 C C . LEU B 1 59 ? 2.213 -32.281 -12.984 1 93.75 59 LEU B C 1
ATOM 4948 O O . LEU B 1 59 ? 1.717 -31.219 -12.578 1 93.75 59 LEU B O 1
ATOM 4952 N N . PRO B 1 60 ? 1.429 -33.375 -13.211 1 95.69 60 PRO B N 1
ATOM 4953 C CA . PRO B 1 60 ? -0.02 -33.25 -13.055 1 95.69 60 PRO B CA 1
ATOM 4954 C C . PRO B 1 60 ? -0.421 -32.844 -11.633 1 95.69 60 PRO B C 1
ATOM 4956 O O . PRO B 1 60 ? -1.287 -32 -11.438 1 95.69 60 PRO B O 1
ATOM 4959 N N . THR B 1 61 ? 0.246 -33.375 -10.656 1 95 61 THR B N 1
ATOM 4960 C CA . THR B 1 61 ? -0.048 -33.094 -9.258 1 95 61 THR B CA 1
ATOM 4961 C C . THR B 1 61 ? 0.349 -31.656 -8.914 1 95 61 THR B C 1
ATOM 4963 O O . THR B 1 61 ? -0.292 -31.016 -8.086 1 95 61 THR B O 1
ATOM 4966 N N . CYS B 1 62 ? 1.357 -31.203 -9.57 1 95.5 62 CYS B N 1
ATOM 4967 C CA . CYS B 1 62 ? 1.872 -29.859 -9.289 1 95.5 62 CYS B CA 1
ATOM 4968 C C . CYS B 1 62 ? 1.004 -28.797 -9.938 1 95.5 62 CYS B C 1
ATOM 4970 O O . CYS B 1 62 ? 0.82 -27.703 -9.375 1 95.5 62 CYS B O 1
ATOM 4972 N N . VAL B 1 63 ? 0.445 -29.047 -11.117 1 97.38 63 VAL B N 1
ATOM 4973 C CA . VAL B 1 63 ? -0.291 -28.031 -11.859 1 97.38 63 VAL B CA 1
ATOM 4974 C C . VAL B 1 63 ? -1.735 -27.969 -11.367 1 97.38 63 VAL B C 1
ATOM 4976 O O . VAL B 1 63 ? -2.424 -26.969 -11.555 1 97.38 63 VAL B O 1
ATOM 4979 N N . LEU B 1 64 ? -2.219 -29.016 -10.797 1 97.81 64 LEU B N 1
ATOM 4980 C CA . LEU B 1 64 ? -3.498 -29.078 -10.094 1 97.81 64 LEU B CA 1
ATOM 4981 C C . LEU B 1 64 ? -3.295 -29.422 -8.625 1 97.81 64 LEU B C 1
ATOM 4983 O O . LEU B 1 64 ? -3.652 -30.531 -8.188 1 97.81 64 LEU B O 1
ATOM 4987 N N . PRO B 1 65 ? -2.861 -28.422 -7.914 1 95.94 65 PRO B N 1
ATOM 4988 C CA . PRO B 1 65 ? -2.383 -28.703 -6.559 1 95.94 65 PRO B CA 1
ATOM 4989 C C . PRO B 1 65 ? -3.496 -29.188 -5.629 1 95.94 65 PRO B C 1
ATOM 4991 O O . PRO B 1 65 ? -3.229 -29.875 -4.645 1 95.94 65 PRO B O 1
ATOM 4994 N N . ALA B 1 66 ? -4.723 -28.875 -5.82 1 94.81 66 ALA B N 1
ATOM 4995 C CA . ALA B 1 66 ? -5.836 -29.297 -4.977 1 94.81 66 ALA B CA 1
ATOM 4996 C C . ALA B 1 66 ? -6.375 -30.656 -5.418 1 94.81 66 ALA B C 1
ATOM 4998 O O . ALA B 1 66 ? -7.113 -31.312 -4.68 1 94.81 66 ALA B O 1
ATOM 4999 N N . GLY B 1 67 ? -5.945 -31.094 -6.605 1 95.5 67 GLY B N 1
ATOM 5000 C CA . GLY B 1 67 ? -6.535 -32.25 -7.227 1 95.5 67 GLY B CA 1
ATOM 5001 C C . GLY B 1 67 ? -7.602 -31.922 -8.25 1 95.5 67 GLY B C 1
ATOM 5002 O O . GLY B 1 67 ? -7.633 -30.812 -8.773 1 95.5 67 GLY B O 1
ATOM 5003 N N . VAL B 1 68 ? -8.344 -32.969 -8.641 1 96.81 68 VAL B N 1
ATOM 5004 C CA . VAL B 1 68 ? -9.383 -32.781 -9.648 1 96.81 68 VAL B CA 1
ATOM 5005 C C . VAL B 1 68 ? -10.758 -33 -9.016 1 96.81 68 VAL B C 1
ATOM 5007 O O . VAL B 1 68 ? -10.992 -34 -8.328 1 96.81 68 VAL B O 1
ATOM 5010 N N . ARG B 1 69 ? -11.57 -32.031 -9.227 1 95.12 69 ARG B N 1
ATOM 5011 C CA . ARG B 1 69 ? -12.945 -32.125 -8.75 1 95.12 69 ARG B CA 1
ATOM 5012 C C . ARG B 1 69 ? -13.922 -32.281 -9.914 1 95.12 69 ARG B C 1
ATOM 5014 O O . ARG B 1 69 ? -13.641 -31.812 -11.023 1 95.12 69 ARG B O 1
ATOM 5021 N N . ILE B 1 70 ? -15.031 -32.969 -9.656 1 95.38 70 ILE B N 1
ATOM 5022 C CA . ILE B 1 70 ? -16.078 -33.156 -10.656 1 95.38 70 ILE B CA 1
ATOM 5023 C C . ILE B 1 70 ? -17.25 -32.219 -10.344 1 95.38 70 ILE B C 1
ATOM 5025 O O . ILE B 1 70 ? -17.641 -32.062 -9.18 1 95.38 70 ILE B O 1
ATOM 5029 N N . TYR B 1 71 ? -17.75 -31.578 -11.375 1 94.62 71 TYR B N 1
ATOM 5030 C CA . TYR B 1 71 ? -18.797 -30.578 -11.211 1 94.62 71 TYR B CA 1
ATOM 5031 C C . TYR B 1 71 ? -20.031 -30.922 -12.047 1 94.62 71 TYR B C 1
ATOM 5033 O O . TYR B 1 71 ? -19.922 -31.641 -13.047 1 94.62 71 TYR B O 1
ATOM 5041 N N . SER B 1 72 ? -21.172 -30.359 -11.633 1 91.12 72 SER B N 1
ATOM 5042 C CA . SER B 1 72 ? -22.406 -30.531 -12.398 1 91.12 72 SER B CA 1
ATOM 5043 C C . SER B 1 72 ? -22.609 -29.391 -13.398 1 91.12 72 SER B C 1
ATOM 5045 O O . SER B 1 72 ? -23.453 -29.5 -14.289 1 91.12 72 SER B O 1
ATOM 5047 N N . SER B 1 73 ? -21.812 -28.375 -13.141 1 88.25 73 SER B N 1
ATOM 5048 C CA . SER B 1 73 ? -21.922 -27.234 -14.047 1 88.25 73 SER B CA 1
ATOM 5049 C C . SER B 1 73 ? -20.562 -26.734 -14.484 1 88.25 73 SER B C 1
ATOM 5051 O O . SER B 1 73 ? -19.578 -26.875 -13.758 1 88.25 73 SER B O 1
ATOM 5053 N N . ARG B 1 74 ? -20.578 -26.219 -15.758 1 85.81 74 ARG B N 1
ATOM 5054 C CA . ARG B 1 74 ? -19.328 -25.719 -16.312 1 85.81 74 ARG B CA 1
ATOM 5055 C C . ARG B 1 74 ? -19.016 -24.312 -15.812 1 85.81 74 ARG B C 1
ATOM 5057 O O . ARG B 1 74 ? -18.062 -24.109 -15.047 1 85.81 74 ARG B O 1
ATOM 5064 N N . LEU B 1 75 ? -19.766 -23.297 -16.312 1 84.06 75 LEU B N 1
ATOM 5065 C CA . LEU B 1 75 ? -19.562 -21.891 -16 1 84.06 75 LEU B CA 1
ATOM 5066 C C . LEU B 1 75 ? -20.844 -21.266 -15.461 1 84.06 75 LEU B C 1
ATOM 5068 O O . LEU B 1 75 ? -21.922 -21.469 -16.016 1 84.06 75 LEU B O 1
ATOM 5072 N N . ASP B 1 76 ? -20.641 -20.734 -14.25 1 82.19 76 ASP B N 1
ATOM 5073 C CA . ASP B 1 76 ? -21.719 -19.922 -13.672 1 82.19 76 ASP B CA 1
ATOM 5074 C C . ASP B 1 76 ? -21.344 -18.438 -13.656 1 82.19 76 ASP B C 1
ATOM 5076 O O . ASP B 1 76 ? -20.422 -18.031 -12.945 1 82.19 76 ASP B O 1
ATOM 5080 N N . ALA B 1 77 ? -22.047 -17.703 -14.391 1 77.56 77 ALA B N 1
ATOM 5081 C CA . ALA B 1 77 ? -21.75 -16.281 -14.531 1 77.56 77 ALA B CA 1
ATOM 5082 C C . ALA B 1 77 ? -21.812 -15.57 -13.18 1 77.56 77 ALA B C 1
ATOM 5084 O O . ALA B 1 77 ? -21.125 -14.57 -12.969 1 77.56 77 ALA B O 1
ATOM 5085 N N . ASN B 1 78 ? -22.516 -16.078 -12.297 1 78.81 78 ASN B N 1
ATOM 5086 C CA . ASN B 1 78 ? -22.734 -15.398 -11.016 1 78.81 78 ASN B CA 1
ATOM 5087 C C . ASN B 1 78 ? -21.797 -15.93 -9.945 1 78.81 78 ASN B C 1
ATOM 5089 O O . ASN B 1 78 ? -21.797 -15.445 -8.812 1 78.81 78 ASN B O 1
ATOM 5093 N N . ASP B 1 79 ? -20.953 -16.828 -10.422 1 82.19 79 ASP B N 1
ATOM 5094 C CA . ASP B 1 79 ? -20.016 -17.422 -9.469 1 82.19 79 ASP B CA 1
ATOM 5095 C C . ASP B 1 79 ? -18.594 -17.406 -10.008 1 82.19 79 ASP B C 1
ATOM 5097 O O . ASP B 1 79 ? -18.188 -18.297 -10.758 1 82.19 79 ASP B O 1
ATOM 5101 N N . VAL B 1 80 ? -17.828 -16.531 -9.508 1 79.56 80 VAL B N 1
ATOM 5102 C CA . VAL B 1 80 ? -16.469 -16.266 -9.984 1 79.56 80 VAL B CA 1
ATOM 5103 C C . VAL B 1 80 ? -15.594 -17.484 -9.734 1 79.56 80 VAL B C 1
ATOM 5105 O O . VAL B 1 80 ? -14.594 -17.703 -10.422 1 79.56 80 VAL B O 1
ATOM 5108 N N . SER B 1 81 ? -16.016 -18.312 -8.867 1 80.5 81 SER B N 1
ATOM 5109 C CA . SER B 1 81 ? -15.203 -19.484 -8.531 1 80.5 81 SER B CA 1
ATOM 5110 C C . SER B 1 81 ? -15.203 -20.5 -9.664 1 80.5 81 SER B C 1
ATOM 5112 O O . SER B 1 81 ? -14.352 -21.391 -9.703 1 80.5 81 SER B O 1
ATOM 5114 N N . THR B 1 82 ? -16.109 -20.344 -10.617 1 88.44 82 THR B N 1
ATOM 5115 C CA . THR B 1 82 ? -16.219 -21.297 -11.719 1 88.44 82 THR B CA 1
ATOM 5116 C C . THR B 1 82 ? -15.359 -20.844 -12.898 1 88.44 82 THR B C 1
ATOM 5118 O O . THR B 1 82 ? -15.18 -21.594 -13.867 1 88.44 82 THR B O 1
ATOM 5121 N N . TYR B 1 83 ? -14.758 -19.688 -12.797 1 88.75 83 TYR B N 1
ATOM 5122 C CA . TYR B 1 83 ? -13.984 -19.125 -13.906 1 88.75 83 TYR B CA 1
ATOM 5123 C C . TYR B 1 83 ? -12.625 -19.797 -14.016 1 88.75 83 TYR B C 1
ATOM 5125 O O . TYR B 1 83 ? -12.086 -20.297 -13.016 1 88.75 83 TYR B O 1
ATOM 5133 N N . PRO B 1 84 ? -12.125 -19.781 -15.234 1 93.12 84 PRO B N 1
ATOM 5134 C CA . PRO B 1 84 ? -10.766 -20.297 -15.398 1 93.12 84 PRO B CA 1
ATOM 5135 C C . PRO B 1 84 ? -9.734 -19.516 -14.594 1 93.12 84 PRO B C 1
ATOM 5137 O O . PRO B 1 84 ? -9.852 -18.297 -14.453 1 93.12 84 PRO B O 1
ATOM 5140 N N . ARG B 1 85 ? -8.773 -20.234 -14.141 1 94.31 85 ARG B N 1
ATOM 5141 C CA . ARG B 1 85 ? -7.703 -19.625 -13.352 1 94.31 85 ARG B CA 1
ATOM 5142 C C . ARG B 1 85 ? -6.359 -19.766 -14.055 1 94.31 85 ARG B C 1
ATOM 5144 O O . ARG B 1 85 ? -6.074 -20.797 -14.664 1 94.31 85 ARG B O 1
ATOM 5151 N N . SER B 1 86 ? -5.617 -18.719 -14.055 1 96.19 86 SER B N 1
ATOM 5152 C CA . SER B 1 86 ? -4.273 -18.703 -14.625 1 96.19 86 SER B CA 1
ATOM 5153 C C . SER B 1 86 ? -3.221 -18.453 -13.547 1 96.19 86 SER B C 1
ATOM 5155 O O . SER B 1 86 ? -3.32 -17.5 -12.781 1 96.19 86 SER B O 1
ATOM 5157 N N . TYR B 1 87 ? -2.23 -19.344 -13.422 1 97.06 87 TYR B N 1
ATOM 5158 C CA . TYR B 1 87 ? -1.199 -19.156 -12.406 1 97.06 87 TYR B CA 1
ATOM 5159 C C . TYR B 1 87 ? 0.11 -19.812 -12.844 1 97.06 87 TYR B C 1
ATOM 5161 O O . TYR B 1 87 ? 0.106 -20.812 -13.555 1 97.06 87 TYR B O 1
ATOM 5169 N N . PRO B 1 88 ? 1.207 -19.203 -12.484 1 97.94 88 PRO B N 1
ATOM 5170 C CA . PRO B 1 88 ? 2.521 -19.797 -12.734 1 97.94 88 PRO B CA 1
ATOM 5171 C C . PRO B 1 88 ? 2.977 -20.719 -11.609 1 97.94 88 PRO B C 1
ATOM 5173 O O . PRO B 1 88 ? 2.613 -20.5 -10.445 1 97.94 88 PRO B O 1
ATOM 5176 N N . ILE B 1 89 ? 3.768 -21.719 -11.961 1 97 89 ILE B N 1
ATOM 5177 C CA . ILE B 1 89 ? 4.406 -22.547 -10.953 1 97 89 ILE B CA 1
ATOM 5178 C C . ILE B 1 89 ? 5.867 -22.797 -11.336 1 97 89 ILE B C 1
ATOM 5180 O O . ILE B 1 89 ? 6.254 -22.609 -12.492 1 97 89 ILE B O 1
ATOM 5184 N N . VAL B 1 90 ? 6.645 -23.078 -10.383 1 96.88 90 VAL B N 1
ATOM 5185 C CA . VAL B 1 90 ? 8.047 -23.406 -10.586 1 96.88 90 VAL B CA 1
ATOM 5186 C C . VAL B 1 90 ? 8.359 -24.75 -9.938 1 96.88 90 VAL B C 1
ATOM 5188 O O . VAL B 1 90 ? 8.039 -24.969 -8.773 1 96.88 90 VAL B O 1
ATOM 5191 N N . LEU B 1 91 ? 8.906 -25.594 -10.742 1 93.5 91 LEU B N 1
ATOM 5192 C CA . LEU B 1 91 ? 9.344 -26.891 -10.242 1 93.5 91 LEU B CA 1
ATOM 5193 C C . LEU B 1 91 ? 10.867 -26.938 -10.141 1 93.5 91 LEU B C 1
ATOM 5195 O O . LEU B 1 91 ? 11.562 -26.234 -10.867 1 93.5 91 LEU B O 1
ATOM 5199 N N . THR B 1 92 ? 11.32 -27.656 -9.258 1 88.94 92 THR B N 1
ATOM 5200 C CA . THR B 1 92 ? 12.758 -27.859 -9.109 1 88.94 92 THR B CA 1
ATOM 5201 C C . THR B 1 92 ? 13.117 -29.328 -9.359 1 88.94 92 THR B C 1
ATOM 5203 O O . THR B 1 92 ? 12.57 -30.219 -8.719 1 88.94 92 THR B O 1
ATOM 5206 N N . GLU B 1 93 ? 14.008 -29.469 -10.266 1 81.56 93 GLU B N 1
ATOM 5207 C CA . GLU B 1 93 ? 14.469 -30.812 -10.602 1 81.56 93 GLU B CA 1
ATOM 5208 C C . GLU B 1 93 ? 15.539 -31.297 -9.617 1 81.56 93 GLU B C 1
ATOM 5210 O O . GLU B 1 93 ? 15.984 -30.531 -8.758 1 81.56 93 GLU B O 1
ATOM 5215 N N . GLY B 1 94 ? 15.898 -32.594 -9.766 1 73.12 94 GLY B N 1
ATOM 5216 C CA . GLY B 1 94 ? 16.891 -33.188 -8.883 1 73.12 94 GLY B CA 1
ATOM 5217 C C . GLY B 1 94 ? 18.234 -32.5 -8.945 1 73.12 94 GLY B C 1
ATOM 5218 O O . GLY B 1 94 ? 18.953 -32.406 -7.941 1 73.12 94 GLY B O 1
ATOM 5219 N N . ASP B 1 95 ? 18.531 -31.984 -10.141 1 75.44 95 ASP B N 1
ATOM 5220 C CA . ASP B 1 95 ? 19.828 -31.344 -10.305 1 75.44 95 ASP B CA 1
ATOM 5221 C C . ASP B 1 95 ? 19.766 -29.875 -9.867 1 75.44 95 ASP B C 1
ATOM 5223 O O . ASP B 1 95 ? 20.75 -29.141 -10 1 75.44 95 ASP B O 1
ATOM 5227 N N . GLY B 1 96 ? 18.625 -29.469 -9.391 1 77.81 96 GLY B N 1
ATOM 5228 C CA . GLY B 1 96 ? 18.484 -28.109 -8.906 1 77.81 96 GLY B CA 1
ATOM 5229 C C . GLY B 1 96 ? 17.984 -27.141 -9.961 1 77.81 96 GLY B C 1
ATOM 5230 O O . GLY B 1 96 ? 17.656 -26 -9.664 1 77.81 96 GLY B O 1
ATOM 5231 N N . SER B 1 97 ? 17.938 -27.656 -11.141 1 85.25 97 SER B N 1
ATOM 5232 C CA . SER B 1 97 ? 17.453 -26.797 -12.211 1 85.25 97 SER B CA 1
ATOM 5233 C C . SER B 1 97 ? 15.953 -26.516 -12.055 1 85.25 97 SER B C 1
ATOM 5235 O O . SER B 1 97 ? 15.219 -27.344 -11.531 1 85.25 97 SER B O 1
ATOM 5237 N N . LYS B 1 98 ? 15.594 -25.406 -12.5 1 91.44 98 LYS B N 1
ATOM 5238 C CA . LYS B 1 98 ? 14.203 -24.984 -12.328 1 91.44 98 LYS B CA 1
ATOM 5239 C C . LYS B 1 98 ? 13.422 -25.141 -13.633 1 91.44 98 LYS B C 1
ATOM 5241 O O . LYS B 1 98 ? 13.969 -24.953 -14.719 1 91.44 98 LYS B O 1
ATOM 5246 N N . ILE B 1 99 ? 12.234 -25.562 -13.523 1 93.44 99 ILE B N 1
ATOM 5247 C CA . ILE B 1 99 ? 11.273 -25.625 -14.617 1 93.44 99 ILE B CA 1
ATOM 5248 C C . ILE B 1 99 ? 10.141 -24.641 -14.367 1 93.44 99 ILE B C 1
ATOM 5250 O O . ILE B 1 99 ? 9.547 -24.625 -13.289 1 93.44 99 ILE B O 1
ATOM 5254 N N . TYR B 1 100 ? 9.906 -23.844 -15.359 1 96 100 TYR B N 1
ATOM 5255 C CA . TYR B 1 100 ? 8.859 -22.828 -15.25 1 96 100 TYR B CA 1
ATOM 5256 C C . TYR B 1 100 ? 7.621 -23.25 -16.031 1 96 100 TYR B C 1
ATOM 5258 O O . TYR B 1 100 ? 7.719 -23.656 -17.188 1 96 100 TYR B O 1
ATOM 5266 N N . VAL B 1 101 ? 6.516 -23.172 -15.344 1 97.38 101 VAL B N 1
ATOM 5267 C CA . VAL B 1 101 ? 5.285 -23.656 -15.961 1 97.38 101 VAL B CA 1
ATOM 5268 C C . VAL B 1 101 ? 4.191 -22.594 -15.844 1 97.38 101 VAL B C 1
ATOM 5270 O O . VAL B 1 101 ? 4.02 -22 -14.781 1 97.38 101 VAL B O 1
ATOM 5273 N N . SER B 1 102 ? 3.51 -22.297 -16.891 1 97.81 102 SER B N 1
ATOM 5274 C CA . SER B 1 102 ? 2.281 -21.516 -16.859 1 97.81 102 SER B CA 1
ATOM 5275 C C . SER B 1 102 ? 1.051 -22.406 -16.969 1 97.81 102 SER B C 1
ATOM 5277 O O . SER B 1 102 ? 0.999 -23.297 -17.812 1 97.81 102 SER B O 1
ATOM 5279 N N . CYS B 1 103 ? 0.096 -22.141 -16.125 1 98.06 103 CYS B N 1
ATOM 5280 C CA . CYS B 1 103 ? -1.052 -23.031 -16.047 1 98.06 103 CYS B CA 1
ATOM 5281 C C . CYS B 1 103 ? -2.357 -22.266 -16.219 1 98.06 103 CYS B C 1
ATOM 5283 O O . CYS B 1 103 ? -2.484 -21.125 -15.773 1 98.06 103 CYS B O 1
ATOM 5285 N N . ILE B 1 104 ? -3.307 -22.875 -16.891 1 97.31 104 ILE B N 1
ATOM 5286 C CA . ILE B 1 104 ? -4.703 -22.453 -16.875 1 97.31 104 ILE B CA 1
ATOM 5287 C C . ILE B 1 104 ? -5.59 -23.625 -16.484 1 97.31 104 ILE B C 1
ATOM 5289 O O . ILE B 1 104 ? -5.621 -24.656 -17.172 1 97.31 104 ILE B O 1
ATOM 5293 N N . ALA B 1 105 ? -6.223 -23.484 -15.367 1 96.94 105 ALA B N 1
ATOM 5294 C CA . ALA B 1 105 ? -7.152 -24.516 -14.891 1 96.94 105 ALA B CA 1
ATOM 5295 C C . ALA B 1 105 ? -8.602 -24.094 -15.141 1 96.94 105 ALA B C 1
ATOM 5297 O O . ALA B 1 105 ? -8.969 -22.938 -14.914 1 96.94 105 ALA B O 1
ATOM 5298 N N . PHE B 1 106 ? -9.398 -24.984 -15.648 1 95.31 106 PHE B N 1
ATOM 5299 C CA . PHE B 1 106 ? -10.789 -24.703 -15.992 1 95.31 106 PHE B CA 1
ATOM 5300 C C . PHE B 1 106 ? -11.633 -25.969 -15.953 1 95.31 106 PHE B C 1
ATOM 5302 O O . PHE B 1 106 ? -11.094 -27.078 -15.875 1 95.31 106 PHE B O 1
ATOM 5309 N N . ARG B 1 107 ? -12.922 -25.812 -15.93 1 95.31 107 ARG B N 1
ATOM 5310 C CA . ARG B 1 107 ? -13.852 -26.938 -15.969 1 95.31 107 ARG B CA 1
ATOM 5311 C C . ARG B 1 107 ? -14.117 -27.375 -17.406 1 95.31 107 ARG B C 1
ATOM 5313 O O . ARG B 1 107 ? -14.5 -26.562 -18.25 1 95.31 107 ARG B O 1
ATOM 5320 N N . ASP B 1 108 ? -13.844 -28.562 -17.688 1 96.19 108 ASP B N 1
ATOM 5321 C CA . ASP B 1 108 ? -14.055 -29.125 -19.016 1 96.19 108 ASP B CA 1
ATOM 5322 C C . ASP B 1 108 ? -14.906 -30.391 -18.953 1 96.19 108 ASP B C 1
ATOM 5324 O O . ASP B 1 108 ? -14.852 -31.125 -17.969 1 96.19 108 ASP B O 1
ATOM 5328 N N . PRO B 1 109 ? -15.734 -30.641 -20 1 95.75 109 PRO B N 1
ATOM 5329 C CA . PRO B 1 109 ? -16.562 -31.844 -20 1 95.75 109 PRO B CA 1
ATOM 5330 C C . PRO B 1 109 ? -15.727 -33.125 -19.906 1 95.75 109 PRO B C 1
ATOM 5332 O O . PRO B 1 109 ? -14.656 -33.219 -20.516 1 95.75 109 PRO B O 1
ATOM 5335 N N . ILE B 1 110 ? -16.266 -34.156 -19.156 1 95.25 110 ILE B N 1
ATOM 5336 C CA . ILE B 1 110 ? -15.602 -35.438 -19.031 1 95.25 110 ILE B CA 1
ATOM 5337 C C . ILE B 1 110 ? -15.867 -36.281 -20.281 1 95.25 110 ILE B C 1
ATOM 5339 O O . ILE B 1 110 ? -16.969 -36.25 -20.844 1 95.25 110 ILE B O 1
ATOM 5343 N N . CYS B 1 111 ? -14.836 -37 -20.688 1 91.75 111 CYS B N 1
ATOM 5344 C CA . CYS B 1 111 ? -14.977 -37.844 -21.859 1 91.75 111 CYS B CA 1
ATOM 5345 C C . CYS B 1 111 ? -16.094 -38.875 -21.688 1 91.75 111 CYS B C 1
ATOM 5347 O O . CYS B 1 111 ? -16.266 -39.438 -20.594 1 91.75 111 CYS B O 1
ATOM 5349 N N . GLU B 1 112 ? -16.766 -39.188 -22.688 1 90.81 112 GLU B N 1
ATOM 5350 C CA . GLU B 1 112 ? -17.938 -40.062 -22.641 1 90.81 112 GLU B CA 1
ATOM 5351 C C . GLU B 1 112 ? -17.531 -41.469 -22.219 1 90.81 112 GLU B C 1
ATOM 5353 O O . GLU B 1 112 ? -18.281 -42.156 -21.516 1 90.81 112 GLU B O 1
ATOM 5358 N N . ASP B 1 113 ? -16.422 -41.938 -22.688 1 90.56 113 ASP B N 1
ATOM 5359 C CA . ASP B 1 113 ? -15.977 -43.281 -22.359 1 90.56 113 ASP B CA 1
ATOM 5360 C C . ASP B 1 113 ? -15.719 -43.406 -20.859 1 90.56 113 ASP B C 1
ATOM 5362 O O . ASP B 1 113 ? -15.984 -44.469 -20.266 1 90.56 113 ASP B O 1
ATOM 5366 N N . ILE B 1 114 ? -15.219 -42.344 -20.266 1 92.88 114 ILE B N 1
ATOM 5367 C CA . ILE B 1 114 ? -14.961 -42.375 -18.844 1 92.88 114 ILE B CA 1
ATOM 5368 C C . ILE B 1 114 ? -16.281 -42.312 -18.078 1 92.88 114 ILE B C 1
ATOM 5370 O O . ILE B 1 114 ? -16.453 -43 -17.078 1 92.88 114 ILE B O 1
ATOM 5374 N N . ILE B 1 115 ? -17.234 -41.531 -18.562 1 93.06 115 ILE B N 1
ATOM 5375 C CA . ILE B 1 115 ? -18.547 -41.375 -17.938 1 93.06 115 ILE B CA 1
ATOM 5376 C C . ILE B 1 115 ? -19.25 -42.75 -17.922 1 93.06 115 ILE B C 1
ATOM 5378 O O . ILE B 1 115 ? -19.812 -43.125 -16.891 1 93.06 115 ILE B O 1
ATOM 5382 N N . GLU B 1 116 ? -19.172 -43.406 -19 1 91.56 116 GLU B N 1
ATOM 5383 C CA . GLU B 1 116 ? -19.828 -44.688 -19.141 1 91.56 116 GLU B CA 1
ATOM 5384 C C . GLU B 1 116 ? -19.156 -45.75 -18.266 1 91.56 116 GLU B C 1
ATOM 5386 O O . GLU B 1 116 ? -19.828 -46.531 -17.609 1 91.56 116 GLU B O 1
ATOM 5391 N N . ALA B 1 117 ? -17.844 -45.75 -18.328 1 92 117 ALA B N 1
ATOM 5392 C CA . ALA B 1 117 ? -17.094 -46.781 -17.609 1 92 117 ALA B CA 1
ATOM 5393 C C . ALA B 1 117 ? -17.312 -46.656 -16.109 1 92 117 ALA B C 1
ATOM 5395 O O . ALA B 1 117 ? -17.469 -47.656 -15.406 1 92 117 ALA B O 1
ATOM 5396 N N . TYR B 1 118 ? -17.312 -45.469 -15.562 1 93.69 118 TYR B N 1
ATOM 5397 C CA . TYR B 1 118 ? -17.375 -45.25 -14.125 1 93.69 118 TYR B CA 1
ATOM 5398 C C . TYR B 1 118 ? -18.781 -44.844 -13.68 1 93.69 118 TYR B C 1
ATOM 5400 O O . TYR B 1 118 ? -19.016 -44.594 -12.5 1 93.69 118 TYR B O 1
ATOM 5408 N N . GLN B 1 119 ? -19.75 -44.781 -14.617 1 92 119 GLN B N 1
ATOM 5409 C CA . GLN B 1 119 ? -21.141 -44.438 -14.359 1 92 119 GLN B CA 1
ATOM 5410 C C . GLN B 1 119 ? -21.266 -43.094 -13.672 1 92 119 GLN B C 1
ATOM 5412 O O . GLN B 1 119 ? -21.953 -42.969 -12.648 1 92 119 GLN B O 1
ATOM 5417 N N . ILE B 1 120 ? -20.547 -42.156 -14.164 1 93.69 120 ILE B N 1
ATOM 5418 C CA . ILE B 1 120 ? -20.625 -40.781 -13.719 1 93.69 120 ILE B CA 1
ATOM 5419 C C . ILE B 1 120 ? -21.859 -40.125 -14.312 1 93.69 120 ILE B C 1
ATOM 5421 O O . ILE B 1 120 ? -22.281 -40.469 -15.422 1 93.69 120 ILE B O 1
ATOM 5425 N N . PRO B 1 121 ? -22.516 -39.25 -13.547 1 92.19 121 PRO B N 1
ATOM 5426 C CA . PRO B 1 121 ? -23.656 -38.562 -14.125 1 92.19 121 PRO B CA 1
ATOM 5427 C C . PRO B 1 121 ? -23.344 -37.906 -15.461 1 92.19 121 PRO B C 1
ATOM 5429 O O . PRO B 1 121 ? -22.266 -37.344 -15.641 1 92.19 121 PRO B O 1
ATOM 5432 N N . VAL B 1 122 ? -24.344 -37.906 -16.312 1 89.62 122 VAL B N 1
ATOM 5433 C CA . VAL B 1 122 ? -24.172 -37.344 -17.656 1 89.62 122 VAL B CA 1
ATOM 5434 C C . VAL B 1 122 ? -23.969 -35.844 -17.578 1 89.62 122 VAL B C 1
ATOM 5436 O O . VAL B 1 122 ? -24.516 -35.188 -16.688 1 89.62 122 VAL B O 1
ATOM 5439 N N . ASN B 1 123 ? -23.203 -35.25 -18.422 1 90.25 123 ASN B N 1
ATOM 5440 C CA . ASN B 1 123 ? -22.938 -33.844 -18.531 1 90.25 123 ASN B CA 1
ATOM 5441 C C . ASN B 1 123 ? -22.156 -33.312 -17.328 1 90.25 123 ASN B C 1
ATOM 5443 O O . ASN B 1 123 ? -22.469 -32.281 -16.766 1 90.25 123 ASN B O 1
ATOM 5447 N N . SER B 1 124 ? -21.297 -34.188 -16.844 1 95 124 SER B N 1
ATOM 5448 C CA . SER B 1 124 ? -20.406 -33.781 -15.758 1 95 124 SER B CA 1
ATOM 5449 C C . SER B 1 124 ? -19.125 -33.125 -16.297 1 95 124 SER B C 1
ATOM 5451 O O . SER B 1 124 ? -18.719 -33.406 -17.422 1 95 124 SER B O 1
ATOM 5453 N N . PHE B 1 125 ? -18.609 -32.25 -15.492 1 96.06 125 PHE B N 1
ATOM 5454 C CA . PHE B 1 125 ? -17.391 -31.531 -15.828 1 96.06 125 PHE B CA 1
ATOM 5455 C C . PHE B 1 125 ? -16.297 -31.828 -14.812 1 96.06 125 PHE B C 1
ATOM 5457 O O . PHE B 1 125 ? -16.578 -32.156 -13.656 1 96.06 125 PHE B O 1
ATOM 5464 N N . ALA B 1 126 ? -15.078 -31.781 -15.258 1 96.62 126 ALA B N 1
ATOM 5465 C CA . ALA B 1 126 ? -13.945 -31.984 -14.359 1 96.62 126 ALA B CA 1
ATOM 5466 C C . ALA B 1 126 ? -12.891 -30.891 -14.57 1 96.62 126 ALA B C 1
ATOM 5468 O O . ALA B 1 126 ? -12.82 -30.281 -15.641 1 96.62 126 ALA B O 1
ATOM 5469 N N . ASP B 1 127 ? -12.133 -30.703 -13.531 1 96.81 127 ASP B N 1
ATOM 5470 C CA . ASP B 1 127 ? -11.008 -29.781 -13.656 1 96.81 127 ASP B CA 1
ATOM 5471 C C . ASP B 1 127 ? -10 -30.266 -14.695 1 96.81 127 ASP B C 1
ATOM 5473 O O . ASP B 1 127 ? -9.625 -31.438 -14.695 1 96.81 127 ASP B O 1
ATOM 5477 N N . LYS B 1 128 ? -9.664 -29.469 -15.562 1 97.31 128 LYS B N 1
ATOM 5478 C CA . LYS B 1 128 ? -8.625 -29.688 -16.562 1 97.31 128 LYS B CA 1
ATOM 5479 C C . LYS B 1 128 ? -7.613 -28.531 -16.562 1 97.31 128 LYS B C 1
ATOM 5481 O O . LYS B 1 128 ? -7.957 -27.406 -16.219 1 97.31 128 LYS B O 1
ATOM 5486 N N . CYS B 1 129 ? -6.359 -28.828 -16.781 1 98.19 129 CYS B N 1
ATOM 5487 C CA . CYS B 1 129 ? -5.312 -27.812 -16.766 1 98.19 129 CYS B CA 1
ATOM 5488 C C . CYS B 1 129 ? -4.434 -27.922 -18.016 1 98.19 129 CYS B C 1
ATOM 5490 O O . CYS B 1 129 ? -3.922 -28.984 -18.328 1 98.19 129 CYS B O 1
ATOM 5492 N N . ILE B 1 130 ? -4.309 -26.859 -18.781 1 98.12 130 ILE B N 1
ATOM 5493 C CA . ILE B 1 130 ? -3.357 -26.781 -19.875 1 98.12 130 ILE B CA 1
ATOM 5494 C C . ILE B 1 130 ? -2.127 -25.984 -19.438 1 98.12 130 ILE B C 1
ATOM 5496 O O . ILE B 1 130 ? -2.24 -25.031 -18.688 1 98.12 130 ILE B O 1
ATOM 5500 N N . CYS B 1 131 ? -0.951 -26.406 -19.953 1 97.5 131 CYS B N 1
ATOM 5501 C CA . CYS B 1 131 ? 0.269 -25.781 -19.438 1 97.5 131 CYS B CA 1
ATOM 5502 C C . CYS B 1 131 ? 1.314 -25.641 -20.547 1 97.5 131 CYS B C 1
ATOM 5504 O O . CYS B 1 131 ? 1.427 -26.516 -21.406 1 97.5 131 CYS B O 1
ATOM 5506 N N . PHE B 1 132 ? 2.012 -24.562 -20.516 1 97.31 132 PHE B N 1
ATOM 5507 C CA . PHE B 1 132 ? 3.297 -24.438 -21.203 1 97.31 132 PHE B CA 1
ATOM 5508 C C . PHE B 1 132 ? 4.445 -24.703 -20.219 1 97.31 132 PHE B C 1
ATOM 5510 O O . PHE B 1 132 ? 4.406 -24.25 -19.078 1 97.31 132 PHE B O 1
ATOM 5517 N N . VAL B 1 133 ? 5.414 -25.453 -20.641 1 95.25 133 VAL B N 1
ATOM 5518 C CA . VAL B 1 133 ? 6.578 -25.781 -19.812 1 95.25 133 VAL B CA 1
ATOM 5519 C C . VAL B 1 133 ? 7.84 -25.203 -20.469 1 95.25 133 VAL B C 1
ATOM 5521 O O . VAL B 1 133 ? 8.008 -25.281 -21.688 1 95.25 133 VAL B O 1
ATOM 5524 N N . SER B 1 134 ? 8.688 -24.578 -19.625 1 94.19 134 SER B N 1
ATOM 5525 C CA . SER B 1 134 ? 9.938 -24 -20.109 1 94.19 134 SER B CA 1
ATOM 5526 C C . SER B 1 134 ? 11.039 -24.094 -19.062 1 94.19 134 SER B C 1
ATOM 5528 O O . SER B 1 134 ? 10.766 -24.125 -17.859 1 94.19 134 SER B O 1
ATOM 5530 N N . HIS B 1 135 ? 12.289 -24.203 -19.562 1 91.94 135 HIS B N 1
ATOM 5531 C CA . HIS B 1 135 ? 13.422 -24.141 -18.641 1 91.94 135 HIS B CA 1
ATOM 5532 C C . HIS B 1 135 ? 13.961 -22.719 -18.516 1 91.94 135 HIS B C 1
ATOM 5534 O O . HIS B 1 135 ? 14.891 -22.469 -17.75 1 91.94 135 HIS B O 1
ATOM 5540 N N . SER B 1 136 ? 13.297 -21.828 -19.219 1 91.69 136 SER B N 1
ATOM 5541 C CA . SER B 1 136 ? 13.648 -20.422 -19.125 1 91.69 136 SER B CA 1
ATOM 5542 C C . SER B 1 136 ? 12.609 -19.641 -18.312 1 91.69 136 SER B C 1
ATOM 5544 O O . SER B 1 136 ? 11.414 -19.906 -18.422 1 91.69 136 SER B O 1
ATOM 5546 N N . PRO B 1 137 ? 13.117 -18.703 -17.547 1 92.81 137 PRO B N 1
ATOM 5547 C CA . PRO B 1 137 ? 12.203 -17.953 -16.688 1 92.81 137 PRO B CA 1
ATOM 5548 C C . PRO B 1 137 ? 11.406 -16.906 -17.453 1 92.81 137 PRO B C 1
ATOM 5550 O O . PRO B 1 137 ? 11.391 -15.734 -17.062 1 92.81 137 PRO B O 1
ATOM 5553 N N . CYS B 1 138 ? 10.625 -17.312 -18.438 1 93.38 138 CYS B N 1
ATOM 5554 C CA . CYS B 1 138 ? 9.797 -16.438 -19.25 1 93.38 138 CYS B CA 1
ATOM 5555 C C . CYS B 1 138 ? 8.344 -16.484 -18.797 1 93.38 138 CYS B C 1
ATOM 5557 O O . CYS B 1 138 ? 7.465 -16.875 -19.578 1 93.38 138 CYS B O 1
ATOM 5559 N N . PHE B 1 139 ? 8.109 -15.922 -17.656 1 95.56 139 PHE B N 1
ATOM 5560 C CA . PHE B 1 139 ? 6.805 -16.031 -17.016 1 95.56 139 PHE B CA 1
ATOM 5561 C C . PHE B 1 139 ? 5.742 -15.32 -17.844 1 95.56 139 PHE B C 1
ATOM 5563 O O . PHE B 1 139 ? 4.688 -15.891 -18.141 1 95.56 139 PHE B O 1
ATOM 5570 N N . GLN B 1 140 ? 6.016 -14.172 -18.281 1 93.12 140 GLN B N 1
ATOM 5571 C CA . GLN B 1 140 ? 5.016 -13.344 -18.953 1 93.12 140 GLN B CA 1
ATOM 5572 C C . GLN B 1 140 ? 4.656 -13.914 -20.312 1 93.12 140 GLN B C 1
ATOM 5574 O O . GLN B 1 140 ? 3.477 -13.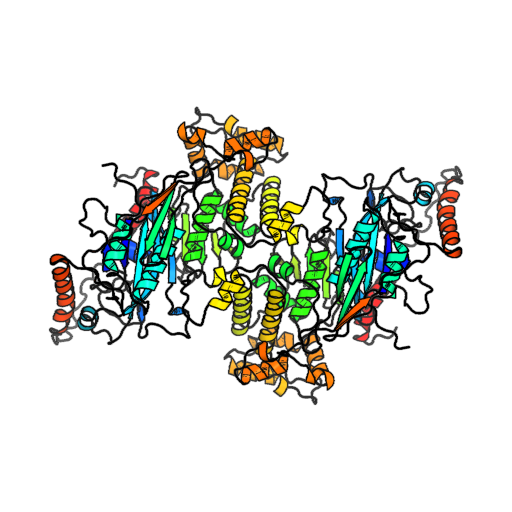992 -20.672 1 93.12 140 GLN B O 1
ATOM 5579 N N . VAL B 1 141 ? 5.629 -14.234 -21.047 1 94.31 141 VAL B N 1
ATOM 5580 C CA . VAL B 1 141 ? 5.395 -14.742 -22.391 1 94.31 141 VAL B CA 1
ATOM 5581 C C . VAL B 1 141 ? 4.633 -16.062 -22.328 1 94.31 141 VAL B C 1
ATOM 5583 O O . VAL B 1 141 ? 3.752 -16.328 -23.156 1 94.31 141 VAL B O 1
ATOM 5586 N N . LEU B 1 142 ? 5.023 -16.891 -21.391 1 96.81 142 LEU B N 1
ATOM 5587 C CA . LEU B 1 142 ? 4.32 -18.172 -21.203 1 96.81 142 LEU B CA 1
ATOM 5588 C C . LEU B 1 142 ? 2.852 -17.938 -20.875 1 96.81 142 LEU B C 1
ATOM 5590 O O . LEU B 1 142 ? 1.972 -18.578 -21.453 1 96.81 142 LEU B O 1
ATOM 5594 N N . ARG B 1 143 ? 2.635 -17.047 -20.031 1 95.69 143 ARG B N 1
ATOM 5595 C CA . ARG B 1 143 ? 1.272 -16.734 -19.609 1 95.69 143 ARG B CA 1
ATOM 5596 C C . ARG B 1 143 ? 0.461 -16.172 -20.781 1 95.69 143 ARG B C 1
ATOM 5598 O O . ARG B 1 143 ? -0.652 -16.625 -21.047 1 95.69 143 ARG B O 1
ATOM 5605 N N . ASP B 1 144 ? 1.006 -15.195 -21.484 1 93.12 144 ASP B N 1
ATOM 5606 C CA . ASP B 1 144 ? 0.3 -14.547 -22.578 1 93.12 144 ASP B CA 1
ATOM 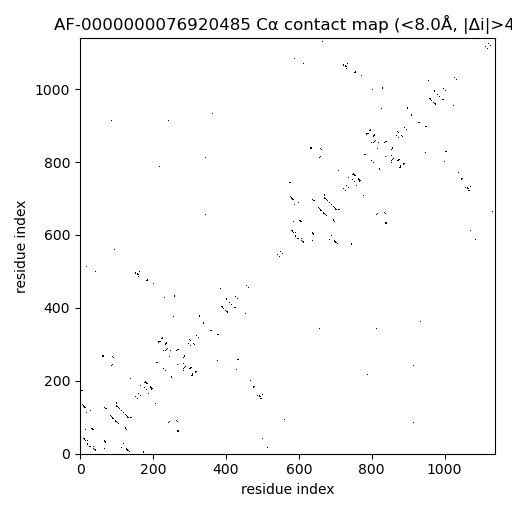5607 C C . ASP B 1 144 ? -0.02 -15.547 -23.688 1 93.12 144 ASP B C 1
ATOM 5609 O O . ASP B 1 144 ? -1.122 -15.531 -24.25 1 93.12 144 ASP B O 1
ATOM 5613 N N . ALA B 1 145 ? 0.944 -16.297 -23.984 1 95.62 145 ALA B N 1
ATOM 5614 C CA . ALA B 1 145 ? 0.753 -17.297 -25.047 1 95.62 145 ALA B CA 1
ATOM 5615 C C . ALA B 1 145 ? -0.334 -18.297 -24.656 1 95.62 145 ALA B C 1
ATOM 5617 O O . ALA B 1 145 ? -1.191 -18.625 -25.469 1 95.62 145 ALA B O 1
ATOM 5618 N N . LEU B 1 146 ? -0.259 -18.766 -23.438 1 96.69 146 LEU B N 1
ATOM 5619 C CA . LEU B 1 146 ? -1.227 -19.766 -22.984 1 96.69 146 LEU B CA 1
ATOM 5620 C C . LEU B 1 146 ? -2.633 -19.172 -22.953 1 96.69 146 LEU B C 1
ATOM 5622 O O . LEU B 1 146 ? -3.602 -19.844 -23.297 1 96.69 146 LEU B O 1
ATOM 5626 N N . GLU B 1 147 ? -2.754 -18 -22.5 1 94.31 147 GLU B N 1
ATOM 5627 C CA . GLU B 1 147 ? -4.051 -17.328 -22.453 1 94.31 147 GLU B CA 1
ATOM 5628 C C . GLU B 1 147 ? -4.625 -17.156 -23.859 1 94.31 147 GLU B C 1
ATOM 5630 O O . GLU B 1 147 ? -5.832 -17.312 -24.062 1 94.31 147 GLU B O 1
ATOM 5635 N N . GLU B 1 148 ? -3.744 -16.812 -24.766 1 92.25 148 GLU B N 1
ATOM 5636 C CA . GLU B 1 148 ? -4.203 -16.672 -26.141 1 92.25 148 GLU B CA 1
ATOM 5637 C C . GLU B 1 148 ? -4.703 -18 -26.688 1 92.25 148 GLU B C 1
ATOM 5639 O O . GLU B 1 148 ? -5.711 -18.047 -27.406 1 92.25 148 GLU B O 1
ATOM 5644 N N . ILE B 1 149 ? -3.988 -19.047 -26.422 1 94.25 149 ILE B N 1
ATOM 5645 C CA . ILE B 1 149 ? -4.402 -20.375 -26.875 1 94.25 149 ILE B CA 1
ATOM 5646 C C . ILE B 1 149 ? -5.773 -20.703 -26.281 1 94.25 149 ILE B C 1
ATOM 5648 O O . ILE B 1 149 ? -6.648 -21.219 -26.984 1 94.25 149 ILE B O 1
ATOM 5652 N N . PHE B 1 150 ? -5.945 -20.406 -25.031 1 94.38 150 PHE B N 1
ATOM 5653 C CA . PHE B 1 150 ? -7.203 -20.703 -24.359 1 94.38 150 PHE B CA 1
ATOM 5654 C C . PHE B 1 150 ? -8.352 -19.906 -24.969 1 94.38 150 PHE B C 1
ATOM 5656 O O . PHE B 1 150 ? -9.43 -20.453 -25.219 1 94.38 150 PHE B O 1
ATOM 5663 N N . VAL B 1 151 ? -8.109 -18.641 -25.203 1 90.5 151 VAL B N 1
ATOM 5664 C CA . VAL B 1 151 ? -9.125 -17.766 -25.781 1 90.5 151 VAL B CA 1
ATOM 5665 C C . VAL B 1 151 ? -9.484 -18.25 -27.188 1 90.5 151 VAL B C 1
ATOM 5667 O O . VAL B 1 151 ? -10.664 -18.266 -27.562 1 90.5 151 VAL B O 1
ATOM 5670 N N . LEU B 1 152 ? -8.508 -18.641 -27.891 1 89.62 152 LEU B N 1
ATOM 5671 C CA . LEU B 1 152 ? -8.719 -19.141 -29.25 1 89.62 152 LEU B CA 1
ATOM 5672 C C . LEU B 1 152 ? -9.562 -20.406 -29.234 1 89.62 152 LEU B C 1
ATOM 5674 O O . LEU B 1 152 ? -10.414 -20.609 -30.109 1 89.62 152 LEU B O 1
ATOM 5678 N N . CYS B 1 153 ? -9.32 -21.234 -28.312 1 92 153 CYS B N 1
ATOM 5679 C CA . CYS B 1 153 ? -10.016 -22.516 -28.219 1 92 153 CYS B CA 1
ATOM 5680 C C . CYS B 1 153 ? -11.508 -22.312 -27.984 1 92 153 CYS B C 1
ATOM 5682 O O . CYS B 1 153 ? -12.328 -23 -28.594 1 92 153 CYS B O 1
ATOM 5684 N N . PHE B 1 154 ? -11.844 -21.344 -27.156 1 88.88 154 PHE B N 1
ATOM 5685 C CA . PHE B 1 154 ? -13.234 -21.25 -26.734 1 88.88 154 PHE B CA 1
ATOM 5686 C C . PHE B 1 154 ? -13.898 -20.016 -27.328 1 88.88 154 PHE B C 1
ATOM 5688 O O . PHE B 1 154 ? -15.023 -19.672 -26.953 1 88.88 154 PHE B O 1
ATOM 5695 N N . SER B 1 155 ? -13.219 -19.375 -28.234 1 85.56 155 SER B N 1
ATOM 5696 C CA . SER B 1 155 ? -13.805 -18.25 -28.938 1 85.56 155 SER B CA 1
ATOM 5697 C C . SER B 1 155 ? -14.875 -18.703 -29.922 1 85.56 155 SER B C 1
ATOM 5699 O O . SER B 1 155 ? -14.719 -19.719 -30.609 1 85.56 155 SER B O 1
ATOM 5701 N N . PRO B 1 156 ? -15.938 -17.859 -29.984 1 85.12 156 PRO B N 1
ATOM 5702 C CA . PRO B 1 156 ? -16.969 -18.203 -30.969 1 85.12 156 PRO B CA 1
ATOM 5703 C C . PRO B 1 156 ? -16.5 -17.984 -32.406 1 85.12 156 PRO B C 1
ATOM 5705 O O . PRO B 1 156 ? -17.016 -18.609 -33.344 1 85.12 156 PRO B O 1
ATOM 5708 N N . ALA B 1 157 ? -15.531 -17.125 -32.562 1 83.44 157 ALA B N 1
ATOM 5709 C CA . ALA B 1 157 ? -15 -16.844 -33.906 1 83.44 157 ALA B CA 1
ATOM 5710 C C . ALA B 1 157 ? -14.156 -18.016 -34.406 1 83.44 157 ALA B C 1
ATOM 5712 O O . ALA B 1 157 ? -13.945 -18.156 -35.625 1 83.44 157 ALA B O 1
ATOM 5713 N N . GLY B 1 158 ? -13.797 -18.891 -33.531 1 82.44 158 GLY B N 1
ATOM 5714 C CA . GLY B 1 158 ? -13.031 -20.078 -33.906 1 82.44 158 GLY B CA 1
ATOM 5715 C C . GLY B 1 158 ? -11.602 -19.75 -34.281 1 82.44 158 GLY B C 1
ATOM 5716 O O . GLY B 1 158 ? -11.211 -18.594 -34.344 1 82.44 158 GLY B O 1
ATOM 5717 N N . CYS B 1 159 ? -10.789 -20.844 -34.562 1 87.38 159 CYS B N 1
ATOM 5718 C CA . CYS B 1 159 ? -9.391 -20.75 -34.969 1 87.38 159 CYS B CA 1
ATOM 5719 C C . CYS B 1 159 ? -9.25 -20.938 -36.5 1 87.38 159 CYS B C 1
ATOM 5721 O O . CYS B 1 159 ? -10.047 -21.641 -37.125 1 87.38 159 CYS B O 1
ATOM 5723 N N . SER B 1 160 ? -8.242 -20.266 -37.062 1 86.25 160 SER B N 1
ATOM 5724 C CA . SER B 1 160 ? -7.965 -20.406 -38.469 1 86.25 160 SER B CA 1
ATOM 5725 C C . SER B 1 160 ? -7.371 -21.766 -38.812 1 86.25 160 SER B C 1
ATOM 5727 O O . SER B 1 160 ? -7.453 -22.234 -39.938 1 86.25 160 SER B O 1
ATOM 5729 N N . LYS B 1 161 ? -6.746 -22.375 -37.812 1 89.25 161 LYS B N 1
ATOM 5730 C CA . LYS B 1 161 ? -6.145 -23.703 -37.875 1 89.25 161 LYS B CA 1
ATOM 5731 C C . LYS B 1 161 ? -6.547 -24.562 -36.688 1 89.25 161 LYS B C 1
ATOM 5733 O O . LYS B 1 161 ? -6.992 -24.031 -35.656 1 89.25 161 LYS B O 1
ATOM 5738 N N . PRO B 1 162 ? -6.438 -25.922 -37 1 91.12 162 PRO B N 1
ATOM 5739 C CA . PRO B 1 162 ? -6.684 -26.734 -35.812 1 91.12 162 PRO B CA 1
ATOM 5740 C C . PRO B 1 162 ? -5.809 -26.312 -34.625 1 91.12 162 PRO B C 1
ATOM 5742 O O . PRO B 1 162 ? -4.625 -26.016 -34.781 1 91.12 162 PRO B O 1
ATOM 5745 N N . LEU B 1 163 ? -6.359 -26.297 -33.5 1 93.88 163 LEU B N 1
ATOM 5746 C CA . LEU B 1 163 ? -5.703 -25.75 -32.312 1 93.88 163 LEU B CA 1
ATOM 5747 C C . LEU B 1 163 ? -4.355 -26.422 -32.094 1 93.88 163 LEU B C 1
ATOM 5749 O O . LEU B 1 163 ? -3.365 -25.766 -31.781 1 93.88 163 LEU B O 1
ATOM 5753 N N . TRP B 1 164 ? -4.234 -27.734 -32.219 1 94.12 164 TRP B N 1
ATOM 5754 C CA . TRP B 1 164 ? -3.01 -28.469 -31.938 1 94.12 164 TRP B CA 1
ATOM 5755 C C . TRP B 1 164 ? -1.924 -28.141 -32.969 1 94.12 164 TRP B C 1
ATOM 5757 O O . TRP B 1 164 ? -0.732 -28.266 -32.656 1 94.12 164 TRP B O 1
ATOM 5767 N N . ASP B 1 165 ? -2.289 -27.734 -34.188 1 92.69 165 ASP B N 1
ATOM 5768 C CA . ASP B 1 165 ? -1.308 -27.266 -35.156 1 92.69 165 ASP B CA 1
ATOM 5769 C C . ASP B 1 165 ? -0.683 -25.938 -34.719 1 92.69 165 ASP B C 1
ATOM 5771 O O . ASP B 1 165 ? 0.512 -25.719 -34.906 1 92.69 165 ASP B O 1
ATOM 5775 N N . ILE B 1 166 ? -1.574 -25.141 -34.188 1 93.19 166 ILE B N 1
ATOM 5776 C CA . ILE B 1 166 ? -1.1 -23.859 -33.688 1 93.19 166 ILE B CA 1
ATOM 5777 C C . ILE B 1 166 ? -0.13 -24.109 -32.531 1 93.19 166 ILE B C 1
ATOM 5779 O O . ILE B 1 166 ? 0.951 -23.516 -32.469 1 93.19 166 ILE B O 1
ATOM 5783 N N . ILE B 1 167 ? -0.513 -24.969 -31.594 1 95.25 167 ILE B N 1
ATOM 5784 C CA . ILE B 1 167 ? 0.298 -25.297 -30.438 1 95.25 167 ILE B CA 1
ATOM 5785 C C . ILE B 1 167 ? 1.634 -25.891 -30.891 1 95.25 167 ILE B C 1
ATOM 5787 O O . ILE B 1 167 ? 2.693 -25.469 -30.406 1 95.25 167 ILE B O 1
ATOM 5791 N N . SER B 1 168 ? 1.582 -26.844 -31.781 1 93 168 SER B N 1
ATOM 5792 C CA . SER B 1 168 ? 2.791 -27.484 -32.281 1 93 168 SER B CA 1
ATOM 5793 C C . SER B 1 168 ? 3.738 -26.484 -32.906 1 93 168 SER B C 1
ATOM 5795 O O . SER B 1 168 ? 4.957 -26.578 -32.75 1 93 168 SER B O 1
ATOM 5797 N N . HIS B 1 169 ? 3.191 -25.562 -33.625 1 92.44 169 HIS B N 1
ATOM 5798 C CA . HIS B 1 169 ? 4 -24.547 -34.281 1 92.44 169 HIS B CA 1
ATOM 5799 C C . HIS B 1 169 ? 4.738 -23.688 -33.25 1 92.44 169 HIS B C 1
ATOM 5801 O O . HIS B 1 169 ? 5.93 -23.406 -33.406 1 92.44 169 HIS B O 1
ATOM 5807 N N . VAL B 1 170 ? 4.027 -23.219 -32.281 1 94.06 170 VAL B N 1
ATOM 5808 C CA . VAL B 1 170 ? 4.602 -22.344 -31.25 1 94.06 170 VAL B CA 1
ATOM 5809 C C . VAL B 1 170 ? 5.715 -23.078 -30.516 1 94.06 170 VAL B C 1
ATOM 5811 O O . VAL B 1 170 ? 6.809 -22.531 -30.328 1 94.06 170 VAL B O 1
ATOM 5814 N N . VAL B 1 171 ? 5.473 -24.297 -30.094 1 93.75 171 VAL B N 1
ATOM 5815 C CA . VAL B 1 171 ? 6.41 -25.078 -29.297 1 93.75 171 VAL B CA 1
ATOM 5816 C C . VAL B 1 171 ? 7.641 -25.422 -30.141 1 93.75 171 VAL B C 1
ATOM 5818 O O . VAL B 1 171 ? 8.766 -25.438 -29.625 1 93.75 171 VAL B O 1
ATOM 5821 N N . SER B 1 172 ? 7.5 -25.594 -31.438 1 91.38 172 SER B N 1
ATOM 5822 C CA . SER B 1 172 ? 8.57 -26.094 -32.281 1 91.38 172 SER B CA 1
ATOM 5823 C C . SER B 1 172 ? 9.406 -24.953 -32.875 1 91.38 172 SER B C 1
ATOM 5825 O O . SER B 1 172 ? 10.57 -25.141 -33.188 1 91.38 172 SER B O 1
ATOM 5827 N N . ASN B 1 173 ? 8.867 -23.797 -32.938 1 92.25 173 ASN B N 1
ATOM 5828 C CA . ASN B 1 173 ? 9.523 -22.844 -33.844 1 92.25 173 ASN B CA 1
ATOM 5829 C C . ASN B 1 173 ? 9.969 -21.594 -33.062 1 92.25 173 ASN B C 1
ATOM 5831 O O . ASN B 1 173 ? 10.789 -20.828 -33.562 1 92.25 173 ASN B O 1
ATOM 5835 N N . VAL B 1 174 ? 9.484 -21.344 -31.969 1 93.81 174 VAL B N 1
ATOM 5836 C CA . VAL B 1 174 ? 9.812 -20.094 -31.281 1 93.81 174 VAL B CA 1
ATOM 5837 C C . VAL B 1 174 ? 11.117 -20.25 -30.5 1 93.81 174 VAL B C 1
ATOM 5839 O O . VAL B 1 174 ? 11.156 -20.938 -29.484 1 93.81 174 VAL B O 1
ATOM 5842 N N . PRO B 1 175 ? 12.156 -19.609 -30.859 1 93.69 175 PRO B N 1
ATOM 5843 C CA . PRO B 1 175 ? 13.453 -19.75 -30.188 1 93.69 175 PRO B CA 1
ATOM 5844 C C . PRO B 1 175 ? 13.578 -18.875 -28.953 1 93.69 175 PRO B C 1
ATOM 5846 O O . PRO B 1 175 ? 12.805 -17.922 -28.781 1 93.69 175 PRO B O 1
ATOM 5849 N N . LEU B 1 176 ? 14.5 -19.203 -28.141 1 93.44 176 LEU B N 1
ATOM 5850 C CA . LEU B 1 176 ? 14.875 -18.344 -27.016 1 93.44 176 LEU B CA 1
ATOM 5851 C C . LEU B 1 176 ? 15.664 -17.141 -27.5 1 93.44 176 LEU B C 1
ATOM 5853 O O . LEU B 1 176 ? 16.641 -17.281 -28.25 1 93.44 176 LEU B O 1
ATOM 5857 N N . PRO B 1 177 ? 15.242 -15.977 -27.109 1 92.75 177 PRO B N 1
ATOM 5858 C CA . PRO B 1 177 ? 16 -14.797 -27.531 1 92.75 177 PRO B CA 1
ATOM 5859 C C . PRO B 1 177 ? 17.406 -14.758 -26.938 1 92.75 177 PRO B C 1
ATOM 5861 O O . PRO B 1 177 ? 17.609 -15.156 -25.797 1 92.75 177 PRO B O 1
ATOM 5864 N N . THR B 1 178 ? 18.281 -14.258 -27.734 1 91.25 178 THR B N 1
ATOM 5865 C CA . THR B 1 178 ? 19.641 -14.008 -27.234 1 91.25 178 THR B CA 1
ATOM 5866 C C . THR B 1 178 ? 19.672 -12.773 -26.344 1 91.25 178 THR B C 1
ATOM 5868 O O . THR B 1 178 ? 19.219 -11.703 -26.734 1 91.25 178 THR B O 1
ATOM 5871 N N . PRO B 1 179 ? 20.203 -12.922 -25.25 1 88.5 179 PRO B N 1
ATOM 5872 C CA . PRO B 1 179 ? 20.203 -11.82 -24.281 1 88.5 179 PRO B CA 1
ATOM 5873 C C . PRO B 1 179 ? 20.781 -10.531 -24.859 1 88.5 179 PRO B C 1
ATOM 5875 O O . PRO B 1 179 ? 21.922 -10.523 -25.328 1 88.5 179 PRO B O 1
ATOM 5878 N N . GLY B 1 180 ? 20 -9.523 -24.828 1 87.69 180 GLY B N 1
ATOM 5879 C CA . GLY B 1 180 ? 20.422 -8.188 -25.219 1 87.69 180 GLY B CA 1
ATOM 5880 C C . GLY B 1 180 ? 20.609 -8.055 -26.719 1 87.69 180 GLY B C 1
ATOM 5881 O O . GLY B 1 180 ? 20.969 -6.98 -27.219 1 87.69 180 GLY B O 1
ATOM 5882 N N . LYS B 1 181 ? 20.281 -9.016 -27.484 1 89.25 181 LYS B N 1
ATOM 5883 C CA . LYS B 1 181 ? 20.609 -8.977 -28.906 1 89.25 181 LYS B CA 1
ATOM 5884 C C . LYS B 1 181 ? 19.344 -8.977 -29.766 1 89.25 181 LYS B C 1
ATOM 5886 O O . LYS B 1 181 ? 19.266 -8.25 -30.766 1 89.25 181 LYS B O 1
ATOM 5891 N N . ASP B 1 182 ? 18.484 -9.805 -29.297 1 90.88 182 ASP B N 1
ATOM 5892 C CA . ASP B 1 182 ? 17.359 -9.914 -30.219 1 90.88 182 ASP B CA 1
ATOM 5893 C C . ASP B 1 182 ? 16.031 -9.922 -29.469 1 90.88 182 ASP B C 1
ATOM 5895 O O . ASP B 1 182 ? 15.992 -10.195 -28.266 1 90.88 182 ASP B O 1
ATOM 5899 N N . ARG B 1 183 ? 15.008 -9.539 -30.219 1 93.38 183 ARG B N 1
ATOM 5900 C CA . ARG B 1 183 ? 13.602 -9.656 -29.844 1 93.38 183 ARG B CA 1
ATOM 5901 C C . ARG B 1 183 ? 12.859 -10.594 -30.797 1 93.38 183 ARG B C 1
ATOM 5903 O O . ARG B 1 183 ? 12.898 -10.406 -32 1 93.38 183 ARG B O 1
ATOM 5910 N N . VAL B 1 184 ? 12.227 -11.57 -30.203 1 94.88 184 VAL B N 1
ATOM 5911 C CA . VAL B 1 184 ? 11.547 -12.57 -31.016 1 94.88 184 VAL B CA 1
ATOM 5912 C C . VAL B 1 184 ? 10.062 -12.242 -31.109 1 94.88 184 VAL B C 1
ATOM 5914 O O . VAL B 1 184 ? 9.391 -12.086 -30.078 1 94.88 184 VAL B O 1
ATOM 5917 N N . LEU B 1 185 ? 9.586 -12.07 -32.312 1 95.5 185 LEU B N 1
ATOM 5918 C CA . LEU B 1 185 ? 8.172 -11.844 -32.594 1 95.5 185 LEU B CA 1
ATOM 5919 C C . LEU B 1 185 ? 7.523 -13.094 -33.188 1 95.5 185 LEU B C 1
ATOM 5921 O O . LEU B 1 185 ? 8.062 -13.703 -34.094 1 95.5 185 LEU B O 1
ATOM 5925 N N . PHE B 1 186 ? 6.445 -13.516 -32.594 1 94.5 186 PHE B N 1
ATOM 5926 C CA . PHE B 1 186 ? 5.723 -14.672 -33.125 1 94.5 186 PHE B CA 1
ATOM 5927 C C . PHE B 1 186 ? 4.219 -14.484 -32.969 1 94.5 186 PHE B C 1
ATOM 5929 O O . PHE B 1 186 ? 3.77 -13.625 -32.188 1 94.5 186 PHE B O 1
ATOM 5936 N N . ALA B 1 187 ? 3.477 -15.188 -33.719 1 91.88 187 ALA B N 1
ATOM 5937 C CA . ALA B 1 187 ? 2.029 -14.992 -33.688 1 91.88 187 ALA B CA 1
ATOM 5938 C C . ALA B 1 187 ? 1.31 -16.266 -33.281 1 91.88 187 ALA B C 1
ATOM 5940 O O . ALA B 1 187 ? 1.752 -17.375 -33.594 1 91.88 187 ALA B O 1
ATOM 5941 N N . ILE B 1 188 ? 0.346 -16.156 -32.5 1 91.81 188 ILE B N 1
ATOM 5942 C CA . ILE B 1 188 ? -0.658 -17.172 -32.219 1 91.81 188 ILE B CA 1
ATOM 5943 C C . ILE B 1 188 ? -1.985 -16.781 -32.875 1 91.81 188 ILE B C 1
ATOM 5945 O O . ILE B 1 188 ? -2.717 -15.945 -32.344 1 91.81 188 ILE B O 1
ATOM 5949 N N . ASP B 1 189 ? -2.227 -17.422 -33.969 1 88.06 189 ASP B N 1
ATOM 5950 C CA . ASP B 1 189 ? -3.348 -17.031 -34.812 1 88.06 189 ASP B CA 1
ATOM 5951 C C . ASP B 1 189 ? -3.281 -15.547 -35.188 1 88.06 189 ASP B C 1
ATOM 5953 O O . ASP B 1 189 ? -2.326 -15.102 -35.812 1 88.06 189 ASP B O 1
ATOM 5957 N N . ASN B 1 190 ? -4.148 -14.617 -34.562 1 82.62 190 ASN B N 1
ATOM 5958 C CA . ASN B 1 190 ? -4.172 -13.203 -34.906 1 82.62 190 ASN B CA 1
ATOM 5959 C C . ASN B 1 190 ? -3.541 -12.344 -33.844 1 82.62 190 ASN B C 1
ATOM 5961 O O . ASN B 1 190 ? -3.508 -11.117 -33.938 1 82.62 190 ASN B O 1
ATOM 5965 N N . CYS B 1 191 ? -2.92 -13.023 -32.906 1 88.44 191 CYS B N 1
ATOM 5966 C CA . CYS B 1 191 ? -2.334 -12.266 -31.797 1 88.44 191 CYS B CA 1
ATOM 5967 C C . CYS B 1 191 ? -0.812 -12.266 -31.875 1 88.44 191 CYS B C 1
ATOM 5969 O O . CYS B 1 191 ? -0.186 -13.328 -31.906 1 88.44 191 CYS B O 1
ATOM 5971 N N . LEU B 1 192 ? -0.232 -11.078 -31.906 1 93 192 LEU B N 1
ATOM 5972 C CA . LEU B 1 192 ? 1.218 -10.938 -31.984 1 93 192 LEU B CA 1
ATOM 5973 C C . LEU B 1 192 ? 1.825 -10.828 -30.594 1 93 192 LEU B C 1
ATOM 5975 O O . LEU B 1 192 ? 1.369 -10.031 -29.766 1 93 192 LEU B O 1
ATOM 5979 N N . LEU B 1 193 ? 2.746 -11.664 -30.312 1 94.31 193 LEU B N 1
ATOM 5980 C CA . LEU B 1 193 ? 3.451 -11.672 -29.031 1 94.31 193 LEU B CA 1
ATOM 5981 C C . LEU B 1 193 ? 4.949 -11.453 -29.234 1 94.31 193 LEU B C 1
ATOM 5983 O O . LEU B 1 193 ? 5.453 -11.602 -30.344 1 94.31 193 LEU B O 1
ATOM 5987 N N . SER B 1 194 ? 5.613 -11.016 -28.234 1 94.5 194 SER B N 1
ATOM 5988 C CA . SER B 1 194 ? 7.051 -10.773 -28.312 1 94.5 194 SER B CA 1
ATOM 5989 C C . SER B 1 194 ? 7.758 -11.258 -27.047 1 94.5 194 SER B C 1
ATOM 5991 O O . SER B 1 194 ? 7.148 -11.336 -25.969 1 94.5 194 SER B O 1
ATOM 5993 N N . ALA B 1 195 ? 8.992 -11.641 -27.188 1 93.62 195 ALA B N 1
ATOM 5994 C CA . ALA B 1 195 ? 9.836 -12.055 -26.078 1 93.62 195 ALA B CA 1
ATOM 5995 C C . ALA B 1 195 ? 11.234 -11.453 -26.188 1 93.62 195 ALA B C 1
ATOM 5997 O O . ALA B 1 195 ? 11.781 -11.352 -27.297 1 93.62 195 ALA B O 1
ATOM 5998 N N . GLU B 1 196 ? 11.695 -10.953 -25.109 1 91.5 196 GLU B N 1
ATOM 5999 C CA . GLU B 1 196 ? 13.039 -10.383 -25.031 1 91.5 196 GLU B CA 1
ATOM 6000 C C . GLU B 1 196 ? 13.688 -10.672 -23.688 1 91.5 196 GLU B C 1
ATOM 6002 O O . GLU B 1 196 ? 12.992 -10.914 -22.688 1 91.5 196 GLU B O 1
ATOM 6007 N N . THR B 1 197 ? 14.992 -10.766 -23.703 1 89.44 197 THR B N 1
ATOM 6008 C CA . THR B 1 197 ? 15.766 -10.945 -22.484 1 89.44 197 THR B CA 1
ATOM 6009 C C . THR B 1 197 ? 16.828 -9.852 -22.344 1 89.44 197 THR B C 1
ATOM 6011 O O . THR B 1 197 ? 17.484 -9.484 -23.312 1 89.44 197 THR B O 1
ATOM 6014 N N . PRO B 1 198 ? 16.953 -9.344 -21.172 1 87.5 198 PRO B N 1
ATOM 6015 C CA . PRO B 1 198 ? 17.969 -8.305 -20.969 1 87.5 198 PRO B CA 1
ATOM 6016 C C . PRO B 1 198 ? 19.391 -8.836 -21.141 1 87.5 198 PRO B C 1
ATOM 6018 O O . PRO B 1 198 ? 19.609 -10.039 -21.062 1 87.5 198 PRO B O 1
ATOM 6021 N N . PRO B 1 199 ? 20.297 -7.883 -21.328 1 87.38 199 PRO B N 1
ATOM 6022 C CA . PRO B 1 199 ? 21.703 -8.289 -21.438 1 87.38 199 PRO B CA 1
ATOM 6023 C C . PRO B 1 199 ? 22.234 -8.938 -20.156 1 87.38 199 PRO B C 1
ATOM 6025 O O . PRO B 1 199 ? 21.719 -8.672 -19.062 1 87.38 199 PRO B O 1
ATOM 6028 N N . LYS B 1 200 ? 23.281 -9.641 -20.281 1 84.44 200 LYS B N 1
ATOM 6029 C CA . LYS B 1 200 ? 23.875 -10.375 -19.172 1 84.44 200 LYS B CA 1
ATOM 6030 C C . LYS B 1 200 ? 24.516 -9.414 -18.172 1 84.44 200 LYS B C 1
ATOM 6032 O O . LYS B 1 200 ? 24.703 -9.766 -17 1 84.44 200 LYS B O 1
ATOM 6037 N N . GLU B 1 201 ? 24.812 -8.242 -18.641 1 86.62 201 GLU B N 1
ATOM 6038 C CA . GLU B 1 201 ? 25.484 -7.254 -17.797 1 86.62 201 GLU B CA 1
ATOM 6039 C C . GLU B 1 201 ? 24.484 -6.535 -16.891 1 86.62 201 GLU B C 1
ATOM 6041 O O . GLU B 1 201 ? 24.891 -5.801 -15.984 1 86.62 201 GLU B O 1
ATOM 6046 N N . TRP B 1 202 ? 23.312 -6.887 -17.047 1 89.25 202 TRP B N 1
ATOM 6047 C CA . TRP B 1 202 ? 22.281 -6.273 -16.234 1 89.25 202 TRP B CA 1
ATOM 6048 C C . TRP B 1 202 ? 21.891 -7.184 -15.07 1 89.25 202 TRP B C 1
ATOM 6050 O O . TRP B 1 202 ? 22.531 -8.211 -14.836 1 89.25 202 TRP B O 1
ATOM 6060 N N . LEU B 1 203 ? 20.891 -6.723 -14.305 1 92.69 203 LEU B N 1
ATOM 6061 C CA . LEU B 1 203 ? 20.344 -7.586 -13.258 1 92.69 203 LEU B CA 1
ATOM 6062 C C . LEU B 1 203 ? 19.75 -8.859 -13.859 1 92.69 203 LEU B C 1
ATOM 6064 O O . LEU B 1 203 ? 19.281 -8.852 -15 1 92.69 203 LEU B O 1
ATOM 6068 N N . PRO B 1 204 ? 19.906 -9.922 -13.109 1 92.25 204 PRO B N 1
ATOM 6069 C CA . PRO B 1 204 ? 19.312 -11.156 -13.633 1 92.25 204 PRO B CA 1
ATOM 6070 C C . PRO B 1 204 ? 17.875 -10.969 -14.125 1 92.25 204 PRO B C 1
ATOM 6072 O O . PRO B 1 204 ? 17.109 -10.219 -13.523 1 92.25 204 PRO B O 1
ATOM 6075 N N . HIS B 1 205 ? 17.547 -11.633 -15.133 1 91.25 205 HIS B N 1
ATOM 6076 C CA . HIS B 1 205 ? 16.25 -11.477 -15.781 1 91.25 205 HIS B CA 1
ATOM 6077 C C . HIS B 1 205 ? 15.117 -11.883 -14.836 1 91.25 205 HIS B C 1
ATOM 6079 O O . HIS B 1 205 ? 15.07 -13.023 -14.375 1 91.25 205 HIS B O 1
ATOM 6085 N N . ALA B 1 206 ? 14.352 -10.898 -14.539 1 91.69 206 ALA B N 1
ATOM 6086 C CA . ALA B 1 206 ? 13.133 -11.133 -13.773 1 91.69 206 ALA B CA 1
ATOM 6087 C C . ALA B 1 206 ? 11.891 -10.844 -14.609 1 91.69 206 ALA B C 1
ATOM 6089 O O . ALA B 1 206 ? 11.508 -9.68 -14.773 1 91.69 206 ALA B O 1
ATOM 6090 N N . ASP B 1 207 ? 11.258 -11.766 -15.156 1 93.69 207 ASP B N 1
ATOM 6091 C CA . ASP B 1 207 ? 10.078 -11.578 -16 1 93.69 207 ASP B CA 1
ATOM 6092 C C . ASP B 1 207 ? 8.805 -11.586 -15.164 1 93.69 207 ASP B C 1
ATOM 6094 O O . ASP B 1 207 ? 7.828 -12.258 -15.516 1 93.69 207 ASP B O 1
ATOM 6098 N N . ILE B 1 208 ? 8.844 -10.961 -13.977 1 95.25 208 ILE B N 1
ATOM 6099 C CA . ILE B 1 208 ? 7.684 -10.844 -13.102 1 95.25 208 ILE B CA 1
ATOM 6100 C C . ILE B 1 208 ? 7.59 -9.422 -12.555 1 95.25 208 ILE B C 1
ATOM 6102 O O . ILE B 1 208 ? 8.578 -8.688 -12.547 1 95.25 208 ILE B O 1
ATOM 6106 N N . SER B 1 209 ? 6.395 -9.078 -12.188 1 95.88 209 SER B N 1
ATOM 6107 C CA . SER B 1 209 ? 6.215 -7.812 -11.477 1 95.88 209 SER B CA 1
ATOM 6108 C C . SER B 1 209 ? 6.445 -7.988 -9.977 1 95.88 209 SER B C 1
ATOM 6110 O O . SER B 1 209 ? 6.027 -8.992 -9.391 1 95.88 209 SER B O 1
ATOM 6112 N N . PHE B 1 210 ? 7.074 -7.035 -9.383 1 97.88 210 PHE B N 1
ATOM 6113 C CA . PHE B 1 210 ? 7.316 -7.066 -7.949 1 97.88 210 PHE B CA 1
ATOM 6114 C C . PHE B 1 210 ? 6.191 -6.367 -7.195 1 97.88 210 PHE B C 1
ATOM 6116 O O . PHE B 1 210 ? 6.16 -6.379 -5.961 1 97.88 210 PHE B O 1
ATOM 6123 N N . GLN B 1 211 ? 5.254 -5.801 -7.926 1 96.25 211 GLN B N 1
ATOM 6124 C CA . GLN B 1 211 ? 4.188 -4.996 -7.34 1 96.25 211 GLN B CA 1
ATOM 6125 C C . GLN B 1 211 ? 3.357 -5.82 -6.359 1 96.25 211 GLN B C 1
ATOM 6127 O O . GLN B 1 211 ? 3.061 -5.359 -5.254 1 96.25 211 GLN B O 1
ATOM 6132 N N . PRO B 1 212 ? 2.98 -7.074 -6.695 1 97.38 212 PRO B N 1
ATOM 6133 C CA . PRO B 1 212 ? 2.17 -7.844 -5.75 1 97.38 212 PRO B CA 1
ATOM 6134 C C . PRO B 1 212 ? 2.869 -8.055 -4.406 1 97.38 212 PRO B C 1
ATOM 6136 O O . PRO B 1 212 ? 2.213 -8.062 -3.361 1 97.38 212 PRO B O 1
ATOM 6139 N N . LEU B 1 213 ? 4.133 -8.195 -4.445 1 98.44 213 LEU B N 1
ATOM 6140 C CA . LEU B 1 213 ? 4.898 -8.375 -3.217 1 98.44 213 LEU B CA 1
ATOM 6141 C C . LEU B 1 213 ? 4.734 -7.18 -2.287 1 98.44 213 LEU B C 1
ATOM 6143 O O . LEU B 1 213 ? 4.418 -7.344 -1.106 1 98.44 213 LEU B O 1
ATOM 6147 N N . VAL B 1 214 ? 4.828 -5.973 -2.869 1 97.69 214 VAL B N 1
ATOM 6148 C CA . VAL B 1 214 ? 4.832 -4.766 -2.051 1 97.69 214 VAL B CA 1
ATOM 6149 C C . VAL B 1 214 ? 3.396 -4.34 -1.749 1 97.69 214 VAL B C 1
ATOM 6151 O O . VAL B 1 214 ? 3.166 -3.426 -0.956 1 97.69 214 VAL B O 1
ATOM 6154 N N . GLN B 1 215 ? 2.467 -4.941 -2.369 1 96.25 215 GLN B N 1
ATOM 6155 C CA . GLN B 1 215 ? 1.062 -4.699 -2.057 1 96.25 215 GLN B CA 1
ATOM 6156 C C . GLN B 1 215 ? 0.582 -5.617 -0.936 1 96.25 215 GLN B C 1
ATOM 6158 O O . GLN B 1 215 ? -0.281 -5.234 -0.142 1 96.25 215 GLN B O 1
ATOM 6163 N N . CYS B 1 216 ? 1.175 -6.832 -0.86 1 97.75 216 CYS B N 1
ATOM 6164 C CA . CYS B 1 216 ? 0.743 -7.816 0.125 1 97.75 216 CYS B CA 1
ATOM 6165 C C . CYS B 1 216 ? 1.44 -7.594 1.462 1 97.75 216 CYS B C 1
ATOM 6167 O O . CYS B 1 216 ? 0.864 -7.855 2.52 1 97.75 216 CYS B O 1
ATOM 6169 N N . LEU B 1 217 ? 2.654 -7.133 1.378 1 98 217 LEU B N 1
ATOM 6170 C CA . LEU B 1 217 ? 3.439 -6.914 2.588 1 98 217 LEU B CA 1
ATOM 6171 C C . LEU B 1 217 ? 3.861 -5.453 2.705 1 98 217 LEU B C 1
ATOM 6173 O O . LEU B 1 217 ? 4.371 -4.871 1.744 1 98 217 LEU B O 1
ATOM 6177 N N . ASP B 1 218 ? 3.629 -4.906 3.891 1 97 218 ASP B N 1
ATOM 6178 C CA . ASP B 1 218 ? 4.152 -3.559 4.098 1 97 218 ASP B CA 1
ATOM 6179 C C . ASP B 1 218 ? 5.676 -3.566 4.191 1 97 218 ASP B C 1
ATOM 6181 O O . ASP B 1 218 ? 6.297 -4.629 4.16 1 97 218 ASP B O 1
ATOM 6185 N N . VAL B 1 219 ? 6.277 -2.432 4.289 1 97.69 219 VAL B N 1
ATOM 6186 C CA . VAL B 1 219 ? 7.723 -2.287 4.156 1 97.69 219 VAL B CA 1
ATOM 6187 C C . VAL B 1 219 ? 8.422 -3.066 5.266 1 97.69 219 VAL B C 1
ATOM 6189 O O . VAL B 1 219 ? 9.43 -3.74 5.02 1 97.69 219 VAL B O 1
ATOM 6192 N N . ASP B 1 220 ? 7.941 -3.029 6.445 1 97.44 220 ASP B N 1
ATOM 6193 C CA . ASP B 1 220 ? 8.586 -3.689 7.574 1 97.44 220 ASP B CA 1
ATOM 6194 C C . ASP B 1 220 ? 8.492 -5.207 7.453 1 97.44 220 ASP B C 1
ATOM 6196 O O . ASP B 1 220 ? 9.445 -5.926 7.75 1 97.44 220 ASP B O 1
ATOM 6200 N N . LYS B 1 221 ? 7.34 -5.691 7.023 1 98 221 LYS B N 1
ATOM 6201 C CA . LYS B 1 221 ? 7.172 -7.129 6.828 1 98 221 LYS B CA 1
ATOM 6202 C C . LYS B 1 221 ? 7.992 -7.621 5.637 1 98 221 LYS B C 1
ATOM 6204 O O . LYS B 1 221 ? 8.492 -8.75 5.641 1 98 221 LYS B O 1
ATOM 6209 N N . LEU B 1 222 ? 8.07 -6.797 4.605 1 98.56 222 LEU B N 1
ATOM 6210 C CA . LEU B 1 222 ? 8.922 -7.141 3.473 1 98.56 222 LEU B CA 1
ATOM 6211 C C . LEU B 1 222 ? 10.375 -7.32 3.914 1 98.56 222 LEU B C 1
ATOM 6213 O O . LEU B 1 222 ? 11.016 -8.305 3.555 1 98.56 222 LEU B O 1
ATOM 6217 N N . ILE B 1 223 ? 10.852 -6.402 4.727 1 98.56 223 ILE B N 1
ATOM 6218 C CA . ILE B 1 223 ? 12.234 -6.469 5.199 1 98.56 223 ILE B CA 1
ATOM 6219 C C . ILE B 1 223 ? 12.414 -7.684 6.105 1 98.56 223 ILE B C 1
ATOM 6221 O O . ILE B 1 223 ? 13.445 -8.352 6.059 1 98.56 223 ILE B O 1
ATOM 6225 N N . GLN B 1 224 ? 11.406 -7.953 6.875 1 98.38 224 GLN B N 1
ATOM 6226 C CA . GLN B 1 224 ? 11.461 -9.117 7.75 1 98.38 224 GLN B CA 1
ATOM 6227 C C . GLN B 1 224 ? 11.547 -10.414 6.938 1 98.38 224 GLN B C 1
ATOM 6229 O O . GLN B 1 224 ? 12.344 -11.297 7.25 1 98.38 224 GLN B O 1
ATOM 6234 N N . LEU B 1 225 ? 10.688 -10.516 5.961 1 98.75 225 LEU B N 1
ATOM 6235 C CA . LEU B 1 225 ? 10.734 -11.68 5.086 1 98.75 225 LEU B CA 1
ATOM 6236 C C . LEU B 1 225 ? 12.078 -11.781 4.379 1 98.75 225 LEU B C 1
ATOM 6238 O O . LEU B 1 225 ? 12.68 -12.859 4.324 1 98.75 225 LEU B O 1
ATOM 6242 N N . PHE B 1 226 ? 12.523 -10.664 3.893 1 98.75 226 PHE B N 1
ATOM 6243 C CA . PHE B 1 226 ? 13.812 -10.602 3.225 1 98.75 226 PHE B CA 1
ATOM 6244 C C . PHE B 1 226 ? 14.922 -11.117 4.133 1 98.75 226 PHE B C 1
ATOM 6246 O O . PHE B 1 226 ? 15.75 -11.922 3.715 1 98.75 226 PHE B O 1
ATOM 6253 N N . THR B 1 227 ? 14.922 -10.68 5.355 1 98.75 227 THR B N 1
ATOM 6254 C CA . THR B 1 227 ? 15.945 -11.07 6.32 1 98.75 227 THR B CA 1
ATOM 6255 C C . THR B 1 227 ? 15.859 -12.562 6.633 1 98.75 227 THR B C 1
ATOM 6257 O O . THR B 1 227 ? 16.875 -13.242 6.727 1 98.75 227 THR B O 1
ATOM 6260 N N . ALA B 1 228 ? 14.672 -13 6.789 1 98.69 228 ALA B N 1
ATOM 6261 C CA . ALA B 1 228 ? 14.469 -14.422 7.07 1 98.69 228 ALA B CA 1
ATOM 6262 C C . ALA B 1 228 ? 15.008 -15.289 5.938 1 98.69 228 ALA B C 1
ATOM 6264 O O . ALA B 1 228 ? 15.641 -16.312 6.18 1 98.69 228 ALA B O 1
ATOM 6265 N N . VAL B 1 229 ? 14.75 -14.898 4.695 1 98.69 229 VAL B N 1
ATOM 6266 C CA . VAL B 1 229 ? 15.219 -15.633 3.527 1 98.69 229 VAL B CA 1
ATOM 6267 C C . VAL B 1 229 ? 16.734 -15.562 3.441 1 98.69 229 VAL B C 1
ATOM 6269 O O . VAL B 1 229 ? 17.406 -16.578 3.188 1 98.69 229 VAL B O 1
ATOM 6272 N N . LEU B 1 230 ? 17.219 -14.391 3.676 1 98.5 230 LEU B N 1
ATOM 6273 C CA . LEU B 1 230 ? 18.672 -14.172 3.621 1 98.5 230 LEU B CA 1
ATOM 6274 C C . LEU B 1 230 ? 19.391 -15.07 4.625 1 98.5 230 LEU B C 1
ATOM 6276 O O . LEU B 1 230 ? 20.484 -15.562 4.352 1 98.5 230 LEU B O 1
ATOM 6280 N N . LEU B 1 231 ? 18.797 -15.281 5.762 1 98.25 231 LEU B N 1
ATOM 6281 C CA . LEU B 1 231 ? 19.391 -16.062 6.836 1 98.25 231 LEU B CA 1
ATOM 6282 C C . LEU B 1 231 ? 19.016 -17.531 6.715 1 98.25 231 LEU B C 1
ATOM 6284 O O . LEU B 1 231 ? 19.25 -18.328 7.629 1 98.25 231 LEU B O 1
ATOM 6288 N N . GLU B 1 232 ? 18.391 -17.891 5.66 1 97.94 232 GLU B N 1
ATOM 6289 C CA . GLU B 1 232 ? 18.094 -19.266 5.289 1 97.94 232 GLU B CA 1
ATOM 6290 C C . GLU B 1 232 ? 17.219 -19.938 6.344 1 97.94 232 GLU B C 1
ATOM 6292 O O . GLU B 1 232 ? 17.531 -21.031 6.801 1 97.94 232 GLU B O 1
ATOM 6297 N N . ARG B 1 233 ? 16.109 -19.25 6.719 1 97.94 233 ARG B N 1
ATOM 6298 C CA . ARG B 1 233 ? 15.109 -19.828 7.609 1 97.94 233 ARG B CA 1
ATOM 6299 C C . ARG B 1 233 ? 14.141 -20.719 6.832 1 97.94 233 ARG B C 1
ATOM 6301 O O . ARG B 1 233 ? 14.227 -20.812 5.605 1 97.94 233 ARG B O 1
ATOM 6308 N N . ARG B 1 234 ? 13.328 -21.484 7.578 1 97.62 234 ARG B N 1
ATOM 6309 C CA . ARG B 1 234 ? 12.211 -22.203 6.98 1 97.62 234 ARG B CA 1
ATOM 6310 C C . ARG B 1 234 ? 11.031 -21.281 6.727 1 97.62 234 ARG B C 1
ATOM 6312 O O . ARG B 1 234 ? 10.328 -20.891 7.66 1 97.62 234 ARG B O 1
ATOM 6319 N N . ILE B 1 235 ? 10.789 -21 5.445 1 98.5 235 ILE B N 1
ATOM 6320 C CA . ILE B 1 235 ? 9.797 -19.984 5.086 1 98.5 235 ILE B CA 1
ATOM 6321 C C . ILE B 1 235 ? 8.57 -20.672 4.465 1 98.5 235 ILE B C 1
ATOM 6323 O O . ILE B 1 235 ? 8.695 -21.422 3.498 1 98.5 235 ILE B O 1
ATOM 6327 N N . LEU B 1 236 ? 7.406 -20.391 4.996 1 98.5 236 LEU B N 1
ATOM 6328 C CA . LEU B 1 236 ? 6.148 -20.891 4.441 1 98.5 236 LEU B CA 1
ATOM 6329 C C . LEU B 1 236 ? 5.238 -19.734 4.055 1 98.5 236 LEU B C 1
ATOM 6331 O O . LEU B 1 236 ? 4.742 -19 4.922 1 98.5 236 LEU B O 1
ATOM 6335 N N . LEU B 1 237 ? 5.016 -19.516 2.789 1 98.69 237 LEU B N 1
ATOM 6336 C CA . LEU B 1 237 ? 4.09 -18.5 2.291 1 98.69 237 LEU B CA 1
ATOM 6337 C C . LEU B 1 237 ? 2.674 -19.062 2.205 1 98.69 237 LEU B C 1
ATOM 6339 O O . LEU B 1 237 ? 2.467 -20.172 1.729 1 98.69 237 LEU B O 1
ATOM 6343 N N . ARG B 1 238 ? 1.725 -18.328 2.674 1 98.38 238 ARG B N 1
ATOM 6344 C CA . ARG B 1 238 ? 0.32 -18.719 2.631 1 98.38 238 ARG B CA 1
ATOM 6345 C C . ARG B 1 238 ? -0.517 -17.672 1.896 1 98.38 238 ARG B C 1
ATOM 6347 O O . ARG B 1 238 ? -0.351 -16.469 2.115 1 98.38 238 ARG B O 1
ATOM 6354 N N . SER B 1 239 ? -1.349 -18.125 0.993 1 98.19 239 SER B N 1
ATOM 6355 C CA . SER B 1 239 ? -2.258 -17.266 0.249 1 98.19 239 SER B CA 1
ATOM 6356 C C . SER B 1 239 ? -3.408 -18.062 -0.356 1 98.19 239 SER B C 1
ATOM 6358 O O . SER B 1 239 ? -3.291 -19.266 -0.566 1 98.19 239 SER B O 1
ATOM 6360 N N . ASN B 1 240 ? -4.496 -17.406 -0.62 1 96.31 240 ASN B N 1
ATOM 6361 C CA . ASN B 1 240 ? -5.605 -18.062 -1.31 1 96.31 240 ASN B CA 1
ATOM 6362 C C . ASN B 1 240 ? -5.508 -17.875 -2.822 1 96.31 240 ASN B C 1
ATOM 6364 O O . ASN B 1 240 ? -6.422 -18.25 -3.557 1 96.31 240 ASN B O 1
ATOM 6368 N N . LYS B 1 241 ? -4.426 -17.312 -3.293 1 96.75 241 LYS B N 1
ATOM 6369 C CA . LYS B 1 241 ? -4.113 -17.141 -4.711 1 96.75 241 LYS B CA 1
ATOM 6370 C C . LYS B 1 241 ? -2.83 -17.891 -5.078 1 96.75 241 LYS B C 1
ATOM 6372 O O . LYS B 1 241 ? -1.771 -17.625 -4.508 1 96.75 241 LYS B O 1
ATOM 6377 N N . TYR B 1 242 ? -2.877 -18.703 -6 1 97.31 242 TYR B N 1
ATOM 6378 C CA . TYR B 1 242 ? -1.703 -19.469 -6.41 1 97.31 242 TYR B CA 1
ATOM 6379 C C . TYR B 1 242 ? -0.646 -18.562 -7.023 1 97.31 242 TYR B C 1
ATOM 6381 O O . TYR B 1 242 ? 0.547 -18.703 -6.75 1 97.31 242 TYR B O 1
ATOM 6389 N N . THR B 1 243 ? -1.07 -17.625 -7.805 1 97.5 243 THR B N 1
ATOM 6390 C CA . THR B 1 243 ? -0.147 -16.734 -8.492 1 97.5 243 THR B CA 1
ATOM 6391 C C . THR B 1 243 ? 0.721 -15.977 -7.492 1 97.5 243 THR B C 1
ATOM 6393 O O . THR B 1 243 ? 1.918 -15.789 -7.715 1 97.5 243 THR B O 1
ATOM 6396 N N . LEU B 1 244 ? 0.147 -15.586 -6.406 1 98.38 244 LEU B N 1
ATOM 6397 C CA . LEU B 1 244 ? 0.886 -14.82 -5.402 1 98.38 244 LEU B CA 1
ATOM 6398 C C . LEU B 1 244 ? 2.004 -15.664 -4.797 1 98.38 244 LEU B C 1
ATOM 6400 O O . LEU B 1 244 ? 3.086 -15.148 -4.504 1 98.38 244 LEU B O 1
ATOM 6404 N N . LEU B 1 245 ? 1.696 -16.875 -4.574 1 98.56 245 LEU B N 1
ATOM 6405 C CA . LEU B 1 245 ? 2.691 -17.75 -3.973 1 98.56 245 LEU B CA 1
ATOM 6406 C C . LEU B 1 245 ? 3.949 -17.812 -4.832 1 98.56 245 LEU B C 1
ATOM 6408 O O . LEU B 1 245 ? 5.062 -17.688 -4.316 1 98.56 245 LEU B O 1
ATOM 6412 N N . THR B 1 246 ? 3.77 -17.938 -6.074 1 98.38 246 THR B N 1
ATOM 6413 C CA . THR B 1 246 ? 4.902 -18.031 -6.988 1 98.38 246 THR B CA 1
ATOM 6414 C C . THR B 1 246 ? 5.574 -16.688 -7.172 1 98.38 246 THR B C 1
ATOM 6416 O O . THR B 1 246 ? 6.801 -16.578 -7.117 1 98.38 246 THR B O 1
ATOM 6419 N N . LEU B 1 247 ? 4.801 -15.664 -7.375 1 98.12 247 LEU B N 1
ATOM 6420 C CA . LEU B 1 247 ? 5.359 -14.344 -7.664 1 98.12 247 LEU B CA 1
ATOM 6421 C C . LEU B 1 247 ? 6.172 -13.828 -6.484 1 98.12 247 LEU B C 1
ATOM 6423 O O . LEU B 1 247 ? 7.258 -13.273 -6.668 1 98.12 247 LEU B O 1
ATOM 6427 N N . VAL B 1 248 ? 5.641 -13.992 -5.305 1 98.62 248 VAL B N 1
ATOM 6428 C CA . VAL B 1 248 ? 6.332 -13.5 -4.121 1 98.62 248 VAL B CA 1
ATOM 6429 C C . VAL B 1 248 ? 7.613 -14.297 -3.896 1 98.62 248 VAL B C 1
ATOM 6431 O O . VAL B 1 248 ? 8.656 -13.734 -3.57 1 98.62 248 VAL B O 1
ATOM 6434 N N . SER B 1 249 ? 7.539 -15.594 -4.07 1 98.44 249 SER B N 1
ATOM 6435 C CA . SER B 1 249 ? 8.727 -16.422 -3.93 1 98.44 249 SER B CA 1
ATOM 6436 C C . SER B 1 249 ? 9.805 -16.016 -4.926 1 98.44 249 SER B C 1
ATOM 6438 O O . SER B 1 249 ? 10.977 -15.867 -4.559 1 98.44 249 SER B O 1
ATOM 6440 N N . GLU B 1 250 ? 9.414 -15.852 -6.137 1 97.88 250 GLU B N 1
ATOM 6441 C CA . GLU B 1 250 ? 10.367 -15.453 -7.172 1 97.88 250 GLU B CA 1
ATOM 6442 C C . GLU B 1 250 ? 10.93 -14.062 -6.898 1 97.88 250 GLU B C 1
ATOM 6444 O O . GLU B 1 250 ? 12.125 -13.828 -7.074 1 97.88 250 GLU B O 1
ATOM 6449 N N . ALA B 1 251 ? 10.062 -13.188 -6.508 1 98.5 251 ALA B N 1
ATOM 6450 C CA . ALA B 1 251 ? 10.484 -11.812 -6.262 1 98.5 251 ALA B CA 1
ATOM 6451 C C . ALA B 1 251 ? 11.555 -11.75 -5.176 1 98.5 251 ALA B C 1
ATOM 6453 O O . ALA B 1 251 ? 12.578 -11.078 -5.336 1 98.5 251 ALA B O 1
ATOM 6454 N N . ILE B 1 252 ? 11.305 -12.422 -4.098 1 98.56 252 ILE B N 1
ATOM 6455 C CA . ILE B 1 252 ? 12.242 -12.367 -2.984 1 98.56 252 ILE B CA 1
ATOM 6456 C C . ILE B 1 252 ? 13.578 -12.984 -3.402 1 98.56 252 ILE B C 1
ATOM 6458 O O . ILE B 1 252 ? 14.641 -12.531 -2.973 1 98.56 252 ILE B O 1
ATOM 6462 N N . CYS B 1 253 ? 13.539 -14.031 -4.207 1 97.69 253 CYS B N 1
ATOM 6463 C CA . CYS B 1 253 ? 14.766 -14.641 -4.715 1 97.69 253 CYS B CA 1
ATOM 6464 C C . CYS B 1 253 ? 15.586 -13.641 -5.523 1 97.69 253 CYS B C 1
ATOM 6466 O O . CYS B 1 253 ? 16.812 -13.68 -5.5 1 97.69 253 CYS B O 1
ATOM 6468 N N . HIS B 1 254 ? 14.898 -12.773 -6.223 1 97.81 254 HIS B N 1
ATOM 6469 C CA . HIS B 1 254 ? 15.602 -11.758 -6.996 1 97.81 254 HIS B CA 1
ATOM 6470 C C . HIS B 1 254 ? 16.125 -10.648 -6.098 1 97.81 254 HIS B C 1
ATOM 6472 O O . HIS B 1 254 ? 17.172 -10.047 -6.391 1 97.81 254 HIS B O 1
ATOM 6478 N N . LEU B 1 255 ? 15.453 -10.43 -5.027 1 98.62 255 LEU B N 1
ATOM 6479 C CA . LEU B 1 255 ? 15.836 -9.32 -4.16 1 98.62 255 LEU B CA 1
ATOM 6480 C C . LEU B 1 255 ? 17.062 -9.672 -3.332 1 98.62 255 LEU B C 1
ATOM 6482 O O . LEU B 1 255 ? 17.781 -8.789 -2.855 1 98.62 255 LEU B O 1
ATOM 6486 N N . ILE B 1 256 ? 17.344 -10.945 -3.145 1 98.44 256 ILE B N 1
ATOM 6487 C CA . ILE B 1 256 ? 18.516 -11.289 -2.354 1 98.44 256 ILE B CA 1
ATOM 6488 C C . ILE B 1 256 ? 19.75 -11.32 -3.248 1 98.44 256 ILE B C 1
ATOM 6490 O O . ILE B 1 256 ? 20.859 -11.562 -2.773 1 98.44 256 ILE B O 1
ATOM 6494 N N . TYR B 1 257 ? 19.562 -11.094 -4.559 1 96.88 257 TYR B N 1
ATOM 6495 C CA . TYR B 1 257 ? 20.719 -10.945 -5.426 1 96.88 257 TYR B CA 1
ATOM 6496 C C . TYR B 1 257 ? 21.719 -9.945 -4.844 1 96.88 257 TYR B C 1
ATOM 6498 O O . TYR B 1 257 ? 21.328 -8.859 -4.402 1 96.88 257 TYR B O 1
ATOM 6506 N N . PRO B 1 258 ? 23 -10.336 -4.797 1 96.06 258 PRO B N 1
ATOM 6507 C CA . PRO B 1 258 ? 23.703 -11.336 -5.602 1 96.06 258 PRO B CA 1
ATOM 6508 C C . PRO B 1 258 ? 23.75 -12.711 -4.934 1 96.06 258 PRO B C 1
ATOM 6510 O O . PRO B 1 258 ? 24.266 -13.664 -5.512 1 96.06 258 PRO B O 1
ATOM 6513 N N . ILE B 1 259 ? 23.172 -12.789 -3.76 1 97.25 259 ILE B N 1
ATOM 6514 C CA . ILE B 1 259 ? 23.062 -14.086 -3.098 1 97.25 259 ILE B CA 1
ATOM 6515 C C . ILE B 1 259 ? 21.984 -14.922 -3.775 1 97.25 259 ILE B C 1
ATOM 6517 O O . ILE B 1 259 ? 21 -14.375 -4.281 1 97.25 259 ILE B O 1
ATOM 6521 N N . ARG B 1 260 ? 22.266 -16.203 -3.828 1 95.5 260 ARG B N 1
ATOM 6522 C CA . ARG B 1 260 ? 21.281 -17.109 -4.418 1 95.5 260 ARG B CA 1
ATOM 6523 C C . ARG B 1 260 ? 20.719 -18.062 -3.371 1 95.5 260 ARG B C 1
ATOM 6525 O O . ARG B 1 260 ? 21.438 -18.516 -2.49 1 95.5 260 ARG B O 1
ATOM 6532 N N . TRP B 1 261 ? 19.469 -18.281 -3.49 1 95.69 261 TRP B N 1
ATOM 6533 C CA . TRP B 1 261 ? 18.875 -19.297 -2.627 1 95.69 261 TRP B CA 1
ATOM 6534 C C . TRP B 1 261 ? 19.375 -20.688 -2.982 1 95.69 261 TRP B C 1
ATOM 6536 O O . TRP B 1 261 ? 19.266 -21.125 -4.129 1 95.69 261 TRP B O 1
ATOM 6546 N N . GLN B 1 262 ? 19.906 -21.375 -2.012 1 92.12 262 GLN B N 1
ATOM 6547 C CA . GLN B 1 262 ? 20.625 -22.625 -2.256 1 92.12 262 GLN B CA 1
ATOM 6548 C C . GLN B 1 262 ? 19.828 -23.828 -1.745 1 92.12 262 GLN B C 1
ATOM 6550 O O . GLN B 1 262 ? 20.281 -24.969 -1.832 1 92.12 262 GLN B O 1
ATOM 6555 N N . HIS B 1 263 ? 18.672 -23.562 -1.279 1 94.12 263 HIS B N 1
ATOM 6556 C CA . HIS B 1 263 ? 17.953 -24.609 -0.56 1 94.12 263 HIS B CA 1
ATOM 6557 C C . HIS B 1 263 ? 16.641 -24.938 -1.26 1 94.12 263 HIS B C 1
ATOM 6559 O O . HIS B 1 263 ? 16.422 -24.547 -2.406 1 94.12 263 HIS B O 1
ATOM 6565 N N . VAL B 1 264 ? 15.836 -25.719 -0.593 1 93.75 264 VAL B N 1
ATOM 6566 C CA . VAL B 1 264 ? 14.586 -26.219 -1.161 1 93.75 264 VAL B CA 1
ATOM 6567 C C . VAL B 1 264 ? 13.695 -25.047 -1.562 1 93.75 264 VAL B C 1
ATOM 6569 O O . VAL B 1 264 ? 13.516 -24.094 -0.789 1 93.75 264 VAL B O 1
ATOM 6572 N N . TYR B 1 265 ? 13.203 -25.203 -2.779 1 95.94 265 TYR B N 1
ATOM 6573 C CA . TYR B 1 265 ? 12.375 -24.141 -3.346 1 95.94 265 TYR B CA 1
ATOM 6574 C C . TYR B 1 265 ? 11.141 -24.719 -4.023 1 95.94 265 TYR B C 1
ATOM 6576 O O . TYR B 1 265 ? 11.234 -25.312 -5.105 1 95.94 265 TYR B O 1
ATOM 6584 N N . ILE B 1 266 ? 9.953 -24.562 -3.377 1 95.44 266 ILE B N 1
ATOM 6585 C CA . ILE B 1 266 ? 8.688 -25.062 -3.895 1 95.44 266 ILE B CA 1
ATOM 6586 C C . ILE B 1 266 ? 7.605 -24 -3.705 1 95.44 266 ILE B C 1
ATOM 6588 O O . ILE B 1 266 ? 6.832 -24.047 -2.744 1 95.44 266 ILE B O 1
ATOM 6592 N N . PRO B 1 267 ? 7.395 -23.172 -4.645 1 97 267 PRO B N 1
ATOM 6593 C CA . PRO B 1 267 ? 6.477 -22.047 -4.461 1 97 267 PRO B CA 1
ATOM 6594 C C . PRO B 1 267 ? 5.035 -22.484 -4.219 1 97 267 PRO B C 1
ATOM 6596 O O . PRO B 1 267 ? 4.258 -21.766 -3.588 1 97 267 PRO B O 1
ATOM 6599 N N . ILE B 1 268 ? 4.676 -23.656 -4.801 1 97.44 268 ILE B N 1
ATOM 6600 C CA . ILE B 1 268 ? 3.334 -24.188 -4.578 1 97.44 268 ILE B CA 1
ATOM 6601 C C . ILE B 1 268 ? 3.414 -25.672 -4.23 1 97.44 268 ILE B C 1
ATOM 6603 O O . ILE B 1 268 ? 3.754 -26.5 -5.086 1 97.44 268 ILE B O 1
ATOM 6607 N N . ILE B 1 269 ? 3.061 -25.953 -3.045 1 95.38 269 ILE B N 1
ATOM 6608 C CA . ILE B 1 269 ? 2.965 -27.344 -2.625 1 95.38 269 ILE B CA 1
ATOM 6609 C C . ILE B 1 269 ? 1.551 -27.859 -2.875 1 95.38 269 ILE B C 1
ATOM 6611 O O . ILE B 1 269 ? 0.572 -27.141 -2.648 1 95.38 269 ILE B O 1
ATOM 6615 N N . PHE B 1 270 ? 1.464 -29 -3.406 1 92.56 270 PHE B N 1
ATOM 6616 C CA . PHE B 1 270 ? 0.155 -29.625 -3.557 1 92.56 270 PHE B CA 1
ATOM 6617 C C . PHE B 1 270 ? -0.372 -30.109 -2.211 1 92.56 270 PHE B C 1
ATOM 6619 O O . PHE B 1 270 ? 0.399 -30.297 -1.267 1 92.56 270 PHE B O 1
ATOM 6626 N N . SER B 1 271 ? -1.64 -30.312 -2.135 1 88.69 271 SER B N 1
ATOM 6627 C CA . SER B 1 271 ? -2.332 -30.578 -0.878 1 88.69 271 SER B CA 1
ATOM 6628 C C . SER B 1 271 ? -1.805 -31.844 -0.219 1 88.69 271 SER B C 1
ATOM 6630 O O . SER B 1 271 ? -1.677 -31.906 1.006 1 88.69 271 SER B O 1
ATOM 6632 N N . SER B 1 272 ? -1.44 -32.875 -0.99 1 85 272 SER B N 1
ATOM 6633 C CA . SER B 1 272 ? -0.962 -34.125 -0.449 1 85 272 SER B CA 1
ATOM 6634 C C . SER B 1 272 ? 0.486 -34.031 0.015 1 85 272 SER B C 1
ATOM 6636 O O . SER B 1 272 ? 1.008 -34.938 0.658 1 85 272 SER B O 1
ATOM 6638 N N . GLY B 1 273 ? 1.127 -32.906 -0.246 1 88.12 273 GLY B N 1
ATOM 6639 C CA . GLY B 1 273 ? 2.52 -32.688 0.119 1 88.12 273 GLY B CA 1
ATOM 6640 C C . GLY B 1 273 ? 2.693 -31.812 1.345 1 88.12 273 GLY B C 1
ATOM 6641 O O . GLY B 1 273 ? 3.766 -31.25 1.559 1 88.12 273 GLY B O 1
ATOM 6642 N N . VAL B 1 274 ? 1.698 -31.719 2.176 1 90.81 274 VAL B N 1
ATOM 6643 C CA . VAL B 1 274 ? 1.711 -30.828 3.334 1 90.81 274 VAL B CA 1
ATOM 6644 C C . VAL B 1 274 ? 2.797 -31.281 4.312 1 90.81 274 VAL B C 1
ATOM 6646 O O . VAL B 1 274 ? 3.387 -30.453 5.012 1 90.81 274 VAL B O 1
ATOM 6649 N N . ASP B 1 275 ? 3.17 -32.469 4.297 1 89.62 275 ASP B N 1
ATOM 6650 C CA . ASP B 1 275 ? 4.152 -33.031 5.215 1 89.62 275 ASP B CA 1
ATOM 6651 C C . ASP B 1 275 ? 5.551 -32.469 4.93 1 89.62 275 ASP B C 1
ATOM 6653 O O . ASP B 1 275 ? 6.445 -32.562 5.773 1 89.62 275 ASP B O 1
ATOM 6657 N N . TYR B 1 276 ? 5.746 -31.922 3.764 1 90.31 276 TYR B N 1
ATOM 6658 C CA . TYR B 1 276 ? 7.031 -31.328 3.414 1 90.31 276 TYR B CA 1
ATOM 6659 C C . TYR B 1 276 ? 7.406 -30.219 4.398 1 90.31 276 TYR B C 1
ATOM 6661 O O . TYR B 1 276 ? 8.586 -29.922 4.57 1 90.31 276 TYR B O 1
ATOM 6669 N N . ILE B 1 277 ? 6.473 -29.672 5.066 1 93.75 277 ILE B N 1
ATOM 6670 C CA . ILE B 1 277 ? 6.664 -28.547 5.98 1 93.75 277 ILE B CA 1
ATOM 6671 C C . ILE B 1 277 ? 7.477 -29 7.191 1 93.75 277 ILE B C 1
ATOM 6673 O O . ILE B 1 277 ? 8.164 -28.188 7.824 1 93.75 277 ILE B O 1
ATOM 6677 N N . ASP B 1 278 ? 7.535 -30.25 7.504 1 91.94 278 ASP B N 1
ATOM 6678 C CA . ASP B 1 278 ? 8.211 -30.797 8.68 1 91.94 278 ASP B CA 1
ATOM 6679 C C . ASP B 1 278 ? 9.703 -30.984 8.414 1 91.94 278 ASP B C 1
ATOM 6681 O O . ASP B 1 278 ? 10.461 -31.359 9.312 1 91.94 278 ASP B O 1
ATOM 6685 N N . ALA B 1 279 ? 10.086 -30.703 7.203 1 89.81 279 ALA B N 1
ATOM 6686 C CA . ALA B 1 279 ? 11.508 -30.844 6.875 1 89.81 279 ALA B CA 1
ATOM 6687 C C . ALA B 1 279 ? 12.375 -29.984 7.785 1 89.81 279 ALA B C 1
ATOM 6689 O O . ALA B 1 279 ? 12.016 -28.844 8.102 1 89.81 279 ALA B O 1
ATOM 6690 N N . PRO B 1 280 ? 13.539 -30.438 8.25 1 89.94 280 PRO B N 1
ATOM 6691 C CA . PRO B 1 280 ? 14.375 -29.719 9.211 1 89.94 280 PRO B CA 1
ATOM 6692 C C . PRO B 1 280 ? 15.359 -28.766 8.539 1 89.94 280 PRO B C 1
ATOM 6694 O O . PRO B 1 280 ? 16.047 -28 9.227 1 89.94 280 PRO B O 1
ATOM 6697 N N . THR B 1 281 ? 15.445 -28.781 7.25 1 93.56 281 THR B N 1
ATOM 6698 C CA . THR B 1 281 ? 16.359 -27.938 6.496 1 93.56 281 THR B CA 1
ATOM 6699 C C . THR B 1 281 ? 15.656 -26.672 6.008 1 93.56 281 THR B C 1
ATOM 6701 O O . THR B 1 281 ? 14.422 -26.625 5.934 1 93.56 281 THR B O 1
ATOM 6704 N N . PRO B 1 282 ? 16.469 -25.672 5.703 1 95.75 282 PRO B N 1
ATOM 6705 C CA . PRO B 1 282 ? 15.859 -24.453 5.191 1 95.75 282 PRO B CA 1
ATOM 6706 C C . PRO B 1 282 ? 15.078 -24.672 3.898 1 95.75 282 PRO B C 1
ATOM 6708 O O . PRO B 1 282 ? 15.477 -25.5 3.07 1 95.75 282 PRO B O 1
ATOM 6711 N N . TYR B 1 283 ? 13.945 -24.016 3.793 1 97 283 TYR B N 1
ATOM 6712 C CA . TYR B 1 283 ? 13.141 -24.109 2.578 1 97 283 TYR B CA 1
ATOM 6713 C C . TYR B 1 283 ? 12.344 -22.828 2.348 1 97 283 TYR B C 1
ATOM 6715 O O . TYR B 1 283 ? 12.188 -22.016 3.262 1 97 283 TYR B O 1
ATOM 6723 N N . MET B 1 284 ? 12 -22.609 1.188 1 97.44 284 MET B N 1
ATOM 6724 C CA . MET B 1 284 ? 10.992 -21.641 0.775 1 97.44 284 MET B CA 1
ATOM 6725 C C . MET B 1 284 ? 9.836 -22.328 0.053 1 97.44 284 MET B C 1
ATOM 6727 O O . MET B 1 284 ? 9.992 -22.781 -1.085 1 97.44 284 MET B O 1
ATOM 6731 N N . MET B 1 285 ? 8.719 -22.406 0.728 1 97.75 285 MET B N 1
ATOM 6732 C CA . MET B 1 285 ? 7.57 -23.141 0.206 1 97.75 285 MET B CA 1
ATOM 6733 C C . MET B 1 285 ? 6.301 -22.297 0.279 1 97.75 285 MET B C 1
ATOM 6735 O O . MET B 1 285 ? 6.219 -21.359 1.079 1 97.75 285 MET B O 1
ATOM 6739 N N . GLY B 1 286 ? 5.379 -22.531 -0.621 1 98.25 286 GLY B N 1
ATOM 6740 C CA . GLY B 1 286 ? 4.062 -21.922 -0.609 1 98.25 286 GLY B CA 1
ATOM 6741 C C . GLY B 1 286 ? 2.934 -22.922 -0.469 1 98.25 286 GLY B C 1
ATOM 6742 O O . GLY B 1 286 ? 3.002 -24.016 -1.021 1 98.25 286 GLY B O 1
ATOM 6743 N N . LEU B 1 287 ? 1.987 -22.594 0.266 1 97.75 287 LEU B N 1
ATOM 6744 C CA . LEU B 1 287 ? 0.824 -23.438 0.499 1 97.75 287 LEU B CA 1
ATOM 6745 C C . LEU B 1 287 ? -0.46 -22.625 0.481 1 97.75 287 LEU B C 1
ATOM 6747 O O . LEU B 1 287 ? -0.552 -21.594 1.153 1 97.75 287 LEU B O 1
ATOM 6751 N N . HIS B 1 288 ? -1.392 -23.109 -0.311 1 97.44 288 HIS B N 1
ATOM 6752 C CA . HIS B 1 288 ? -2.688 -22.453 -0.363 1 97.44 288 HIS B CA 1
ATOM 6753 C C . HIS B 1 288 ? -3.328 -22.375 1.02 1 97.44 288 HIS B C 1
ATOM 6755 O O . HIS B 1 288 ? -3.264 -23.328 1.788 1 97.44 288 HIS B O 1
ATOM 6761 N N . SER B 1 289 ? -3.947 -21.266 1.314 1 96.06 289 SER B N 1
ATOM 6762 C CA . SER B 1 289 ? -4.477 -21.016 2.652 1 96.06 289 SER B CA 1
ATOM 6763 C C . SER B 1 289 ? -5.633 -21.969 2.973 1 96.06 289 SER B C 1
ATOM 6765 O O . SER B 1 289 ? -5.949 -22.188 4.141 1 96.06 289 SER B O 1
ATOM 6767 N N . GLY B 1 290 ? -6.27 -22.516 1.99 1 93.94 290 GLY B N 1
ATOM 6768 C CA . GLY B 1 290 ? -7.371 -23.453 2.193 1 93.94 290 GLY B CA 1
ATOM 6769 C C . GLY B 1 290 ? -6.918 -24.812 2.674 1 93.94 290 GLY B C 1
ATOM 6770 O O . GLY B 1 290 ? -7.73 -25.609 3.145 1 93.94 290 GLY B O 1
ATOM 6771 N N . VAL B 1 291 ? -5.641 -25.078 2.559 1 94.56 291 VAL B N 1
ATOM 6772 C CA . VAL B 1 291 ? -5.117 -26.375 2.975 1 94.56 291 VAL B CA 1
ATOM 6773 C C . VAL B 1 291 ? -4.93 -26.391 4.488 1 94.56 291 VAL B C 1
ATOM 6775 O O . VAL B 1 291 ? -4.332 -25.484 5.059 1 94.56 291 VAL B O 1
ATOM 6778 N N . ASP B 1 292 ? -5.418 -27.406 5.098 1 92.69 292 ASP B N 1
ATOM 6779 C CA . ASP B 1 292 ? -5.34 -27.562 6.547 1 92.69 292 ASP B CA 1
ATOM 6780 C C . ASP B 1 292 ? -3.914 -27.891 6.984 1 92.69 292 ASP B C 1
ATOM 6782 O O . ASP B 1 292 ? -3.293 -28.812 6.449 1 92.69 292 ASP B O 1
ATOM 6786 N N . THR B 1 293 ? -3.412 -27.172 7.938 1 92.75 293 THR B N 1
ATOM 6787 C CA . THR B 1 293 ? -2.049 -27.375 8.422 1 92.75 293 THR B CA 1
ATOM 6788 C C . THR B 1 293 ? -2.053 -27.859 9.867 1 92.75 293 THR B C 1
ATOM 6790 O O . THR B 1 293 ? -1.049 -27.734 10.57 1 92.75 293 THR B O 1
ATOM 6793 N N . SER B 1 294 ? -3.096 -28.359 10.398 1 90.56 294 SER B N 1
ATOM 6794 C CA . SER B 1 294 ? -3.23 -28.766 11.797 1 90.56 294 SER B CA 1
ATOM 6795 C C . SER B 1 294 ? -2.355 -29.984 12.102 1 90.56 294 SER B C 1
ATOM 6797 O O . SER B 1 294 ? -1.977 -30.203 13.258 1 90.56 294 SER B O 1
ATOM 6799 N N . THR B 1 295 ? -2.004 -30.75 11.156 1 87.25 295 THR B N 1
ATOM 6800 C CA . THR B 1 295 ? -1.265 -31.984 11.352 1 87.25 295 THR B CA 1
ATOM 6801 C C . THR B 1 295 ? 0.239 -31.734 11.367 1 87.25 295 THR B C 1
ATOM 6803 O O . THR B 1 295 ? 1.03 -32.625 11.625 1 87.25 295 THR B O 1
ATOM 6806 N N . VAL B 1 296 ? 0.632 -30.531 11.008 1 89 296 VAL B N 1
ATOM 6807 C CA . VAL B 1 296 ? 2.062 -30.266 10.922 1 89 296 VAL B CA 1
ATOM 6808 C C . VAL B 1 296 ? 2.469 -29.281 12.008 1 89 296 VAL B C 1
ATOM 6810 O O . VAL B 1 296 ? 1.644 -28.484 12.477 1 89 296 VAL B O 1
ATOM 6813 N N . THR B 1 297 ? 3.713 -29.406 12.422 1 87.56 297 THR B N 1
ATOM 6814 C CA . THR B 1 297 ? 4.266 -28.516 13.43 1 87.56 297 THR B CA 1
ATOM 6815 C C . THR B 1 297 ? 4.867 -27.266 12.773 1 87.56 297 THR B C 1
ATOM 6817 O O . THR B 1 297 ? 5.645 -27.375 11.828 1 87.56 297 THR B O 1
ATOM 6820 N N . MET B 1 298 ? 4.539 -26.234 13.273 1 91.56 298 MET B N 1
ATOM 6821 C CA . MET B 1 298 ? 4.988 -24.984 12.688 1 91.56 298 MET B CA 1
ATOM 6822 C C . MET B 1 298 ? 6.102 -24.359 13.516 1 91.56 298 MET B C 1
ATOM 6824 O O . MET B 1 298 ? 6.492 -23.203 13.281 1 91.56 298 MET B O 1
ATOM 6828 N N . ASP B 1 299 ? 6.637 -25.062 14.406 1 92.44 299 ASP B N 1
ATOM 6829 C CA . ASP B 1 299 ? 7.711 -24.547 15.25 1 92.44 299 ASP B CA 1
ATOM 6830 C C . ASP B 1 299 ? 8.953 -24.219 14.422 1 92.44 299 ASP B C 1
ATOM 6832 O O . ASP B 1 299 ? 9.43 -25.062 13.656 1 92.44 299 ASP B O 1
ATOM 6836 N N . GLY B 1 300 ? 9.422 -23.047 14.523 1 94.31 300 GLY B N 1
ATOM 6837 C CA . GLY B 1 300 ? 10.617 -22.609 13.812 1 94.31 300 GLY B CA 1
ATOM 6838 C C . GLY B 1 300 ? 10.336 -22.156 12.391 1 94.31 300 GLY B C 1
ATOM 6839 O O . GLY B 1 300 ? 11.242 -21.719 11.68 1 94.31 300 GLY B O 1
ATOM 6840 N N . VAL B 1 301 ? 9.109 -22.328 11.969 1 97.44 301 VAL B N 1
ATOM 6841 C CA . VAL B 1 301 ? 8.742 -21.953 10.609 1 97.44 301 VAL B CA 1
ATOM 6842 C C . VAL B 1 301 ? 8.305 -20.484 10.578 1 97.44 301 VAL B C 1
ATOM 6844 O O . VAL B 1 301 ? 7.582 -20.031 11.469 1 97.44 301 VAL B O 1
ATOM 6847 N N . VAL B 1 302 ? 8.875 -19.734 9.688 1 98.44 302 VAL B N 1
ATOM 6848 C CA . VAL B 1 302 ? 8.414 -18.375 9.445 1 98.44 302 VAL B CA 1
ATOM 6849 C C . VAL B 1 302 ? 7.207 -18.391 8.508 1 98.44 302 VAL B C 1
ATOM 6851 O O . VAL B 1 302 ? 7.363 -18.5 7.289 1 98.44 302 VAL B O 1
ATOM 6854 N N . VAL B 1 303 ? 6.031 -18.297 9.023 1 98.44 303 VAL B N 1
ATOM 6855 C CA . VAL B 1 303 ? 4.801 -18.344 8.242 1 98.44 303 VAL B CA 1
ATOM 6856 C C . VAL B 1 303 ? 4.422 -16.938 7.797 1 98.44 303 VAL B C 1
ATOM 6858 O O . VAL B 1 303 ? 4.195 -16.062 8.625 1 98.44 303 VAL B O 1
ATOM 6861 N N . VAL B 1 304 ? 4.398 -16.734 6.551 1 98.75 304 VAL B N 1
ATOM 6862 C CA . VAL B 1 304 ? 4.059 -15.438 5.973 1 98.75 304 VAL B CA 1
ATOM 6863 C C . VAL B 1 304 ? 2.658 -15.492 5.367 1 98.75 304 VAL B C 1
ATOM 6865 O O . VAL B 1 304 ? 2.438 -16.156 4.352 1 98.75 304 VAL B O 1
ATOM 6868 N N . ASP B 1 305 ? 1.756 -14.828 5.945 1 98.19 305 ASP B N 1
ATOM 6869 C CA . ASP B 1 305 ? 0.394 -14.727 5.43 1 98.19 305 ASP B CA 1
ATOM 6870 C C . ASP B 1 305 ? 0.254 -13.531 4.488 1 98.19 305 ASP B C 1
ATOM 6872 O O . ASP B 1 305 ? 0.191 -12.383 4.934 1 98.19 305 ASP B O 1
ATOM 6876 N N . LEU B 1 306 ? 0.084 -13.781 3.225 1 98.31 306 LEU B N 1
ATOM 6877 C CA . LEU B 1 306 ? 0.089 -12.727 2.213 1 98.31 306 LEU B CA 1
ATOM 6878 C C . LEU B 1 306 ? -1.272 -12.047 2.133 1 98.31 306 LEU B C 1
ATOM 6880 O O . LEU B 1 306 ? -1.395 -10.961 1.562 1 98.31 306 LEU B O 1
ATOM 6884 N N . GLU B 1 307 ? -2.283 -12.625 2.723 1 96.06 307 GLU B N 1
ATOM 6885 C CA . GLU B 1 307 ? -3.625 -12.055 2.695 1 96.06 307 GLU B CA 1
ATOM 6886 C C . GLU B 1 307 ? -3.791 -10.992 3.777 1 96.06 307 GLU B C 1
ATOM 6888 O O . GLU B 1 307 ? -4.52 -10.016 3.588 1 96.06 307 GLU B O 1
ATOM 6893 N N . TYR B 1 308 ? -3.068 -11.164 4.871 1 95.62 308 TYR B N 1
ATOM 6894 C CA . TYR B 1 308 ? -3.357 -10.32 6.023 1 95.62 308 TYR B CA 1
ATOM 6895 C C . TYR B 1 308 ? -2.119 -9.547 6.453 1 95.62 308 TYR B C 1
ATOM 6897 O O . TYR B 1 308 ? -2.098 -8.938 7.527 1 95.62 308 TYR B O 1
ATOM 6905 N N . ASN B 1 309 ? -1.098 -9.547 5.633 1 96.69 309 ASN B N 1
ATOM 6906 C CA . ASN B 1 309 ? 0.115 -8.812 5.969 1 96.69 309 ASN B CA 1
ATOM 6907 C C . ASN B 1 309 ? 0.63 -9.18 7.359 1 96.69 309 ASN B C 1
ATOM 6909 O O . ASN B 1 309 ? 0.813 -8.312 8.211 1 96.69 309 ASN B O 1
ATOM 6913 N N . ARG B 1 310 ? 0.857 -10.508 7.516 1 97.12 310 ARG B N 1
ATOM 6914 C CA . ARG B 1 310 ? 1.237 -10.984 8.844 1 97.12 310 ARG B CA 1
ATOM 6915 C C . ARG B 1 310 ? 2.363 -12.008 8.75 1 97.12 310 ARG B C 1
ATOM 6917 O O . ARG B 1 310 ? 2.363 -12.859 7.859 1 97.12 310 ARG B O 1
ATOM 6924 N N . ILE B 1 311 ? 3.328 -11.883 9.578 1 97.88 311 ILE B N 1
ATOM 6925 C CA . ILE B 1 311 ? 4.395 -12.875 9.711 1 97.88 311 ILE B CA 1
ATOM 6926 C C . ILE B 1 311 ? 4.395 -13.438 11.125 1 97.88 311 ILE B C 1
ATOM 6928 O O . ILE B 1 311 ? 4.434 -12.688 12.102 1 97.88 311 ILE B O 1
ATOM 6932 N N . THR B 1 312 ? 4.301 -14.719 11.242 1 97.06 312 THR B N 1
ATOM 6933 C CA . THR B 1 312 ? 4.32 -15.406 12.531 1 97.06 312 THR B CA 1
ATOM 6934 C C . THR B 1 312 ? 5.504 -16.375 12.609 1 97.06 312 THR B C 1
ATOM 6936 O O . THR B 1 312 ? 5.758 -17.125 11.664 1 97.06 312 THR B O 1
ATOM 6939 N N . THR B 1 313 ? 6.242 -16.297 13.617 1 96.31 313 THR B N 1
ATOM 6940 C CA . THR B 1 313 ? 7.367 -17.203 13.836 1 96.31 313 THR B CA 1
ATOM 6941 C C . THR B 1 313 ? 7.641 -17.375 15.328 1 96.31 313 THR B C 1
ATOM 6943 O O . THR B 1 313 ? 7.328 -16.5 16.125 1 96.31 313 THR B O 1
ATOM 6946 N N . THR B 1 314 ? 8.086 -18.531 15.75 1 93.75 314 THR B N 1
ATOM 6947 C CA . THR B 1 314 ? 8.445 -18.812 17.141 1 93.75 314 THR B CA 1
ATOM 6948 C C . THR B 1 314 ? 9.914 -18.484 17.391 1 93.75 314 THR B C 1
ATOM 6950 O O . THR B 1 314 ? 10.344 -18.344 18.531 1 93.75 314 THR B O 1
ATOM 6953 N N . GLU B 1 315 ? 10.641 -18.344 16.281 1 91.62 315 GLU B N 1
ATOM 6954 C CA . GLU B 1 315 ? 12.055 -18.016 16.406 1 91.62 315 GLU B CA 1
ATOM 6955 C C . GLU B 1 315 ? 12.312 -16.562 16.047 1 91.62 315 GLU B C 1
ATOM 6957 O O . GLU B 1 315 ? 11.719 -16.031 15.109 1 91.62 315 GLU B O 1
ATOM 6962 N N . ASP B 1 316 ? 13.18 -16.062 16.781 1 90.81 316 ASP B N 1
ATOM 6963 C CA . ASP B 1 316 ? 13.5 -14.656 16.547 1 90.81 316 ASP B CA 1
ATOM 6964 C C . ASP B 1 316 ? 14.352 -14.484 15.297 1 90.81 316 ASP B C 1
ATOM 6966 O O . ASP B 1 316 ? 15.234 -15.297 15.023 1 90.81 316 ASP B O 1
ATOM 6970 N N . ILE B 1 317 ? 14.039 -13.555 14.508 1 96 317 ILE B N 1
ATOM 6971 C CA . ILE B 1 317 ? 14.852 -13.133 13.367 1 96 317 ILE B CA 1
ATOM 6972 C C . ILE B 1 317 ? 15.664 -11.898 13.742 1 96 317 ILE B C 1
ATOM 6974 O O . ILE B 1 317 ? 15.102 -10.828 13.992 1 96 317 ILE B O 1
ATOM 6978 N N . PRO B 1 318 ? 16.953 -12.07 13.812 1 96.19 318 PRO B N 1
ATOM 6979 C CA . PRO B 1 318 ? 17.766 -10.906 14.188 1 96.19 318 PRO B CA 1
ATOM 6980 C C . PRO B 1 318 ? 17.578 -9.734 13.234 1 96.19 318 PRO B C 1
ATOM 6982 O O . PRO B 1 318 ? 17.531 -9.93 12.016 1 96.19 318 PRO B O 1
ATOM 6985 N N . PRO B 1 319 ? 17.5 -8.609 13.789 1 93.62 319 PRO B N 1
ATOM 6986 C CA . PRO B 1 319 ? 17.281 -7.445 12.922 1 93.62 319 PRO B CA 1
ATOM 6987 C C . PRO B 1 319 ? 18.531 -7.008 12.18 1 93.62 319 PRO B C 1
ATOM 6989 O O . PRO B 1 319 ? 19.641 -7.234 12.656 1 93.62 319 PRO B O 1
ATOM 6992 N N . ILE B 1 320 ? 18.297 -6.371 11.062 1 96.56 320 ILE B N 1
ATOM 6993 C CA . ILE B 1 320 ? 19.359 -5.699 10.312 1 96.56 320 ILE B CA 1
ATOM 6994 C C . ILE B 1 320 ? 19.938 -4.555 11.141 1 96.56 320 ILE B C 1
ATOM 6996 O O . ILE B 1 320 ? 19.203 -3.891 11.883 1 96.56 320 ILE B O 1
ATOM 7000 N N . PRO B 1 321 ? 21.266 -4.395 11.094 1 95.06 321 PRO B N 1
ATOM 7001 C CA . PRO B 1 321 ? 21.844 -3.236 11.789 1 95.06 321 PRO B CA 1
ATOM 7002 C C . PRO B 1 321 ? 21.109 -1.937 11.477 1 95.06 321 PRO B C 1
ATOM 7004 O O . PRO B 1 321 ? 20.672 -1.731 10.336 1 95.06 321 PRO B O 1
ATOM 7007 N N . GLU B 1 322 ? 21.047 -1.058 12.375 1 93.75 322 GLU B N 1
ATOM 7008 C CA . GLU B 1 322 ? 20.172 0.11 12.359 1 93.75 322 GLU B CA 1
ATOM 7009 C C . GLU B 1 322 ? 20.453 0.995 11.148 1 93.75 322 GLU B C 1
ATOM 7011 O O . GLU B 1 322 ? 19.516 1.456 10.477 1 93.75 322 GLU B O 1
ATOM 7016 N N . SER B 1 323 ? 21.688 1.285 10.891 1 93.31 323 SER B N 1
ATOM 7017 C CA . SER B 1 323 ? 22.047 2.172 9.789 1 93.31 323 SER B CA 1
ATOM 7018 C C . SER B 1 323 ? 21.547 1.62 8.461 1 93.31 323 SER B C 1
ATOM 7020 O O . SER B 1 323 ? 20.922 2.34 7.676 1 93.31 323 SER B O 1
ATOM 7022 N N . GLU B 1 324 ? 21.859 0.316 8.195 1 96.19 324 GLU B N 1
ATOM 7023 C CA . GLU B 1 324 ? 21.438 -0.32 6.945 1 96.19 324 GLU B CA 1
ATOM 7024 C C . GLU B 1 324 ? 19.922 -0.513 6.91 1 96.19 324 GLU B C 1
ATOM 7026 O O . GLU B 1 324 ? 19.312 -0.42 5.844 1 96.19 324 GLU B O 1
ATOM 7031 N N . HIS B 1 325 ? 19.359 -0.794 8.086 1 97.06 325 HIS B N 1
ATOM 7032 C CA . HIS B 1 325 ? 17.906 -0.935 8.18 1 97.06 325 HIS B CA 1
ATOM 7033 C C . HIS B 1 325 ? 17.203 0.366 7.805 1 97.06 325 HIS B C 1
ATOM 7035 O O . HIS B 1 325 ? 16.234 0.356 7.043 1 97.06 325 HIS B O 1
ATOM 7041 N N . SER B 1 326 ? 17.703 1.483 8.352 1 96.25 326 SER B N 1
ATOM 7042 C CA . SER B 1 326 ? 17.125 2.797 8.086 1 96.25 326 SER B CA 1
ATOM 7043 C C . SER B 1 326 ? 17.266 3.166 6.609 1 96.25 326 SER B C 1
ATOM 7045 O O . SER B 1 326 ? 16.344 3.746 6.02 1 96.25 326 SER B O 1
ATOM 7047 N N . PHE B 1 327 ? 18.391 2.828 6.074 1 96.69 327 PHE B N 1
ATOM 7048 C CA . PHE B 1 327 ? 18.609 3.064 4.652 1 96.69 327 PHE B CA 1
ATOM 7049 C C . PHE B 1 327 ? 17.594 2.303 3.809 1 96.69 327 PHE B C 1
ATOM 7051 O O . PHE B 1 327 ? 16.922 2.887 2.955 1 96.69 327 PHE B O 1
ATOM 7058 N N . LEU B 1 328 ? 17.516 0.987 4.055 1 98.06 328 LEU B N 1
ATOM 7059 C CA . LEU B 1 328 ? 16.641 0.105 3.279 1 98.06 328 LEU B CA 1
ATOM 7060 C C . LEU B 1 328 ? 15.188 0.541 3.391 1 98.06 328 LEU B C 1
ATOM 7062 O O . LEU B 1 328 ? 14.508 0.713 2.375 1 98.06 328 LEU B O 1
ATOM 7066 N N . ARG B 1 329 ? 14.727 0.748 4.578 1 97.94 329 ARG B N 1
ATOM 7067 C CA . ARG B 1 329 ? 13.344 1.152 4.828 1 97.94 329 ARG B CA 1
ATOM 7068 C C . ARG B 1 329 ? 13.047 2.498 4.18 1 97.94 329 ARG B C 1
ATOM 7070 O O . ARG B 1 329 ? 12 2.668 3.547 1 97.94 329 ARG B O 1
ATOM 7077 N N . GLY B 1 330 ? 13.992 3.459 4.359 1 96.5 330 GLY B N 1
ATOM 7078 C CA . GLY B 1 330 ? 13.812 4.785 3.795 1 96.5 330 GLY B CA 1
ATOM 7079 C C . GLY B 1 330 ? 13.711 4.781 2.281 1 96.5 330 GLY B C 1
ATOM 7080 O O . GLY B 1 330 ? 12.836 5.43 1.709 1 96.5 330 GLY B O 1
ATOM 7081 N N . GLU B 1 331 ? 14.57 4.012 1.613 1 97.56 331 GLU B N 1
ATOM 7082 C CA . GLU B 1 331 ? 14.602 3.957 0.155 1 97.56 331 GLU B CA 1
ATOM 7083 C C . GLU B 1 331 ? 13.359 3.254 -0.394 1 97.56 331 GLU B C 1
ATOM 7085 O O . GLU B 1 331 ? 12.836 3.641 -1.438 1 97.56 331 GLU B O 1
ATOM 7090 N N . ILE B 1 332 ? 12.93 2.205 0.288 1 98.19 332 ILE B N 1
ATOM 7091 C CA . ILE B 1 332 ? 11.742 1.487 -0.158 1 98.19 332 ILE B CA 1
ATOM 7092 C C . ILE B 1 332 ? 10.516 2.389 -0.025 1 98.19 332 ILE B C 1
ATOM 7094 O O . ILE B 1 332 ? 9.672 2.436 -0.923 1 98.19 332 ILE B O 1
ATOM 7098 N N . LEU B 1 333 ? 10.414 3.123 1.091 1 96.69 333 LEU B N 1
ATOM 7099 C CA . LEU B 1 333 ? 9.281 4.016 1.309 1 96.69 333 LEU B CA 1
ATOM 7100 C C . LEU B 1 333 ? 9.258 5.121 0.26 1 96.69 333 LEU B C 1
ATOM 7102 O O . LEU B 1 333 ? 8.188 5.488 -0.233 1 96.69 333 LEU B O 1
ATOM 7106 N N . LYS B 1 334 ? 10.406 5.656 -0.052 1 94.94 334 LYS B N 1
ATOM 7107 C CA . LYS B 1 334 ? 10.492 6.691 -1.08 1 94.94 334 LYS B CA 1
ATOM 7108 C C . LYS B 1 334 ? 9.992 6.172 -2.424 1 94.94 334 LYS B C 1
ATOM 7110 O O . LYS B 1 334 ? 9.375 6.914 -3.191 1 94.94 334 LYS B O 1
ATOM 7115 N N . LEU B 1 335 ? 10.289 4.926 -2.666 1 95.69 335 LEU B N 1
ATOM 7116 C CA . LEU B 1 335 ? 9.859 4.312 -3.918 1 95.69 335 LEU B CA 1
ATOM 7117 C C . LEU B 1 335 ? 8.359 4.059 -3.908 1 95.69 335 LEU B C 1
ATOM 7119 O O . LEU B 1 335 ? 7.672 4.336 -4.895 1 95.69 335 LEU B O 1
ATOM 7123 N N . LEU B 1 336 ? 7.848 3.549 -2.816 1 94.75 336 LEU B N 1
ATOM 7124 C CA . LEU B 1 336 ? 6.469 3.082 -2.746 1 94.75 336 LEU B CA 1
ATOM 7125 C C . LEU B 1 336 ? 5.508 4.25 -2.551 1 94.75 336 LEU B C 1
ATOM 7127 O O . LEU B 1 336 ? 4.41 4.258 -3.113 1 94.75 336 LEU B O 1
ATOM 7131 N N . GLN B 1 337 ? 5.938 5.184 -1.695 1 93.12 337 GLN B N 1
ATOM 7132 C CA . GLN B 1 337 ? 5.031 6.254 -1.299 1 93.12 337 GLN B CA 1
ATOM 7133 C C . GLN B 1 337 ? 5.754 7.594 -1.238 1 93.12 337 GLN B C 1
ATOM 7135 O O . GLN B 1 337 ? 5.809 8.227 -0.182 1 93.12 337 GLN B O 1
ATOM 7140 N N . PRO B 1 338 ? 6.207 8.039 -2.359 1 91.56 338 PRO B N 1
ATOM 7141 C CA . PRO B 1 338 ? 6.918 9.32 -2.373 1 91.56 338 PRO B CA 1
ATOM 7142 C C . PRO B 1 338 ? 6.051 10.477 -1.892 1 91.56 338 PRO B C 1
ATOM 7144 O O . PRO B 1 338 ? 6.559 11.414 -1.272 1 91.56 338 PRO B O 1
ATOM 7147 N N . ASN B 1 339 ? 4.73 10.414 -2.135 1 90.94 339 ASN B N 1
ATOM 7148 C CA . ASN B 1 339 ? 3.812 11.469 -1.71 1 90.94 339 ASN B CA 1
ATOM 7149 C C . ASN B 1 339 ? 3.725 11.555 -0.189 1 90.94 339 ASN B C 1
ATOM 7151 O O . ASN B 1 339 ? 3.604 12.648 0.368 1 90.94 339 ASN B O 1
ATOM 7155 N N . VAL B 1 340 ? 3.801 10.469 0.47 1 93.44 340 VAL B N 1
ATOM 7156 C CA . VAL B 1 340 ? 3.721 10.445 1.927 1 93.44 340 VAL B CA 1
ATOM 7157 C C . VAL B 1 340 ? 5.047 10.898 2.527 1 93.44 340 VAL B C 1
ATOM 7159 O O . VAL B 1 340 ? 5.066 11.648 3.506 1 93.44 340 VAL B O 1
ATOM 7162 N N . VAL B 1 341 ? 6.137 10.469 1.91 1 91.94 341 VAL B N 1
ATOM 7163 C CA . VAL B 1 341 ? 7.469 10.805 2.408 1 91.94 341 VAL B CA 1
ATOM 7164 C C . VAL B 1 341 ? 7.676 12.312 2.355 1 91.94 341 VAL B C 1
ATOM 7166 O O . VAL B 1 341 ? 8.234 12.898 3.287 1 91.94 341 VAL B O 1
ATOM 7169 N N . ALA B 1 342 ? 7.148 12.945 1.342 1 89.25 342 ALA B N 1
ATOM 7170 C CA . ALA B 1 342 ? 7.379 14.375 1.138 1 89.25 342 ALA B CA 1
ATOM 7171 C C . ALA B 1 342 ? 6.125 15.188 1.466 1 89.25 342 ALA B C 1
ATOM 7173 O O . ALA B 1 342 ? 5.965 16.312 0.992 1 89.25 342 ALA B O 1
ATOM 7174 N N . ILE B 1 343 ? 5.273 14.664 2.225 1 92.19 343 ILE B N 1
ATOM 7175 C CA . ILE B 1 343 ? 3.922 15.195 2.354 1 92.19 343 ILE B CA 1
ATOM 7176 C C . ILE B 1 343 ? 3.969 16.562 3.035 1 92.19 343 ILE B C 1
ATOM 7178 O O . ILE B 1 343 ? 3.121 17.422 2.777 1 92.19 343 ILE B O 1
ATOM 7182 N N . ASP B 1 344 ? 4.918 16.828 3.902 1 92.44 344 ASP B N 1
ATOM 7183 C CA . ASP B 1 344 ? 5.008 18.094 4.609 1 92.44 344 ASP B CA 1
ATOM 7184 C C . ASP B 1 344 ? 5.797 19.125 3.799 1 92.44 344 ASP B C 1
ATOM 7186 O O . ASP B 1 344 ? 5.801 20.312 4.125 1 92.44 344 ASP B O 1
ATOM 7190 N N . TYR B 1 345 ? 6.422 18.672 2.754 1 86.5 345 TYR B N 1
ATOM 7191 C CA . TYR B 1 345 ? 7.305 19.578 2.025 1 86.5 345 TYR B CA 1
ATOM 7192 C C . TYR B 1 345 ? 6.539 20.344 0.954 1 86.5 345 TYR B C 1
ATOM 7194 O O . TYR B 1 345 ? 5.598 19.812 0.356 1 86.5 345 TYR B O 1
ATOM 7202 N N . MET B 1 346 ? 6.926 21.578 0.787 1 80.62 346 MET B N 1
ATOM 7203 C CA . MET B 1 346 ? 6.273 22.422 -0.214 1 80.62 346 MET B CA 1
ATOM 7204 C C . MET B 1 346 ? 6.621 21.953 -1.624 1 80.62 346 MET B C 1
ATOM 7206 O O . MET B 1 346 ? 7.73 21.484 -1.87 1 80.62 346 MET B O 1
ATOM 7210 N N . LYS B 1 347 ? 5.633 21.797 -2.477 1 62.84 347 LYS B N 1
ATOM 7211 C CA . LYS B 1 347 ? 5.84 21.438 -3.875 1 62.84 347 LYS B CA 1
ATOM 7212 C C . LYS B 1 347 ? 6.758 22.422 -4.578 1 62.84 347 LYS B C 1
ATOM 7214 O O . LYS B 1 347 ? 6.363 23.047 -5.566 1 62.84 347 LYS B O 1
ATOM 7219 N N . ILE B 1 348 ? 7.398 23.266 -3.98 1 55.03 348 ILE B N 1
ATOM 7220 C CA . ILE B 1 348 ? 8.117 24.344 -4.641 1 55.03 348 ILE B CA 1
ATOM 7221 C C . ILE B 1 348 ? 9.086 23.766 -5.676 1 55.03 348 ILE B C 1
ATOM 7223 O O . ILE B 1 348 ? 9.789 22.797 -5.398 1 55.03 348 ILE B O 1
ATOM 7227 N N . ASN B 1 349 ? 8.711 23.828 -6.973 1 45.78 349 ASN B N 1
ATOM 7228 C CA . ASN B 1 349 ? 9.719 23.75 -8.023 1 45.78 349 ASN B CA 1
ATOM 7229 C C . ASN B 1 349 ? 11.086 24.203 -7.527 1 45.78 349 ASN B C 1
ATOM 7231 O O . ASN B 1 349 ? 11.547 25.297 -7.863 1 45.78 349 ASN B O 1
ATOM 7235 N N . LEU B 1 350 ? 11.289 24.172 -6.344 1 41.62 350 LEU B N 1
ATOM 7236 C CA . LEU B 1 350 ? 12.656 24.656 -6.227 1 41.62 350 LEU B CA 1
ATOM 7237 C C . LEU B 1 350 ? 13.57 23.953 -7.23 1 41.62 350 LEU B C 1
ATOM 7239 O O . LEU B 1 350 ? 13.312 22.812 -7.617 1 41.62 350 LEU B O 1
ATOM 7243 N N . GLY B 1 351 ? 14.391 24.484 -7.887 1 37.03 351 GLY B N 1
ATOM 7244 C CA . GLY B 1 351 ? 15.305 23.938 -8.883 1 37.03 351 GLY B CA 1
ATOM 7245 C C . GLY B 1 351 ? 15.453 22.438 -8.797 1 37.03 351 GLY B C 1
ATOM 7246 O O . GLY B 1 351 ? 14.961 21.703 -9.664 1 37.03 351 GLY B O 1
ATOM 7247 N N . SER B 1 352 ? 16.688 21.875 -8.312 1 37.12 352 SER B N 1
ATOM 7248 C CA . SER B 1 352 ? 17.422 20.609 -8.375 1 37.12 352 SER B CA 1
ATOM 7249 C C . SER B 1 352 ? 16.688 19.5 -7.625 1 37.12 352 SER B C 1
ATOM 7251 O O . SER B 1 352 ? 17.062 18.344 -7.711 1 37.12 352 SER B O 1
ATOM 7253 N N . MET B 1 353 ? 16.297 19.781 -6.5 1 37.75 353 MET B N 1
ATOM 7254 C CA . MET B 1 353 ? 16.219 18.625 -5.609 1 37.75 353 MET B CA 1
ATOM 7255 C C . MET B 1 353 ? 15.109 17.672 -6.055 1 37.75 353 MET B C 1
ATOM 7257 O O . MET B 1 353 ? 15.32 16.453 -6.152 1 37.75 353 MET B O 1
ATOM 7261 N N . GLY B 1 354 ? 13.703 17.812 -5.676 1 40.47 354 GLY B N 1
ATOM 7262 C CA . GLY B 1 354 ? 12.633 16.844 -5.48 1 40.47 354 GLY B CA 1
ATOM 7263 C C . GLY B 1 354 ? 11.93 16.469 -6.77 1 40.47 354 GLY B C 1
ATOM 7264 O O . GLY B 1 354 ? 10.852 15.867 -6.742 1 40.47 354 GLY B O 1
ATOM 7265 N N . ASP B 1 355 ? 12.078 16.969 -7.82 1 41.41 355 ASP B N 1
ATOM 7266 C CA . ASP B 1 355 ? 11.406 16.719 -9.086 1 41.41 355 ASP B CA 1
ATOM 7267 C C . ASP B 1 355 ? 11.312 15.211 -9.367 1 41.41 355 ASP B C 1
ATOM 7269 O O . ASP B 1 355 ? 10.305 14.742 -9.898 1 41.41 355 ASP B O 1
ATOM 7273 N N . TYR B 1 356 ? 12.469 14.656 -9.375 1 40.56 356 TYR B N 1
ATOM 7274 C CA . TYR B 1 356 ? 12.492 13.266 -9.797 1 40.56 356 TYR B CA 1
ATOM 7275 C C . TYR B 1 356 ? 11.484 12.438 -9.008 1 40.56 356 TYR B C 1
ATOM 7277 O O . TYR B 1 356 ? 10.82 11.562 -9.57 1 40.56 356 TYR B O 1
ATOM 7285 N N . SER B 1 357 ? 11.461 12.68 -7.73 1 44.62 357 SER B N 1
ATOM 7286 C CA . SER B 1 357 ? 10.656 11.836 -6.859 1 44.62 357 SER B CA 1
ATOM 7287 C C . SER B 1 357 ? 9.164 12.07 -7.078 1 44.62 357 SER B C 1
ATOM 7289 O O . SER B 1 357 ? 8.359 11.141 -7.004 1 44.62 357 SER B O 1
ATOM 7291 N N . LEU B 1 358 ? 8.836 13.375 -7.422 1 49.16 358 LEU B N 1
ATOM 7292 C CA . LEU B 1 358 ? 7.426 13.727 -7.559 1 49.16 358 LEU B CA 1
ATOM 7293 C C . LEU B 1 358 ? 6.844 13.148 -8.844 1 49.16 358 LEU B C 1
ATOM 7295 O O . LEU B 1 358 ? 5.676 12.75 -8.883 1 49.16 358 LEU B O 1
ATOM 7299 N N . ARG B 1 359 ? 7.617 13.328 -9.914 1 46.59 359 ARG B N 1
ATOM 7300 C CA . ARG B 1 359 ? 7.141 12.805 -11.188 1 46.59 359 ARG B CA 1
ATOM 7301 C C . ARG B 1 359 ? 6.852 11.312 -11.094 1 46.59 359 ARG B C 1
ATOM 7303 O O . ARG B 1 359 ? 5.906 10.812 -11.711 1 46.59 359 ARG B O 1
ATOM 7310 N N . THR B 1 360 ? 7.766 10.578 -10.484 1 46.97 360 THR B N 1
ATOM 7311 C CA . THR B 1 360 ? 7.574 9.133 -10.352 1 46.97 360 THR B CA 1
ATOM 7312 C C . THR B 1 360 ? 6.348 8.828 -9.492 1 46.97 360 THR B C 1
ATOM 7314 O O . THR B 1 360 ? 5.836 7.707 -9.508 1 46.97 360 THR B O 1
ATOM 7317 N N . ALA B 1 361 ? 6 9.875 -8.555 1 53.38 361 ALA B N 1
ATOM 7318 C CA . ALA B 1 361 ? 4.938 9.664 -7.574 1 53.38 361 ALA B CA 1
ATOM 7319 C C . ALA B 1 361 ? 3.592 9.453 -8.258 1 53.38 361 ALA B C 1
ATOM 7321 O O . ALA B 1 361 ? 2.729 8.734 -7.742 1 53.38 361 ALA B O 1
ATOM 7322 N N . THR B 1 362 ? 3.535 9.984 -9.5 1 62.06 362 THR B N 1
ATOM 7323 C CA . THR B 1 362 ? 2.193 9.93 -10.07 1 62.06 362 THR B CA 1
ATOM 7324 C C . THR B 1 362 ? 2.059 8.742 -11.023 1 62.06 362 THR B C 1
ATOM 7326 O O . THR B 1 362 ? 0.968 8.461 -11.523 1 62.06 362 THR B O 1
ATOM 7329 N N . LYS B 1 363 ? 3.252 8.07 -11.031 1 74.75 363 LYS B N 1
ATOM 7330 C CA . LYS B 1 363 ? 3.176 7.051 -12.07 1 74.75 363 LYS B CA 1
ATOM 7331 C C . LYS B 1 363 ? 2.766 5.703 -11.492 1 74.75 363 LYS B C 1
ATOM 7333 O O . LYS B 1 363 ? 3.076 5.398 -10.336 1 74.75 363 LYS B O 1
ATOM 7338 N N . SER B 1 364 ? 1.996 5.012 -12.258 1 85.81 364 SER B N 1
ATOM 7339 C CA . SER B 1 364 ? 1.614 3.646 -11.898 1 85.81 364 SER B CA 1
ATOM 7340 C C . SER B 1 364 ? 2.828 2.723 -11.875 1 85.81 364 SER B C 1
ATOM 7342 O O . SER B 1 364 ? 3.838 2.998 -12.523 1 85.81 364 SER B O 1
ATOM 7344 N N . TRP B 1 365 ? 2.855 1.649 -11.133 1 91.19 365 TRP B N 1
ATOM 7345 C CA . TRP B 1 365 ? 3.957 0.703 -11.008 1 91.19 365 TRP B CA 1
ATOM 7346 C C . TRP B 1 365 ? 4.32 0.103 -12.359 1 91.19 365 TRP B C 1
ATOM 7348 O O . TRP B 1 365 ? 3.443 -0.323 -13.117 1 91.19 365 TRP B O 1
ATOM 7358 N N . GLY B 1 366 ? 5.574 0.13 -12.719 1 91.12 366 GLY B N 1
ATOM 7359 C CA . GLY B 1 366 ? 6.059 -0.427 -13.969 1 91.12 366 GLY B CA 1
ATOM 7360 C C . GLY B 1 366 ? 7.438 -1.051 -13.852 1 91.12 366 GLY B C 1
ATOM 7361 O O . GLY B 1 366 ? 7.883 -1.38 -12.75 1 91.12 366 GLY B O 1
ATOM 7362 N N . GLN B 1 367 ? 8.031 -1.244 -14.922 1 91.81 367 GLN B N 1
ATOM 7363 C CA . GLN B 1 367 ? 9.344 -1.893 -14.984 1 91.81 367 GLN B CA 1
ATOM 7364 C C . GLN B 1 367 ? 10.406 -1.062 -14.273 1 91.81 367 GLN B C 1
ATOM 7366 O O . GLN B 1 367 ? 11.328 -1.61 -13.672 1 91.81 367 GLN B O 1
ATOM 7371 N N . ASP B 1 368 ? 10.211 0.165 -14.352 1 92.62 368 ASP B N 1
ATOM 7372 C CA . ASP B 1 368 ? 11.164 1.046 -13.688 1 92.62 368 ASP B CA 1
ATOM 7373 C C . ASP B 1 368 ? 11.117 0.853 -12.172 1 92.62 368 ASP B C 1
ATOM 7375 O O . ASP B 1 368 ? 12.156 0.89 -11.5 1 92.62 368 ASP B O 1
ATOM 7379 N N . HIS B 1 369 ? 9.914 0.745 -11.625 1 95.38 369 HIS B N 1
ATOM 7380 C CA . HIS B 1 369 ? 9.773 0.496 -10.195 1 95.38 369 HIS B CA 1
ATOM 7381 C C . HIS B 1 369 ? 10.414 -0.83 -9.805 1 95.38 369 HIS B C 1
ATOM 7383 O O . HIS B 1 369 ? 11.078 -0.919 -8.773 1 95.38 369 HIS B O 1
ATOM 7389 N N . ASP B 1 370 ? 10.188 -1.84 -10.641 1 97.06 370 ASP B N 1
ATOM 7390 C CA . ASP B 1 370 ? 10.805 -3.139 -10.391 1 97.06 370 ASP B CA 1
ATOM 7391 C C . ASP B 1 370 ? 12.328 -3.021 -10.344 1 97.06 370 ASP B C 1
ATOM 7393 O O . ASP B 1 370 ? 12.969 -3.582 -9.453 1 97.06 370 ASP B O 1
ATOM 7397 N N . PHE B 1 371 ? 12.844 -2.326 -11.312 1 96.12 371 PHE B N 1
ATOM 7398 C CA . PHE B 1 371 ? 14.289 -2.127 -11.406 1 96.12 371 PHE B CA 1
ATOM 7399 C C . PHE B 1 371 ? 14.812 -1.384 -10.18 1 96.12 371 PHE B C 1
ATOM 7401 O O . PHE B 1 371 ? 15.82 -1.782 -9.594 1 96.12 371 PHE B O 1
ATOM 7408 N N . GLN B 1 372 ? 14.117 -0.331 -9.789 1 96.69 372 GLN B N 1
ATOM 7409 C CA . GLN B 1 372 ? 14.555 0.482 -8.656 1 96.69 372 GLN B CA 1
ATOM 7410 C C . GLN B 1 372 ? 14.523 -0.32 -7.355 1 96.69 372 GLN B C 1
ATOM 7412 O O . GLN B 1 372 ? 15.414 -0.182 -6.516 1 96.69 372 GLN B O 1
ATOM 7417 N N . LEU B 1 373 ? 13.492 -1.088 -7.207 1 98.38 373 LEU B N 1
ATOM 7418 C CA . LEU B 1 373 ? 13.398 -1.914 -6.008 1 98.38 373 LEU B CA 1
ATOM 7419 C C . LEU B 1 373 ? 14.586 -2.865 -5.91 1 98.38 373 LEU B C 1
ATOM 7421 O O . LEU B 1 373 ? 15.203 -2.996 -4.848 1 98.38 373 LEU B O 1
ATOM 7425 N N . ARG B 1 374 ? 14.914 -3.508 -6.977 1 98.31 374 ARG B N 1
ATOM 7426 C CA . ARG B 1 374 ? 16.047 -4.43 -7.008 1 98.31 374 ARG B CA 1
ATOM 7427 C C . ARG B 1 374 ? 17.359 -3.697 -6.758 1 98.31 374 ARG B C 1
ATOM 7429 O O . ARG B 1 374 ? 18.234 -4.211 -6.062 1 98.31 374 ARG B O 1
ATOM 7436 N N . LEU B 1 375 ? 17.453 -2.545 -7.348 1 97.94 375 LEU B N 1
ATOM 7437 C CA . LEU B 1 375 ? 18.672 -1.753 -7.152 1 97.94 375 LEU B CA 1
ATOM 7438 C C . LEU B 1 375 ? 18.828 -1.342 -5.695 1 97.94 375 LEU B C 1
ATOM 7440 O O . LEU B 1 375 ? 19.938 -1.294 -5.172 1 97.94 375 LEU B O 1
ATOM 7444 N N . ILE B 1 376 ? 17.734 -1.028 -5.027 1 98.44 376 ILE B N 1
ATOM 7445 C CA . ILE B 1 376 ? 17.75 -0.66 -3.617 1 98.44 376 ILE B CA 1
ATOM 7446 C C . ILE B 1 376 ? 18.344 -1.801 -2.795 1 98.44 376 ILE B C 1
ATOM 7448 O O . ILE B 1 376 ? 19.203 -1.576 -1.938 1 98.44 376 ILE B O 1
ATOM 7452 N N . PHE B 1 377 ? 17.953 -3.006 -3.059 1 98.69 377 PHE B N 1
ATOM 7453 C CA . PHE B 1 377 ? 18.438 -4.148 -2.303 1 98.69 377 PHE B CA 1
ATOM 7454 C C . PHE B 1 377 ? 19.906 -4.438 -2.648 1 98.69 377 PHE B C 1
ATOM 7456 O O . PHE B 1 377 ? 20.672 -4.855 -1.787 1 98.69 377 PHE B O 1
ATOM 7463 N N . LEU B 1 378 ? 20.25 -4.203 -3.928 1 98.38 378 LEU B N 1
ATOM 7464 C CA . LEU B 1 378 ? 21.656 -4.348 -4.289 1 98.38 378 LEU B CA 1
ATOM 7465 C C . LEU B 1 378 ? 22.516 -3.34 -3.539 1 98.38 378 LEU B C 1
ATOM 7467 O O . LEU B 1 378 ? 23.625 -3.666 -3.096 1 98.38 378 LEU B O 1
ATOM 7471 N N . ARG B 1 379 ? 22.047 -2.121 -3.412 1 97.94 379 ARG B N 1
ATOM 7472 C CA . ARG B 1 379 ? 22.766 -1.093 -2.658 1 97.94 379 ARG B CA 1
ATOM 7473 C C . ARG B 1 379 ? 22.859 -1.469 -1.184 1 97.94 379 ARG B C 1
ATOM 7475 O O . ARG B 1 379 ? 23.875 -1.181 -0.534 1 97.94 379 ARG B O 1
ATOM 7482 N N . PHE B 1 380 ? 21.875 -2.076 -0.652 1 98.19 380 PHE B N 1
ATOM 7483 C CA . PHE B 1 380 ? 21.922 -2.602 0.708 1 98.19 380 PHE B CA 1
ATOM 7484 C C . PHE B 1 380 ? 23.078 -3.586 0.875 1 98.19 380 PHE B C 1
ATOM 7486 O O . PHE B 1 380 ? 23.828 -3.504 1.845 1 98.19 380 PHE B O 1
ATOM 7493 N N . PHE B 1 381 ? 23.203 -4.465 -0.046 1 98.12 381 PHE B N 1
ATOM 7494 C CA . PHE B 1 381 ? 24.281 -5.453 0.014 1 98.12 381 PHE B CA 1
ATOM 7495 C C . PHE B 1 381 ? 25.641 -4.777 -0.109 1 98.12 381 PHE B C 1
ATOM 7497 O O . PHE B 1 381 ? 26.625 -5.219 0.502 1 98.12 381 PHE B O 1
ATOM 7504 N N . ALA B 1 382 ? 25.641 -3.74 -0.938 1 97.12 382 ALA B N 1
ATOM 7505 C CA . ALA B 1 382 ? 26.891 -2.998 -1.074 1 97.12 382 ALA B CA 1
ATOM 7506 C C . ALA B 1 382 ? 27.312 -2.4 0.262 1 97.12 382 ALA B C 1
ATOM 7508 O O . ALA B 1 382 ? 28.516 -2.301 0.546 1 97.12 382 ALA B O 1
ATOM 7509 N N . GLN B 1 383 ? 26.344 -2.072 1.08 1 95.31 383 GLN B N 1
ATOM 7510 C CA . GLN B 1 383 ? 26.625 -1.481 2.383 1 95.31 383 GLN B CA 1
ATOM 7511 C C . GLN B 1 383 ? 27.016 -2.553 3.4 1 95.31 383 GLN B C 1
ATOM 7513 O O . GLN B 1 383 ? 28.047 -2.445 4.062 1 95.31 383 GLN B O 1
ATOM 7518 N N . ILE B 1 384 ? 26.281 -3.564 3.473 1 95.31 384 ILE B N 1
ATOM 7519 C CA . ILE B 1 384 ? 26.484 -4.574 4.508 1 95.31 384 ILE B CA 1
ATOM 7520 C C . ILE B 1 384 ? 27.766 -5.34 4.242 1 95.31 384 ILE B C 1
ATOM 7522 O O . ILE B 1 384 ? 28.438 -5.793 5.18 1 95.31 384 ILE B O 1
ATOM 7526 N N . MET B 1 385 ? 28.188 -5.418 2.986 1 95.69 385 MET B N 1
ATOM 7527 C CA . MET B 1 385 ? 29.375 -6.176 2.602 1 95.69 385 MET B CA 1
ATOM 7528 C C . MET B 1 385 ? 30.516 -5.238 2.223 1 95.69 385 MET B C 1
ATOM 7530 O O . MET B 1 385 ? 31.406 -5.621 1.467 1 95.69 385 MET B O 1
ATOM 7534 N N . SER B 1 386 ? 30.453 -4.125 2.729 1 93.88 386 SER B N 1
ATOM 7535 C CA . SER B 1 386 ? 31.5 -3.168 2.408 1 93.88 386 SER B CA 1
ATOM 7536 C C . SER B 1 386 ? 32.875 -3.709 2.795 1 93.88 386 SER B C 1
ATOM 7538 O O . SER B 1 386 ? 33.094 -4.109 3.941 1 93.88 386 SER B O 1
ATOM 7540 N N . GLY B 1 387 ? 33.781 -3.834 1.835 1 92.75 387 GLY B N 1
ATOM 7541 C CA . GLY B 1 387 ? 35.156 -4.223 2.088 1 92.75 387 GLY B CA 1
ATOM 7542 C C . GLY B 1 387 ? 35.344 -5.723 2.238 1 92.75 387 GLY B C 1
ATOM 7543 O O . GLY B 1 387 ? 36.406 -6.188 2.627 1 92.75 387 GLY B O 1
ATOM 7544 N N . TYR B 1 388 ? 34.344 -6.512 1.955 1 94.75 388 TYR B N 1
ATOM 7545 C CA . TYR B 1 388 ? 34.406 -7.949 2.199 1 94.75 388 TYR B CA 1
ATOM 7546 C C . TYR B 1 388 ? 35.531 -8.594 1.408 1 94.75 388 TYR B C 1
ATOM 7548 O O . TYR B 1 388 ? 36.094 -9.609 1.825 1 94.75 388 TYR B O 1
ATOM 7556 N N . ARG B 1 389 ? 35.938 -8.016 0.291 1 91.94 389 ARG B N 1
ATOM 7557 C CA . ARG B 1 389 ? 36.969 -8.57 -0.6 1 91.94 389 ARG B CA 1
ATOM 7558 C C . ARG B 1 389 ? 38.312 -8.648 0.098 1 91.94 389 ARG B C 1
ATOM 7560 O O . ARG B 1 389 ? 39.125 -9.516 -0.224 1 91.94 389 ARG B O 1
ATOM 7567 N N . ASN B 1 390 ? 38.5 -7.832 1.094 1 93.69 390 ASN B N 1
ATOM 7568 C CA . ASN B 1 390 ? 39.781 -7.789 1.826 1 93.69 390 ASN B CA 1
ATOM 7569 C C . ASN B 1 390 ? 39.906 -8.961 2.797 1 93.69 390 ASN B C 1
ATOM 7571 O O . ASN B 1 390 ? 40.969 -9.234 3.309 1 93.69 390 ASN B O 1
ATOM 7575 N N . PHE B 1 391 ? 38.875 -9.648 2.904 1 94.62 391 PHE B N 1
ATOM 7576 C CA . PHE B 1 391 ? 38.906 -10.672 3.939 1 94.62 391 PHE B CA 1
ATOM 7577 C C . PHE B 1 391 ? 38.688 -12.055 3.332 1 94.62 391 PHE B C 1
ATOM 7579 O O . PHE B 1 391 ? 38.406 -13.023 4.051 1 94.62 391 PHE B O 1
ATOM 7586 N N . ILE B 1 392 ? 38.719 -12.062 2.051 1 91.5 392 ILE B N 1
ATOM 7587 C CA . ILE B 1 392 ? 38.719 -13.352 1.363 1 91.5 392 ILE B CA 1
ATOM 7588 C C . ILE B 1 392 ? 40.062 -14.055 1.533 1 91.5 392 ILE B C 1
ATOM 7590 O O . ILE B 1 392 ? 41.094 -13.477 1.249 1 91.5 392 ILE B O 1
ATOM 7594 N N . ASP B 1 393 ? 40.062 -15.109 2.172 1 87.88 393 ASP B N 1
ATOM 7595 C CA . ASP B 1 393 ? 41.281 -15.867 2.453 1 87.88 393 ASP B CA 1
ATOM 7596 C C . ASP B 1 393 ? 41.125 -17.312 1.992 1 87.88 393 ASP B C 1
ATOM 7598 O O . ASP B 1 393 ? 40.531 -18.141 2.693 1 87.88 393 ASP B O 1
ATOM 7602 N N . ASN B 1 394 ? 41.781 -17.625 0.976 1 80.81 394 ASN B N 1
ATOM 7603 C CA . ASN B 1 394 ? 41.656 -18.953 0.384 1 80.81 394 ASN B CA 1
ATOM 7604 C C . ASN B 1 394 ? 42.406 -20 1.216 1 80.81 394 ASN B C 1
ATOM 7606 O O . ASN B 1 394 ? 42.219 -21.203 1.018 1 80.81 394 ASN B O 1
ATOM 7610 N N . ALA B 1 395 ? 43.094 -19.594 2.152 1 84.31 395 ALA B N 1
ATOM 7611 C CA . ALA B 1 395 ? 43.844 -20.5 3.021 1 84.31 395 ALA B CA 1
ATOM 7612 C C . ALA B 1 395 ? 42.938 -21.062 4.113 1 84.31 395 ALA B C 1
ATOM 7614 O O . ALA B 1 395 ? 43.219 -22.125 4.676 1 84.31 395 ALA B O 1
ATOM 7615 N N . LEU B 1 396 ? 41.938 -20.391 4.328 1 85.25 396 LEU B N 1
ATOM 7616 C CA . LEU B 1 396 ? 40.969 -20.828 5.34 1 85.25 396 LEU B CA 1
ATOM 7617 C C . LEU B 1 396 ? 39.938 -21.781 4.738 1 85.25 396 LEU B C 1
ATOM 7619 O O . LEU B 1 396 ? 39.562 -21.625 3.582 1 85.25 396 LEU B O 1
ATOM 7623 N N . PRO B 1 397 ? 39.625 -22.688 5.512 1 81.94 397 PRO B N 1
ATOM 7624 C CA . PRO B 1 397 ? 38.625 -23.641 5.02 1 81.94 397 PRO B CA 1
ATOM 7625 C C . PRO B 1 397 ? 37.312 -22.969 4.602 1 81.94 397 PRO B C 1
ATOM 7627 O O . PRO B 1 397 ? 36.688 -23.391 3.639 1 81.94 397 PRO B O 1
ATOM 7630 N N . THR B 1 398 ? 37 -21.938 5.25 1 82.88 398 THR B N 1
ATOM 7631 C CA . THR B 1 398 ? 35.75 -21.25 4.922 1 82.88 398 THR B CA 1
ATOM 7632 C C . THR B 1 398 ? 35.938 -20.281 3.762 1 82.88 398 THR B C 1
ATOM 7634 O O . THR B 1 398 ? 34.969 -19.859 3.129 1 82.88 398 THR B O 1
ATOM 7637 N N . GLY B 1 399 ? 37.125 -19.891 3.527 1 87.38 399 GLY B N 1
ATOM 7638 C CA . GLY B 1 399 ? 37.469 -18.984 2.449 1 87.38 399 GLY B CA 1
ATOM 7639 C C . GLY B 1 399 ? 37.281 -17.516 2.818 1 87.38 399 GLY B C 1
ATOM 7640 O O . GLY B 1 399 ? 37.438 -16.641 1.978 1 87.38 399 GLY B O 1
ATOM 7641 N N . PHE B 1 400 ? 36.844 -17.297 4.086 1 93.56 400 PHE B N 1
ATOM 7642 C CA . PHE B 1 400 ? 36.5 -15.945 4.516 1 93.56 400 PHE B CA 1
ATOM 7643 C C . PHE B 1 400 ? 36.875 -15.734 5.98 1 93.56 400 PHE B C 1
ATOM 7645 O O . PHE B 1 400 ? 36.531 -16.562 6.832 1 93.56 400 PHE B O 1
ATOM 7652 N N . ASN B 1 401 ? 37.594 -14.727 6.254 1 94.31 401 ASN B N 1
ATOM 7653 C CA . ASN B 1 401 ? 37.938 -14.375 7.629 1 94.31 401 ASN B CA 1
ATOM 7654 C C . ASN B 1 401 ? 36.844 -13.547 8.289 1 94.31 401 ASN B C 1
ATOM 7656 O O . ASN B 1 401 ? 36.938 -12.328 8.406 1 94.31 401 ASN B O 1
ATOM 7660 N N . ALA B 1 402 ? 35.906 -14.258 8.844 1 93.62 402 ALA B N 1
ATOM 7661 C CA . ALA B 1 402 ? 34.688 -13.656 9.406 1 93.62 402 ALA B CA 1
ATOM 7662 C C . ALA B 1 402 ? 35.031 -12.758 10.594 1 93.62 402 ALA B C 1
ATOM 7664 O O . ALA B 1 402 ? 34.469 -11.664 10.734 1 93.62 402 ALA B O 1
ATOM 7665 N N . GLN B 1 403 ? 35.875 -13.109 11.406 1 92.88 403 GLN B N 1
ATOM 7666 C CA . GLN B 1 403 ? 36.219 -12.375 12.625 1 92.88 403 GLN B CA 1
ATOM 7667 C C . GLN B 1 403 ? 36.844 -11.031 12.297 1 92.88 403 GLN B C 1
ATOM 7669 O O . GLN B 1 403 ? 36.5 -10.008 12.875 1 92.88 403 GLN B O 1
ATOM 7674 N N . ALA B 1 404 ? 37.75 -11.102 11.406 1 94.75 404 ALA B N 1
ATOM 7675 C CA . ALA B 1 404 ? 38.438 -9.867 11.008 1 94.75 404 ALA B CA 1
ATOM 7676 C C . ALA B 1 404 ? 37.469 -8.906 10.336 1 94.75 404 ALA B C 1
ATOM 7678 O O . ALA B 1 404 ? 37.562 -7.688 10.523 1 94.75 404 ALA B O 1
ATOM 7679 N N . PHE B 1 405 ? 36.656 -9.445 9.523 1 96 405 PHE B N 1
ATOM 7680 C CA . PHE B 1 405 ? 35.625 -8.641 8.836 1 96 405 PHE B CA 1
ATOM 7681 C C . PHE B 1 405 ? 34.719 -7.949 9.836 1 96 405 PHE B C 1
ATOM 7683 O O . PHE B 1 405 ? 34.469 -6.75 9.727 1 96 405 PHE B O 1
ATOM 7690 N N . LEU B 1 406 ? 34.25 -8.672 10.898 1 95.75 406 LEU B N 1
ATOM 7691 C CA . LEU B 1 406 ? 33.344 -8.148 11.898 1 95.75 406 LEU B CA 1
ATOM 7692 C C . LEU B 1 406 ? 34.031 -7.102 12.773 1 95.75 406 LEU B C 1
ATOM 7694 O O . LEU B 1 406 ? 33.406 -6.109 13.172 1 95.75 406 LEU B O 1
ATOM 7698 N N . LYS B 1 407 ? 35.25 -7.309 13.039 1 95.62 407 LYS B N 1
ATOM 7699 C CA . LYS B 1 407 ? 36.031 -6.352 13.836 1 95.62 407 LYS B CA 1
ATOM 7700 C C . LYS B 1 407 ? 36.188 -5.027 13.094 1 95.62 407 LYS B C 1
ATOM 7702 O O . LYS B 1 407 ? 36.062 -3.957 13.688 1 95.62 407 LYS B O 1
ATOM 7707 N N . LYS B 1 408 ? 36.469 -5.145 11.875 1 95.19 408 LYS B N 1
ATOM 7708 C CA . LYS B 1 408 ? 36.594 -3.936 11.062 1 95.19 408 LYS B CA 1
ATOM 7709 C C . LYS B 1 408 ? 35.281 -3.168 11.031 1 95.19 408 LYS B C 1
ATOM 7711 O O . LYS B 1 408 ? 35.25 -1.943 11.164 1 95.19 408 LYS B O 1
ATOM 7716 N N . ARG B 1 409 ? 34.219 -3.902 10.859 1 93.88 409 ARG B N 1
ATOM 7717 C CA . ARG B 1 409 ? 32.906 -3.273 10.82 1 93.88 409 ARG B CA 1
ATOM 7718 C C . ARG B 1 409 ? 32.562 -2.641 12.164 1 93.88 409 ARG B C 1
ATOM 7720 O O . ARG B 1 409 ? 31.969 -1.553 12.211 1 93.88 409 ARG B O 1
ATOM 7727 N N . SER B 1 410 ? 32.875 -3.309 13.188 1 94.5 410 SER B N 1
ATOM 7728 C CA . SER B 1 410 ? 32.625 -2.803 14.531 1 94.5 410 SER B CA 1
ATOM 7729 C C . SER B 1 410 ? 33.312 -1.453 14.742 1 94.5 410 SER B C 1
ATOM 7731 O O . SER B 1 410 ? 32.719 -0.535 15.312 1 94.5 410 SER B O 1
ATOM 7733 N N . ARG B 1 411 ? 34.5 -1.28 14.281 1 94.06 411 ARG B N 1
ATOM 7734 C CA . ARG B 1 411 ? 35.25 -0.034 14.391 1 94.06 411 ARG B CA 1
ATOM 7735 C C . ARG B 1 411 ? 34.625 1.062 13.531 1 94.06 411 ARG B C 1
ATOM 7737 O O . ARG B 1 411 ? 34.531 2.213 13.961 1 94.06 411 ARG B O 1
ATOM 7744 N N . ALA B 1 412 ? 34.188 0.687 12.398 1 91.56 412 ALA B N 1
ATOM 7745 C CA . ALA B 1 412 ? 33.656 1.651 11.445 1 91.56 412 ALA B CA 1
ATOM 7746 C C . ALA B 1 412 ? 32.281 2.172 11.906 1 91.56 412 ALA B C 1
ATOM 7748 O O . ALA B 1 412 ? 31.953 3.336 11.672 1 91.56 412 ALA B O 1
ATOM 7749 N N . THR B 1 413 ? 31.438 1.334 12.5 1 90.94 413 THR B N 1
ATOM 7750 C CA . THR B 1 413 ? 30.078 1.707 12.852 1 90.94 413 THR B CA 1
ATOM 7751 C C . THR B 1 413 ? 29.953 2.025 14.336 1 90.94 413 THR B C 1
ATOM 7753 O O . THR B 1 413 ? 28.906 2.477 14.805 1 90.94 413 THR B O 1
ATOM 7756 N N . ASN B 1 414 ? 30.922 1.821 15.078 1 91.94 414 ASN B N 1
ATOM 7757 C CA . ASN B 1 414 ? 30.953 2.039 16.516 1 91.94 414 ASN B CA 1
ATOM 7758 C C . ASN B 1 414 ? 29.906 1.179 17.234 1 91.94 414 ASN B C 1
ATOM 7760 O O . ASN B 1 414 ? 29.203 1.657 18.125 1 91.94 414 ASN B O 1
ATOM 7764 N N . GLN B 1 415 ? 29.719 -0.055 16.703 1 91.38 415 GLN B N 1
ATOM 7765 C CA . GLN B 1 415 ? 28.812 -1.038 17.297 1 91.38 415 GLN B CA 1
ATOM 7766 C C . GLN B 1 415 ? 29.562 -2.305 17.703 1 91.38 415 GLN B C 1
ATOM 7768 O O . GLN B 1 415 ? 30.484 -2.742 16.984 1 91.38 415 GLN B O 1
ATOM 7773 N N . PRO B 1 416 ? 29.25 -2.729 18.844 1 92.31 416 PRO B N 1
ATOM 7774 C CA . PRO B 1 416 ? 29.938 -3.959 19.25 1 92.31 416 PRO B CA 1
ATOM 7775 C C . PRO B 1 416 ? 29.625 -5.137 18.344 1 92.31 416 PRO B C 1
ATOM 7777 O O . PRO B 1 416 ? 28.531 -5.211 17.766 1 92.31 416 PRO B O 1
ATOM 7780 N N . VAL B 1 417 ? 30.547 -6.062 18.234 1 91.62 417 VAL B N 1
ATOM 7781 C CA . VAL B 1 417 ? 30.438 -7.223 17.359 1 91.62 417 VAL B CA 1
ATOM 7782 C C . VAL B 1 417 ? 29.234 -8.07 17.781 1 91.62 417 VAL B C 1
ATOM 7784 O O . VAL B 1 417 ? 28.547 -8.641 16.938 1 91.62 417 VAL B O 1
ATOM 7787 N N . GLU B 1 418 ? 28.906 -8.039 19.047 1 89 418 GLU B N 1
ATOM 7788 C CA . GLU B 1 418 ? 27.844 -8.859 19.609 1 89 418 GLU B CA 1
ATOM 7789 C C . GLU B 1 418 ? 26.469 -8.383 19.141 1 89 418 GLU B C 1
ATOM 7791 O O . GLU B 1 418 ? 25.5 -9.148 19.125 1 89 418 GLU B O 1
ATOM 7796 N N . SER B 1 419 ? 26.453 -7.141 18.703 1 89.5 419 SER B N 1
ATOM 7797 C CA . SER B 1 419 ? 25.188 -6.566 18.297 1 89.5 419 SER B CA 1
ATOM 7798 C C . SER B 1 419 ? 24.891 -6.859 16.828 1 89.5 419 SER B C 1
ATOM 7800 O O . SER B 1 419 ? 23.766 -6.668 16.359 1 89.5 419 SER B O 1
ATOM 7802 N N . MET B 1 420 ? 25.844 -7.48 16.156 1 92.69 420 MET B N 1
ATOM 7803 C CA . MET B 1 420 ? 25.703 -7.719 14.719 1 92.69 420 MET B CA 1
ATOM 7804 C C . MET B 1 420 ? 25.328 -9.172 14.438 1 92.69 420 MET B C 1
ATOM 7806 O O . MET B 1 420 ? 25.938 -9.82 13.594 1 92.69 420 MET B O 1
ATOM 7810 N N . LEU B 1 421 ? 24.344 -9.617 15.109 1 94.75 421 LEU B N 1
ATOM 7811 C CA . LEU B 1 421 ? 23.953 -11.016 15.031 1 94.75 421 LEU B CA 1
ATOM 7812 C C . LEU B 1 421 ? 23.5 -11.375 13.617 1 94.75 421 LEU B C 1
ATOM 7814 O O . LEU B 1 421 ? 23.797 -12.469 13.125 1 94.75 421 LEU B O 1
ATOM 7818 N N . MET B 1 422 ? 22.766 -10.531 12.984 1 97.12 422 MET B N 1
ATOM 7819 C CA . MET B 1 422 ? 22.25 -10.781 11.641 1 97.12 422 MET B CA 1
ATOM 7820 C C . MET B 1 422 ? 23.406 -10.969 10.648 1 97.12 422 MET B C 1
ATOM 7822 O O . MET B 1 422 ? 23.359 -11.875 9.812 1 97.12 422 MET B O 1
ATOM 7826 N N . ILE B 1 423 ? 24.453 -10.172 10.734 1 96.81 423 ILE B N 1
ATOM 7827 C CA . ILE B 1 423 ? 25.594 -10.258 9.828 1 96.81 423 ILE B CA 1
ATOM 7828 C C . ILE B 1 423 ? 26.391 -11.531 10.117 1 96.81 423 ILE B C 1
ATOM 7830 O O . ILE B 1 423 ? 26.844 -12.203 9.188 1 96.81 423 ILE B O 1
ATOM 7834 N N . MET B 1 424 ? 26.531 -11.828 11.383 1 96 424 MET B N 1
ATOM 7835 C CA . MET B 1 424 ? 27.25 -13.039 11.781 1 96 424 MET B CA 1
ATOM 7836 C C . MET B 1 424 ? 26.578 -14.281 11.195 1 96 424 MET B C 1
ATOM 7838 O O . MET B 1 424 ? 27.25 -15.164 10.672 1 96 424 MET B O 1
ATOM 7842 N N . GLN B 1 425 ? 25.266 -14.297 11.258 1 96.94 425 GLN B N 1
ATOM 7843 C CA . GLN B 1 425 ? 24.531 -15.43 10.711 1 96.94 425 GLN B CA 1
ATOM 7844 C C . GLN B 1 425 ? 24.578 -15.43 9.188 1 96.94 425 GLN B C 1
ATOM 7846 O O . GLN B 1 425 ? 24.672 -16.5 8.57 1 96.94 425 GLN B O 1
ATOM 7851 N N . PHE B 1 426 ? 24.609 -14.32 8.656 1 97.88 426 PHE B N 1
ATOM 7852 C CA . PHE B 1 426 ? 24.594 -14.18 7.203 1 97.88 426 PHE B CA 1
ATOM 7853 C C . PHE B 1 426 ? 25.875 -14.727 6.594 1 97.88 426 PHE B C 1
ATOM 7855 O O . PHE B 1 426 ? 25.828 -15.469 5.613 1 97.88 426 PHE B O 1
ATOM 7862 N N . ILE B 1 427 ? 26.984 -14.414 7.148 1 96 427 ILE B N 1
ATOM 7863 C CA . ILE B 1 427 ? 28.281 -14.773 6.574 1 96 427 ILE B CA 1
ATOM 7864 C C . ILE B 1 427 ? 28.516 -16.266 6.738 1 96 427 ILE B C 1
ATOM 7866 O O . ILE B 1 427 ? 29.422 -16.828 6.117 1 96 427 ILE B O 1
ATOM 7870 N N . GLU B 1 428 ? 27.625 -16.906 7.477 1 94.88 428 GLU B N 1
ATOM 7871 C CA . GLU B 1 428 ? 27.75 -18.359 7.676 1 94.88 428 GLU B CA 1
ATOM 7872 C C . GLU B 1 428 ? 26.766 -19.109 6.801 1 94.88 428 GLU B C 1
ATOM 7874 O O . GLU B 1 428 ? 26.781 -20.344 6.762 1 94.88 428 GLU B O 1
ATOM 7879 N N . THR B 1 429 ? 26 -18.453 6.055 1 96.75 429 THR B N 1
ATOM 7880 C CA . THR B 1 429 ? 24.969 -19.094 5.23 1 96.75 429 THR B CA 1
ATOM 7881 C C . THR B 1 429 ? 25.594 -19.734 4 1 96.75 429 THR B C 1
ATOM 7883 O O . THR B 1 429 ? 26.703 -19.375 3.592 1 96.75 429 THR B O 1
ATOM 7886 N N . GLN B 1 430 ? 24.891 -20.672 3.494 1 96.25 430 GLN B N 1
ATOM 7887 C CA . GLN B 1 430 ? 25.328 -21.312 2.26 1 96.25 430 GLN B CA 1
ATOM 7888 C C . GLN B 1 430 ? 25.297 -20.344 1.086 1 96.25 430 GLN B C 1
ATOM 7890 O O . GLN B 1 430 ? 26.109 -20.422 0.171 1 96.25 430 GLN B O 1
ATOM 7895 N N . GLY B 1 431 ? 24.375 -19.469 1.148 1 96.5 431 GLY B N 1
ATOM 7896 C CA . GLY B 1 431 ? 24.266 -18.469 0.108 1 96.5 431 GLY B CA 1
ATOM 7897 C C . GLY B 1 431 ? 25.5 -17.578 0.015 1 96.5 431 GLY B C 1
ATOM 7898 O O . GLY B 1 431 ? 25.984 -17.297 -1.082 1 96.5 431 GLY B O 1
ATOM 7899 N N . PHE B 1 432 ? 25.984 -17.188 1.135 1 96.56 432 PHE B N 1
ATOM 7900 C CA . PHE B 1 432 ? 27.172 -16.344 1.162 1 96.56 432 PHE B CA 1
ATOM 7901 C C . PHE B 1 432 ? 28.391 -17.109 0.682 1 96.56 432 PHE B C 1
ATOM 7903 O O . PHE B 1 432 ? 29.172 -16.594 -0.113 1 96.56 432 PHE B O 1
ATOM 7910 N N . LEU B 1 433 ? 28.516 -18.281 1.127 1 93.94 433 LEU B N 1
ATOM 7911 C CA . LEU B 1 433 ? 29.656 -19.109 0.75 1 93.94 433 LEU B CA 1
ATOM 7912 C C . LEU B 1 433 ? 29.641 -19.406 -0.744 1 93.94 433 LEU B C 1
ATOM 7914 O O . LEU B 1 433 ? 30.688 -19.406 -1.398 1 93.94 433 LEU B O 1
ATOM 7918 N N . ASP B 1 434 ? 28.469 -19.688 -1.22 1 93.94 434 ASP B N 1
ATOM 7919 C CA . ASP B 1 434 ? 28.312 -19.875 -2.656 1 93.94 434 ASP B CA 1
ATOM 7920 C C . ASP B 1 434 ? 28.734 -18.641 -3.436 1 93.94 434 ASP B C 1
ATOM 7922 O O . ASP B 1 434 ? 29.391 -18.734 -4.477 1 93.94 434 ASP B O 1
ATOM 7926 N N . TYR B 1 435 ? 28.328 -17.547 -2.945 1 94.5 435 TYR B N 1
ATOM 7927 C CA . TYR B 1 435 ? 28.688 -16.281 -3.588 1 94.5 435 TYR B CA 1
ATOM 7928 C C . TYR B 1 435 ? 30.188 -16.094 -3.646 1 94.5 435 TYR B C 1
ATOM 7930 O O . TYR B 1 435 ? 30.734 -15.703 -4.684 1 94.5 435 TYR B O 1
ATOM 7938 N N . LEU B 1 436 ? 30.906 -16.406 -2.592 1 92.06 436 LEU B N 1
ATOM 7939 C CA . LEU B 1 436 ? 32.344 -16.281 -2.535 1 92.06 436 LEU B CA 1
ATOM 7940 C C . LEU B 1 436 ? 33.031 -17.219 -3.541 1 92.06 436 LEU B C 1
ATOM 7942 O O . LEU B 1 436 ? 34 -16.844 -4.188 1 92.06 436 LEU B O 1
ATOM 7946 N N . GLU B 1 437 ? 32.406 -18.312 -3.623 1 89.69 437 GLU B N 1
ATOM 7947 C CA . GLU B 1 437 ? 32.969 -19.297 -4.566 1 89.69 437 GLU B CA 1
ATOM 7948 C C . GLU B 1 437 ? 32.781 -18.812 -6.008 1 89.69 437 GLU B C 1
ATOM 7950 O O . GLU B 1 437 ? 33.688 -19 -6.84 1 89.69 437 GLU B O 1
ATOM 7955 N N . ARG B 1 438 ? 31.719 -18.266 -6.281 1 89.12 438 ARG B N 1
ATOM 7956 C CA . ARG B 1 438 ? 31.438 -17.781 -7.629 1 89.12 438 ARG B CA 1
ATOM 7957 C C . ARG B 1 438 ? 32.344 -16.594 -7.984 1 89.12 438 ARG B C 1
ATOM 7959 O O . ARG B 1 438 ? 32.719 -16.438 -9.141 1 89.12 438 ARG B O 1
ATOM 7966 N N . CYS B 1 439 ? 32.625 -15.797 -7.043 1 85.19 439 CYS B N 1
ATOM 7967 C CA . CYS B 1 439 ? 33.5 -14.641 -7.27 1 85.19 439 CYS B CA 1
ATOM 7968 C C . CYS B 1 439 ? 34.906 -15.078 -7.629 1 85.19 439 CYS B C 1
ATOM 7970 O O . CYS B 1 439 ? 35.625 -14.336 -8.289 1 85.19 439 CYS B O 1
ATOM 7972 N N . ASN B 1 440 ? 35.25 -16.219 -7.18 1 79.75 440 ASN B N 1
ATOM 7973 C CA . ASN B 1 440 ? 36.594 -16.719 -7.477 1 79.75 440 ASN B CA 1
ATOM 7974 C C . ASN B 1 440 ? 36.656 -17.266 -8.898 1 79.75 440 ASN B C 1
ATOM 7976 O O . ASN B 1 440 ? 37.75 -17.453 -9.43 1 79.75 440 ASN B O 1
ATOM 7980 N N . ASN B 1 441 ? 35.469 -17.391 -9.438 1 77.19 441 ASN B N 1
ATOM 7981 C CA . ASN B 1 441 ? 35.438 -17.844 -10.82 1 77.19 441 ASN B CA 1
ATOM 7982 C C . ASN B 1 441 ? 35.562 -16.672 -11.797 1 77.19 441 ASN B C 1
ATOM 7984 O O . ASN B 1 441 ? 34.969 -15.617 -11.57 1 77.19 441 ASN B O 1
ATOM 7988 N N . ALA B 1 442 ? 36.406 -16.75 -12.773 1 63.88 442 ALA B N 1
ATOM 7989 C CA . ALA B 1 442 ? 36.781 -15.672 -13.68 1 63.88 442 ALA B CA 1
ATOM 7990 C C . ALA B 1 442 ? 35.562 -15.062 -14.359 1 63.88 442 ALA B C 1
ATOM 7992 O O . ALA B 1 442 ? 35.438 -13.836 -14.461 1 63.88 442 ALA B O 1
ATOM 7993 N N . GLU B 1 443 ? 34.656 -15.789 -14.93 1 64 443 GLU B N 1
ATOM 7994 C CA . GLU B 1 443 ? 33.562 -15.273 -15.703 1 64 443 GLU B CA 1
ATOM 7995 C C . GLU B 1 443 ? 32.625 -14.43 -14.836 1 64 443 GLU B C 1
ATOM 7997 O O . GLU B 1 443 ? 32.188 -13.352 -15.242 1 64 443 GLU B O 1
ATOM 8002 N N . GLU B 1 444 ? 32.438 -14.914 -13.688 1 65.12 444 GLU B N 1
ATOM 8003 C CA . GLU B 1 444 ? 31.516 -14.219 -12.789 1 65.12 444 GLU B CA 1
ATOM 8004 C C . GLU B 1 444 ? 32.188 -12.977 -12.188 1 65.12 444 GLU B C 1
ATOM 8006 O O . GLU B 1 444 ? 31.484 -12 -11.867 1 65.12 444 GLU B O 1
ATOM 8011 N N . PHE B 1 445 ? 33.344 -13.055 -12.203 1 67.31 445 PHE B N 1
ATOM 8012 C CA . PHE B 1 445 ? 34.094 -11.945 -11.625 1 67.31 445 PHE B CA 1
ATOM 8013 C C . PHE B 1 445 ? 33.969 -10.688 -12.484 1 67.31 445 PHE B C 1
ATOM 8015 O O . PHE B 1 445 ? 33.812 -9.586 -11.953 1 67.31 445 PHE B O 1
ATOM 8022 N N . THR B 1 446 ? 33.844 -10.977 -13.703 1 70.31 446 THR B N 1
ATOM 8023 C CA . THR B 1 446 ? 33.812 -9.82 -14.594 1 70.31 446 THR B CA 1
ATOM 8024 C C . THR B 1 446 ? 32.469 -9.125 -14.523 1 70.31 446 THR B C 1
ATOM 8026 O O . THR B 1 446 ? 32.375 -7.91 -14.695 1 70.31 446 THR B O 1
ATOM 8029 N N . ASN B 1 447 ? 31.484 -9.781 -14.148 1 83.12 447 ASN B N 1
ATOM 8030 C CA . ASN B 1 447 ? 30.156 -9.188 -14.172 1 83.12 447 ASN B CA 1
ATOM 8031 C C . ASN B 1 447 ? 29.562 -9.102 -12.773 1 83.12 447 ASN B C 1
ATOM 8033 O O . ASN B 1 447 ? 28.328 -9.125 -12.617 1 83.12 447 ASN B O 1
ATOM 8037 N N . ASN B 1 448 ? 30.422 -8.969 -11.844 1 90.62 448 ASN B N 1
ATOM 8038 C CA . ASN B 1 448 ? 29.922 -8.859 -10.477 1 90.62 448 ASN B CA 1
ATOM 8039 C C . ASN B 1 448 ? 29.375 -7.465 -10.18 1 90.62 448 ASN B C 1
ATOM 8041 O O . ASN B 1 448 ? 30.141 -6.539 -9.914 1 90.62 448 ASN B O 1
ATOM 8045 N N . LEU B 1 449 ? 28.125 -7.312 -10.195 1 93.62 449 LEU B N 1
ATOM 8046 C CA . LEU B 1 449 ? 27.469 -6.02 -10.07 1 93.62 449 LEU B CA 1
ATOM 8047 C C . LEU B 1 449 ? 27.688 -5.43 -8.68 1 93.62 449 LEU B C 1
ATOM 8049 O O . LEU B 1 449 ? 27.734 -4.207 -8.516 1 93.62 449 LEU B O 1
ATOM 8053 N N . LEU B 1 450 ? 27.828 -6.309 -7.68 1 95.69 450 LEU B N 1
ATOM 8054 C CA . LEU B 1 450 ? 28.062 -5.82 -6.328 1 95.69 450 LEU B CA 1
ATOM 8055 C C . LEU B 1 450 ? 29.406 -5.105 -6.238 1 95.69 450 LEU B C 1
ATOM 8057 O O . LEU B 1 450 ? 29.5 -4.008 -5.684 1 95.69 450 LEU B O 1
ATOM 8061 N N . ASP B 1 451 ? 30.438 -5.719 -6.766 1 93.88 451 ASP B N 1
ATOM 8062 C CA . ASP B 1 451 ? 31.766 -5.121 -6.766 1 93.88 451 ASP B CA 1
ATOM 8063 C C . ASP B 1 451 ? 31.781 -3.818 -7.562 1 93.88 451 ASP B C 1
ATOM 8065 O O . ASP B 1 451 ? 32.375 -2.828 -7.129 1 93.88 451 ASP B O 1
ATOM 8069 N N . LYS B 1 452 ? 31.156 -3.908 -8.727 1 93.69 452 LYS B N 1
ATOM 8070 C CA . LYS B 1 452 ? 31.062 -2.707 -9.555 1 93.69 452 LYS B CA 1
ATOM 8071 C C . LYS B 1 452 ? 30.375 -1.571 -8.805 1 93.69 452 LYS B C 1
ATOM 8073 O O . LYS B 1 452 ? 30.797 -0.414 -8.898 1 93.69 452 LYS B O 1
ATOM 8078 N N . LEU B 1 453 ? 29.344 -1.913 -8.094 1 96.31 453 LEU B N 1
ATOM 8079 C CA . LEU B 1 453 ? 28.594 -0.916 -7.344 1 96.31 453 LEU B CA 1
ATOM 8080 C C . LEU B 1 453 ? 29.422 -0.341 -6.207 1 96.31 453 LEU B C 1
ATOM 8082 O O . LEU B 1 453 ? 29.422 0.869 -5.969 1 96.31 453 LEU B O 1
ATOM 8086 N N . GLN B 1 454 ? 30.125 -1.175 -5.453 1 95.25 454 GLN B N 1
ATOM 8087 C CA . GLN B 1 454 ? 30.984 -0.717 -4.371 1 95.25 454 GLN B CA 1
ATOM 8088 C C . GLN B 1 454 ? 32.094 0.19 -4.895 1 95.25 454 GLN B C 1
ATOM 8090 O O . GLN B 1 454 ? 32.406 1.205 -4.277 1 95.25 454 GLN B O 1
ATOM 8095 N N . ASP B 1 455 ? 32.625 -0.154 -6.016 1 94.44 455 ASP B N 1
ATOM 8096 C CA . ASP B 1 455 ? 33.688 0.661 -6.633 1 94.44 455 ASP B CA 1
ATOM 8097 C C . ASP B 1 455 ? 33.125 2.016 -7.074 1 94.44 455 ASP B C 1
ATOM 8099 O O . ASP B 1 455 ? 33.781 3.049 -6.871 1 94.44 455 ASP B O 1
ATOM 8103 N N . ALA B 1 456 ? 32 1.96 -7.695 1 94.44 456 ALA B N 1
ATOM 8104 C CA . ALA B 1 456 ? 31.375 3.193 -8.156 1 94.44 456 ALA B CA 1
ATOM 8105 C C . ALA B 1 456 ? 31.062 4.121 -6.984 1 94.44 456 ALA B C 1
ATOM 8107 O O . ALA B 1 456 ? 31.281 5.332 -7.066 1 94.44 456 ALA B O 1
ATOM 8108 N N . THR B 1 457 ? 30.531 3.605 -5.949 1 92.44 457 THR B N 1
ATOM 8109 C CA . THR B 1 457 ? 30.203 4.379 -4.762 1 92.44 457 THR B CA 1
ATOM 8110 C C . THR B 1 457 ? 31.453 4.977 -4.129 1 92.44 457 THR B C 1
ATOM 8112 O O . THR B 1 457 ? 31.438 6.113 -3.654 1 92.44 457 THR B O 1
ATOM 8115 N N . GLY B 1 458 ? 32.5 4.215 -4.07 1 91.88 458 GLY B N 1
ATOM 8116 C CA . GLY B 1 458 ? 33.781 4.703 -3.555 1 91.88 458 GLY B CA 1
ATOM 8117 C C . GLY B 1 458 ? 34.312 5.883 -4.336 1 91.88 458 GLY B C 1
ATOM 8118 O O . GLY B 1 458 ? 35 6.746 -3.771 1 91.88 458 GLY B O 1
ATOM 8119 N N . ARG B 1 459 ? 33.938 5.988 -5.609 1 93.69 459 ARG B N 1
ATOM 8120 C CA . ARG B 1 459 ? 34.406 7.066 -6.477 1 93.69 459 ARG B CA 1
ATOM 8121 C C . ARG B 1 459 ? 33.406 8.211 -6.504 1 93.69 459 ARG B C 1
ATOM 8123 O O . ARG B 1 459 ? 33.562 9.18 -7.246 1 93.69 459 ARG B O 1
ATOM 8130 N N . GLY B 1 460 ? 32.312 8.016 -5.828 1 91.31 460 GLY B N 1
ATOM 8131 C CA . GLY B 1 460 ? 31.281 9.047 -5.773 1 91.31 460 GLY B CA 1
ATOM 8132 C C . GLY B 1 460 ? 30.391 9.078 -7.004 1 91.31 460 GLY B C 1
ATOM 8133 O O . GLY B 1 460 ? 29.797 10.102 -7.32 1 91.31 460 GLY B O 1
ATOM 8134 N N . GLN B 1 461 ? 30.359 7.918 -7.691 1 91.81 461 GLN B N 1
ATOM 8135 C CA . GLN B 1 461 ? 29.547 7.832 -8.898 1 91.81 461 GLN B CA 1
ATOM 8136 C C . GLN B 1 461 ? 28.125 7.375 -8.57 1 91.81 461 GLN B C 1
ATOM 8138 O O . GLN B 1 461 ? 27.875 6.852 -7.484 1 91.81 461 GLN B O 1
ATOM 8143 N N . SER B 1 462 ? 27.234 7.605 -9.531 1 91.75 462 SER B N 1
ATOM 8144 C CA . SER B 1 462 ? 25.844 7.16 -9.391 1 91.75 462 SER B CA 1
ATOM 8145 C C . SER B 1 462 ? 25.75 5.641 -9.469 1 91.75 462 SER B C 1
ATOM 8147 O O . SER B 1 462 ? 26.484 5 -10.227 1 91.75 462 SER B O 1
ATOM 8149 N N . PRO B 1 463 ? 24.906 5.133 -8.695 1 91.88 463 PRO B N 1
ATOM 8150 C CA . PRO B 1 463 ? 24.703 3.686 -8.742 1 91.88 463 PRO B CA 1
ATOM 8151 C C . PRO B 1 463 ? 24.281 3.195 -10.125 1 91.88 463 PRO B C 1
ATOM 8153 O O . PRO B 1 463 ? 24.484 2.027 -10.469 1 91.88 463 PRO B O 1
ATOM 8156 N N . LEU B 1 464 ? 23.75 3.99 -10.945 1 91.69 464 LEU B N 1
ATOM 8157 C CA . LEU B 1 464 ? 23.266 3.615 -12.273 1 91.69 464 LEU B CA 1
ATOM 8158 C C . LEU B 1 464 ? 24.422 3.469 -13.25 1 91.69 464 LEU B C 1
ATOM 8160 O O . LEU B 1 464 ? 24.266 2.891 -14.328 1 91.69 464 LEU B O 1
ATOM 8164 N N . ALA B 1 465 ? 25.562 3.908 -12.828 1 91.25 465 ALA B N 1
ATOM 8165 C CA . ALA B 1 465 ? 26.734 3.904 -13.688 1 91.25 465 ALA B CA 1
ATOM 8166 C C . ALA B 1 465 ? 27.234 2.482 -13.922 1 91.25 465 ALA B C 1
ATOM 8168 O O . ALA B 1 465 ? 28.016 2.236 -14.852 1 91.25 465 ALA B O 1
ATOM 8169 N N . ILE B 1 466 ? 26.812 1.588 -13.109 1 92.5 466 ILE B N 1
ATOM 8170 C CA . ILE B 1 466 ? 27.328 0.23 -13.203 1 92.5 466 ILE B CA 1
ATOM 8171 C C . ILE B 1 466 ? 26.672 -0.499 -14.367 1 92.5 466 ILE B C 1
ATOM 8173 O O . ILE B 1 466 ? 27.125 -1.567 -14.781 1 92.5 466 ILE B O 1
ATOM 8177 N N . PHE B 1 467 ? 25.594 0.052 -14.906 1 90.5 467 PHE B N 1
ATOM 8178 C CA . PHE B 1 467 ? 24.875 -0.556 -16.031 1 90.5 467 PHE B CA 1
ATOM 8179 C C . PHE B 1 467 ? 25.297 0.081 -17.344 1 90.5 467 PHE B C 1
ATOM 8181 O O . PHE B 1 467 ? 25.688 1.253 -17.375 1 90.5 467 PHE B O 1
ATOM 8188 N N . PRO B 1 468 ? 25.203 -0.717 -18.312 1 83.06 468 PRO B N 1
ATOM 8189 C CA . PRO B 1 468 ? 25.594 -0.152 -19.609 1 83.06 468 PRO B CA 1
ATOM 8190 C C . PRO B 1 468 ? 24.672 0.98 -20.062 1 83.06 468 PRO B C 1
ATOM 8192 O O . PRO B 1 468 ? 23.469 0.93 -19.812 1 83.06 468 PRO B O 1
ATOM 8195 N N . SER B 1 469 ? 25.156 2.115 -20.484 1 74.38 469 SER B N 1
ATOM 8196 C CA . SER B 1 469 ? 24.422 3.311 -20.875 1 74.38 469 SER B CA 1
ATOM 8197 C C . SER B 1 469 ? 23.641 3.074 -22.156 1 74.38 469 SER B C 1
ATOM 8199 O O . SER B 1 469 ? 22.5 3.533 -22.297 1 74.38 469 SER B O 1
ATOM 8201 N N . HIS B 1 470 ? 24.391 2.537 -23.156 1 67.62 470 HIS B N 1
ATOM 8202 C CA . HIS B 1 470 ? 23.75 2.428 -24.469 1 67.62 470 HIS B CA 1
ATOM 8203 C C . HIS B 1 470 ? 23.391 0.981 -24.781 1 67.62 470 HIS B C 1
ATOM 8205 O O . HIS B 1 470 ? 24.25 0.097 -24.75 1 67.62 470 HIS B O 1
ATOM 8211 N N . VAL B 1 471 ? 22.062 0.72 -24.562 1 65.5 471 VAL B N 1
ATOM 8212 C CA . VAL B 1 471 ? 21.641 -0.602 -25.031 1 65.5 471 VAL B CA 1
ATOM 8213 C C . VAL B 1 471 ? 21.156 -0.517 -26.469 1 65.5 471 VAL B C 1
ATOM 8215 O O . VAL B 1 471 ? 20.281 0.289 -26.781 1 65.5 471 VAL B O 1
ATOM 8218 N N . ALA B 1 472 ? 21.938 -1.1 -27.391 1 73.5 472 ALA B N 1
ATOM 8219 C CA . ALA B 1 472 ? 21.531 -1.158 -28.797 1 73.5 472 ALA B CA 1
ATOM 8220 C C . ALA B 1 472 ? 20.109 -1.701 -28.938 1 73.5 472 ALA B C 1
ATOM 8222 O O . ALA B 1 472 ? 19.656 -2.459 -28.078 1 73.5 472 ALA B O 1
ATOM 8223 N N . ASP B 1 473 ? 19.453 -1.146 -29.938 1 83.56 473 ASP B N 1
ATOM 8224 C CA . ASP B 1 473 ? 18.125 -1.682 -30.234 1 83.56 473 ASP B CA 1
ATOM 8225 C C . ASP B 1 473 ? 18.203 -3.16 -30.609 1 83.56 473 ASP B C 1
ATOM 8227 O O . ASP B 1 473 ? 19.062 -3.564 -31.406 1 83.56 473 ASP B O 1
ATOM 8231 N N . PRO B 1 474 ? 17.422 -3.951 -30.016 1 86.94 474 PRO B N 1
ATOM 8232 C CA . PRO B 1 474 ? 17.469 -5.387 -30.312 1 86.94 474 PRO B CA 1
ATOM 8233 C C . PRO B 1 474 ? 17.078 -5.707 -31.75 1 86.94 474 PRO B C 1
ATOM 8235 O O . PRO B 1 474 ? 16.234 -5.023 -32.344 1 86.94 474 PRO B O 1
ATOM 8238 N N . GLU B 1 475 ? 17.703 -6.652 -32.312 1 91.94 475 GLU B N 1
ATOM 8239 C CA . GLU B 1 475 ? 17.328 -7.18 -33.594 1 91.94 475 GLU B CA 1
ATOM 8240 C C . GLU B 1 475 ? 16 -7.934 -33.531 1 91.94 475 GLU B C 1
ATOM 8242 O O . GLU B 1 475 ? 15.789 -8.758 -32.656 1 91.94 475 GLU B O 1
ATOM 8247 N N . ILE B 1 476 ? 15.195 -7.648 -34.5 1 93 476 ILE B N 1
ATOM 8248 C CA . ILE B 1 476 ? 13.875 -8.281 -34.469 1 93 476 ILE B CA 1
ATOM 8249 C C . ILE B 1 476 ? 13.922 -9.578 -35.281 1 93 476 ILE B C 1
ATOM 8251 O O . ILE B 1 476 ? 14.289 -9.578 -36.438 1 93 476 ILE B O 1
ATOM 8255 N N . ILE B 1 477 ? 13.641 -10.656 -34.656 1 92.25 477 ILE B N 1
ATOM 8256 C CA . ILE B 1 477 ? 13.484 -11.953 -35.312 1 92.25 477 ILE B CA 1
ATOM 8257 C C . ILE B 1 477 ? 12 -12.305 -35.406 1 92.25 477 ILE B C 1
ATOM 8259 O O . ILE B 1 477 ? 11.328 -12.453 -34.375 1 92.25 477 ILE B O 1
ATOM 8263 N N . THR B 1 478 ? 11.492 -12.414 -36.562 1 93 478 THR B N 1
ATOM 8264 C CA . THR B 1 478 ? 10.078 -12.727 -36.75 1 93 478 THR B CA 1
ATOM 8265 C C . THR B 1 478 ? 9.898 -14.195 -37.125 1 93 478 THR B C 1
ATOM 8267 O O . THR B 1 478 ? 10.547 -14.688 -38.062 1 93 478 THR B O 1
ATOM 8270 N N . ILE B 1 479 ? 9.07 -14.859 -36.406 1 89.94 479 ILE B N 1
ATOM 8271 C CA . ILE B 1 479 ? 8.75 -16.25 -36.719 1 89.94 479 ILE B CA 1
ATOM 8272 C C . ILE B 1 479 ? 7.531 -16.297 -37.656 1 89.94 479 ILE B C 1
ATOM 8274 O O . ILE B 1 479 ? 6.461 -15.797 -37.312 1 89.94 479 ILE B O 1
ATOM 8278 N N . ALA B 1 480 ? 7.73 -16.906 -38.781 1 80.19 480 ALA B N 1
ATOM 8279 C CA . ALA B 1 480 ? 6.695 -16.969 -39.812 1 80.19 480 ALA B CA 1
ATOM 8280 C C . ALA B 1 480 ? 5.547 -17.875 -39.406 1 80.19 480 ALA B C 1
ATOM 8282 O O . ALA B 1 480 ? 5.75 -18.828 -38.656 1 80.19 480 ALA B O 1
ATOM 8283 N N . ASP B 1 481 ? 4.398 -17.484 -39.875 1 77 481 ASP B N 1
ATOM 8284 C CA . ASP B 1 481 ? 3.219 -18.297 -39.594 1 77 481 ASP B CA 1
ATOM 8285 C C . ASP B 1 481 ? 3.271 -19.625 -40.344 1 77 481 ASP B C 1
ATOM 8287 O O . ASP B 1 481 ? 3.92 -19.734 -41.406 1 77 481 ASP B O 1
ATOM 8291 N N . SER B 1 482 ? 2.826 -20.703 -39.719 1 67.94 482 SER B N 1
ATOM 8292 C CA . SER B 1 482 ? 2.805 -22 -40.375 1 67.94 482 SER B CA 1
ATOM 8293 C C . SER B 1 482 ? 1.862 -22 -41.562 1 67.94 482 SER B C 1
ATOM 8295 O O . SER B 1 482 ? 0.725 -21.531 -41.469 1 67.94 482 SER B O 1
ATOM 8297 N N . GLU B 1 483 ? 2.266 -21.938 -42.812 1 61.84 483 GLU B N 1
ATOM 8298 C CA . GLU B 1 483 ? 1.4 -22.094 -44 1 61.84 483 GLU B CA 1
ATOM 8299 C C . GLU B 1 483 ? 0.843 -23.516 -44.094 1 61.84 483 GLU B C 1
ATOM 8301 O O . GLU B 1 483 ? 1.601 -24.484 -44.094 1 61.84 483 GLU B O 1
ATOM 8306 N N . ILE B 1 484 ? -0.157 -23.875 -43.438 1 57.91 484 ILE B N 1
ATOM 8307 C CA . ILE B 1 484 ? -0.691 -25.188 -43.719 1 57.91 484 ILE B CA 1
ATOM 8308 C C . ILE B 1 484 ? -1.35 -25.188 -45.125 1 57.91 484 ILE B C 1
ATOM 8310 O O . ILE B 1 484 ? -2.232 -24.359 -45.375 1 57.91 484 ILE B O 1
ATOM 8314 N N . GLU B 1 485 ? -0.779 -25.719 -46.094 1 53.44 485 GLU B N 1
ATOM 8315 C CA . GLU B 1 485 ? -1.189 -25.875 -47.5 1 53.44 485 GLU B CA 1
ATOM 8316 C C . GLU B 1 485 ? -2.689 -26.125 -47.594 1 53.44 485 GLU B C 1
ATOM 8318 O O . GLU B 1 485 ? -3.314 -25.766 -48.594 1 53.44 485 GLU B O 1
ATOM 8323 N N . GLY B 1 486 ? -3.365 -26.719 -46.594 1 50.22 486 GLY B N 1
ATOM 8324 C CA . GLY B 1 486 ? -4.703 -27.25 -46.812 1 50.22 486 GLY B CA 1
ATOM 8325 C C . GLY B 1 486 ? -5.781 -26.422 -46.125 1 50.22 486 GLY B C 1
ATOM 8326 O O . GLY B 1 486 ? -6.93 -26.859 -46 1 50.22 486 GLY B O 1
ATOM 8327 N N . SER B 1 487 ? -5.434 -25.547 -45.344 1 54.81 487 SER B N 1
ATOM 8328 C CA . SER B 1 487 ? -6.531 -24.875 -44.656 1 54.81 487 SER B CA 1
ATOM 8329 C C . SER B 1 487 ? -7.238 -23.891 -45.594 1 54.81 487 SER B C 1
ATOM 8331 O O . SER B 1 487 ? -6.605 -23.016 -46.156 1 54.81 487 SER B O 1
ATOM 8333 N N . GLU B 1 488 ? -8.211 -24.344 -46.312 1 54.38 488 GLU B N 1
ATOM 8334 C CA . GLU B 1 488 ? -9.039 -23.469 -47.125 1 54.38 488 GLU B CA 1
ATOM 8335 C C . GLU B 1 488 ? -9.359 -22.172 -46.375 1 54.38 488 GLU B C 1
ATOM 8337 O O . GLU B 1 488 ? -9.758 -22.188 -45.219 1 54.38 488 GLU B O 1
ATOM 8342 N N . PRO B 1 489 ? -9.008 -21.141 -46.969 1 58.06 489 PRO B N 1
ATOM 8343 C CA . PRO B 1 489 ? -9.406 -19.812 -46.469 1 58.06 489 PRO B CA 1
ATOM 8344 C C . PRO B 1 489 ? -10.891 -19.734 -46.125 1 58.06 489 PRO B C 1
ATOM 8346 O O . PRO B 1 489 ? -11.727 -20.109 -46.969 1 58.06 489 PRO B O 1
ATOM 8349 N N . GLY B 1 490 ? -11.328 -19.797 -44.844 1 65.5 490 GLY B N 1
ATOM 8350 C CA . GLY B 1 490 ? -12.719 -19.656 -44.438 1 65.5 490 GLY B CA 1
ATOM 8351 C C . GLY B 1 490 ? -13.133 -20.656 -43.375 1 65.5 490 GLY B C 1
ATOM 8352 O O . GLY B 1 490 ? -14.156 -20.469 -42.719 1 65.5 490 GLY B O 1
ATOM 8353 N N . ASN B 1 491 ? -12.43 -21.844 -43.344 1 75.31 491 ASN B N 1
ATOM 8354 C CA . ASN B 1 491 ? -12.922 -22.828 -42.375 1 75.31 491 ASN B CA 1
ATOM 8355 C C . ASN B 1 491 ? -12.43 -22.516 -40.969 1 75.31 491 ASN B C 1
ATOM 8357 O O . ASN B 1 491 ? -11.234 -22.344 -40.75 1 75.31 491 ASN B O 1
ATOM 8361 N N . ARG B 1 492 ? -13.289 -22.203 -40.156 1 85.69 492 ARG B N 1
ATOM 8362 C CA . ARG B 1 492 ? -12.984 -21.906 -38.75 1 85.69 492 ARG B CA 1
ATOM 8363 C C . ARG B 1 492 ? -13.258 -23.109 -37.875 1 85.69 492 ARG B C 1
ATOM 8365 O O . ARG B 1 492 ? -14.172 -23.891 -38.156 1 85.69 492 ARG B O 1
ATOM 8372 N N . HIS B 1 493 ? -12.344 -23.375 -37 1 89.12 493 HIS B N 1
ATOM 8373 C CA . HIS B 1 493 ? -12.469 -24.469 -36.031 1 89.12 493 HIS B CA 1
ATOM 8374 C C . HIS B 1 493 ? -12.984 -24 -34.688 1 89.12 493 HIS B C 1
ATOM 8376 O O . HIS B 1 493 ? -12.367 -23.156 -34.062 1 89.12 493 HIS B O 1
ATOM 8382 N N . CYS B 1 494 ? -14.117 -24.5 -34.312 1 88.94 494 CYS B N 1
ATOM 8383 C CA . CYS B 1 494 ? -14.703 -24.156 -33.031 1 88.94 494 CYS B CA 1
ATOM 8384 C C . CYS B 1 494 ? -14.742 -25.375 -32.125 1 88.94 494 CYS B C 1
ATOM 8386 O O . CYS B 1 494 ? -14.992 -26.484 -32.562 1 88.94 494 CYS B O 1
ATOM 8388 N N . TYR B 1 495 ? -14.414 -25.109 -30.891 1 91.44 495 TYR B N 1
ATOM 8389 C CA . TYR B 1 495 ? -14.367 -26.219 -29.938 1 91.44 495 TYR B CA 1
ATOM 8390 C C . TYR B 1 495 ? -15.266 -25.953 -28.75 1 91.44 495 TYR B C 1
ATOM 8392 O O . TYR B 1 495 ? -15.344 -24.828 -28.266 1 91.44 495 TYR B O 1
ATOM 8400 N N . LYS B 1 496 ? -15.992 -26.969 -28.281 1 88.19 496 LYS B N 1
ATOM 8401 C CA . LYS B 1 496 ? -16.797 -26.891 -27.062 1 88.19 496 LYS B CA 1
ATOM 8402 C C . LYS B 1 496 ? -16 -27.359 -25.859 1 88.19 496 LYS B C 1
ATOM 8404 O O . LYS B 1 496 ? -16.344 -27.047 -24.719 1 88.19 496 LYS B O 1
ATOM 8409 N N . SER B 1 497 ? -15.07 -28.188 -26.125 1 92.94 497 SER B N 1
ATOM 8410 C CA . SER B 1 497 ? -14.109 -28.672 -25.141 1 92.94 497 SER B CA 1
ATOM 8411 C C . SER B 1 497 ? -12.688 -28.625 -25.703 1 92.94 497 SER B C 1
ATOM 8413 O O . SER B 1 497 ? -12.484 -28.469 -26.906 1 92.94 497 SER B O 1
ATOM 8415 N N . PHE B 1 498 ? -11.797 -28.594 -24.844 1 95.06 498 PHE B N 1
ATOM 8416 C CA . PHE B 1 498 ? -10.43 -28.625 -25.328 1 95.06 498 PHE B CA 1
ATOM 8417 C C . PHE B 1 498 ? -10.164 -29.875 -26.141 1 95.06 498 PHE B C 1
ATOM 8419 O O . PHE B 1 498 ? -10.375 -31 -25.656 1 95.06 498 PHE B O 1
ATOM 8426 N N . PRO B 1 499 ? -9.766 -29.688 -27.266 1 93.38 499 PRO B N 1
ATOM 8427 C CA . PRO B 1 499 ? -9.648 -30.844 -28.172 1 93.38 499 PRO B CA 1
ATOM 8428 C C . PRO B 1 499 ? -8.539 -31.812 -27.75 1 93.38 499 PRO B C 1
ATOM 8430 O O . PRO B 1 499 ? -7.512 -31.375 -27.219 1 93.38 499 PRO B O 1
ATOM 8433 N N . ALA B 1 500 ? -8.789 -33.062 -27.969 1 91 500 ALA B N 1
ATOM 8434 C CA . ALA B 1 500 ? -7.77 -34.062 -27.719 1 91 500 ALA B CA 1
ATOM 8435 C C . ALA B 1 500 ? -6.75 -34.125 -28.859 1 91 500 ALA B C 1
ATOM 8437 O O . ALA B 1 500 ? -7.094 -33.875 -30.016 1 91 500 ALA B O 1
ATOM 8438 N N . ASN B 1 501 ? -5.59 -34.375 -28.453 1 88.81 501 ASN B N 1
ATOM 8439 C CA . ASN B 1 501 ? -4.551 -34.562 -29.469 1 88.81 501 ASN B CA 1
ATOM 8440 C C . ASN B 1 501 ? -4.66 -35.938 -30.109 1 88.81 501 ASN B C 1
ATOM 8442 O O . ASN B 1 501 ? -5.289 -36.844 -29.547 1 88.81 501 ASN B O 1
ATOM 8446 N N . ALA B 1 502 ? -4.164 -36.062 -31.281 1 82.94 502 ALA B N 1
ATOM 8447 C CA . ALA B 1 502 ? -4.18 -37.344 -31.953 1 82.94 502 ALA B CA 1
ATOM 8448 C C . ALA B 1 502 ? -3.41 -38.406 -31.156 1 82.94 502 ALA B C 1
ATOM 8450 O O . ALA B 1 502 ? -2.252 -38.188 -30.797 1 82.94 502 ALA B O 1
ATOM 8451 N N . ARG B 1 503 ? -4.148 -39.531 -30.828 1 84.12 503 ARG B N 1
ATOM 8452 C CA . ARG B 1 503 ? -3.52 -40.594 -30.062 1 84.12 503 ARG B CA 1
ATOM 8453 C C . ARG B 1 503 ? -2.953 -41.688 -30.969 1 84.12 503 ARG B C 1
ATOM 8455 O O . ARG B 1 503 ? -3.508 -41.938 -32.031 1 84.12 503 ARG B O 1
ATOM 8462 N N . THR B 1 504 ? -1.876 -42.25 -30.5 1 82.5 504 THR B N 1
ATOM 8463 C CA . THR B 1 504 ? -1.337 -43.375 -31.219 1 82.5 504 THR B CA 1
ATOM 8464 C C . THR B 1 504 ? -2.195 -44.625 -30.984 1 82.5 504 THR B C 1
ATOM 8466 O O . THR B 1 504 ? -3.029 -44.656 -30.078 1 82.5 504 THR B O 1
ATOM 8469 N N . GLU B 1 505 ? -2 -45.625 -31.781 1 86.06 505 GLU B N 1
ATOM 8470 C CA . GLU B 1 505 ? -2.744 -46.875 -31.625 1 86.06 505 GLU B CA 1
ATOM 8471 C C . GLU B 1 505 ? -2.461 -47.531 -30.281 1 86.06 505 GLU B C 1
ATOM 8473 O O . GLU B 1 505 ? -3.363 -48.094 -29.656 1 86.06 505 GLU B O 1
ATOM 8478 N N . GLU B 1 506 ? -1.271 -47.406 -29.938 1 84.75 506 GLU B N 1
ATOM 8479 C CA . GLU B 1 506 ? -0.873 -48.031 -28.672 1 84.75 506 GLU B CA 1
ATOM 8480 C C . GLU B 1 506 ? -1.551 -47.312 -27.5 1 84.75 506 GLU B C 1
ATOM 8482 O O . GLU B 1 506 ? -1.977 -47.969 -26.547 1 84.75 506 GLU B O 1
ATOM 8487 N N . GLN B 1 507 ? -1.611 -46.031 -27.578 1 83.44 507 GLN B N 1
ATOM 8488 C CA . GLN B 1 507 ? -2.238 -45.25 -26.516 1 83.44 507 GLN B CA 1
ATOM 8489 C C . GLN B 1 507 ? -3.734 -45.531 -26.438 1 83.44 507 GLN B C 1
ATOM 8491 O O . GLN B 1 507 ? -4.297 -45.625 -25.344 1 83.44 507 GLN B O 1
ATOM 8496 N N . GLU B 1 508 ? -4.273 -45.719 -27.562 1 86.94 508 GLU B N 1
ATOM 8497 C CA . GLU B 1 508 ? -5.703 -46 -27.609 1 86.94 508 GLU B CA 1
ATOM 8498 C C . GLU B 1 508 ? -6.023 -47.375 -27.047 1 86.94 508 GLU B C 1
ATOM 8500 O O . GLU B 1 508 ? -7.02 -47.562 -26.344 1 86.94 508 GLU B O 1
ATOM 8505 N N . GLU B 1 509 ? -5.191 -48.281 -27.375 1 89.06 509 GLU B N 1
ATOM 8506 C CA . GLU B 1 509 ? -5.391 -49.625 -26.859 1 89.06 509 GLU B CA 1
ATOM 8507 C C . GLU B 1 509 ? -5.234 -49.688 -25.344 1 89.06 509 GLU B C 1
ATOM 8509 O O . GLU B 1 509 ? -5.988 -50.375 -24.656 1 89.06 509 GLU B O 1
ATOM 8514 N N . LYS B 1 510 ? -4.293 -49.031 -24.938 1 87.81 510 LYS B N 1
ATOM 8515 C CA . LYS B 1 510 ? -4.074 -49 -23.5 1 87.81 510 LYS B CA 1
ATOM 8516 C C . LYS B 1 510 ? -5.254 -48.375 -22.781 1 87.81 510 LYS B C 1
ATOM 8518 O O . LYS B 1 510 ? -5.695 -48.844 -21.734 1 87.81 510 LYS B O 1
ATOM 8523 N N . ARG B 1 511 ? -5.711 -47.312 -23.266 1 89.5 511 ARG B N 1
ATOM 8524 C CA . ARG B 1 511 ? -6.859 -46.594 -22.703 1 89.5 511 ARG B CA 1
ATOM 8525 C C . ARG B 1 511 ? -8.086 -47.5 -22.672 1 89.5 511 ARG B C 1
ATOM 8527 O O . ARG B 1 511 ? -8.773 -47.594 -21.641 1 89.5 511 ARG B O 1
ATOM 8534 N N . LYS B 1 512 ? -8.297 -48.25 -23.703 1 89 512 LYS B N 1
ATOM 8535 C CA . LYS B 1 512 ? -9.438 -49.156 -23.781 1 89 512 LYS B CA 1
ATOM 8536 C C . LYS B 1 512 ? -9.32 -50.281 -22.766 1 89 512 LYS B C 1
ATOM 8538 O O . LYS B 1 512 ? -10.32 -50.688 -22.156 1 89 512 LYS B O 1
ATOM 8543 N N . SER B 1 513 ? -8.102 -50.688 -22.656 1 90.31 513 SER B N 1
ATOM 8544 C CA . SER B 1 513 ? -7.867 -51.781 -21.703 1 90.31 513 SER B CA 1
ATOM 8545 C C . SER B 1 513 ? -8.141 -51.344 -20.281 1 90.31 513 SER B C 1
ATOM 8547 O O . SER B 1 513 ? -8.711 -52.094 -19.484 1 90.31 513 SER B O 1
ATOM 8549 N N . ILE B 1 514 ? -7.762 -50.156 -19.969 1 88.44 514 ILE B N 1
ATOM 8550 C CA . ILE B 1 514 ? -7.957 -49.625 -18.625 1 88.44 514 ILE B CA 1
ATOM 8551 C C . ILE B 1 514 ? -9.453 -49.469 -18.344 1 88.44 514 ILE B C 1
ATOM 8553 O O . ILE B 1 514 ? -9.93 -49.875 -17.266 1 88.44 514 ILE B O 1
ATOM 8557 N N . LEU B 1 515 ? -10.195 -49.031 -19.266 1 89.81 515 LEU B N 1
ATOM 8558 C CA . LEU B 1 515 ? -11.617 -48.75 -19.078 1 89.81 515 LEU B CA 1
ATOM 8559 C C . LEU B 1 515 ? -12.422 -50.062 -19.078 1 89.81 515 LEU B C 1
ATOM 8561 O O . LEU B 1 515 ? -13.469 -50.156 -18.422 1 89.81 515 LEU B O 1
ATOM 8565 N N . ALA B 1 516 ? -11.93 -51.031 -19.75 1 87.31 516 ALA B N 1
ATOM 8566 C CA . ALA B 1 516 ? -12.594 -52.344 -19.781 1 87.31 516 ALA B CA 1
ATOM 8567 C C . ALA B 1 516 ? -12.508 -53.031 -18.406 1 87.31 516 ALA B C 1
ATOM 8569 O O . ALA B 1 516 ? -13.43 -53.75 -18.016 1 87.31 516 ALA B O 1
ATOM 8570 N N . LEU B 1 517 ? -11.422 -52.844 -17.828 1 83.75 517 LEU B N 1
ATOM 8571 C CA . LEU B 1 517 ? -11.203 -53.438 -16.516 1 83.75 517 LEU B CA 1
ATOM 8572 C C . LEU B 1 517 ? -12.156 -52.844 -15.492 1 83.75 517 LEU B C 1
ATOM 8574 O O . LEU B 1 517 ? -12.555 -53.531 -14.539 1 83.75 517 LEU B O 1
ATOM 8578 N N . VAL B 1 518 ? -12.508 -51.656 -15.625 1 81.56 518 VAL B N 1
ATOM 8579 C CA . VAL B 1 518 ? -13.43 -51 -14.711 1 81.56 518 VAL B CA 1
ATOM 8580 C C . VAL B 1 518 ? -14.852 -51.5 -14.93 1 81.56 518 VAL B C 1
ATOM 8582 O O . VAL B 1 518 ? -15.578 -51.781 -13.977 1 81.56 518 VAL B O 1
ATOM 8585 N N . GLY B 1 519 ? -15.383 -51.781 -16.25 1 65.06 519 GLY B N 1
ATOM 8586 C CA . GLY B 1 519 ? -16.703 -52.281 -16.594 1 65.06 519 GLY B CA 1
ATOM 8587 C C . GLY B 1 519 ? -16.922 -53.75 -16.219 1 65.06 519 GLY B C 1
ATOM 8588 O O . GLY B 1 519 ? -18.031 -54.125 -15.852 1 65.06 519 GLY B O 1
ATOM 8589 N N . GLY B 1 520 ? -15.984 -54.75 -16.594 1 56.88 520 GLY B N 1
ATOM 8590 C CA . GLY B 1 520 ? -16.094 -56.156 -16.266 1 56.88 520 GLY B CA 1
ATOM 8591 C C . GLY B 1 520 ? -16.188 -56.406 -14.773 1 56.88 520 GLY B C 1
ATOM 8592 O O . GLY B 1 520 ? -16.797 -57.406 -14.344 1 56.88 520 GLY B O 1
ATOM 8593 N N . ALA B 1 521 ? -15.547 -55.719 -14.062 1 50.28 521 ALA B N 1
ATOM 8594 C CA . ALA B 1 521 ? -15.586 -55.906 -12.609 1 50.28 521 ALA B CA 1
ATOM 8595 C C . ALA B 1 521 ? -16.969 -55.562 -12.055 1 50.28 521 ALA B C 1
ATOM 8597 O O . ALA B 1 521 ? -17.344 -56.062 -10.977 1 50.28 521 ALA B O 1
ATOM 8598 N N . SER B 1 522 ? -17.75 -54.844 -12.867 1 44.56 522 SER B N 1
ATOM 8599 C CA . SER B 1 522 ? -19.062 -54.531 -12.32 1 44.56 522 SER B CA 1
ATOM 8600 C C . SER B 1 522 ? -20.016 -55.688 -12.453 1 44.56 522 SER B C 1
ATOM 8602 O O . SER B 1 522 ? -21.125 -55.656 -11.914 1 44.56 522 SER B O 1
ATOM 8604 N N . LYS B 1 523 ? -20.047 -56.75 -13.492 1 42.31 523 LYS B N 1
ATOM 8605 C CA . LYS B 1 523 ? -21.047 -57.844 -13.594 1 42.31 523 LYS B CA 1
ATOM 8606 C C . LYS B 1 523 ? -20.859 -58.875 -12.484 1 42.31 523 LYS B C 1
ATOM 8608 O O . LYS B 1 523 ? -21.734 -59.688 -12.25 1 42.31 523 LYS B O 1
ATOM 8613 N N . GLN B 1 524 ? -19.812 -59.5 -12.125 1 36.22 524 GLN B N 1
ATOM 8614 C CA . GLN B 1 524 ? -19.75 -60.656 -11.234 1 36.22 524 GLN B CA 1
ATOM 8615 C C . GLN B 1 524 ? -19.969 -60.219 -9.789 1 36.22 524 GLN B C 1
ATOM 8617 O O . GLN B 1 524 ? -19.016 -60.125 -9.016 1 36.22 524 GLN B O 1
ATOM 8622 N N . VAL B 1 525 ? -20.984 -59.469 -9.484 1 34.62 525 VAL B N 1
ATOM 8623 C CA . VAL B 1 525 ? -21.219 -59.438 -8.047 1 34.62 525 VAL B CA 1
ATOM 8624 C C . VAL B 1 525 ? -21.781 -60.781 -7.582 1 34.62 525 VAL B C 1
ATOM 8626 O O . VAL B 1 525 ? -22.906 -61.125 -7.914 1 34.62 525 VAL B O 1
ATOM 8629 N N . PRO B 1 526 ? -21.141 -61.969 -7.703 1 30.23 526 PRO B N 1
ATOM 8630 C CA . PRO B 1 526 ? -21.703 -63.125 -6.988 1 30.23 526 PRO B CA 1
ATOM 8631 C C . PRO B 1 526 ? -22.219 -62.781 -5.598 1 30.23 526 PRO B C 1
ATOM 8633 O O . PRO B 1 526 ? -21.766 -61.781 -5.004 1 30.23 526 PRO B O 1
ATOM 8636 N N . SER B 1 527 ? -23.484 -63.312 -5.273 1 32.47 527 SER B N 1
ATOM 8637 C CA . SER B 1 527 ? -24.156 -63.344 -3.977 1 32.47 527 SER B CA 1
ATOM 8638 C C . SER B 1 527 ? -23.297 -64.062 -2.928 1 32.47 527 SER B C 1
ATOM 8640 O O . SER B 1 527 ? -23.391 -65.25 -2.742 1 32.47 527 SER B O 1
ATOM 8642 N N . SER B 1 528 ? -22.016 -64.062 -2.902 1 26.7 528 SER B N 1
ATOM 8643 C CA . SER B 1 528 ? -21.328 -64.875 -1.914 1 26.7 528 SER B CA 1
ATOM 8644 C C . SER B 1 528 ? -21.953 -64.688 -0.534 1 26.7 528 SER B C 1
ATOM 8646 O O . SER B 1 528 ? -22.328 -63.625 -0.128 1 26.7 528 SER B O 1
ATOM 8648 N N . PRO B 1 529 ? -22.672 -65.812 -0.02 1 31.16 529 PRO B N 1
ATOM 8649 C CA . PRO B 1 529 ? -23.125 -65.875 1.37 1 31.16 529 PRO B CA 1
ATOM 8650 C C . PRO B 1 529 ? -22.156 -65.25 2.344 1 31.16 529 PRO B C 1
ATOM 8652 O O . PRO B 1 529 ? -20.953 -65.125 2.047 1 31.16 529 PRO B O 1
ATOM 8655 N N . ALA B 1 530 ? -22.625 -64.438 3.256 1 29.08 530 ALA B N 1
ATOM 8656 C CA . ALA B 1 530 ? -21.953 -63.781 4.363 1 29.08 530 ALA B CA 1
ATOM 8657 C C . ALA B 1 530 ? -21.047 -64.75 5.121 1 29.08 530 ALA B C 1
ATOM 8659 O O . ALA B 1 530 ? -21.484 -65.375 6.082 1 29.08 530 ALA B O 1
ATOM 8660 N N . VAL B 1 531 ? -20.547 -65.875 4.504 1 27.75 531 VAL B N 1
ATOM 8661 C CA . VAL B 1 531 ? -19.734 -66.5 5.523 1 27.75 531 VAL B CA 1
ATOM 8662 C C . VAL B 1 531 ? -18.844 -65.438 6.211 1 27.75 531 VAL B C 1
ATOM 8664 O O . VAL B 1 531 ? -18.281 -64.562 5.551 1 27.75 531 VAL B O 1
ATOM 8667 N N . ARG B 1 532 ? -19 -65.312 7.582 1 28.31 532 ARG B N 1
ATOM 8668 C CA . ARG B 1 532 ? -18.266 -64.688 8.695 1 28.31 532 ARG B CA 1
ATOM 8669 C C . ARG B 1 532 ? -16.766 -64.938 8.562 1 28.31 532 ARG B C 1
ATOM 8671 O O . ARG B 1 532 ? -16.25 -65.938 8.992 1 28.31 532 ARG B O 1
ATOM 8678 N N . ILE B 1 533 ? -16.344 -65 7.262 1 25.58 533 ILE B N 1
ATOM 8679 C CA . ILE B 1 533 ? -14.93 -65.312 7.191 1 25.58 533 ILE B CA 1
ATOM 8680 C C . ILE B 1 533 ? -14.148 -64.5 8.227 1 25.58 533 ILE B C 1
ATOM 8682 O O . ILE B 1 533 ? -14.359 -63.312 8.359 1 25.58 533 ILE B O 1
ATOM 8686 N N . SER B 1 534 ? -13.578 -65.25 9.18 1 24.98 534 SER B N 1
ATOM 8687 C CA . SER B 1 534 ? -12.648 -65 10.281 1 24.98 534 SER B CA 1
ATOM 8688 C C . SER B 1 534 ? -11.57 -64 9.891 1 24.98 534 SER B C 1
ATOM 8690 O O . SER B 1 534 ? -11.398 -63.656 8.711 1 24.98 534 SER B O 1
ATOM 8692 N N . GLY B 1 535 ? -10.438 -63.969 10.727 1 25.11 535 GLY B N 1
ATOM 8693 C CA . GLY B 1 535 ? -9.461 -62.938 10.984 1 25.11 535 GLY B CA 1
ATOM 8694 C C . GLY B 1 535 ? -8.617 -62.594 9.766 1 25.11 535 GLY B C 1
ATOM 8695 O O . GLY B 1 535 ? -7.609 -63.25 9.5 1 25.11 535 GLY B O 1
ATOM 8696 N N . GLY B 1 536 ? -9.117 -62.5 8.609 1 24.66 536 GLY B N 1
ATOM 8697 C CA . GLY B 1 536 ? -8.305 -62.469 7.398 1 24.66 536 GLY B CA 1
ATOM 8698 C C . GLY B 1 536 ? -7.152 -61.5 7.477 1 24.66 536 GLY B C 1
ATOM 8699 O O . GLY B 1 536 ? -7.223 -60.5 8.203 1 24.66 536 GLY B O 1
ATOM 8700 N N . PRO B 1 537 ? -5.977 -62.094 7.293 1 26.69 537 PRO B N 1
ATOM 8701 C CA . PRO B 1 537 ? -4.809 -61.281 7.613 1 26.69 537 PRO B CA 1
ATOM 8702 C C . PRO B 1 537 ? -4.906 -59.875 7.031 1 26.69 537 PRO B C 1
ATOM 8704 O O . PRO B 1 537 ? -5.621 -59.656 6.051 1 26.69 537 PRO B O 1
ATOM 8707 N N . LYS B 1 538 ? -4.727 -58.906 7.875 1 27.56 538 LYS B N 1
ATOM 8708 C CA . LYS B 1 538 ? -4.551 -57.469 7.832 1 27.56 538 LYS B CA 1
ATOM 8709 C C . LYS B 1 538 ? -3.859 -57.031 6.543 1 27.56 538 LYS B C 1
ATOM 8711 O O . LYS B 1 538 ? -2.77 -57.531 6.223 1 27.56 538 LYS B O 1
ATOM 8716 N N . ALA B 1 539 ? -4.57 -56.906 5.594 1 31.28 539 ALA B N 1
ATOM 8717 C CA . ALA B 1 539 ? -4.012 -56.25 4.422 1 31.28 539 ALA B CA 1
ATOM 8718 C C . ALA B 1 539 ? -2.766 -55.438 4.789 1 31.28 539 ALA B C 1
ATOM 8720 O O . ALA B 1 539 ? -2.822 -54.531 5.637 1 31.28 539 ALA B O 1
ATOM 8721 N N . GLU B 1 540 ? -1.685 -56.156 4.812 1 27.64 540 GLU B N 1
ATOM 8722 C CA . GLU B 1 540 ? -0.42 -55.562 5.23 1 27.64 540 GLU B CA 1
ATOM 8723 C C . GLU B 1 540 ? -0.292 -54.125 4.723 1 27.64 540 GLU B C 1
ATOM 8725 O O . GLU B 1 540 ? -0.377 -53.906 3.516 1 27.64 540 GLU B O 1
ATOM 8730 N N . SER B 1 541 ? -0.894 -53.219 5.5 1 29.75 541 SER B N 1
ATOM 8731 C CA . SER B 1 541 ? -0.644 -51.781 5.473 1 29.75 541 SER B CA 1
ATOM 8732 C C . SER B 1 541 ? 0.734 -51.469 4.898 1 29.75 541 SER B C 1
ATOM 8734 O O . SER B 1 541 ? 1.713 -52.156 5.219 1 29.75 541 SER B O 1
ATOM 8736 N N . LEU B 1 542 ? 0.657 -51.125 3.664 1 31.16 542 LEU B N 1
ATOM 8737 C CA . LEU B 1 542 ? 2.041 -50.844 3.299 1 31.16 542 LEU B CA 1
ATOM 8738 C C . LEU B 1 542 ? 2.871 -50.5 4.531 1 31.16 542 LEU B C 1
ATOM 8740 O O . LEU B 1 542 ? 2.383 -49.844 5.449 1 31.16 542 LEU B O 1
ATOM 8744 N N . SER B 1 543 ? 3.631 -51.438 5.055 1 32.97 543 SER B N 1
ATOM 8745 C CA . SER B 1 543 ? 4.387 -51.219 6.281 1 32.97 543 SER B CA 1
ATOM 8746 C C . SER B 1 543 ? 4.887 -49.75 6.359 1 32.97 543 SER B C 1
ATOM 8748 O O . SER B 1 543 ? 4.922 -49.062 5.348 1 32.97 543 SER B O 1
ATOM 8750 N N . PRO B 1 544 ? 4.992 -49.219 7.488 1 35.84 544 PRO B N 1
ATOM 8751 C CA . PRO B 1 544 ? 5.645 -47.938 7.668 1 35.84 544 PRO B CA 1
ATOM 8752 C C . PRO B 1 544 ? 6.82 -47.719 6.715 1 35.84 544 PRO B C 1
ATOM 8754 O O . PRO B 1 544 ? 7.141 -46.594 6.355 1 35.84 544 PRO B O 1
ATOM 8757 N N . ARG B 1 545 ? 7.359 -48.844 6.227 1 34.06 545 ARG B N 1
ATOM 8758 C CA . ARG B 1 545 ? 8.578 -48.781 5.43 1 34.06 545 ARG B CA 1
ATOM 8759 C C . ARG B 1 545 ? 8.266 -48.344 3.996 1 34.06 545 ARG B C 1
ATOM 8761 O O . ARG B 1 545 ? 9.016 -47.562 3.4 1 34.06 545 ARG B O 1
ATOM 8768 N N . GLU B 1 546 ? 7.156 -48.844 3.498 1 39.66 546 GLU B N 1
ATOM 8769 C CA . GLU B 1 546 ? 6.918 -48.594 2.084 1 39.66 546 GLU B CA 1
ATOM 8770 C C . GLU B 1 546 ? 6.387 -47.156 1.867 1 39.66 546 GLU B C 1
ATOM 8772 O O . GLU B 1 546 ? 6.734 -46.5 0.884 1 39.66 546 GLU B O 1
ATOM 8777 N N . ARG B 1 547 ? 5.484 -46.688 2.646 1 37.72 547 ARG B N 1
ATOM 8778 C CA . ARG B 1 547 ? 5.105 -45.281 2.664 1 37.72 547 ARG B CA 1
ATOM 8779 C C . ARG B 1 547 ? 6.324 -44.406 2.861 1 37.72 547 ARG B C 1
ATOM 8781 O O . ARG B 1 547 ? 6.418 -43.312 2.262 1 37.72 547 ARG B O 1
ATOM 8788 N N . ALA B 1 548 ? 7.301 -44.875 3.807 1 36.75 548 ALA B N 1
ATOM 8789 C CA . ALA B 1 548 ? 8.594 -44.188 3.975 1 36.75 548 ALA B CA 1
ATOM 8790 C C . ALA B 1 548 ? 9.391 -44.219 2.676 1 36.75 548 ALA B C 1
ATOM 8792 O O . ALA B 1 548 ? 10.062 -43.25 2.34 1 36.75 548 ALA B O 1
ATOM 8793 N N . ALA B 1 549 ? 9.234 -45.312 1.908 1 35.62 549 ALA B N 1
ATOM 8794 C CA . ALA B 1 549 ? 10.047 -45.375 0.696 1 35.62 549 ALA B CA 1
ATOM 8795 C C . ALA B 1 549 ? 9.547 -44.406 -0.361 1 35.62 549 ALA B C 1
ATOM 8797 O O . ALA B 1 549 ? 10.344 -43.75 -1.051 1 35.62 549 ALA B O 1
ATOM 8798 N N . GLU B 1 550 ? 8.227 -44.344 -0.568 1 37.75 550 GLU B N 1
ATOM 8799 C CA . GLU B 1 550 ? 7.711 -43.406 -1.545 1 37.75 550 GLU B CA 1
ATOM 8800 C C . GLU B 1 550 ? 7.91 -41.969 -1.071 1 37.75 550 GLU B C 1
ATOM 8802 O O . GLU B 1 550 ? 8.211 -41.062 -1.873 1 37.75 550 GLU B O 1
ATOM 8807 N N . ARG B 1 551 ? 7.625 -41.719 0.211 1 35.31 551 ARG B N 1
ATOM 8808 C CA . ARG B 1 551 ? 8.094 -40.469 0.815 1 35.31 551 ARG B CA 1
ATOM 8809 C C . ARG B 1 551 ? 9.594 -40.312 0.634 1 35.31 551 ARG B C 1
ATOM 8811 O O . ARG B 1 551 ? 10.078 -39.219 0.401 1 35.31 551 ARG B O 1
ATOM 8818 N N . GLU B 1 552 ? 10.336 -41.406 0.81 1 37.34 552 GLU B N 1
ATOM 8819 C CA . GLU B 1 552 ? 11.789 -41.375 0.657 1 37.34 552 GLU B CA 1
ATOM 8820 C C . GLU B 1 552 ? 12.18 -41.094 -0.788 1 37.34 552 GLU B C 1
ATOM 8822 O O . GLU B 1 552 ? 13.18 -40.406 -1.038 1 37.34 552 GLU B O 1
ATOM 8827 N N . ARG B 1 553 ? 11.484 -41.625 -1.805 1 37.47 553 ARG B N 1
ATOM 8828 C CA . ARG B 1 553 ? 11.828 -41.25 -3.17 1 37.47 553 ARG B CA 1
ATOM 8829 C C . ARG B 1 553 ? 11.531 -39.781 -3.424 1 37.47 553 ARG B C 1
ATOM 8831 O O . ARG B 1 553 ? 12.32 -39.062 -4.07 1 37.47 553 ARG B O 1
ATOM 8838 N N . MET B 1 554 ? 10.336 -39.25 -3.113 1 37.19 554 MET B N 1
ATOM 8839 C CA . MET B 1 554 ? 10.07 -37.844 -3.24 1 37.19 554 MET B CA 1
ATOM 8840 C C . MET B 1 554 ? 10.914 -37.031 -2.258 1 37.19 554 MET B C 1
ATOM 8842 O O . MET B 1 554 ? 11.43 -35.969 -2.602 1 37.19 554 MET B O 1
ATOM 8846 N N . VAL B 1 555 ? 11.047 -37.5 -0.977 1 37.34 555 VAL B N 1
ATOM 8847 C CA . VAL B 1 555 ? 12.047 -37.031 -0.031 1 37.34 555 VAL B CA 1
ATOM 8848 C C . VAL B 1 555 ? 13.445 -37.344 -0.557 1 37.34 555 VAL B C 1
ATOM 8850 O O . VAL B 1 555 ? 14.391 -36.594 -0.344 1 37.34 555 VAL B O 1
ATOM 8853 N N . LEU B 1 556 ? 13.688 -38.5 -1.158 1 34.91 556 LEU B N 1
ATOM 8854 C CA . LEU B 1 556 ? 14.977 -38.781 -1.794 1 34.91 556 LEU B CA 1
ATOM 8855 C C . LEU B 1 556 ? 15.289 -37.719 -2.852 1 34.91 556 LEU B C 1
ATOM 8857 O O . LEU B 1 556 ? 16.422 -37.281 -2.973 1 34.91 556 LEU B O 1
ATOM 8861 N N . ASP B 1 557 ? 14.242 -37.344 -3.643 1 36.25 557 ASP B N 1
ATOM 8862 C CA . ASP B 1 557 ? 14.492 -36.219 -4.539 1 36.25 557 ASP B CA 1
ATOM 8863 C C . ASP B 1 557 ? 14.68 -34.938 -3.756 1 36.25 557 ASP B C 1
ATOM 8865 O O . ASP B 1 557 ? 15.531 -34.094 -4.105 1 36.25 557 ASP B O 1
ATOM 8869 N N . ILE B 1 558 ? 13.883 -34.656 -2.855 1 36.03 558 ILE B N 1
ATOM 8870 C CA . ILE B 1 558 ? 14.203 -33.594 -1.928 1 36.03 558 ILE B CA 1
ATOM 8871 C C . ILE B 1 558 ? 15.414 -33.969 -1.086 1 36.03 558 ILE B C 1
ATOM 8873 O O . ILE B 1 558 ? 16.297 -33.125 -0.828 1 36.03 558 ILE B O 1
ATOM 8877 N N . LYS B 1 559 ? 15.57 -35.188 -0.561 1 33.75 559 LYS B N 1
ATOM 8878 C CA . LYS B 1 559 ? 16.672 -35.75 0.192 1 33.75 559 LYS B CA 1
ATOM 8879 C C . LYS B 1 559 ? 17.906 -35.938 -0.69 1 33.75 559 LYS B C 1
ATOM 8881 O O . LYS B 1 559 ? 19.047 -35.938 -0.194 1 33.75 559 LYS B O 1
ATOM 8886 N N . VAL B 1 560 ? 17.766 -36.438 -1.961 1 34.66 560 VAL B N 1
ATOM 8887 C CA . VAL B 1 560 ? 19.031 -36.469 -2.676 1 34.66 560 VAL B CA 1
ATOM 8888 C C . VAL B 1 560 ? 19.75 -35.125 -2.551 1 34.66 560 VAL B C 1
ATOM 8890 O O . VAL B 1 560 ? 20.969 -35.094 -2.371 1 34.66 560 VAL B O 1
ATOM 8893 N N . LYS B 1 561 ? 18.953 -34.094 -2.754 1 31.44 561 LYS B N 1
ATOM 8894 C CA . LYS B 1 561 ? 19.719 -32.875 -2.572 1 31.44 561 LYS B CA 1
ATOM 8895 C C . LYS B 1 561 ? 20.062 -32.656 -1.102 1 31.44 561 LYS B C 1
ATOM 8897 O O . LYS B 1 561 ? 21.016 -31.938 -0.781 1 31.44 561 LYS B O 1
ATOM 8902 N N . LEU B 1 562 ? 19.172 -33.094 -0.207 1 30.95 562 LEU B N 1
ATOM 8903 C CA . LEU B 1 562 ? 19.703 -33.062 1.155 1 30.95 562 LEU B CA 1
ATOM 8904 C C . LEU B 1 562 ? 20.859 -34.031 1.317 1 30.95 562 LEU B C 1
ATOM 8906 O O . LEU B 1 562 ? 21.688 -33.875 2.213 1 30.95 562 LEU B O 1
ATOM 8910 N N . GLN B 1 563 ? 20.797 -35.219 0.702 1 30.55 563 GLN B N 1
ATOM 8911 C CA . GLN B 1 563 ? 21.859 -36.188 0.894 1 30.55 563 GLN B CA 1
ATOM 8912 C C . GLN B 1 563 ? 23.188 -35.656 0.381 1 30.55 563 GLN B C 1
ATOM 8914 O O . GLN B 1 563 ? 24.25 -36.188 0.718 1 30.55 563 GLN B O 1
ATOM 8919 N N . ARG B 1 564 ? 23.219 -35.094 -0.819 1 29.62 564 ARG B N 1
ATOM 8920 C CA . ARG B 1 564 ? 24.625 -34.844 -1.076 1 29.62 564 ARG B CA 1
ATOM 8921 C C . ARG B 1 564 ? 25.297 -34.188 0.135 1 29.62 564 ARG B C 1
ATOM 8923 O O . ARG B 1 564 ? 26.516 -34.25 0.271 1 29.62 564 ARG B O 1
ATOM 8930 N N . ASP B 1 565 ? 24.609 -33.312 0.822 1 29.67 565 ASP B N 1
ATOM 8931 C CA . ASP B 1 565 ? 25.531 -32.938 1.88 1 29.67 565 ASP B CA 1
ATOM 8932 C C . ASP B 1 565 ? 25.672 -34.031 2.914 1 29.67 565 ASP B C 1
ATOM 8934 O O . ASP B 1 565 ? 26.578 -34.031 3.748 1 29.67 565 ASP B O 1
ATOM 8938 N N . TYR B 1 566 ? 24.656 -34.812 3.426 1 28.03 566 TYR B N 1
ATOM 8939 C CA . TYR B 1 566 ? 25.219 -35.906 4.215 1 28.03 566 TYR B CA 1
ATOM 8940 C C . TYR B 1 566 ? 25.562 -37.094 3.328 1 28.03 566 TYR B C 1
ATOM 8942 O O . TYR B 1 566 ? 24.938 -37.312 2.285 1 28.03 566 TYR B O 1
ATOM 8950 N N . GLY B 1 567 ? 26.828 -37.781 3.158 1 23.86 567 GLY B N 1
ATOM 8951 C CA . GLY B 1 567 ? 27.484 -38.969 2.652 1 23.86 567 GLY B CA 1
ATOM 8952 C C . GLY B 1 567 ? 26.547 -40.156 2.559 1 23.86 567 GLY B C 1
ATOM 8953 O O . GLY B 1 567 ? 26.984 -41.281 2.258 1 23.86 567 GLY B O 1
ATOM 8954 N N . PHE B 1 568 ? 25.328 -40.406 3.158 1 20.94 568 PHE B N 1
ATOM 8955 C CA . PHE B 1 568 ? 24.969 -41.812 3.104 1 20.94 568 PHE B CA 1
ATOM 8956 C C . PHE B 1 568 ? 24.422 -42.156 1.731 1 20.94 568 PHE B C 1
ATOM 8958 O O . PHE B 1 568 ? 23.625 -41.406 1.153 1 20.94 568 PHE B O 1
ATOM 8965 N N . VAL B 1 569 ? 25.219 -43 0.774 1 18.59 569 VAL B N 1
ATOM 8966 C CA . VAL B 1 569 ? 25.109 -43.938 -0.346 1 18.59 569 VAL B CA 1
ATOM 8967 C C . VAL B 1 569 ? 23.891 -44.844 -0.16 1 18.59 569 VAL B C 1
ATOM 8969 O O . VAL B 1 569 ? 23.734 -45.469 0.883 1 18.59 569 VAL B O 1
ATOM 8972 N N . PHE B 1 570 ? 22.562 -44.75 -0.206 1 19.34 570 PHE B N 1
ATOM 8973 C CA . PHE B 1 570 ? 22.078 -46.094 -0.525 1 19.34 570 PHE B CA 1
ATOM 8974 C C . PHE B 1 570 ? 22.188 -46.375 -2.02 1 19.34 570 PHE B C 1
ATOM 8976 O O . PHE B 1 570 ? 22 -45.469 -2.84 1 19.34 570 PHE B O 1
#

Solvent-accessible surface area (backbone atoms only — not comparable to full-atom values): 64289 Å² total; per-residue (Å²): 128,80,83,73,60,44,45,35,61,35,40,39,31,26,20,81,36,81,74,46,23,29,71,89,62,51,75,47,79,86,58,52,88,43,47,24,44,41,25,77,69,42,58,39,68,56,70,84,38,84,88,47,80,64,75,65,87,60,46,32,44,56,77,33,32,84,40,27,44,44,35,80,63,54,76,46,92,90,35,77,85,41,51,49,35,33,35,50,44,51,46,58,46,71,86,65,49,55,35,33,32,26,35,39,39,34,54,33,70,58,58,65,68,54,30,63,42,60,66,48,68,82,78,31,17,27,35,31,32,43,32,43,32,17,74,48,75,49,51,52,53,42,41,54,51,50,50,48,51,52,48,40,45,63,30,90,79,28,22,77,50,59,66,65,59,55,51,50,46,50,40,72,62,40,61,49,49,47,56,48,45,26,30,37,34,39,61,62,88,92,43,80,47,66,45,70,39,65,36,84,73,47,72,79,81,65,54,66,72,49,60,62,46,62,69,31,25,53,72,69,54,43,50,49,52,50,48,39,57,64,57,52,42,31,36,37,36,29,28,88,42,63,29,54,32,29,43,39,50,52,42,52,50,56,41,48,37,87,38,50,85,83,58,51,60,34,29,61,47,25,63,91,47,60,69,63,67,66,54,91,59,43,29,40,35,12,38,51,56,84,57,84,60,85,90,54,70,60,80,58,29,39,38,35,34,47,82,73,54,42,76,48,57,77,54,86,74,66,61,66,58,65,72,63,39,52,50,50,54,50,53,50,42,47,69,74,38,31,62,66,72,46,50,34,46,60,86,61,83,52,84,84,74,62,59,68,55,52,62,55,51,64,48,58,89,48,71,65,53,45,51,50,54,42,47,52,38,36,52,48,50,35,59,78,49,59,70,51,77,79,30,57,31,84,85,41,93,78,34,51,43,61,66,63,50,43,52,52,47,20,67,74,68,75,40,62,62,84,73,41,53,36,59,60,51,31,70,67,29,67,29,44,48,50,42,55,55,44,53,71,33,70,75,48,43,74,63,36,62,57,60,45,38,45,53,31,50,75,71,70,44,60,77,70,67,64,40,80,85,77,75,69,82,53,43,77,44,74,52,76,76,83,79,61,92,74,60,58,90,83,57,56,43,69,44,97,48,85,76,80,67,92,72,51,71,67,56,50,50,51,52,51,51,55,39,46,56,56,45,60,66,64,71,73,70,70,82,71,75,80,69,80,73,68,86,62,80,67,74,74,53,70,48,78,61,51,58,45,43,56,48,37,51,58,38,32,45,57,31,46,59,50,34,68,72,47,78,81,80,128,128,80,82,72,60,44,45,36,62,35,39,41,31,26,21,80,38,81,73,46,25,28,72,89,62,49,74,47,80,84,59,53,90,42,45,25,44,40,26,76,70,43,58,38,70,56,68,85,39,85,89,46,79,65,76,64,87,59,45,30,44,56,76,32,32,83,40,27,45,46,34,78,63,56,77,45,94,90,36,75,84,40,51,49,34,34,34,49,47,52,45,57,46,75,86,63,49,55,36,32,32,24,38,38,40,33,57,34,73,59,57,66,70,54,31,62,40,63,65,47,69,84,76,31,18,26,35,32,32,44,32,43,31,17,75,48,75,49,52,53,53,40,41,54,53,50,50,49,52,52,50,39,45,63,29,90,78,28,23,78,51,61,68,68,60,55,50,50,46,51,40,72,62,41,61,48,49,47,55,48,46,25,30,35,34,41,60,60,88,92,43,78,47,66,45,71,38,64,37,84,74,47,74,78,82,67,53,68,72,49,59,63,47,62,71,32,25,53,71,68,55,45,52,49,51,50,48,40,55,65,57,52,40,30,35,38,38,31,28,89,41,63,30,55,33,28,45,40,52,52,42,53,51,57,41,47,38,87,37,49,85,82,58,51,61,34,28,63,47,25,62,92,47,58,69,62,67,64,54,91,58,45,29,40,35,12,38,52,56,84,56,84,60,84,89,55,68,60,80,61,29,39,37,34,34,49,81,72,54,43,76,49,57,78,54,87,72,64,62,65,59,64,71,64,40,52,50,50,54,51,56,50,43,47,69,74,37,29,61,65,74,47,48,33,45,58,84,64,80,53,87,82,75,63,60,69,55,53,62,57,52,63,48,60,90,47,70,65,53,44,50,49,55,42,49,51,38,36,51,49,49,36,58,77,47,59,69,52,77,79,30,57,31,83,86,41,93,77,34,52,44,62,65,63,49,43,51,53,47,20,67,74,70,74,40,62,62,82,75,42,52,37,59,59,49,31,70,67,29,68,30,46,48,50,42,57,55,43,52,72,34,70,75,48,44,75,64,36,61,57,59,45,40,44,52,32,50,76,71,70,45,59,78,68,66,64,41,81,84,79,75,69,81,53,42,77,43,74,51,77,77,83,80,62,92,73,60,58,92,82,58,58,43,68,43,95,49,85,78,80,66,91,71,51,71,67,56,50,50,50,51,49,53,55,39,47,58,55,46,61,64,66,69,71,70,71,82,71,73,81,69,80,72,67,86,63,79,68,73,74,54,72,49,78,60,52,60,44,43,57,49,35,51,59,38,32,46,56,32,46,58,52,29,69,73,48,81,80,77,129

Foldseek 3Di:
DPLFAFFFAKKWKKWAALFWAFPVGHTADPDQPTFTAMATFAMPPDCPPPSHHDDDRCVNCQQVQAHKGKAQDFDDPVDPVQDKDWAKWWDAFLVRQIKIKIKIKGWFFDDPLSCVLRVPDPRMTMIMMIMTIGSDQQHPQRRVLVVLLVCQQAPPQFALDDSVVLVNQNNPFGGDDDALAAKEWEDRGPRIDIDYHHHPLAQHDDNAACVLVCVLAPLVLSQVVLLCQLLQFAEEEEEQGLRSLRRNQSLSQSLLPVFHRDAAETSEHGLSRLAVSQDPGGYRYYYYNPRDNVVDDCARYFYAYSNPNDTDYPDDRQDAPPVLSCQLSVQLCLLPAVCVVCVPPDPPVPDPDCVVSVVSNPDDGDPVSSRSNSLSSLVSCLVLCPPQVVFQQPVDPLRGDLVVSLVVVCVVVVHDSVSRVSSSSSCVDPRNSVVSVQCPDPVCVVSPLSVLQNVCVVVVHDSCVSDDPDSDDHHYHYGDDPPPVPSPDPDGDHHPGDDRDDDDPVRVVVSVVSSVVSNVVVPPPPPPPPPVPPDPDDPPPVPVVNVVVVVCVVVCSSCVVVVVVPPDDD/DPLFAFFFAKKWKKWAALFWAFPVGHTADPDQPTFTAMATFDMPPDCPPPSHHDDDRCVNCQQVQAHKGKAQDFDDPVDPVQDKDWAKWWDAFLVRQIKIKIKIKGWFFDDPLSCVLRVPDPRMTMIMMIMTIGSDQQHPQRRVLVVLLVCQQAPPQFALDDSVVLVNQNNPFGGDDDALAAKEWEDRGPRIDIDYHHHPLAQHDDNAACVLVCVLAPLVLSQVVLLCVLLQFAEEEEEQGLRSLRRNQSLSQSLLPVFHRDAAETSEHGLSRLAVSQDPGGYRYYYYNPRDNPVDDCARYFYAYSNPNDTDYPDDRQDAPPVLSCQLSVQLCLLPAVCVVCVPPDPPVPDPDCVVSVVSNPDDDDPVSSRSNSLSSLVSCLVLCPPQVVAQQPVDPLRGDLVVSLVVVCVVVVHDSVSRVSSSSSCVDPRNSVVSVQCVPDVCVVSVLSVLQNVCVVVVHDSCVSDDPDSDDHHYHYGDDPPPVPSPDPDGHHHPGDDRDDDDPVRVVVSVVSSVVSNVVVPPPPPPPPPPPPDPPDPPPVPVVVVVVVVCVVVCSSCVVVCVVPPDDD

Sequence (1140 aa):
MASTSRIFEYFVVCGLGPEIRALDGLKGFHGAEEMYMPAFIDQFPHSGHALYPPPPPQLPTCVLPAGVRIYSSRLDANDVSTYPRSYPIVLTEGDGSKIYVSCIAFRDPICEDIIEAYQIPVNSFADKCICFVSHSPCFQVLRDALEEIFVLCFSPAGCSKPLWDIISHVVSNVPLPTPGKDRVLFAIDNCLLSAETPPKEWLPHADISFQPLVQCLDVDKLIQLFTAVLLERRILLRSNKYTLLTLVSEAICHLIYPIRWQHVYIPIIFSSGVDYIDAPTPYMMGLHSGVDTSTVTMDGVVVVDLEYNRITTTEDIPPIPESEHSFLRGEILKLLQPNVVAIDYMKINLGSMGDYSLRTATKSWGQDHDFQLRLIFLRFFAQIMSGYRNFIDNALPTGFNAQAFLKKRSRATNQPVESMLMIMQFIETQGFLDYLERCNNAEEFTNNLLDKLQDATGRGQSPLAIFPSHVADPEIITIADSEIEGSEPGNRHCYKSFPANARTEEQEEKRKSILALVGGASKQVPSSPAVRISGGPKAESLSPRERAAERERMVLDIKVKLQRDYGFVFMASTSRIFEYFVVCGLGPEIRALDGLKGFHGAEEMYMPAFIDQFPHSGHALYPPPPPQLPTCVLPAGVRIYSSRLDANDVSTYPRSYPIVLTEGDGSKIYVSCIAFRDPICEDIIEAYQIPVNSFADKCICFVSHSPCFQVLRDALEEIFVLCFSPAGCSKPLWDIISHVVSNVPLPTPGKDRVLFAIDNCLLSAETPPKEWLPHADISFQPLVQCLDVDKLIQLFTAVLLERRILLRSNKYTLLTLVSEAICHLIYPIRWQHVYIPIIFSSGVDYIDAPTPYMMGLHSGVDTSTVTMDGVVVVDLEYNRITTTEDIPPIPESEHSFLRGEILKLLQPNVVAIDYMKINLGSMGDYSLRTATKSWGQDHDFQLRLIFLRFFAQIMSGYRNFIDNALPTGFNAQAFLKKRSRATNQPVESMLMIMQFIETQGFLDYLERCNNAEEFTNNLLDKLQDATGRGQSPLAIFPSHVADPEIITIADSEIEGSEPGNRHCYKSFPANARTEEQEEKRKSILALVGGASKQVPSSPAVRISGGPKAESLSPRERAAERERMVLDIKVKLQRDYGFVF

Organism: Aegilops tauschii subsp. strangulata (NCBI:txid200361)

pLDDT: mean 84.31, std 20.02, range [18.59, 98.75]

Secondary structure (DSSP, 8-state):
-----BS--EEEEEE--SS-BBTTS-BS---TTSEE--EEEEEES-TT-TTSPPPPTTHHHHHSTT-EEEES-S--TT-GGGS-EEEEEEEE-TTS-EEEEEEEEEEEEPPHHHHHHHTPPTT-EEEEEEEEEESS--HHHHHHHHHHHHHHHH-TT-BSS-HHHHHHHHHHH-BPPPTTTEEEEEEETTEEEEEE---TTSS----S-SHHHHHHS-HHHHHHHHHHHHTT-EEEEEES-HHHHHHHHHHHHHHTTTS---SEEESS--GGGGGGGG-SS-EEEEEETTS--TTS--TTEEEEETTTTEEE-SS--PPPPHHHHHHHHHHHHHHH-HHHHTTTB-----SSSSHHHHHHHTSPP-HHHHHHHHHHHHHHHHHHTTTGGGGB-TTSTTSB-HHHHHHHHHHHHT--GGG-HHHHHHTTSHHHHHHHHHHTSHHHHHT-HHHHHHHHHHTT--GGGGS-S--PPPEEEEPPP---TT--TT--B--SSPPPPPPPHHHHHHHHHHHHHHHHTTT--------------------HHHHHHHHHHHHHHHHHHHHHHS----/-----BS--EEEEEE--SS-BBTTS-BS---TTSEE--EEEEEES-TT-TTSPPPPTTHHHHHSTT-EEEES-S--TT-GGGS-EEEEEEEE-TTS-EEEEEEEEEEEEPPHHHHHHHTPPTT-EEEEEEEEEESS--HHHHHHHHHHHHHHHH-TT-BSS-HHHHHHHHHHH-BPPPTTTEEEEEEETTEEEEEE---TTSS----S-SHHHHHHS-HHHHHHHHHHHHTT-EEEEEES-HHHHHHHHHHHHHHTTTS---SEEESS--GGGGGGGG-SS-EEEEEETTS--TTS--TTEEEEETTTTEEE-SS--PPPPHHHHHHHHHHHHHHH-HHHHTTTB-----SSSSHHHHHHHTSPP-HHHHHHHHHHHHHHHHHHTTTGGGGB-TTSTTSB-HHHHHHHHHHHHT--GGG-HHHHHHTTSHHHHHHHHHHTSHHHHHT-HHHHHHHHHHTT--GGGGS-S--PPPEEEEPPP---TT--TT--B--SSPPPPPPPHHHHHHHHHHHHHHHHTTT--------------------HHHHHHHHHHHHHHHHHHHHHHS----

Radius of gyration: 36.08 Å; Cα contacts (8 Å, |Δi|>4): 1804; chains: 2; bounding box: 85×120×102 Å

InterPro domains:
  IPR001194 cDENN domain [PF02141] (126-307)
  IPR001194 cDENN domain [SM00799] (125-309)
  IPR005112 dDENN domain [SM00801] (369-439)
  IPR005113 uDENN domain [PF03456] (38-106)
  IPR005113 uDENN domain [SM00800] (4-107)
  IPR037516 Tripartite DENN domain [PS50211] (22-447)
  IPR043153 DENN domain, C-terminal lobe [G3DSA:3.40.50.11500] (205-390)
  IPR051696 DENN Domain-Containing GEFs [PTHR12296] (36-561)

Nearest PDB structures (foldseek):
  6ekk-assembly2_B  TM=7.773E-01  e=4.844E-19  Homo sapiens
  6ekk-assembly1_A  TM=7.667E-01  e=4.092E-19  Homo sapiens
  3tw8-assembly2_C  TM=7.773E-01  e=5.133E-18  Homo sapiens
  3tw8-assembly1_A  TM=7.706E-01  e=1.981E-16  Homo sapiens
  2e3q-assembly1_A  TM=1.830E-01  e=4.232E+00  Homo sapiens